Protein 2AZ4 (pdb70)

CATH classification: 3.60.15.10 (+1 more: 3.40.50.10710)

Nearest PDB structures (foldseek):
  2az4-assembly1_A  TM=1.002E+00  e=6.269E-92  Enterococcus faecalis V583
  5a0v-assembly2_B  TM=7.084E-01  e=1.101E-19  Streptomyces coelicolor A3(2)
  3zq4-assembly1_D  TM=6.925E-01  e=5.544E-19  Bacillus subtilis subsp. subtilis str. 168
  7wnt-assembly1_A  TM=7.004E-01  e=3.320E-18  Mycobacterium tuberculosis H37Rv
  6k6w-assembly2_B  TM=6.336E-01  e=5.307E-17  Staphylococcus epidermidis ATCC 12228

Organism: Enterococcus faecalis (strain ATCC 700802 / V583) (NCBI:txid226185)

InterPro domains:
  IPR001279 Metallo-beta-lactamase [PF12706] (86-198)
  IPR001279 Metallo-beta-lactamase [SM00849] (19-237)
  IPR036866 Ribonuclease Z/Hydroxyacylglutathione hydrolase-like [G3DSA:3.60.15.10] (7-422)
  IPR036866 Ribonuclease Z/Hydroxyacylglutathione hydrolase-like [SSF56281] (9-425)
  IPR042173 Ribonuclease J, domain 2 [G3DSA:3.40.50.10710] (228-381)

Secondary structure (DSSP, 8-state):
--EEEEEEE-TTSSS--EEEEEETTEEEEE-------TT---S---HHHHHHTTSS---SS-B-GGG-----SS-----SEEEEE-S-S-HHHHTTGGGB-TTS-EEEEHHHHHHHHHHTTTS-SSPPPTTS-TT-----EEE-TT-EEEETTEEEEEEE---SSTT-EEEEEEETTEEEEE--S--SSSTTHHHHHHHHHHHTT-SEEEEE--GGGSPPPPPPTTBPP--SHHHHHHHHHHHHHT-SSS-EEEEE-TT-HHHHHHHHHH-SSEEEEEHHHHHHHHHHH----EEE-SSSS--TTS-GGGB--HHHHHH-SSSEEEE--S-GGGSPTT-EEEEESPSS-STTSHHHHHHHHHHHHTTPEEEE----SS--HHHHHHHHHHH--SEEEEES-S-GGG---TTSEE----TT-EEE-/-PPEEEEEEE-SSSSS--EEEEEETTEEEEE-------GGG--S---HHHHHHTTSS---SS-B-GGG-----SS-----SEEEEE---SSHHHHTTGGGB-TTS-EEEEHHHHHHHHHHTTTS-SSPPPTTS-TT-----EEE-TT-EEEETTEEEEEEE---SSTT-EEEEEEETTEEEEE--S--SSSTTHHHHHHHHHHHTT-SEEEEE-GGGSS------SSS----SHHHHHHHHHHHHHT-SSS-EEEEE-TT-HHHHHHHHHH-SSEEEEEHHHHHHHHHHH----EEE-SSS---TTS-GGGBPPHHHHHH-SSSEEEE--S-GGGSPTT-EEEEESPSS-STTSTTHHHHHHHHHHTTPEEEE----SS--HHHHHHHHHHH--SEEEEES-S-GGGS--TTSEE--PPTT-EEE-

Sequence (851 aa):
AKTTVTFHSGILTIGGTVIEVAYKDAHIFFDFGTEFRPELDLPDDHIETLINNRLVPELKDLYDPRLGYEYHGAEDKDYQHTAVFLSHAHLDHSRMINYLDPAVPLYTLKETKMILNSLNRKGDFLIPSPFEEKNFTREMIGLNKNDVIKVGEISVEIVPVDHDAYGASALLIRTPDHFITYTGDLRLHGHNREETLAFCEKAKHTELLMMEGVSISFPEREPDPAQIAVVSEEDLVQHLVRLELENPNRQITFNGYPANVERFAKIIEKSPRTVVLEANMAALLLEVFGIEVRYYYAESGKIPELNPALEIPYDTLLKDKTDYLWQVVNQFDNLQEGSLYIHSDAQPLGDFDPQYRVFLDLLAKKDITFVRLACSGHAIPEDLDKIIALIEPQVLVPIHTLKPEKLENPYGERILPERGEQIVLKAKTTVTFHSGILTIGGTVIEVAYKDAHIFFDFGTEFRPELDLPDDHIETLINNRLVPELKDLYDPRLGYEYHGAEDKDYQHTAVFLSHAHLDHSRMINYLDPAVPLYTLKETKMILNSLNRKGDFLIPSPFEEKNFTREMIGLNKNDVIKVGEISVEIVPVDHDAYGASALLIRTPDHFITYTGDLRLHGHNREETLAFCEKAKHTELLMMEGVSISFPEREPDPAQIAVVSEEDLVQHLVRLELENPNRQITFNGYPANVERFAKIIEKSPRTVVLEANMAALLLEVFGIEVRYYYAESGKIPELNPALEIPYDTLLKDKTDYLWQVVNQFDNLQEGSLYIHSDAQPLGDFDPQYRVFLDLLAKKDITFVRLACSGHAIPEDLDKIIALIEPQVLVPIHTLKPEKLENPYGERILPERGEQIVL

Foldseek 3Di:
DWWKKWFADFALAQFATWIWTDDDQWIEIFFGAWGDDPVDDDPDDQVVRSDVVVRHGQDPPWFACVSVDDGDDDDDDHHPFYEYEFQAQDRRRCQEQQRTHLPHAYEAAQLRVLLNLLCLQVLPRHCADPPDDSSDDHDHDHDHAQDWDDGDQKIWTWADAQFLQPRGTKIWIDHPVFTEIEGGFHAQFEPCNVSLVVVLVVLAAHQEYADEDAQVQDDDDDDDPLEDDARHLVSLLVVVQVVCVVFQFFQAEEAADLSNLVSVVSNCVRHPAAEEEAVSSQVSNCVNPVDAGAYEHPDDDDDVVHDPVSYDYPVVSLPDGHHYHYYDDDPCVSHAQLHEYEYECDPVRDDVDVVVVVVVVSCVVSNYRYHYRYDHRHYHLVVLVVSLVSRLHQEYEYGSHNCRVSRDRPRHYYDDDDNGDMDTD/DWWWKKWFADFALAQFQTWIWIDTPQFIEIFFHAWGDDCVVVDPADQPVVRDVVVRHGQDPPWFAVVSVDDGDDDDDDHHPFYEYEFQAQDRSRCQEQQRTHLVHAYEAAQLRVLLNLLVLQVLPRHRADPPDPSSDDRDHDHDDAQDWDDGDQKIWGWFDAFFLFPRGTWIWIDHPPFTEIEGGFHALAEPRSVRLVVVLQVLAAHQEYAYEDAQPFDDDDDDDPPADDARHLVSLLVVVQVVCVVQQFFQAEEAADLSNLVSVVVNCVRHPAAEEEAVSSQVSNCSNPVDHGAYEHPDDDDDVVHDPVSYDYPVVSLPDGHHYHYYDDDPCVSHAQLHEYEYECDPVRDDSDVCPVVVVVSCVVSNYDYHYSYDHRHYHPVRLVVSLVSRLYQEYEYGSHNCRVSRDRPRHYYDSDDNRDMDID

Solvent-accessible surface area: 36674 Å² total; per-residue (Å²): 92,142,2,28,0,13,0,33,1,1,34,101,20,48,1,0,5,0,1,9,0,10,21,117,63,0,9,0,4,0,0,0,0,6,15,148,99,94,115,56,140,55,127,69,46,94,2,66,23,0,24,122,44,147,13,2,3,71,4,46,107,0,10,3,94,122,22,59,35,129,50,126,57,97,62,129,122,116,42,140,80,27,0,0,0,0,0,0,0,29,74,40,2,0,54,0,0,5,6,1,26,76,90,12,42,1,27,0,1,84,23,0,79,59,0,0,66,28,25,0,86,115,1,107,28,3,6,50,4,90,83,75,138,127,77,66,19,17,143,6,78,30,15,77,102,64,43,69,27,154,10,34,88,0,31,0,24,0,3,14,4,4,9,27,1,49,13,3,0,0,0,4,1,106,9,81,112,36,25,3,0,3,0,2,3,0,0,3,9,13,40,52,25,97,37,0,58,55,0,0,123,84,0,62,108,0,42,2,0,0,0,1,0,14,27,18,4,89,95,178,182,159,116,55,140,34,76,32,93,28,81,2,2,26,15,0,0,3,40,0,3,44,13,4,75,100,24,96,108,52,1,0,1,1,20,6,50,44,0,9,0,21,4,3,12,50,2,42,87,14,16,70,19,53,7,0,0,14,0,30,6,1,18,5,0,40,96,26,68,53,56,105,11,101,3,6,42,33,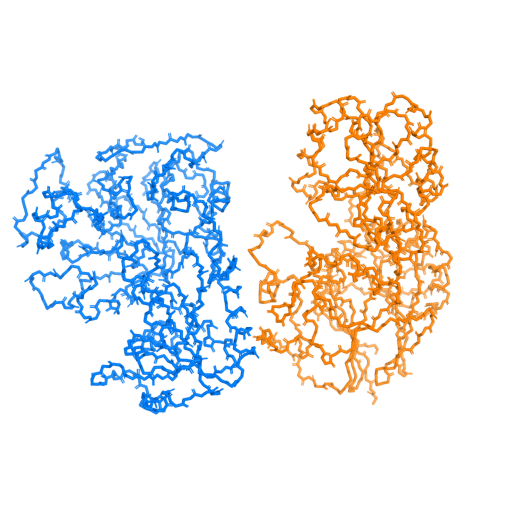71,122,55,154,36,120,118,14,62,93,88,41,71,23,76,58,85,58,0,36,148,16,97,74,82,38,0,1,6,2,52,72,104,30,107,62,3,42,136,27,2,4,1,0,1,1,35,2,115,13,72,10,99,160,33,113,117,12,149,94,16,45,76,65,1,70,185,37,93,8,62,25,16,41,0,15,5,59,4,32,0,76,68,109,12,0,81,70,0,2,41,75,0,62,0,95,36,0,0,2,6,5,2,71,71,19,121,122,2,110,16,108,99,40,125,74,51,67,14,118,67,40,56,111,19,87,62,220,35,113,1,28,0,13,0,32,0,0,13,107,24,52,0,0,0,0,0,9,0,10,16,124,64,0,11,0,4,0,0,0,0,2,6,134,70,64,132,52,65,41,38,15,56,18,6,44,17,0,25,110,26,91,7,2,5,64,3,48,109,1,11,3,97,80,1,28,47,110,62,123,62,97,48,116,106,115,42,147,79,28,1,0,0,0,0,0,0,26,49,32,0,0,48,0,0,6,2,1,22,84,89,11,43,1,33,0,2,95,25,0,59,54,0,0,59,11,26,1,90,104,2,114,30,4,7,42,4,22,24,68,141,134,81,71,18,18,124,3,72,32,17,76,99,87,47,90,16,136,8,24,82,0,21,0,38,0,3,8,5,0,14,26,1,42,14,4,1,0,0,9,2,124,9,85,88,29,23,2,0,3,0,2,3,0,6,16,18,0,104,46,72,118,44,0,63,49,0,2,114,79,0,70,94,0,50,4,0,0,0,1,0,20,37,19,5,106,90,134,203,172,114,87,104,107,90,45,87,28,113,13,17,76,33,0,7,129,35,2,32,101,14,4,117,100,26,96,108,54,2,0,0,2,18,7,42,41,0,11,0,47,8,2,13,70,4,43,104,116,16,68,17,62,6,0,0,19,0,47,6,2,7,8,0,48,79,16,74,55,63,100,12,94,2,1,39,10,108,106,52,138,16,113,107,13,61,90,84,29,59,20,77,52,82,59,0,34,153,15,89,79,81,34,0,2,8,2,55,48,75,40,99,68,3,42,138,26,2,3,1,1,0,3,32,1,112,20,67,8,127,142,41,113,112,19,194,70,14,53,77,66,1,68,179,41,91,9,56,49,25,57,0,30,6,56,3,30,0,69,57,110,14,0,81,112,0,2,41,74,0,58,0,99,33,0,0,2,4,4,1,77,48,16,85,100,2,113,17,104,99,30,126,82,53,84,10,125,89,40,58,114,18,84,59

Radius of gyration: 31.86 Å; Cα contacts (8 Å, |Δi|>4): 1900; chains: 2; bounding box: 72×75×85 Å

Structure (mmCIF, N/CA/C/O backbone):
data_2AZ4
#
_entry.id   2AZ4
#
_cell.length_a   57.996
_cell.length_b   74.182
_cell.length_c   214.624
_cell.angle_alpha   90.00
_cell.angle_beta   90.00
_cell.angle_gamma   90.00
#
_symmetry.space_group_name_H-M   'P 21 21 21'
#
loop_
_entity.id
_entity.type
_entity.pdbx_description
1 polymer 'hypothetical protein EF2904'
2 non-polymer 'ZINC ION'
3 water water
#
loop_
_atom_site.group_PDB
_atom_site.id
_atom_site.type_symbol
_atom_site.label_atom_id
_atom_site.label_alt_id
_atom_site.label_comp_id
_atom_site.label_asym_id
_atom_site.label_entity_id
_atom_site.label_seq_id
_atom_site.pdbx_PDB_ins_code
_atom_site.Cartn_x
_atom_site.Cartn_y
_atom_site.Cartn_z
_atom_site.occupancy
_atom_site.B_iso_or_equiv
_atom_site.auth_seq_id
_atom_site.auth_comp_id
_atom_site.auth_asym_id
_atom_site.auth_atom_id
_atom_site.pdbx_PDB_model_num
ATOM 1 N N . ALA A 1 5 ? -11.754 57.524 20.692 1.00 31.11 5 ALA A N 1
ATOM 2 C CA . ALA A 1 5 ? -10.598 56.581 20.590 1.00 30.54 5 ALA A CA 1
ATOM 3 C C . ALA A 1 5 ? -9.993 56.624 19.191 1.00 30.08 5 ALA A C 1
ATOM 4 O O . ALA A 1 5 ? -10.709 56.649 18.187 1.00 30.18 5 ALA A O 1
ATOM 6 N N . LYS A 1 6 ? -8.668 56.640 19.141 1.00 29.47 6 LYS A N 1
ATOM 7 C CA . LYS A 1 6 ? -7.945 56.762 17.890 1.00 28.97 6 LYS A CA 1
ATOM 8 C C . LYS A 1 6 ? -7.656 55.382 17.281 1.00 27.57 6 LYS A C 1
ATOM 9 O O . LYS A 1 6 ? -7.540 54.385 18.004 1.00 27.54 6 LYS A O 1
ATOM 15 N N . THR A 1 7 ? -7.599 55.333 15.955 1.00 26.12 7 THR A N 1
ATOM 16 C CA . THR A 1 7 ? -7.116 54.161 15.228 1.00 24.39 7 THR A CA 1
ATOM 17 C C . THR A 1 7 ? -5.675 54.500 14.858 1.00 23.48 7 THR A C 1
ATOM 18 O O . THR A 1 7 ? -5.422 55.499 14.186 1.00 23.77 7 THR A O 1
ATOM 22 N N . THR A 1 8 ? -4.718 53.710 15.323 1.00 22.75 8 THR A N 1
ATOM 23 C CA . THR A 1 8 ? -3.314 53.980 15.003 1.00 22.27 8 THR A CA 1
ATOM 24 C C . THR A 1 8 ? -2.706 52.864 14.137 1.00 22.07 8 THR A C 1
ATOM 25 O O . THR A 1 8 ? -2.842 51.683 14.461 1.00 22.31 8 THR A O 1
ATOM 29 N N . VAL A 1 9 ? -2.038 53.257 13.059 1.00 20.82 9 VAL A N 1
ATOM 30 C CA . VAL A 1 9 ? -1.286 52.368 12.186 1.00 20.53 9 VAL A CA 1
ATOM 31 C C . VAL A 1 9 ? 0.216 52.599 12.395 1.00 20.46 9 VAL A C 1
ATOM 32 O O . VAL A 1 9 ? 0.686 53.734 12.287 1.00 19.68 9 VAL A O 1
ATOM 36 N N . THR A 1 10 ? 0.966 51.534 12.677 1.00 19.67 10 THR A N 1
ATOM 37 C CA . THR A 1 10 ? 2.399 51.627 12.932 1.00 19.79 10 THR A CA 1
ATOM 38 C C . THR A 1 10 ? 3.140 50.765 11.949 1.00 20.38 10 THR A C 1
ATOM 39 O O . THR A 1 10 ? 2.823 49.578 11.808 1.00 21.35 10 THR A O 1
ATOM 43 N N . PHE A 1 11 ? 4.142 51.349 11.304 1.00 20.31 11 PHE A N 1
ATOM 44 C CA . PHE A 1 11 ? 4.978 50.648 10.329 1.00 20.87 11 PHE A CA 1
ATOM 45 C C . PHE A 1 11 ? 6.253 50.146 10.992 1.00 21.18 11 PHE A C 1
ATOM 46 O O . PHE A 1 11 ? 7.318 50.773 10.925 1.00 21.59 11 PHE A O 1
ATOM 54 N N . HIS A 1 12 ? 6.109 49.010 11.670 1.00 20.74 12 HIS A N 1
ATOM 55 C CA . HIS A 1 12 ? 7.186 48.430 12.463 1.00 20.01 12 HIS A CA 1
ATOM 56 C C . HIS A 1 12 ? 8.387 48.002 11.656 1.00 19.66 12 HIS A C 1
ATOM 57 O O . HIS A 1 12 ? 9.508 48.138 12.129 1.00 19.71 12 HIS A O 1
ATOM 64 N N . SER A 1 13 ? 8.170 47.485 10.439 1.00 19.49 13 SER A N 1
ATOM 65 C CA . SER A 1 13 ? 9.223 46.774 9.722 1.00 19.61 13 SER A CA 1
ATOM 66 C C . SER A 1 13 ? 8.928 46.682 8.238 1.00 19.80 13 SER A C 1
ATOM 67 O O . SER A 1 13 ? 7.785 46.798 7.817 1.00 18.82 13 SER A O 1
ATOM 70 N N . GLY A 1 14 ? 9.953 46.447 7.439 1.00 20.40 14 GLY A N 1
ATOM 71 C CA . GLY A 1 14 ? 9.725 46.212 6.007 1.00 20.92 14 GLY A CA 1
ATOM 72 C C . GLY A 1 14 ? 9.764 47.432 5.116 1.00 21.41 14 GLY A C 1
ATOM 73 O O . GLY A 1 14 ? 9.425 47.352 3.931 1.00 21.81 14 GLY A O 1
ATOM 74 N N . ILE A 1 15 ? 10.222 48.555 5.664 1.00 22.65 15 ILE A N 1
ATOM 75 C CA . ILE A 1 15 ? 10.262 49.835 4.927 1.00 22.76 15 ILE A CA 1
ATOM 76 C C . ILE A 1 15 ? 11.546 50.012 4.108 1.00 23.35 15 ILE A C 1
ATOM 77 O O . ILE A 1 15 ? 12.652 49.923 4.634 1.00 23.85 15 ILE A O 1
ATOM 82 N N . LEU A 1 16 ? 11.383 50.300 2.823 1.00 23.69 16 LEU A N 1
ATOM 83 C CA . LEU A 1 16 ? 12.519 50.452 1.891 1.00 24.30 16 LEU A CA 1
ATOM 84 C C . LEU A 1 16 ? 13.318 49.161 1.745 1.00 24.54 16 LEU A C 1
ATOM 85 O O . LEU A 1 16 ? 14.571 49.149 1.707 1.00 24.43 16 LEU A O 1
ATOM 90 N N . THR A 1 17 ? 12.569 48.063 1.692 1.00 22.95 17 THR A N 1
ATOM 91 C CA . THR A 1 17 ? 13.134 46.767 1.491 1.00 23.16 17 THR A CA 1
ATOM 92 C C . THR A 1 17 ? 11.994 45.866 1.034 1.00 23.25 17 THR A C 1
ATOM 93 O O . THR A 1 17 ? 10.848 46.076 1.395 1.00 23.92 17 THR A O 1
ATOM 97 N N . ILE A 1 18 ? 12.295 44.911 0.176 1.00 23.31 18 ILE A N 1
ATOM 98 C CA . ILE A 1 18 ? 11.241 44.043 -0.314 1.00 23.36 18 ILE A CA 1
ATOM 99 C C . ILE A 1 18 ? 11.225 42.796 0.563 1.00 22.85 18 ILE A C 1
ATOM 100 O O . ILE A 1 18 ? 11.892 41.811 0.268 1.00 23.39 18 ILE A O 1
ATOM 105 N N . GLY A 1 19 ? 10.508 42.887 1.680 1.00 22.13 19 GLY A N 1
ATOM 106 C CA . GLY A 1 19 ? 10.397 41.777 2.606 1.00 21.24 19 GLY A CA 1
ATOM 107 C C . GLY A 1 19 ? 10.354 42.237 4.039 1.00 20.91 19 GLY A C 1
ATOM 108 O O . GLY A 1 19 ? 11.022 43.203 4.425 1.00 21.23 19 GLY A O 1
ATOM 109 N N . GLY A 1 20 ? 9.552 41.551 4.837 1.00 20.04 20 GLY A N 1
ATOM 110 C CA . GLY A 1 20 ? 9.514 41.825 6.269 1.00 19.41 20 GLY A CA 1
ATOM 111 C C . GLY A 1 20 ? 8.559 42.926 6.666 1.00 19.40 20 GLY A C 1
ATOM 112 O O . GLY A 1 20 ? 8.729 43.513 7.742 1.00 19.31 20 GLY A O 1
ATOM 113 N N . THR A 1 21 ? 7.550 43.195 5.826 1.00 18.93 21 THR A N 1
ATOM 114 C CA . THR A 1 21 ? 6.446 44.094 6.223 1.00 18.98 21 THR A CA 1
ATOM 115 C C . THR A 1 21 ? 5.757 43.606 7.480 1.00 18.34 21 THR A C 1
ATOM 116 O O . THR A 1 21 ? 5.233 42.489 7.529 1.00 18.70 21 THR A O 1
ATOM 120 N N . VAL A 1 22 ? 5.778 44.435 8.516 1.00 18.50 22 VAL A N 1
ATOM 121 C CA . VAL A 1 22 ? 5.006 44.147 9.709 1.00 17.91 22 VAL A CA 1
ATOM 122 C C . VAL A 1 22 ? 4.357 45.468 10.083 1.00 17.46 22 VAL A C 1
ATOM 123 O O . VAL A 1 22 ? 5.041 46.437 10.449 1.00 17.29 22 VAL A O 1
ATOM 127 N N . ILE A 1 23 ? 3.039 45.500 9.964 1.00 16.27 23 ILE A N 1
ATOM 128 C CA . ILE A 1 23 ? 2.271 46.674 10.275 1.00 17.04 23 ILE A CA 1
ATOM 129 C C . ILE A 1 23 ? 1.322 46.287 11.377 1.00 16.84 23 ILE A C 1
ATOM 130 O O . ILE A 1 23 ? 0.799 45.167 11.385 1.00 16.57 23 ILE A O 1
ATOM 135 N N . GLU A 1 24 ? 1.127 47.224 12.296 1.00 16.90 24 GLU A N 1
ATOM 136 C CA . GLU A 1 24 ? 0.155 47.119 13.366 1.00 17.14 24 GLU A CA 1
ATOM 137 C C . GLU A 1 24 ? -0.981 48.100 13.160 1.00 17.09 24 GLU A C 1
ATOM 138 O O . GLU A 1 24 ? -0.765 49.263 12.796 1.00 16.90 24 GLU A O 1
ATOM 144 N N . VAL A 1 25 ? -2.188 47.618 13.396 1.00 17.37 25 VAL A N 1
ATOM 145 C CA . VAL A 1 25 ? -3.367 48.458 13.438 1.00 18.63 25 VAL A CA 1
ATOM 146 C C . VAL A 1 25 ? -3.971 48.261 14.810 1.00 19.61 25 VAL A C 1
ATOM 147 O O . VAL A 1 25 ? -4.277 47.133 15.196 1.00 19.88 25 VAL A O 1
ATOM 151 N N . ALA A 1 26 ? -4.100 49.354 15.556 1.00 20.73 26 ALA A N 1
ATOM 152 C CA . ALA A 1 26 ? -4.612 49.312 16.935 1.00 21.63 26 ALA A CA 1
ATOM 153 C C . ALA A 1 26 ? -5.794 50.253 17.163 1.00 22.70 26 ALA A C 1
ATOM 154 O O . ALA A 1 26 ? -5.820 51.377 16.652 1.00 22.54 26 ALA A O 1
ATOM 156 N N . TYR A 1 27 ? -6.748 49.764 17.951 1.00 23.39 27 TYR A N 1
ATOM 157 C CA . TYR A 1 27 ? -7.961 50.473 18.319 1.00 24.97 27 TYR A CA 1
ATOM 158 C C . TYR A 1 27 ? -8.448 49.949 19.671 1.00 25.42 27 TYR A C 1
ATOM 159 O O . TYR A 1 27 ? -8.724 48.750 19.813 1.00 25.56 27 TYR A O 1
ATOM 168 N N . LYS A 1 28 ? -8.568 50.866 20.633 1.00 25.84 28 LYS A N 1
ATOM 169 C CA . LYS A 1 28 ? -8.905 50.558 22.034 1.00 26.19 28 LYS A CA 1
ATOM 170 C C . LYS A 1 28 ? -7.988 49.453 22.561 1.00 26.12 28 LYS A C 1
ATOM 171 O O . LYS A 1 28 ? -6.775 49.576 22.454 1.00 26.51 28 LYS A O 1
ATOM 177 N N . ASP A 1 29 ? -8.555 48.384 23.111 1.00 26.18 29 ASP A N 1
ATOM 178 C CA . ASP A 1 29 ? -7.747 47.279 23.622 1.00 26.09 29 ASP A CA 1
ATOM 179 C C . ASP A 1 29 ? -7.532 46.128 22.624 1.00 25.25 29 ASP A C 1
ATOM 180 O O . ASP A 1 29 ? -7.229 44.988 23.026 1.00 24.79 29 ASP A O 1
ATOM 185 N N . ALA A 1 30 ? -7.660 46.427 21.335 1.00 23.15 30 ALA A N 1
ATOM 186 C CA . ALA A 1 30 ? -7.337 45.434 20.322 1.00 22.27 30 ALA A CA 1
ATOM 187 C C . ALA A 1 30 ? -6.273 45.911 19.340 1.00 21.67 30 ALA A C 1
ATOM 188 O O . ALA A 1 30 ? -6.147 47.119 19.053 1.00 20.99 30 ALA A O 1
ATOM 190 N N . HIS A 1 31 ? -5.483 44.961 18.846 1.00 20.38 31 HIS A N 1
ATOM 191 C CA . HIS A 1 31 ? -4.561 45.257 17.760 1.00 20.14 31 HIS A CA 1
ATOM 192 C C . HIS A 1 31 ? -4.305 44.049 16.880 1.00 19.51 31 HIS A C 1
ATOM 193 O O . HIS A 1 31 ? -4.382 42.904 17.341 1.00 19.54 31 HIS A O 1
ATOM 200 N N . ILE A 1 32 ? -4.055 44.322 15.607 1.00 18.59 32 ILE A N 1
ATOM 201 C CA . ILE A 1 32 ? -3.722 43.307 14.622 1.00 18.27 32 ILE A CA 1
ATOM 202 C C . ILE A 1 32 ? -2.375 43.622 13.980 1.00 17.89 32 ILE A C 1
ATOM 203 O O . ILE A 1 32 ? -1.921 44.770 14.003 1.00 17.14 32 ILE A O 1
ATOM 208 N N . PHE A 1 33 ? -1.731 42.588 13.457 1.00 16.95 33 PHE A N 1
ATOM 209 C CA . PHE A 1 33 ? -0.443 42.718 12.800 1.00 17.01 33 PHE A CA 1
ATOM 210 C C . PHE A 1 33 ? -0.518 41.924 11.503 1.00 17.17 33 PHE A C 1
ATOM 211 O O . PHE A 1 33 ? -1.277 40.948 11.427 1.00 18.29 33 PHE A O 1
ATOM 219 N N . PHE A 1 34 ? 0.291 42.330 10.523 1.00 16.06 34 PHE A N 1
ATOM 220 C CA . PHE A 1 34 ? 0.421 41.683 9.208 1.00 16.16 34 PHE A CA 1
ATOM 221 C C . PHE A 1 34 ? 1.597 42.329 8.483 1.00 16.21 34 PHE A C 1
ATOM 222 O O . PHE A 1 34 ? 1.834 43.519 8.642 1.00 15.88 34 PHE A O 1
ATOM 230 N N . ASP A 1 35 ? 2.371 41.561 7.719 1.00 16.24 35 ASP A N 1
ATOM 231 C CA . ASP A 1 35 ? 2.404 40.102 7.790 1.00 16.71 35 ASP A CA 1
ATOM 232 C C . ASP A 1 35 ? 3.388 39.711 8.902 1.00 16.55 35 ASP A C 1
ATOM 233 O O . ASP A 1 35 ? 3.360 40.321 9.979 1.00 16.72 35 ASP A O 1
ATOM 238 N N . PHE A 1 36 ? 4.240 38.709 8.666 1.00 16.62 36 PHE A N 1
ATOM 239 C CA . PHE A 1 36 ? 5.134 38.198 9.717 1.00 16.80 36 PHE A CA 1
ATOM 240 C C . PHE A 1 36 ? 6.390 37.486 9.156 1.00 17.28 36 PHE A C 1
ATOM 241 O O . PHE A 1 36 ? 6.700 36.364 9.547 1.00 16.08 36 PHE A O 1
ATOM 249 N N . GLY A 1 37 ? 7.070 38.138 8.211 1.00 17.07 37 GLY A N 1
ATOM 250 C CA . GLY A 1 37 ? 8.334 37.659 7.697 1.00 17.38 37 GLY A CA 1
ATOM 251 C C . GLY A 1 37 ? 9.438 38.483 8.310 1.00 17.89 37 GLY A C 1
ATOM 252 O O . GLY A 1 37 ? 9.190 39.310 9.195 1.00 18.68 37 GLY A O 1
ATOM 253 N N . THR A 1 38 ? 10.658 38.247 7.867 1.00 18.53 38 THR A N 1
ATOM 254 C CA . THR A 1 38 ? 11.796 39.035 8.315 1.00 19.37 38 THR A CA 1
ATOM 255 C C . THR A 1 38 ? 12.260 39.876 7.153 1.00 19.93 38 THR A C 1
ATOM 256 O O . THR A 1 38 ? 11.966 39.554 5.996 1.00 19.48 38 THR A O 1
ATOM 260 N N . GLU A 1 39 ? 12.972 40.964 7.442 1.00 21.32 39 GLU A N 1
ATOM 261 C CA . GLU A 1 39 ? 13.706 41.658 6.373 1.00 22.85 39 GLU A CA 1
ATOM 262 C C . GLU A 1 39 ? 14.893 40.800 5.950 1.00 24.73 39 GLU A C 1
ATOM 263 O O . GLU A 1 39 ? 15.329 39.919 6.715 1.00 23.07 39 GLU A O 1
ATOM 269 N N . PHE A 1 40 ? 15.376 41.031 4.731 1.00 26.83 40 PHE A N 1
ATOM 270 C CA . PHE A 1 40 ? 16.596 40.388 4.229 1.00 30.07 40 PHE A CA 1
ATOM 271 C C . PHE A 1 40 ? 17.584 41.446 3.709 1.00 30.96 40 PHE A C 1
ATOM 272 O O . PHE A 1 40 ? 17.233 42.283 2.875 1.00 30.94 40 PHE A O 1
ATOM 280 N N . ARG A 1 41 ? 18.796 41.403 4.253 1.00 32.32 41 ARG A N 1
ATOM 281 C CA . ARG A 1 41 ? 19.883 42.334 3.951 1.00 33.67 41 ARG A CA 1
ATOM 282 C C . ARG A 1 41 ? 21.002 41.474 3.417 1.00 34.40 41 ARG A C 1
ATOM 283 O O . ARG A 1 41 ? 21.808 40.969 4.196 1.00 33.91 41 ARG A O 1
ATOM 291 N N . PRO A 1 42 ? 21.050 41.283 2.084 1.00 35.40 42 PRO A N 1
ATOM 292 C CA . PRO A 1 42 ? 21.997 40.366 1.441 1.00 36.25 42 PRO A CA 1
ATOM 293 C C . PRO A 1 42 ? 23.485 40.676 1.714 1.00 37.12 42 PRO A C 1
ATOM 294 O O . PRO A 1 42 ? 24.320 39.780 1.609 1.00 37.62 42 PRO A O 1
ATOM 298 N N . GLU A 1 43 ? 23.804 41.918 2.080 1.00 37.69 43 GLU A N 1
ATOM 299 C CA . GLU A 1 43 ? 25.190 42.297 2.437 1.00 38.32 43 GLU A CA 1
ATOM 300 C C . GLU A 1 43 ? 25.582 41.948 3.887 1.00 37.94 43 GLU A C 1
ATOM 301 O O . GLU A 1 43 ? 26.749 42.080 4.284 1.00 37.92 43 GLU A O 1
ATOM 307 N N . LEU A 1 44 ? 24.598 41.513 4.665 1.00 37.13 44 LEU A N 1
ATOM 308 C CA . LEU A 1 44 ? 24.803 41.094 6.039 1.00 36.59 44 LEU A CA 1
ATOM 309 C C . LEU A 1 44 ? 24.855 39.574 6.106 1.00 36.12 44 LEU A C 1
ATOM 310 O O . LEU A 1 44 ? 24.052 38.879 5.467 1.00 36.14 44 LEU A O 1
ATOM 315 N N . ASP A 1 45 ? 25.815 39.054 6.861 1.00 35.00 45 ASP A N 1
ATOM 316 C CA . ASP A 1 45 ? 25.846 37.618 7.127 1.00 33.91 45 ASP A CA 1
ATOM 317 C C . ASP A 1 45 ? 25.750 37.437 8.624 1.00 32.21 45 ASP A C 1
ATOM 318 O O . ASP A 1 45 ? 26.463 38.092 9.382 1.00 31.97 45 ASP A O 1
ATOM 323 N N . LEU A 1 46 ? 24.816 36.593 9.033 1.00 30.65 46 LEU A N 1
ATOM 324 C CA . LEU A 1 46 ? 24.534 36.346 10.430 1.00 29.89 46 LEU A CA 1
ATOM 325 C C . LEU A 1 46 ? 24.732 34.872 10.719 1.00 28.80 46 LEU A C 1
ATOM 326 O O . LEU A 1 46 ? 24.439 34.054 9.857 1.00 28.26 46 LEU A O 1
ATOM 331 N N . PRO A 1 47 ? 25.238 34.531 11.927 1.00 28.22 47 PRO A N 1
ATOM 332 C CA . PRO A 1 47 ? 25.537 33.139 12.251 1.00 28.04 47 PRO A CA 1
ATOM 333 C C . PRO A 1 47 ? 24.308 32.288 12.572 1.00 28.23 47 PRO A C 1
ATOM 334 O O . PRO A 1 47 ? 24.415 31.055 12.609 1.00 28.51 47 PRO A O 1
ATOM 338 N N . ASP A 1 48 ? 23.164 32.935 12.807 1.00 27.67 48 ASP A N 1
ATOM 339 C CA . ASP A 1 48 ? 21.940 32.250 13.266 1.00 27.00 48 ASP A CA 1
ATOM 340 C C . ASP A 1 48 ? 20.685 33.132 13.108 1.00 26.18 48 ASP A C 1
ATOM 341 O O . ASP A 1 48 ? 20.793 34.314 12.771 1.00 26.13 48 ASP A O 1
ATOM 346 N N . ASP A 1 49 ? 19.512 32.538 13.341 1.00 25.65 49 ASP A N 1
ATOM 347 C CA . ASP A 1 49 ? 18.213 33.226 13.288 1.00 25.15 49 ASP A CA 1
ATOM 348 C C . ASP A 1 49 ? 17.574 33.354 14.666 1.00 25.51 49 ASP A C 1
ATOM 349 O O . ASP A 1 49 ? 16.353 33.552 14.784 1.00 24.97 49 ASP A O 1
ATOM 354 N N . HIS A 1 50 ? 18.381 33.235 15.712 1.00 25.86 50 HIS A N 1
ATOM 355 C CA . HIS A 1 50 ? 17.905 33.506 17.073 1.00 26.96 50 HIS A CA 1
ATOM 356 C C . HIS A 1 50 ? 17.238 34.885 17.092 1.00 26.14 50 HIS A C 1
ATOM 357 O O . HIS A 1 50 ? 17.720 35.820 16.443 1.00 25.01 50 HIS A O 1
ATOM 364 N N . ILE A 1 51 ? 16.135 35.006 17.826 1.00 26.08 51 ILE A N 1
ATOM 365 C CA . ILE A 1 51 ? 15.410 36.278 17.915 1.00 26.00 51 ILE A CA 1
ATOM 366 C C . ILE A 1 51 ? 16.311 37.495 18.237 1.00 26.46 51 ILE A C 1
ATOM 367 O O . ILE A 1 51 ? 16.206 38.536 17.595 1.00 26.57 51 ILE A O 1
ATOM 372 N N . GLU A 1 52 ? 17.232 37.338 19.181 1.00 27.48 52 GLU A N 1
ATOM 373 C CA . GLU A 1 52 ? 18.165 38.409 19.565 1.00 28.05 52 GLU A CA 1
ATOM 374 C C . GLU A 1 52 ? 19.035 38.869 18.406 1.00 27.41 52 GLU A C 1
ATOM 375 O O . GLU A 1 52 ? 19.292 40.061 18.237 1.00 27.85 52 GLU A O 1
ATOM 381 N N . THR A 1 53 ? 19.490 37.910 17.613 1.00 26.48 53 THR A N 1
ATOM 382 C CA . THR A 1 53 ? 20.323 38.180 16.460 1.00 26.05 53 THR A CA 1
ATOM 383 C C . THR A 1 53 ? 19.524 38.994 15.454 1.00 25.38 53 THR A C 1
ATOM 384 O O . THR A 1 53 ? 20.016 39.995 14.933 1.00 24.49 53 THR A O 1
ATOM 388 N N . LEU A 1 54 ? 18.283 38.570 15.217 1.00 24.56 54 LEU A N 1
ATOM 389 C CA . LEU A 1 54 ? 17.378 39.255 14.300 1.00 24.21 54 LEU A CA 1
ATOM 390 C C . LEU A 1 54 ? 16.998 40.645 14.807 1.00 24.26 54 LEU A C 1
ATOM 391 O O . LEU A 1 54 ? 16.918 41.585 14.026 1.00 24.18 54 LEU A O 1
ATOM 396 N N . ILE A 1 55 ? 16.781 40.763 16.117 1.00 24.35 55 ILE A N 1
ATOM 397 C CA . ILE A 1 55 ? 16.472 42.037 16.746 1.00 25.51 55 ILE A CA 1
ATOM 398 C C . ILE A 1 55 ? 17.681 42.989 16.590 1.00 26.04 55 ILE A C 1
ATOM 399 O O . ILE A 1 55 ? 17.551 44.070 16.001 1.00 26.59 55 ILE A O 1
ATOM 404 N N . ASN A 1 56 ? 18.847 42.538 17.061 1.00 26.50 56 ASN A N 1
ATOM 405 C CA . ASN A 1 56 ? 20.106 43.306 17.017 1.00 26.83 56 ASN A CA 1
ATOM 406 C C . ASN A 1 56 ? 20.495 43.768 15.614 1.00 26.53 56 ASN A C 1
ATOM 407 O O . ASN A 1 56 ? 21.138 44.787 15.438 1.00 26.96 56 ASN A O 1
ATOM 412 N N . ASN A 1 57 ? 20.118 42.993 14.614 1.00 26.09 57 ASN A N 1
ATOM 413 C CA . ASN A 1 57 ? 20.421 43.341 13.235 1.00 25.57 57 ASN A CA 1
ATOM 414 C C . ASN A 1 57 ? 19.271 44.007 12.512 1.00 24.77 57 ASN A C 1
ATOM 415 O O . ASN A 1 57 ? 19.325 44.210 11.293 1.00 24.84 57 ASN A O 1
ATOM 420 N N . ARG A 1 58 ? 18.227 44.337 13.269 1.00 24.53 58 ARG A N 1
ATOM 421 C CA . ARG A 1 58 ? 17.075 45.053 12.737 1.00 24.74 58 ARG A CA 1
ATOM 422 C C . ARG A 1 58 ? 16.342 44.289 11.633 1.00 23.89 58 ARG A C 1
ATOM 423 O O . ARG A 1 58 ? 15.684 44.901 10.790 1.00 23.88 58 ARG A O 1
ATOM 431 N N . LEU A 1 59 ? 16.427 42.956 11.633 1.00 22.93 59 LEU A N 1
ATOM 432 C CA . LEU A 1 59 ? 15.709 42.195 10.610 1.00 22.32 59 LEU A CA 1
ATOM 433 C C . LEU A 1 59 ? 14.254 41.924 11.009 1.00 20.94 59 LEU A C 1
ATOM 434 O O . LEU A 1 59 ? 13.397 41.667 10.163 1.00 19.65 59 LEU A O 1
ATOM 439 N N . VAL A 1 60 ? 13.983 41.997 12.309 1.00 19.92 60 VAL A N 1
ATOM 440 C CA . VAL A 1 60 ? 12.619 41.903 12.801 1.00 18.85 60 VAL A CA 1
ATOM 441 C C . VAL A 1 60 ? 12.443 43.085 13.749 1.00 18.74 60 VAL A C 1
ATOM 442 O O . VAL A 1 60 ? 13.431 43.586 14.282 1.00 17.79 60 VAL A O 1
ATOM 446 N N . PRO A 1 61 ? 11.192 43.543 13.956 1.00 18.84 61 PRO A N 1
ATOM 447 C CA . PRO A 1 61 ? 11.020 44.683 14.850 1.00 19.21 61 PRO A CA 1
ATOM 448 C C . PRO A 1 61 ? 10.945 44.279 16.321 1.00 20.29 61 PRO A C 1
ATOM 449 O O . PRO A 1 61 ? 10.618 43.132 16.631 1.00 20.04 61 PRO A O 1
ATOM 453 N N . GLU A 1 62 ? 11.227 45.235 17.211 1.00 21.64 62 GLU A N 1
ATOM 454 C CA . GLU A 1 62 ? 10.942 45.121 18.636 1.00 23.19 62 GLU A CA 1
ATOM 455 C C . GLU A 1 62 ? 9.446 45.191 18.824 1.00 23.33 62 GLU A C 1
ATOM 456 O O . GLU A 1 62 ? 8.815 46.152 18.379 1.00 23.81 62 GLU A O 1
ATOM 462 N N . LEU A 1 63 ? 8.858 44.182 19.459 1.00 23.00 63 LEU A N 1
ATOM 463 C CA . LEU A 1 63 ? 7.406 44.136 19.595 1.00 22.31 63 LEU A CA 1
ATOM 464 C C . LEU A 1 63 ? 7.046 43.704 21.001 1.00 23.10 63 LEU A C 1
ATOM 465 O O . LEU A 1 63 ? 7.675 42.815 21.561 1.00 22.07 63 LEU A O 1
ATOM 470 N N . LYS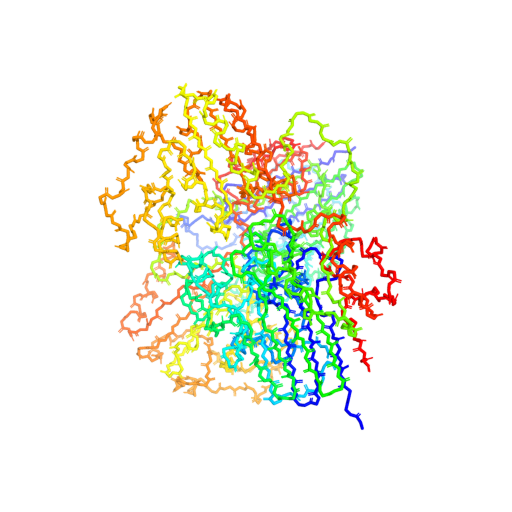 A 1 64 ? 6.019 44.328 21.567 1.00 23.01 64 LYS A N 1
ATOM 471 C CA . LYS A 1 64 ? 5.659 44.033 22.944 1.00 23.99 64 LYS A CA 1
ATOM 472 C C . LYS A 1 64 ? 4.597 42.963 22.955 1.00 23.95 64 LYS A C 1
ATOM 473 O O . LYS A 1 64 ? 3.590 43.091 22.257 1.00 24.58 64 LYS A O 1
ATOM 479 N N . ASP A 1 65 ? 4.824 41.923 23.762 1.00 24.17 65 ASP A N 1
ATOM 480 C CA . ASP A 1 65 ? 3.840 40.864 24.023 1.00 24.79 65 ASP A CA 1
ATOM 481 C C . ASP A 1 65 ? 3.235 40.266 22.747 1.00 23.70 65 ASP A C 1
ATOM 482 O O . ASP A 1 65 ? 2.020 40.156 22.606 1.00 24.12 65 ASP A O 1
ATOM 487 N N . LEU A 1 66 ? 4.108 39.910 21.816 1.00 22.55 66 LEU A N 1
ATOM 488 C CA . LEU A 1 66 ? 3.729 39.257 20.580 1.00 21.20 66 LEU A CA 1
ATOM 489 C C . LEU A 1 66 ? 4.613 38.034 20.311 1.00 21.02 66 LEU A C 1
ATOM 490 O O . LEU A 1 66 ? 4.123 36.999 19.845 1.00 21.13 66 LEU A O 1
ATOM 495 N N . TYR A 1 67 ? 5.906 38.125 20.609 1.00 20.13 67 TYR A N 1
ATOM 496 C CA . TYR A 1 67 ? 6.779 36.979 20.347 1.00 19.92 67 TYR A CA 1
ATOM 497 C C . TYR A 1 67 ? 6.566 35.920 21.429 1.00 20.10 67 TYR A C 1
ATOM 498 O O . TYR A 1 67 ? 6.164 36.251 22.539 1.00 21.08 67 TYR A O 1
ATOM 507 N N . ASP A 1 68 ? 6.787 34.655 21.075 1.00 20.47 68 ASP A N 1
ATOM 508 C CA . ASP A 1 68 ? 6.625 33.519 21.992 1.00 20.56 68 ASP A CA 1
ATOM 509 C C . ASP A 1 68 ? 7.456 33.830 23.236 1.00 20.81 68 ASP A C 1
ATOM 510 O O . ASP A 1 68 ? 8.657 33.966 23.130 1.00 20.24 68 ASP A O 1
ATOM 515 N N . PRO A 1 69 ? 6.820 33.956 24.415 1.00 21.79 69 PRO A N 1
ATOM 516 C CA . PRO A 1 69 ? 7.580 34.287 25.632 1.00 23.02 69 PRO A CA 1
ATOM 517 C C . PRO A 1 69 ? 8.733 33.331 25.944 1.00 23.79 69 PRO A C 1
ATOM 518 O O . PRO A 1 69 ? 9.733 33.753 26.533 1.00 24.56 69 PRO A O 1
ATOM 522 N N . ARG A 1 70 ? 8.594 32.060 25.552 1.00 23.56 70 ARG A N 1
ATOM 523 C CA . ARG A 1 70 ? 9.606 31.044 25.843 1.00 23.77 70 ARG A CA 1
ATOM 524 C C . ARG A 1 70 ? 10.955 31.377 25.198 1.00 23.76 70 ARG A C 1
ATOM 525 O O . ARG A 1 70 ? 11.993 30.867 25.609 1.00 22.99 70 ARG A O 1
ATOM 533 N N . LEU A 1 71 ? 10.936 32.226 24.179 1.00 23.62 71 LEU A N 1
ATOM 534 C CA . LEU A 1 71 ? 12.172 32.661 23.523 1.00 24.23 71 LEU A CA 1
ATOM 535 C C . LEU A 1 71 ? 13.038 33.519 24.453 1.00 24.93 71 LEU A C 1
ATOM 536 O O . LEU A 1 71 ? 14.241 33.684 24.222 1.00 24.97 71 LEU A O 1
ATOM 541 N N . GLY A 1 72 ? 12.434 34.060 25.503 1.00 25.87 72 GLY A N 1
ATOM 542 C CA . GLY A 1 72 ? 13.180 34.866 26.461 1.00 28.10 72 GLY A CA 1
ATOM 543 C C . GLY A 1 72 ? 13.609 36.210 25.903 1.00 29.41 72 GLY A C 1
ATOM 544 O O . GLY A 1 72 ? 14.591 36.802 26.368 1.00 29.68 72 GLY A O 1
ATOM 545 N N . TYR A 1 73 ? 12.871 36.694 24.904 1.00 30.16 73 TYR A N 1
ATOM 546 C CA . TYR A 1 73 ? 13.097 38.026 24.361 1.00 30.61 73 TYR A CA 1
ATOM 547 C C . TYR A 1 73 ? 12.496 39.020 25.345 1.00 31.07 73 TYR A C 1
ATOM 548 O O . TYR A 1 73 ? 11.413 38.791 25.873 1.00 30.58 73 TYR A O 1
ATOM 557 N N . GLU A 1 74 ? 13.202 40.112 25.605 1.00 31.95 74 GLU A N 1
ATOM 558 C CA . GLU A 1 74 ? 12.676 41.156 26.487 1.00 33.33 74 GLU A CA 1
ATOM 559 C C . GLU A 1 74 ? 12.438 42.433 25.686 1.00 32.35 74 GLU A C 1
ATOM 560 O O . GLU A 1 74 ? 13.390 43.034 25.170 1.00 31.72 74 GLU A O 1
ATOM 566 N N . TYR A 1 75 ? 11.168 42.824 25.565 1.00 31.90 75 TYR A N 1
ATOM 567 C CA . TYR A 1 75 ? 10.810 44.028 24.818 1.00 31.81 75 TYR A CA 1
ATOM 568 C C . TYR A 1 75 ? 11.311 45.302 25.471 1.00 32.69 75 TYR A C 1
ATOM 569 O O . TYR A 1 75 ? 11.087 45.524 26.661 1.00 32.15 75 TYR A O 1
ATOM 578 N N . HIS A 1 76 ? 11.958 46.130 24.659 1.00 34.21 76 HIS A N 1
ATOM 579 C CA . HIS A 1 76 ? 12.289 47.499 25.037 1.00 35.93 76 HIS A CA 1
ATOM 580 C C . HIS A 1 76 ? 11.883 48.492 23.954 1.00 36.09 76 HIS A C 1
ATOM 581 O O . HIS A 1 76 ? 12.221 48.345 22.767 1.00 35.94 76 HIS A O 1
ATOM 588 N N . GLY A 1 77 ? 11.102 49.480 24.366 1.00 36.22 77 GLY A N 1
ATOM 589 C CA . GLY A 1 77 ? 10.604 50.479 23.436 1.00 36.03 77 GLY A CA 1
ATOM 590 C C . GLY A 1 77 ? 9.540 51.324 24.088 1.00 36.02 77 GLY A C 1
ATOM 591 O O . GLY A 1 77 ? 9.334 51.248 25.300 1.00 36.25 77 GLY A O 1
ATOM 592 N N . ALA A 1 78 ? 8.848 52.108 23.267 1.00 35.99 78 ALA A N 1
ATOM 593 C CA . ALA A 1 78 ? 7.906 53.115 23.746 1.00 35.79 78 ALA A CA 1
ATOM 594 C C . ALA A 1 78 ? 6.526 52.559 24.085 1.00 35.33 78 ALA A C 1
ATOM 595 O O . ALA A 1 78 ? 5.738 53.244 24.741 1.00 34.99 78 ALA A O 1
ATOM 597 N N . GLU A 1 79 ? 6.226 51.338 23.627 1.00 34.74 79 GLU A N 1
ATOM 598 C CA . GLU A 1 79 ? 4.872 50.782 23.762 1.00 33.87 79 GLU A CA 1
ATOM 599 C C . GLU A 1 79 ? 4.445 50.681 25.226 1.00 34.29 79 GLU A C 1
ATOM 600 O O . GLU A 1 79 ? 5.124 50.050 26.036 1.00 34.44 79 GLU A O 1
ATOM 606 N N . ASP A 1 80 ? 3.326 51.329 25.544 1.00 34.63 80 ASP A N 1
ATOM 607 C CA . ASP A 1 80 ? 2.883 51.512 26.927 1.00 35.76 80 ASP A CA 1
ATOM 608 C C . ASP A 1 80 ? 1.473 51.007 27.197 1.00 35.56 80 ASP A C 1
ATOM 609 O O . ASP A 1 80 ? 0.945 51.228 28.288 1.00 35.99 80 ASP A O 1
ATOM 614 N N . LYS A 1 81 ? 0.874 50.336 26.213 1.00 34.91 81 LYS A N 1
ATOM 615 C CA . LYS A 1 81 ? -0.481 49.799 26.332 1.00 34.78 81 LYS A CA 1
ATOM 616 C C . LYS A 1 81 ? -0.475 48.282 26.334 1.00 33.57 81 LYS A C 1
ATOM 617 O O . LYS A 1 81 ? 0.311 47.658 25.627 1.00 33.04 81 LYS A O 1
ATOM 623 N N . ASP A 1 82 ? -1.368 47.710 27.137 1.00 32.99 82 ASP A N 1
ATOM 624 C CA . ASP A 1 82 ? -1.679 46.282 27.108 1.00 32.59 82 ASP A CA 1
ATOM 625 C C . ASP A 1 82 ? -2.919 46.097 26.252 1.00 31.57 82 ASP A C 1
ATOM 626 O O . ASP A 1 82 ? -3.802 46.963 26.231 1.00 31.99 82 ASP A O 1
ATOM 631 N N . TYR A 1 83 ? -2.981 44.985 25.531 1.00 30.02 83 TYR A N 1
ATOM 632 C CA . TYR A 1 83 ? -4.120 44.708 24.657 1.00 28.24 83 TYR A CA 1
ATOM 633 C C . TYR A 1 83 ? -4.842 43.433 25.094 1.00 27.68 83 TYR A C 1
ATOM 634 O O . TYR A 1 83 ? -4.203 42.428 25.411 1.00 26.95 83 TYR A O 1
ATOM 643 N N . GLN A 1 84 ? -6.168 43.494 25.143 1.00 27.36 84 GLN A N 1
ATOM 644 C CA . GLN A 1 84 ? -6.977 42.314 25.470 1.00 27.71 84 GLN A CA 1
ATOM 645 C C . GLN A 1 84 ? -7.138 41.367 24.286 1.00 26.60 84 GLN A C 1
ATOM 646 O O . GLN A 1 84 ? -7.315 40.160 24.491 1.00 26.44 84 GLN A O 1
ATOM 652 N N . HIS A 1 85 ? -7.078 41.917 23.067 1.00 25.25 85 HIS A N 1
ATOM 653 C CA . HIS A 1 85 ? -7.345 41.156 21.828 1.00 24.22 85 HIS A CA 1
ATOM 654 C C . HIS A 1 85 ? -6.221 41.403 20.840 1.00 23.32 85 HIS A C 1
ATOM 655 O O . HIS A 1 85 ? -5.936 42.547 20.503 1.00 23.04 85 HIS A O 1
ATOM 662 N N . THR A 1 86 ? -5.580 40.320 20.388 1.00 22.01 86 THR A N 1
ATOM 663 C CA . THR A 1 86 ? -4.448 40.410 19.487 1.00 20.12 86 THR A CA 1
ATOM 664 C C . THR A 1 86 ? -4.635 39.339 18.435 1.00 19.28 86 THR A C 1
ATOM 665 O O . THR A 1 86 ? -5.117 38.244 18.747 1.00 18.70 86 THR A O 1
ATOM 669 N N . ALA A 1 87 ? -4.253 39.640 17.193 1.00 17.92 87 ALA A N 1
ATOM 670 C CA . ALA A 1 87 ? -4.250 38.614 16.148 1.00 16.96 87 ALA A CA 1
ATOM 671 C C . ALA A 1 87 ? -3.296 38.982 15.039 1.00 16.51 87 ALA A C 1
ATOM 672 O O . ALA A 1 87 ? -2.983 40.168 14.832 1.00 15.84 87 ALA A O 1
ATOM 674 N N . VAL A 1 88 ? -2.869 37.969 14.286 1.00 15.37 88 VAL A N 1
ATOM 675 C CA . VAL A 1 88 ? -1.925 38.198 13.215 1.00 15.02 88 VAL A CA 1
ATOM 676 C C . VAL A 1 88 ? -2.529 37.598 11.950 1.00 15.33 88 VAL A C 1
ATOM 677 O O . VAL A 1 88 ? -3.125 36.528 11.984 1.00 14.68 88 VAL A O 1
ATOM 681 N N . PHE A 1 89 ? -2.348 38.298 10.838 1.00 15.77 89 PHE A N 1
ATOM 682 C CA . PHE A 1 89 ? -2.845 37.846 9.546 1.00 15.59 89 PHE A CA 1
ATOM 683 C C . PHE A 1 89 ? -1.691 37.682 8.595 1.00 16.42 89 PHE A C 1
ATOM 684 O O . PHE A 1 89 ? -0.689 38.432 8.656 1.00 16.36 89 PHE A O 1
ATOM 692 N N . LEU A 1 90 ? -1.835 36.723 7.683 1.00 16.71 90 LEU A N 1
ATOM 693 C CA . LEU A 1 90 ? -0.789 36.412 6.732 1.00 16.83 90 LEU A CA 1
ATOM 694 C C . LEU A 1 90 ? -1.361 36.453 5.309 1.00 16.51 90 LEU A C 1
ATOM 695 O O . LEU A 1 90 ? -2.216 35.640 4.955 1.00 16.26 90 LEU A O 1
ATOM 700 N N . SER A 1 91 ? -0.890 37.412 4.516 1.00 16.23 91 SER A N 1
ATOM 701 C CA . SER A 1 91 ? -1.419 37.643 3.186 1.00 16.35 91 SER A CA 1
ATOM 702 C C . SER A 1 91 ? -1.227 36.409 2.302 1.00 15.74 91 SER A C 1
ATOM 703 O O . SER A 1 91 ? -2.137 36.029 1.587 1.00 15.52 91 SER A O 1
ATOM 706 N N . HIS A 1 92 ? -0.036 35.820 2.349 1.00 14.54 92 HIS A N 1
ATOM 707 C CA . HIS A 1 92 ? 0.299 34.637 1.562 1.00 14.26 92 HIS A CA 1
ATOM 708 C C . HIS A 1 92 ? 1.574 33.947 2.082 1.00 14.57 92 HIS A C 1
ATOM 709 O O . HIS A 1 92 ? 2.257 34.456 2.980 1.00 15.16 92 HIS A O 1
ATOM 716 N N . ALA A 1 93 ? 1.903 32.798 1.493 1.00 14.38 93 ALA A N 1
ATOM 717 C CA . ALA A 1 93 ? 2.957 31.912 1.984 1.00 13.93 93 ALA A CA 1
ATOM 718 C C . ALA A 1 93 ? 4.422 32.340 1.750 1.00 14.66 93 ALA A C 1
ATOM 719 O O . ALA A 1 93 ? 5.342 31.857 2.452 1.00 14.74 93 ALA A O 1
ATOM 721 N N . HIS A 1 94 ? 4.645 33.221 0.782 1.00 14.24 94 HIS A N 1
ATOM 722 C CA . HIS A 1 94 ? 6.007 33.604 0.415 1.00 15.46 94 HIS A CA 1
ATOM 723 C C . HIS A 1 94 ? 6.865 33.951 1.622 1.00 15.61 94 HIS A C 1
ATOM 724 O O . HIS A 1 94 ? 6.382 34.517 2.597 1.00 15.77 94 HIS A O 1
ATOM 731 N N . LEU A 1 95 ? 8.137 33.581 1.545 1.00 16.75 95 LEU A N 1
ATOM 732 C CA . LEU A 1 95 ? 9.076 33.687 2.668 1.00 18.00 95 LEU A CA 1
ATOM 733 C C . LEU A 1 95 ? 9.146 35.092 3.316 1.00 17.22 95 LEU A C 1
ATOM 734 O O . LEU A 1 95 ? 9.221 35.222 4.562 1.00 15.18 95 LEU A O 1
ATOM 739 N N . ASP A 1 96 ? 9.119 36.115 2.454 1.00 16.21 96 ASP A N 1
ATOM 740 C CA . ASP A 1 96 ? 9.255 37.523 2.856 1.00 16.71 96 ASP A CA 1
ATOM 741 C C . ASP A 1 96 ? 8.010 38.046 3.574 1.00 16.30 96 ASP A C 1
ATOM 742 O O . ASP A 1 96 ? 8.007 39.177 4.067 1.00 16.93 96 ASP A O 1
ATOM 747 N N . HIS A 1 97 ? 6.976 37.199 3.640 1.00 15.33 97 HIS A N 1
ATOM 748 C CA . HIS A 1 97 ? 5.757 37.443 4.411 1.00 15.23 97 HIS A CA 1
ATOM 749 C C . HIS A 1 97 ? 5.545 36.473 5.570 1.00 14.94 97 HIS A C 1
ATOM 750 O O . HIS A 1 97 ? 4.781 36.774 6.480 1.00 15.84 97 HIS A O 1
ATOM 757 N N . SER A 1 98 ? 6.188 35.308 5.540 1.00 14.86 98 SER A N 1
ATOM 758 C CA . SER A 1 98 ? 5.852 34.219 6.507 1.00 15.28 98 SER A CA 1
ATOM 759 C C . SER A 1 98 ? 7.008 33.734 7.408 1.00 15.67 98 SER A C 1
ATOM 760 O O . SER A 1 98 ? 6.791 33.007 8.403 1.00 14.59 98 SER A O 1
ATOM 763 N N . ARG A 1 99 ? 8.230 34.148 7.061 1.00 15.43 99 ARG A N 1
ATOM 764 C CA . ARG A 1 99 ? 9.437 33.475 7.548 1.00 14.76 99 ARG A CA 1
ATOM 765 C C . ARG A 1 99 ? 9.484 33.261 9.063 1.00 15.26 99 ARG A C 1
ATOM 766 O O . ARG A 1 99 ? 10.015 32.255 9.522 1.00 15.90 99 ARG A O 1
ATOM 774 N N . MET A 1 100 ? 8.961 34.197 9.845 1.00 15.64 100 MET A N 1
ATOM 775 C CA . MET A 1 100 ? 9.083 34.063 11.292 1.00 15.62 100 MET A CA 1
ATOM 776 C C . MET A 1 100 ? 7.830 33.635 12.044 1.00 15.59 100 MET A C 1
ATOM 777 O O . MET A 1 100 ? 7.777 33.812 13.268 1.00 15.39 100 MET A O 1
ATOM 782 N N . ILE A 1 101 ? 6.830 33.055 11.364 1.00 15.58 101 ILE A N 1
ATOM 783 C CA . ILE A 1 101 ? 5.577 32.748 12.081 1.00 15.81 101 ILE A CA 1
ATOM 784 C C . ILE A 1 101 ? 5.807 31.828 13.308 1.00 16.90 101 ILE A C 1
ATOM 785 O O . ILE A 1 101 ? 5.062 31.905 14.286 1.00 16.39 101 ILE A O 1
ATOM 790 N N . ASN A 1 102 ? 6.858 31.000 13.280 1.00 16.73 102 ASN A N 1
ATOM 791 C CA . ASN A 1 102 ? 7.096 30.104 14.422 1.00 16.98 102 ASN A CA 1
ATOM 792 C C . ASN A 1 102 ? 7.520 30.848 15.682 1.00 17.75 102 ASN A C 1
ATOM 793 O O . ASN A 1 102 ? 7.470 30.288 16.785 1.00 17.16 102 ASN A O 1
ATOM 798 N N . TYR A 1 103 ? 7.922 32.107 15.519 1.00 17.58 103 TYR A N 1
ATOM 799 C CA . TYR A 1 103 ? 8.240 32.949 16.685 1.00 18.97 103 TYR A CA 1
ATOM 800 C C . TYR A 1 103 ? 7.018 33.662 17.269 1.00 18.19 103 TYR A C 1
ATOM 801 O O . TYR A 1 103 ? 7.096 34.290 18.335 1.00 19.42 103 TYR A O 1
ATOM 810 N N . LEU A 1 104 ? 5.902 33.594 16.561 1.00 17.49 104 LEU A N 1
ATOM 811 C CA . LEU A 1 104 ? 4.654 34.175 17.053 1.00 17.57 104 LEU A CA 1
ATOM 812 C C . LEU A 1 104 ? 4.133 33.384 18.254 1.00 17.89 104 LEU A C 1
ATOM 813 O O . LEU A 1 104 ? 3.954 32.177 18.177 1.00 18.02 104 LEU A O 1
ATOM 818 N N . ASP A 1 105 ? 3.911 34.079 19.362 1.00 18.35 105 ASP A N 1
ATOM 819 C CA . ASP A 1 105 ? 3.251 33.518 20.544 1.00 19.37 105 ASP A CA 1
ATOM 820 C C . ASP A 1 105 ? 2.108 32.533 20.181 1.00 19.50 105 ASP A C 1
ATOM 821 O O . ASP A 1 105 ? 1.103 32.926 19.591 1.00 19.06 105 ASP A O 1
ATOM 826 N N . PRO A 1 106 ? 2.265 31.240 20.540 1.00 19.91 106 PRO A N 1
ATOM 827 C CA . PRO A 1 106 ? 1.237 30.205 20.335 1.00 19.46 106 PRO A CA 1
ATOM 828 C C . PRO A 1 106 ? -0.170 30.628 20.750 1.00 19.19 106 PRO A C 1
ATOM 829 O O . PRO A 1 106 ? -1.141 30.230 20.100 1.00 19.11 106 PRO A O 1
ATOM 833 N N . ALA A 1 107 ? -0.282 31.419 21.818 1.00 19.00 107 ALA A N 1
ATOM 834 C CA . ALA A 1 107 ? -1.578 31.941 22.293 1.00 19.26 107 ALA A CA 1
ATOM 835 C C . ALA A 1 107 ? -2.210 33.003 21.382 1.00 19.41 107 ALA A C 1
ATOM 836 O O . ALA A 1 107 ? -3.414 33.265 21.447 1.00 20.24 107 ALA A O 1
ATOM 838 N N . VAL A 1 108 ? -1.415 33.624 20.521 1.00 18.86 108 VAL A N 1
ATOM 839 C CA . VAL A 1 108 ? -1.977 34.621 19.603 1.00 17.87 108 VAL A CA 1
ATOM 840 C C . VAL A 1 108 ? -2.444 33.888 18.340 1.00 16.85 108 VAL A C 1
ATOM 841 O O . VAL A 1 108 ? -1.665 33.173 17.760 1.00 16.68 108 VAL A O 1
ATOM 845 N N . PRO A 1 109 ? -3.732 34.043 17.940 1.00 16.94 109 PRO A N 1
ATOM 846 C CA . PRO A 1 109 ? -4.172 33.401 16.699 1.00 16.06 109 PRO A CA 1
ATOM 847 C C . PRO A 1 109 ? -3.542 33.986 15.455 1.00 16.68 109 PRO A C 1
ATOM 848 O O . PRO A 1 109 ? -3.285 35.191 15.388 1.00 16.04 109 PRO A O 1
ATOM 852 N N . LEU A 1 110 ? -3.369 33.128 14.454 1.00 16.31 110 LEU A N 1
ATOM 853 C CA . LEU A 1 110 ? -2.730 33.467 13.191 1.00 15.33 110 LEU A CA 1
ATOM 854 C C . LEU A 1 110 ? -3.705 33.035 12.095 1.00 16.42 110 LEU A C 1
ATOM 855 O O . LEU A 1 110 ? -4.089 31.849 12.013 1.00 16.28 110 LEU A O 1
ATOM 860 N N . TYR A 1 111 ? -4.115 34.013 11.280 1.00 15.49 111 TYR A N 1
ATOM 861 C CA . TYR A 1 111 ? -5.201 33.847 10.313 1.00 16.26 111 TYR A CA 1
ATOM 862 C C . TYR A 1 111 ? -4.646 33.942 8.914 1.00 16.28 111 TYR A C 1
ATOM 863 O O . TYR A 1 111 ? -3.796 34.779 8.616 1.00 16.25 111 TYR A O 1
ATOM 872 N N . THR A 1 112 ? -5.148 33.096 8.037 1.00 15.81 112 THR A N 1
ATOM 873 C CA . THR A 1 112 ? -4.717 33.141 6.667 1.00 15.52 112 THR A CA 1
ATOM 874 C C . THR A 1 112 ? -5.763 32.401 5.842 1.00 16.29 112 THR A C 1
ATOM 875 O O . THR A 1 112 ? -6.604 31.736 6.414 1.00 16.33 112 THR A O 1
ATOM 879 N N . LEU A 1 113 ? -5.755 32.533 4.519 1.00 15.84 113 LEU A N 1
ATOM 880 C CA . LEU A 1 113 ? -6.671 31.685 3.774 1.00 16.49 113 LEU A CA 1
ATOM 881 C C . LEU A 1 113 ? -6.192 30.237 3.901 1.00 17.21 113 LEU A C 1
ATOM 882 O O . LEU A 1 113 ? -4.986 29.977 3.967 1.00 16.66 113 LEU A O 1
ATOM 887 N N . LYS A 1 114 ? -7.137 29.303 3.951 1.00 17.25 114 LYS A N 1
ATOM 888 C CA . LYS A 1 114 ? -6.815 27.884 4.129 1.00 17.72 114 LYS A CA 1
ATOM 889 C C . LYS A 1 114 ? -5.780 27.325 3.136 1.00 17.24 114 LYS A C 1
ATOM 890 O O . LYS A 1 114 ? -4.959 26.495 3.526 1.00 17.58 114 LYS A O 1
ATOM 896 N N . GLU A 1 115 ? -5.788 27.798 1.892 1.00 16.79 115 GLU A N 1
ATOM 897 C CA . GLU A 1 115 ? -4.825 27.350 0.889 1.00 17.18 115 GLU A CA 1
ATOM 898 C C . GLU A 1 115 ? -3.385 27.788 1.220 1.00 17.05 115 GLU A C 1
ATOM 899 O O . GLU A 1 115 ? -2.442 27.022 1.042 1.00 16.37 115 GLU A O 1
ATOM 905 N N . THR A 1 116 ? -3.229 29.017 1.712 1.00 15.69 116 THR A N 1
ATOM 906 C CA . THR A 1 116 ? -1.930 29.478 2.193 1.00 15.69 116 THR A CA 1
ATOM 907 C C . THR A 1 116 ? -1.375 28.554 3.286 1.00 15.76 116 THR A C 1
ATOM 908 O O . THR A 1 116 ? -0.169 28.239 3.312 1.00 14.17 116 THR A O 1
ATOM 912 N N . LYS A 1 117 ? -2.250 28.157 4.208 1.00 15.81 117 LYS A N 1
ATOM 913 C CA . LYS A 1 117 ? -1.861 27.208 5.258 1.00 17.01 117 LYS A CA 1
ATOM 914 C C . LYS A 1 117 ? -1.341 25.859 4.687 1.00 18.17 117 LYS A C 1
ATOM 915 O O . LYS A 1 117 ? -0.292 25.356 5.130 1.00 17.56 117 LYS A O 1
ATOM 921 N N . MET A 1 118 ? -2.069 25.293 3.710 1.00 18.46 118 MET A N 1
ATOM 922 C CA . MET A 1 118 ? -1.637 24.091 2.983 1.00 19.68 118 MET A CA 1
ATOM 923 C C . MET A 1 118 ? -0.265 24.263 2.336 1.00 20.15 118 MET A C 1
ATOM 924 O O . MET A 1 118 ? 0.616 23.410 2.511 1.00 20.02 118 MET A O 1
ATOM 929 N N . ILE A 1 119 ? -0.127 25.324 1.527 1.00 20.43 119 ILE A N 1
ATOM 930 C CA . ILE A 1 119 ? 1.139 25.667 0.846 1.00 20.06 119 ILE A CA 1
ATOM 931 C C . ILE A 1 119 ? 2.323 25.723 1.820 1.00 19.98 119 ILE A C 1
ATOM 932 O O . ILE A 1 119 ? 3.351 25.075 1.623 1.00 18.74 119 ILE A O 1
ATOM 937 N N . LEU A 1 120 ? 2.154 26.492 2.885 1.00 20.25 120 LEU A N 1
ATOM 938 C CA . LEU A 1 120 ? 3.210 26.777 3.829 1.00 21.15 120 LEU A CA 1
ATOM 939 C C . LEU A 1 120 ? 3.676 25.493 4.499 1.00 21.63 120 LEU A C 1
ATOM 940 O O . LEU A 1 120 ? 4.887 25.248 4.619 1.00 20.58 120 LEU A O 1
ATOM 945 N N . ASN A 1 121 ? 2.714 24.669 4.918 1.00 21.51 121 ASN A N 1
ATOM 946 C CA . ASN A 1 121 ? 3.036 23.425 5.601 1.00 22.77 121 ASN A CA 1
ATOM 947 C C . ASN A 1 121 ? 3.841 22.480 4.690 1.00 23.06 121 ASN A C 1
ATOM 948 O O . ASN A 1 121 ? 4.669 21.713 5.166 1.00 23.72 121 ASN A O 1
ATOM 953 N N . SER A 1 122 ? 3.595 22.569 3.385 1.00 23.17 122 SER A N 1
ATOM 954 C CA . SER A 1 122 ? 4.354 21.830 2.380 1.00 22.64 122 SER A CA 1
ATOM 955 C C . SER A 1 122 ? 5.719 22.472 2.106 1.00 23.31 122 SER A C 1
ATOM 956 O O . SER A 1 122 ? 6.742 21.775 2.084 1.00 23.69 122 SER A O 1
ATOM 959 N N . LEU A 1 123 ? 5.751 23.789 1.896 1.00 22.68 123 LEU A N 1
ATOM 960 C CA . LEU A 1 123 ? 7.029 24.486 1.769 1.00 23.15 123 LEU A CA 1
ATOM 961 C C . LEU A 1 123 ? 7.972 24.140 2.925 1.00 23.67 123 LEU A C 1
ATOM 962 O O . LEU A 1 123 ? 9.190 23.985 2.707 1.00 23.51 123 LEU A O 1
ATOM 967 N N . ASN A 1 124 ? 7.409 23.979 4.126 1.00 23.67 124 ASN A N 1
ATOM 968 C CA . ASN A 1 124 ? 8.209 23.755 5.337 1.00 24.96 124 ASN A CA 1
ATOM 969 C C . ASN A 1 124 ? 8.287 22.302 5.826 1.00 26.20 124 ASN A C 1
ATOM 970 O O . ASN A 1 124 ? 8.532 22.040 7.023 1.00 26.53 124 ASN A O 1
ATOM 975 N N . ARG A 1 125 ? 8.100 21.357 4.909 1.00 27.38 125 ARG A N 1
ATOM 976 C CA . ARG A 1 125 ? 8.067 19.937 5.282 1.00 28.62 125 ARG A CA 1
ATOM 977 C C . ARG A 1 125 ? 9.415 19.470 5.850 1.00 29.21 125 ARG A C 1
ATOM 978 O O . ARG A 1 125 ? 9.449 18.582 6.699 1.00 29.52 125 ARG A O 1
ATOM 986 N N . LYS A 1 126 ? 10.509 20.073 5.372 1.00 29.94 126 LYS A N 1
ATOM 987 C CA . LYS A 1 126 ? 11.873 19.747 5.831 1.00 31.09 126 LYS A CA 1
ATOM 988 C C . LYS A 1 126 ? 12.394 20.758 6.864 1.00 31.01 126 LYS A C 1
ATOM 989 O O . LYS A 1 126 ? 13.523 20.632 7.368 1.00 30.86 126 LYS A O 1
ATOM 995 N N . GLY A 1 127 ? 11.584 21.779 7.160 1.00 30.40 127 GLY A N 1
ATOM 996 C CA . GLY A 1 127 ? 11.898 22.717 8.222 1.00 28.81 127 GLY A CA 1
ATOM 997 C C . GLY A 1 127 ? 13.029 23.640 7.874 1.00 28.59 127 GLY A C 1
ATOM 998 O O . GLY A 1 127 ? 13.655 24.207 8.764 1.00 28.63 127 GLY A O 1
ATOM 999 N N . ASP A 1 128 ? 13.304 23.789 6.582 1.00 27.72 128 ASP A N 1
ATOM 1000 C CA . ASP A 1 128 ? 14.330 24.719 6.132 1.00 28.00 128 ASP A CA 1
ATOM 1001 C C . ASP A 1 128 ? 13.758 25.927 5.388 1.00 26.42 128 ASP A C 1
ATOM 1002 O O . ASP A 1 128 ? 14.507 26.697 4.770 1.00 26.29 128 ASP A O 1
ATOM 1007 N N . PHE A 1 129 ? 12.435 26.076 5.438 1.00 24.92 129 PHE A N 1
ATOM 1008 C CA . PHE A 1 129 ? 11.752 27.218 4.839 1.00 23.28 129 PHE A CA 1
ATOM 1009 C C . PHE A 1 129 ? 11.514 28.279 5.910 1.00 22.45 129 PHE A C 1
ATOM 1010 O O . PHE A 1 129 ? 12.044 29.389 5.815 1.00 21.84 129 PHE A O 1
ATOM 1018 N N . LEU A 1 130 ? 10.742 27.920 6.937 1.00 21.24 130 LEU A N 1
ATOM 1019 C CA . LEU A 1 130 ? 10.498 28.797 8.082 1.00 20.49 130 LEU A CA 1
ATOM 1020 C C . LEU A 1 130 ? 11.532 28.613 9.206 1.00 20.56 130 LEU A C 1
ATOM 1021 O O . LEU A 1 130 ? 12.025 27.504 9.428 1.00 21.27 130 LEU A O 1
ATOM 1026 N N . ILE A 1 131 ? 11.827 29.689 9.934 1.00 19.31 131 ILE A N 1
ATOM 1027 C CA . ILE A 1 131 ? 12.645 29.600 11.137 1.00 18.86 131 ILE A CA 1
ATOM 1028 C C . ILE A 1 131 ? 11.979 28.596 12.096 1.00 18.91 131 ILE A C 1
ATOM 1029 O O . ILE A 1 131 ? 10.805 28.752 12.406 1.00 17.71 131 ILE A O 1
ATOM 1034 N N . PRO A 1 132 ? 12.716 27.561 12.542 1.00 19.29 132 PRO A N 1
ATOM 1035 C CA . PRO A 1 132 ? 12.112 26.594 13.460 1.00 20.17 132 PRO A CA 1
ATOM 1036 C C . PRO A 1 132 ? 11.873 27.199 14.824 1.00 20.72 132 PRO A C 1
ATOM 1037 O O . PRO A 1 132 ? 12.635 28.072 15.245 1.00 21.08 132 PRO A O 1
ATOM 1041 N N . SER A 1 133 ? 10.840 26.744 15.519 1.00 20.99 133 SER A N 1
ATOM 1042 C CA . SER A 1 133 ? 10.726 27.062 16.919 1.00 23.23 133 SER A CA 1
ATOM 1043 C C . SER A 1 133 ? 11.775 26.233 17.671 1.00 24.40 133 SER A C 1
ATOM 1044 O O . SER A 1 133 ? 11.852 25.025 17.454 1.00 25.33 133 SER A O 1
ATOM 1047 N N . PRO A 1 134 ? 12.541 26.846 18.595 1.00 25.58 134 PRO A N 1
ATOM 1048 C CA . PRO A 1 134 ? 13.523 26.016 19.336 1.00 26.20 134 PRO A CA 1
ATOM 1049 C C . PRO A 1 134 ? 12.853 25.010 20.285 1.00 27.09 134 PRO A C 1
ATOM 1050 O O . PRO A 1 134 ? 13.545 24.180 20.898 1.00 27.25 134 PRO A O 1
ATOM 1054 N N . PHE A 1 135 ? 11.523 25.063 20.382 1.00 27.44 135 PHE A N 1
ATOM 1055 C CA . PHE A 1 135 ? 10.766 24.181 21.280 1.00 28.37 135 PHE A CA 1
ATOM 1056 C C . PHE A 1 135 ? 9.978 23.099 20.569 1.00 28.66 135 PHE A C 1
ATOM 1057 O O . PHE A 1 135 ? 9.144 22.428 21.171 1.00 28.94 135 PHE A O 1
ATOM 1065 N N . GLU A 1 136 ? 10.271 22.896 19.289 1.00 29.34 136 GLU A N 1
ATOM 1066 C CA . GLU A 1 136 ? 9.615 21.858 18.512 1.00 29.96 136 GLU A CA 1
ATOM 1067 C C . GLU A 1 136 ? 10.580 21.238 17.504 1.00 30.53 136 GLU A C 1
ATOM 1068 O O . GLU A 1 136 ? 11.709 21.705 17.362 1.00 29.83 136 GLU A O 1
ATOM 1074 N N . GLU A 1 137 ? 10.122 20.196 16.807 1.00 31.09 137 GLU A N 1
ATOM 1075 C CA . GLU A 1 137 ? 10.886 19.556 15.748 1.00 32.28 137 GLU A CA 1
ATOM 1076 C C . GLU A 1 137 ? 11.187 20.582 14.667 1.00 32.56 137 GLU A C 1
ATOM 1077 O O . GLU A 1 137 ? 10.429 21.552 14.502 1.00 31.79 137 GLU A O 1
ATOM 1083 N N . LYS A 1 138 ? 12.293 20.381 13.945 1.00 32.11 138 LYS A N 1
ATOM 1084 C CA . LYS A 1 138 ? 12.773 21.375 12.987 1.00 32.47 138 LYS A CA 1
ATOM 1085 C C . LYS A 1 138 ? 11.720 21.705 11.923 1.00 31.70 138 LYS A C 1
ATOM 1086 O O . LYS A 1 138 ? 11.600 22.860 11.496 1.00 31.47 138 LYS A O 1
ATOM 1092 N N . ASN A 1 139 ? 10.953 20.693 11.522 1.00 30.80 139 ASN A N 1
ATOM 1093 C CA . ASN A 1 139 ? 9.895 20.879 10.521 1.00 30.25 139 ASN A CA 1
ATOM 1094 C C . ASN A 1 139 ? 8.482 21.194 11.069 1.00 29.10 139 ASN A C 1
ATOM 1095 O O . ASN A 1 139 ? 7.500 21.208 10.309 1.00 29.42 139 ASN A O 1
ATOM 1100 N N . PHE A 1 140 ? 8.377 21.439 12.376 1.00 26.41 140 PHE A N 1
ATOM 1101 C CA . PHE A 1 140 ? 7.134 21.953 12.957 1.00 24.73 140 PHE A CA 1
ATOM 1102 C C . PHE A 1 140 ? 6.699 23.294 12.330 1.00 23.29 140 PHE A C 1
ATOM 1103 O O . PHE A 1 140 ? 7.516 24.198 12.158 1.00 22.24 140 PHE A O 1
ATOM 1111 N N . THR A 1 141 ? 5.414 23.406 11.999 1.00 22.42 141 THR A N 1
ATOM 1112 C CA . THR A 1 141 ? 4.824 24.692 11.625 1.00 21.38 141 THR A CA 1
ATOM 1113 C C . THR A 1 141 ? 3.714 24.989 12.620 1.00 20.68 141 THR A C 1
ATOM 1114 O O . THR A 1 141 ? 2.874 24.130 12.880 1.00 20.73 141 THR A O 1
ATOM 1118 N N . ARG A 1 142 ? 3.722 26.192 13.185 1.00 18.54 142 ARG A N 1
ATOM 1119 C CA . ARG A 1 142 ? 2.720 26.577 14.177 1.00 17.85 142 ARG A CA 1
ATOM 1120 C C . ARG A 1 142 ? 1.291 26.623 13.603 1.00 17.84 142 ARG A C 1
ATOM 1121 O O . ARG A 1 142 ? 1.097 26.616 12.368 1.00 16.33 142 ARG A O 1
ATOM 1129 N N . GLU A 1 143 ? 0.303 26.606 14.497 1.00 17.41 143 GLU A N 1
ATOM 1130 C CA . GLU A 1 143 ? -1.112 26.586 14.101 1.00 18.46 143 GLU A CA 1
ATOM 1131 C C . GLU A 1 143 ? -1.483 27.813 13.252 1.00 17.78 143 GLU A C 1
ATOM 1132 O O . GLU A 1 143 ? -1.030 28.932 13.545 1.00 17.13 143 GLU A O 1
ATOM 1138 N N . MET A 1 144 ? -2.298 27.587 12.217 1.00 16.30 144 MET A N 1
ATOM 1139 C CA . MET A 1 144 ? -2.923 28.657 11.433 1.00 14.61 144 MET A CA 1
ATOM 1140 C C . MET A 1 144 ? -4.410 28.345 11.363 1.00 14.73 144 MET A C 1
ATOM 1141 O O . MET A 1 144 ? -4.796 27.195 11.147 1.00 14.61 144 MET A O 1
ATOM 1146 N N . ILE A 1 145 ? -5.243 29.364 11.551 1.00 15.76 145 ILE A N 1
ATOM 1147 C CA . ILE A 1 145 ? -6.686 29.236 11.307 1.00 15.53 145 ILE A CA 1
ATOM 1148 C C . ILE A 1 145 ? -6.923 29.503 9.830 1.00 15.77 145 ILE A C 1
ATOM 1149 O O . ILE A 1 145 ? -6.868 30.657 9.379 1.00 16.01 145 ILE A O 1
ATOM 1154 N N . GLY A 1 146 ? -7.128 28.420 9.073 1.00 15.85 146 GLY A N 1
ATOM 1155 C CA . GLY A 1 146 ? -7.407 28.508 7.645 1.00 14.88 146 GLY A CA 1
ATOM 1156 C C . GLY A 1 146 ? -8.827 29.026 7.462 1.00 16.00 146 GLY A C 1
ATOM 1157 O O . GLY A 1 146 ? -9.784 28.472 8.043 1.00 14.45 146 GLY A O 1
ATOM 1158 N N . LEU A 1 147 ? -8.947 30.109 6.690 1.00 14.33 147 LEU A N 1
ATOM 1159 C CA . LEU A 1 147 ? -10.220 30.784 6.428 1.00 14.92 147 LEU A CA 1
ATOM 1160 C C . LEU A 1 147 ? -10.634 30.642 4.959 1.00 14.62 147 LEU A C 1
ATOM 1161 O O . LEU A 1 147 ? -9.835 30.243 4.116 1.00 14.22 147 LEU A O 1
ATOM 1166 N N . ASN A 1 148 ? -11.897 30.949 4.692 1.00 15.62 148 ASN A N 1
ATOM 1167 C CA . ASN A 1 148 ? -12.476 30.928 3.374 1.00 16.68 148 ASN A CA 1
ATOM 1168 C C . ASN A 1 148 ? -12.417 32.322 2.766 1.00 16.73 148 ASN A C 1
ATOM 1169 O O . ASN A 1 148 ? -12.265 33.319 3.461 1.00 17.18 148 ASN A O 1
ATOM 1174 N N . LYS A 1 149 ? -12.530 32.403 1.459 1.00 17.47 149 LYS A N 1
ATOM 1175 C CA . LYS A 1 149 ? -12.514 33.701 0.822 1.00 18.58 149 LYS A CA 1
ATOM 1176 C C . LYS A 1 149 ? -13.586 34.643 1.394 1.00 19.24 149 LYS A C 1
ATOM 1177 O O . LYS A 1 149 ? -14.733 34.241 1.654 1.00 18.95 149 LYS A O 1
ATOM 1183 N N . ASN A 1 150 ? -13.177 35.887 1.600 1.00 19.40 150 ASN A N 1
ATOM 1184 C CA . ASN A 1 150 ? -14.037 36.971 2.093 1.00 20.28 150 ASN A CA 1
ATOM 1185 C C . ASN A 1 150 ? -14.565 36.783 3.521 1.00 20.56 150 ASN A C 1
ATOM 1186 O O . ASN A 1 150 ? -15.526 37.449 3.909 1.00 20.78 150 ASN A O 1
ATOM 1191 N N . ASP A 1 151 ? -13.943 35.900 4.307 1.00 20.74 151 ASP A N 1
ATOM 1192 C CA . ASP A 1 151 ? -14.332 35.760 5.727 1.00 20.94 151 ASP A CA 1
ATOM 1193 C C . ASP A 1 151 ? -13.973 37.034 6.470 1.00 20.87 151 ASP A C 1
ATOM 1194 O O . ASP A 1 151 ? -12.985 37.698 6.121 1.00 20.26 151 ASP A O 1
ATOM 1199 N N . VAL A 1 152 ? -14.772 37.358 7.492 1.00 20.48 152 VAL A N 1
ATOM 1200 C CA . VAL A 1 152 ? -14.554 38.510 8.328 1.00 20.93 152 VAL A CA 1
ATOM 1201 C C . VAL A 1 152 ? -14.218 38.002 9.742 1.00 20.59 152 VAL A C 1
ATOM 1202 O O . VAL A 1 152 ? -14.945 37.178 10.333 1.00 19.62 152 VAL A O 1
ATOM 1206 N N . ILE A 1 153 ? -13.095 38.467 10.251 1.00 20.70 153 ILE A N 1
ATOM 1207 C CA . ILE A 1 153 ? -12.678 38.176 11.622 1.00 21.12 153 ILE A CA 1
ATOM 1208 C C . ILE A 1 153 ? -12.813 39.446 12.434 1.00 21.96 153 ILE A C 1
ATOM 1209 O O . ILE A 1 153 ? -12.426 40.525 11.970 1.00 22.33 153 ILE A O 1
ATOM 1214 N N . LYS A 1 154 ? -13.329 39.297 13.657 1.00 22.44 154 LYS A N 1
ATOM 1215 C CA . LYS A 1 154 ? -13.472 40.369 14.624 1.00 22.75 154 LYS A CA 1
ATOM 1216 C C . LYS A 1 154 ? -12.477 40.241 15.770 1.00 22.88 154 LYS A C 1
ATOM 1217 O O . LYS A 1 154 ? -12.425 39.219 16.458 1.00 22.61 154 LYS A O 1
ATOM 1223 N N . VAL A 1 155 ? -11.653 41.269 15.930 1.00 22.58 155 VAL A N 1
ATOM 1224 C CA . VAL A 1 155 ? -10.607 41.293 16.951 1.00 23.16 155 VAL A CA 1
ATOM 1225 C C . VAL A 1 155 ? -10.952 42.547 17.730 1.00 23.38 155 VAL A C 1
ATOM 1226 O O . VAL A 1 155 ? -10.669 43.662 17.271 1.00 23.24 155 VAL A O 1
ATOM 1230 N N . GLY A 1 156 ? -11.607 42.363 18.878 1.00 23.47 156 GLY A N 1
ATOM 1231 C CA . GLY A 1 156 ? -12.258 43.478 19.569 1.00 23.29 156 GLY A CA 1
ATOM 1232 C C . GLY A 1 156 ? -13.179 44.192 18.593 1.00 23.73 156 GLY A C 1
ATOM 1233 O O . GLY A 1 156 ? -13.980 43.560 17.907 1.00 22.89 156 GLY A O 1
ATOM 1234 N N . GLU A 1 157 ? -13.027 45.508 18.499 1.00 24.34 157 GLU A N 1
ATOM 1235 C CA . GLU A 1 157 ? -13.828 46.298 17.580 1.00 25.46 157 GLU A CA 1
ATOM 1236 C C . GLU A 1 157 ? -13.173 46.500 16.214 1.00 25.10 157 GLU A C 1
ATOM 1237 O O . GLU A 1 157 ? -13.647 47.302 15.412 1.00 26.36 157 GLU A O 1
ATOM 1243 N N . ILE A 1 158 ? -12.082 45.784 15.951 1.00 24.52 158 ILE A N 1
ATOM 1244 C CA . ILE A 1 158 ? -11.504 45.739 14.617 1.00 23.27 158 ILE A CA 1
ATOM 1245 C C . ILE A 1 158 ? -12.102 44.593 13.810 1.00 23.74 158 ILE A C 1
ATOM 1246 O O . ILE A 1 158 ? -12.145 43.451 14.260 1.00 23.92 158 ILE A O 1
ATOM 1251 N N . SER A 1 159 ? -12.537 44.904 12.597 1.00 23.76 159 SER A N 1
ATOM 1252 C CA . SER A 1 159 ? -13.094 43.908 11.696 1.00 24.13 159 SER A CA 1
ATOM 1253 C C . SER A 1 159 ? -12.179 43.760 10.471 1.00 23.14 159 SER A C 1
ATOM 1254 O O . SER A 1 159 ? -11.774 44.753 9.854 1.00 23.00 159 SER A O 1
ATOM 1257 N N . VAL A 1 160 ? -11.800 42.526 10.159 1.00 22.09 160 VAL A N 1
ATOM 1258 C CA . VAL A 1 160 ? -10.829 42.279 9.092 1.00 21.34 160 VAL A CA 1
ATOM 1259 C C . VAL A 1 160 ? -11.454 41.317 8.105 1.00 21.18 160 VAL A C 1
ATOM 1260 O O . VAL A 1 160 ? -11.839 40.202 8.473 1.00 21.66 160 VAL A O 1
ATOM 1264 N N . GLU A 1 161 ? -11.573 41.758 6.865 1.00 21.10 161 GLU A N 1
ATOM 1265 C CA . GLU A 1 161 ? -12.027 40.897 5.789 1.00 21.03 161 GLU A CA 1
ATOM 1266 C C . GLU A 1 161 ? -10.834 40.418 4.975 1.00 20.28 161 GLU A C 1
ATOM 1267 O O . GLU A 1 161 ? -10.009 41.230 4.522 1.00 19.69 161 GLU A O 1
ATOM 1273 N N . ILE A 1 162 ? -10.747 39.100 4.779 1.00 18.70 162 ILE A N 1
ATOM 1274 C CA . ILE A 1 162 ? -9.634 38.516 4.031 1.00 17.97 162 ILE A CA 1
ATOM 1275 C C . ILE A 1 162 ? -10.081 38.191 2.608 1.00 16.84 162 ILE A C 1
ATOM 1276 O O . ILE A 1 162 ? -10.924 37.331 2.369 1.00 16.90 162 ILE A O 1
ATOM 1281 N N . VAL A 1 163 ? -9.501 38.885 1.655 1.00 16.46 163 VAL A N 1
ATOM 1282 C CA . VAL A 1 163 ? -10.066 38.903 0.317 1.00 15.75 163 VAL A CA 1
ATOM 1283 C C . VAL A 1 163 ? -9.028 38.324 -0.616 1.00 16.00 163 VAL A C 1
ATOM 1284 O O . VAL A 1 163 ? -7.911 38.800 -0.592 1.00 17.18 163 VAL A O 1
ATOM 1288 N N . PRO A 1 164 ? -9.402 37.347 -1.467 1.00 15.95 164 PRO A N 1
ATOM 1289 C CA . PRO A 1 164 ? -8.464 36.723 -2.407 1.00 16.37 164 PRO A CA 1
ATOM 1290 C C . PRO A 1 164 ? -8.008 37.706 -3.469 1.00 17.02 164 PRO A C 1
ATOM 1291 O O . PRO A 1 164 ? -8.800 38.541 -3.966 1.00 17.42 164 PRO A O 1
ATOM 1295 N N . VAL A 1 165 ? -6.738 37.596 -3.807 1.00 16.53 165 VAL A N 1
ATOM 1296 C CA . VAL A 1 165 ? -6.122 38.467 -4.757 1.00 18.20 165 VAL A CA 1
ATOM 1297 C C . VAL A 1 165 ? -5.242 37.615 -5.677 1.00 18.64 165 VAL A C 1
ATOM 1298 O O . VAL A 1 165 ? -4.748 36.579 -5.250 1.00 18.22 165 VAL A O 1
ATOM 1302 N N . ASP A 1 166 ? -5.075 38.039 -6.932 1.00 18.60 166 ASP A N 1
ATOM 1303 C CA . ASP A 1 166 ? -4.299 37.300 -7.925 1.00 19.59 166 ASP A CA 1
ATOM 1304 C C . ASP A 1 166 ? -2.797 37.542 -7.637 1.00 19.37 166 ASP A C 1
ATOM 1305 O O . ASP A 1 166 ? -2.334 38.684 -7.587 1.00 18.32 166 ASP A O 1
ATOM 1310 N N . HIS A 1 167 ? -2.067 36.461 -7.375 1.00 18.18 167 HIS A N 1
ATOM 1311 C CA . HIS A 1 167 ? -0.609 36.518 -7.133 1.00 17.67 167 HIS A CA 1
ATOM 1312 C C . HIS A 1 167 ? -0.047 35.134 -7.526 1.00 17.94 167 HIS A C 1
ATOM 1313 O O . HIS A 1 167 ? -0.804 34.188 -7.712 1.00 19.14 167 HIS A O 1
ATOM 1320 N N . ASP A 1 168 ? 1.257 35.009 -7.697 1.00 17.63 168 ASP A N 1
ATOM 1321 C CA . ASP A 1 168 ? 1.828 33.723 -8.079 1.00 16.92 168 ASP A CA 1
ATOM 1322 C C . ASP A 1 168 ? 1.925 32.737 -6.902 1.00 16.54 168 ASP A C 1
ATOM 1323 O O . ASP A 1 168 ? 2.352 31.611 -7.112 1.00 15.93 168 ASP A O 1
ATOM 1328 N N . ALA A 1 169 ? 1.575 33.169 -5.677 1.00 15.99 169 ALA A N 1
ATOM 1329 C CA . ALA A 1 169 ? 1.329 32.237 -4.572 1.00 15.87 169 ALA A CA 1
ATOM 1330 C C . ALA A 1 169 ? -0.165 31.980 -4.551 1.00 16.05 169 ALA A C 1
ATOM 1331 O O . ALA A 1 169 ? -0.954 32.929 -4.417 1.00 16.86 169 ALA A O 1
ATOM 1333 N N . TYR A 1 170 ? -0.554 30.722 -4.705 1.00 16.49 170 TYR A N 1
ATOM 1334 C CA . TYR A 1 170 ? -1.958 30.331 -4.576 1.00 17.08 170 TYR A CA 1
ATOM 1335 C C . TYR A 1 170 ? -2.429 30.613 -3.144 1.00 16.55 170 TYR A C 1
ATOM 1336 O O . TYR A 1 170 ? -1.666 30.456 -2.200 1.00 15.80 170 TYR A O 1
ATOM 1345 N N . GLY A 1 171 ? -3.673 31.066 -3.002 1.00 16.10 171 GLY A N 1
ATOM 1346 C CA . GLY A 1 171 ? -4.238 31.434 -1.710 1.00 16.23 171 GLY A CA 1
ATOM 1347 C C . GLY A 1 171 ? -3.894 32.819 -1.180 1.00 15.46 171 GLY A C 1
ATOM 1348 O O . GLY A 1 171 ? -4.161 33.135 -0.010 1.00 16.55 171 GLY A O 1
ATOM 1349 N N . ALA A 1 172 ? -3.311 33.647 -2.042 1.00 15.33 172 ALA A N 1
ATOM 1350 C CA . ALA A 1 172 ? -2.893 35.012 -1.702 1.00 14.85 172 ALA A CA 1
ATOM 1351 C C . ALA A 1 172 ? -4.105 35.884 -1.449 1.00 14.87 172 ALA A C 1
ATOM 1352 O O . ALA A 1 172 ? -5.137 35.724 -2.121 1.00 14.16 172 ALA A O 1
ATOM 1354 N N . SER A 1 173 ? -3.972 36.800 -0.479 1.00 14.57 173 SER A N 1
ATOM 1355 C CA . SER A 1 173 ? -5.081 37.659 -0.074 1.00 15.34 173 SER A CA 1
ATOM 1356 C C . SER A 1 173 ? -4.635 39.089 0.245 1.00 15.83 173 SER A C 1
ATOM 1357 O O . SER A 1 173 ? -3.422 39.368 0.364 1.00 16.11 173 SER A O 1
ATOM 1360 N N . ALA A 1 174 ? -5.631 39.971 0.334 1.00 16.15 174 ALA A N 1
ATOM 1361 C CA . ALA A 1 174 ? -5.506 41.345 0.801 1.00 16.41 174 ALA A CA 1
ATOM 1362 C C . ALA A 1 174 ? -6.423 41.486 2.018 1.00 16.76 174 ALA A C 1
ATOM 1363 O O . ALA A 1 174 ? -7.292 40.625 2.270 1.00 16.87 174 ALA A O 1
ATOM 1365 N N . LEU A 1 175 ? -6.224 42.540 2.802 1.00 16.61 175 LEU A N 1
ATOM 1366 C CA . LEU A 1 175 ? -7.020 42.705 4.016 1.00 17.03 175 LEU A CA 1
ATOM 1367 C C . LEU A 1 175 ? -7.795 44.001 3.905 1.00 17.74 175 LEU A C 1
ATOM 1368 O O . LEU A 1 175 ? -7.226 45.032 3.506 1.00 17.74 175 LEU A O 1
ATOM 1373 N N . LEU A 1 176 ? -9.092 43.946 4.217 1.00 17.80 176 LEU A N 1
ATOM 1374 C CA . LEU A 1 176 ? -9.890 45.151 4.346 1.00 18.59 176 LEU A CA 1
ATOM 1375 C C . LEU A 1 176 ? -10.167 45.288 5.827 1.00 18.74 176 LEU A C 1
ATOM 1376 O O . LEU A 1 176 ? -10.788 44.410 6.432 1.00 19.70 176 LEU A O 1
ATOM 1381 N N . ILE A 1 177 ? -9.705 46.388 6.400 1.00 18.65 177 ILE A N 1
ATOM 1382 C CA . ILE A 1 177 ? -9.700 46.560 7.855 1.00 19.60 177 ILE A CA 1
ATOM 1383 C C . ILE A 1 177 ? -10.621 47.696 8.310 1.00 19.97 177 ILE A C 1
ATOM 1384 O O . ILE A 1 177 ? -10.466 48.825 7.874 1.00 19.61 177 ILE A O 1
ATOM 1389 N N . ARG A 1 178 ? -11.575 47.397 9.185 1.00 20.91 178 ARG A N 1
ATOM 1390 C CA . ARG A 1 178 ? -12.449 48.445 9.678 1.00 22.27 178 ARG A CA 1
ATOM 1391 C C . ARG A 1 178 ? -12.426 48.567 11.194 1.00 22.95 178 ARG A C 1
ATOM 1392 O O . ARG A 1 178 ? -12.460 47.558 11.904 1.00 22.26 178 ARG A O 1
ATOM 1400 N N . THR A 1 179 ? -12.312 49.809 11.663 1.00 23.21 179 THR A N 1
ATOM 1401 C CA . THR A 1 179 ? -12.694 50.190 13.030 1.00 24.67 179 THR A CA 1
ATOM 1402 C C . THR A 1 179 ? -13.959 51.053 12.884 1.00 25.63 179 THR A C 1
ATOM 1403 O O . THR A 1 179 ? -14.321 51.420 11.754 1.00 25.64 179 THR A O 1
ATOM 1407 N N . PRO A 1 180 ? -14.661 51.362 13.995 1.00 26.19 180 PRO A N 1
ATOM 1408 C CA . PRO A 1 180 ? -15.923 52.109 13.828 1.00 26.77 180 PRO A CA 1
ATOM 1409 C C . PRO A 1 180 ? -15.860 53.395 12.973 1.00 26.82 180 PRO A C 1
ATOM 1410 O O . PRO A 1 180 ? -16.839 53.732 12.322 1.00 27.29 180 PRO A O 1
ATOM 1414 N N . ASP A 1 181 ? -14.728 54.083 12.928 1.00 26.83 181 ASP A N 1
ATOM 1415 C CA . ASP A 1 181 ? -14.670 55.316 12.144 1.00 27.10 181 ASP A CA 1
ATOM 1416 C C . ASP A 1 181 ? -13.805 55.238 10.901 1.00 26.41 181 ASP A C 1
ATOM 1417 O O . ASP A 1 181 ? -13.754 56.205 10.141 1.00 26.04 181 ASP A O 1
ATOM 1422 N N . HIS A 1 182 ? -13.096 54.117 10.701 1.00 24.86 182 HIS A N 1
ATOM 1423 C CA . HIS A 1 182 ? -12.125 54.034 9.608 1.00 23.86 182 HIS A CA 1
ATOM 1424 C C . HIS A 1 182 ? -12.121 52.747 8.814 1.00 23.84 182 HIS A C 1
ATOM 1425 O O . HIS A 1 182 ? -12.459 51.673 9.325 1.00 22.62 182 HIS A O 1
ATOM 1432 N N . PHE A 1 183 ? -11.691 52.886 7.566 1.00 23.94 183 PHE A N 1
ATOM 1433 C CA . PHE A 1 183 ? -11.626 51.800 6.604 1.00 24.31 183 PHE A CA 1
ATOM 1434 C C . PHE A 1 183 ? -10.283 51.927 5.908 1.00 24.41 183 PHE A C 1
ATOM 1435 O O . PHE A 1 183 ? -10.031 52.911 5.199 1.00 24.86 183 PHE A O 1
ATOM 1443 N N . ILE A 1 184 ? -9.414 50.939 6.132 1.00 23.76 184 ILE A N 1
ATOM 1444 C CA . ILE A 1 184 ? -8.092 50.915 5.521 1.00 22.78 184 ILE A CA 1
ATOM 1445 C C . ILE A 1 184 ? -7.843 49.557 4.838 1.00 22.06 184 ILE A C 1
ATOM 1446 O O . ILE A 1 184 ? -8.542 48.597 5.098 1.00 22.49 184 ILE A O 1
ATOM 1451 N N . THR A 1 185 ? -6.861 49.502 3.950 1.00 21.39 185 THR A N 1
ATOM 1452 C CA . THR A 1 185 ? -6.689 48.361 3.078 1.00 20.39 185 THR A CA 1
ATOM 1453 C C . THR A 1 185 ? -5.214 48.052 2.912 1.00 19.85 185 THR A C 1
ATOM 1454 O O . THR A 1 185 ? -4.416 48.955 2.684 1.00 20.51 185 THR A O 1
ATOM 1458 N N . TYR A 1 186 ? -4.874 46.765 3.029 1.00 19.07 186 TYR A N 1
ATOM 1459 C CA . TYR A 1 186 ? -3.530 46.257 2.835 1.00 17.48 186 TYR A CA 1
ATOM 1460 C C . TYR A 1 186 ? -3.579 45.320 1.642 1.00 17.03 186 TYR A C 1
ATOM 1461 O O . TYR A 1 186 ? -4.306 44.344 1.678 1.00 16.90 186 TYR A O 1
ATOM 1470 N N . THR A 1 187 ? -2.839 45.620 0.579 1.00 17.23 187 THR A N 1
ATOM 1471 C CA . THR A 1 187 ? -2.989 44.852 -0.669 1.00 17.57 187 THR A CA 1
ATOM 1472 C C . THR A 1 187 ? -2.356 43.465 -0.622 1.00 18.01 187 THR A C 1
ATOM 1473 O O . THR A 1 187 ? -2.746 42.579 -1.385 1.00 19.02 187 THR A O 1
ATOM 1477 N N . GLY A 1 188 ? -1.368 43.299 0.251 1.00 17.79 188 GLY A N 1
ATOM 1478 C CA . GLY A 1 188 ? -0.460 42.165 0.168 1.00 18.34 188 GLY A CA 1
ATOM 1479 C C . GLY A 1 188 ? 0.295 42.323 -1.136 1.00 18.18 188 GLY A C 1
ATOM 1480 O O . GLY A 1 188 ? 0.501 43.457 -1.609 1.00 18.79 188 GLY A O 1
ATOM 1481 N N . ASP A 1 189 ? 0.709 41.202 -1.713 1.00 17.48 189 ASP A N 1
ATOM 1482 C CA . ASP A 1 189 ? 1.270 41.167 -3.058 1.00 17.26 189 ASP A CA 1
ATOM 1483 C C . ASP A 1 189 ? 0.178 40.795 -4.039 1.00 16.79 189 ASP A C 1
ATOM 1484 O O . ASP A 1 189 ? -0.657 39.949 -3.715 1.00 16.43 189 ASP A O 1
ATOM 1489 N N . LEU A 1 190 ? 0.199 41.396 -5.239 1.00 16.80 190 LEU A N 1
ATOM 1490 C CA . LEU A 1 190 ? -0.861 41.202 -6.235 1.00 16.86 190 LEU A CA 1
ATOM 1491 C C . LEU A 1 190 ? -0.553 41.652 -7.663 1.00 16.16 190 LEU A C 1
ATOM 1492 O O . LEU A 1 190 ? 0.368 42.410 -7.911 1.00 16.16 190 LEU A O 1
ATOM 1497 N N . ARG A 1 191 ? -1.374 41.189 -8.593 1.00 16.06 191 ARG A N 1
ATOM 1498 C CA . ARG A 1 191 ? -1.163 41.460 -10.025 1.00 16.17 191 ARG A CA 1
ATOM 1499 C C . ARG A 1 191 ? -2.504 41.392 -10.731 1.00 16.36 191 ARG A C 1
ATOM 1500 O O . ARG A 1 191 ? -3.512 41.027 -10.118 1.00 16.99 191 ARG A O 1
ATOM 1508 N N . LEU A 1 192 ? -2.505 41.718 -12.022 1.00 16.84 192 LEU A N 1
ATOM 1509 C CA . LEU A 1 192 ? -3.706 41.674 -12.845 1.00 17.28 192 LEU A CA 1
ATOM 1510 C C . LEU A 1 192 ? -3.530 40.801 -14.095 1.00 18.27 192 LEU A C 1
ATOM 1511 O O . LEU A 1 192 ? -4.391 40.815 -14.996 1.00 19.13 192 LEU A O 1
ATOM 1516 N N . HIS A 1 193 ? -2.431 40.052 -14.159 1.00 17.62 193 HIS A N 1
ATOM 1517 C CA . HIS A 1 193 ? -2.159 39.195 -15.310 1.00 18.18 193 HIS A CA 1
ATOM 1518 C C . HIS A 1 193 ? -2.003 37.695 -14.960 1.00 18.27 193 HIS A C 1
ATOM 1519 O O . HIS A 1 193 ? -1.433 36.927 -15.732 1.00 17.48 193 HIS A O 1
ATOM 1526 N N . GLY A 1 194 ? -2.498 37.282 -13.800 1.00 18.68 194 GLY A N 1
ATOM 1527 C CA . GLY A 1 194 ? -2.337 35.888 -13.344 1.00 19.10 194 GLY A CA 1
ATOM 1528 C C . GLY A 1 194 ? -3.467 34.956 -13.752 1.00 19.96 194 GLY A C 1
ATOM 1529 O O . GLY A 1 194 ? -4.140 35.180 -14.764 1.00 20.26 194 GLY A O 1
ATOM 1530 N N . HIS A 1 195 ? -3.656 33.896 -12.970 1.00 20.67 195 HIS A N 1
ATOM 1531 C CA . HIS A 1 195 ? -4.679 32.895 -13.238 1.00 22.31 195 HIS A CA 1
ATOM 1532 C C . HIS A 1 195 ? -6.075 33.454 -13.005 1.00 23.39 195 HIS A C 1
ATOM 1533 O O . HIS A 1 195 ? -7.029 33.029 -13.655 1.00 24.71 195 HIS A O 1
ATOM 1540 N N . ASN A 1 196 ? -6.197 34.382 -12.067 1.00 23.28 196 ASN A N 1
ATOM 1541 C CA . ASN A 1 196 ? -7.504 34.869 -11.672 1.00 23.84 196 ASN A CA 1
ATOM 1542 C C . ASN A 1 196 ? -7.525 36.391 -11.578 1.00 22.72 196 ASN A C 1
ATOM 1543 O O . ASN A 1 196 ? -7.690 36.926 -10.497 1.00 21.85 196 ASN A O 1
ATOM 1548 N N . ARG A 1 197 ? -7.351 37.082 -12.705 1.00 22.05 197 ARG A N 1
ATOM 1549 C CA . ARG A 1 197 ? -7.318 38.556 -12.694 1.00 22.68 197 ARG A CA 1
ATOM 1550 C C . ARG A 1 197 ? -8.584 39.180 -12.055 1.00 22.25 197 ARG A C 1
ATOM 1551 O O . ARG A 1 197 ? -8.534 40.241 -11.407 1.00 21.82 197 ARG A O 1
ATOM 1559 N N . GLU A 1 198 ? -9.703 38.479 -12.184 1.00 22.24 198 GLU A N 1
ATOM 1560 C CA . GLU A 1 198 ? -10.981 38.942 -11.661 1.00 21.79 198 GLU A CA 1
ATOM 1561 C C . GLU A 1 198 ? -11.014 38.993 -10.131 1.00 21.66 198 GLU A C 1
ATOM 1562 O O . GLU A 1 198 ? -11.777 39.776 -9.570 1.00 20.73 198 GLU A O 1
ATOM 1568 N N . GLU A 1 199 ? -10.193 38.189 -9.449 1.00 21.22 199 GLU A N 1
ATOM 1569 C CA . GLU A 1 199 ? -10.124 38.309 -7.975 1.00 22.00 199 GLU A CA 1
ATOM 1570 C C . GLU A 1 199 ? -9.503 39.630 -7.567 1.00 20.49 199 GLU A C 1
ATOM 1571 O O . GLU A 1 199 ? -9.942 40.228 -6.594 1.00 21.00 199 GLU A O 1
ATOM 1577 N N . THR A 1 200 ? -8.474 40.069 -8.292 1.00 20.29 200 THR A N 1
ATOM 1578 C CA . THR A 1 200 ? -7.865 41.377 -8.034 1.00 19.79 200 THR A CA 1
ATOM 1579 C C . THR A 1 200 ? -8.905 42.475 -8.344 1.00 20.00 200 THR A C 1
ATOM 1580 O O . THR A 1 200 ? -9.093 43.399 -7.548 1.00 18.01 200 THR A O 1
ATOM 1584 N N . LEU A 1 201 ? -9.577 42.355 -9.487 1.00 19.19 201 LEU A N 1
ATOM 1585 C CA . LEU A 1 201 ? -10.642 43.304 -9.843 1.00 19.84 201 LEU A CA 1
ATOM 1586 C C . LEU A 1 201 ? -11.732 43.388 -8.772 1.00 19.73 201 LEU A C 1
ATOM 1587 O O . LEU A 1 201 ? -12.107 44.489 -8.378 1.00 20.42 201 LEU A O 1
ATOM 1592 N N . ALA A 1 202 ? -12.232 42.235 -8.318 1.00 20.09 202 ALA A N 1
ATOM 1593 C CA . ALA A 1 202 ? -13.227 42.185 -7.251 1.00 20.75 202 ALA A CA 1
ATOM 1594 C C . ALA A 1 202 ? -12.702 42.805 -5.962 1.00 20.71 202 ALA A C 1
ATOM 1595 O O . ALA A 1 202 ? -13.468 43.420 -5.209 1.00 21.50 202 ALA A O 1
ATOM 1597 N N . PHE A 1 203 ? -11.404 42.667 -5.712 1.00 19.83 203 PHE A N 1
ATOM 1598 C CA . PHE A 1 203 ? -10.783 43.267 -4.541 1.00 20.06 203 PHE A CA 1
ATOM 1599 C C . PHE A 1 203 ? -10.830 44.801 -4.623 1.00 21.00 203 PHE A C 1
ATOM 1600 O O . PHE A 1 203 ? -11.129 45.470 -3.644 1.00 20.01 203 PHE A O 1
ATOM 1608 N N . CYS A 1 204 ? -10.474 45.341 -5.788 1.00 21.07 204 CYS A N 1
ATOM 1609 C CA . CYS A 1 204 ? -10.467 46.792 -6.008 1.00 22.56 204 CYS A CA 1
ATOM 1610 C C . CYS A 1 204 ? -11.857 47.400 -5.758 1.00 23.39 204 CYS A C 1
ATOM 1611 O O . CYS A 1 204 ? -11.977 48.471 -5.149 1.00 24.32 204 CYS A O 1
ATOM 1614 N N . GLU A 1 205 ? -12.897 46.694 -6.204 1.00 24.44 205 GLU A N 1
ATOM 1615 C CA . GLU A 1 205 ? -14.289 47.098 -5.965 1.00 25.19 205 GLU A CA 1
ATOM 1616 C C . GLU A 1 205 ? -14.664 47.111 -4.482 1.00 24.84 205 GLU A C 1
ATOM 1617 O O . GLU A 1 205 ? -15.408 47.991 -4.024 1.00 24.66 205 GLU A O 1
ATOM 1623 N N . LYS A 1 206 ? -14.186 46.120 -3.740 1.00 23.55 206 LYS A N 1
ATOM 1624 C CA . LYS A 1 206 ? -14.401 46.087 -2.296 1.00 23.11 206 LYS A CA 1
ATOM 1625 C C . LYS A 1 206 ? -13.586 47.185 -1.612 1.00 22.34 206 LYS A C 1
ATOM 1626 O O . LYS A 1 206 ? -13.990 47.725 -0.575 1.00 21.72 206 LYS A O 1
ATOM 1632 N N . ALA A 1 207 ? -12.439 47.513 -2.202 1.00 21.52 207 ALA A N 1
ATOM 1633 C CA . ALA A 1 207 ? -11.512 48.471 -1.602 1.00 22.34 207 ALA A CA 1
ATOM 1634 C C . ALA A 1 207 ? -11.847 49.926 -1.981 1.00 22.55 207 ALA A C 1
ATOM 1635 O O . ALA A 1 207 ? -11.243 50.853 -1.450 1.00 21.99 207 ALA A O 1
ATOM 1637 N N . LYS A 1 208 ? -12.777 50.099 -2.918 1.00 22.43 208 LYS A N 1
ATOM 1638 C CA . LYS A 1 208 ? -13.134 51.427 -3.441 1.00 23.93 208 LYS A CA 1
ATOM 1639 C C . LYS A 1 208 ? -13.213 52.474 -2.308 1.00 23.24 208 LYS A C 1
ATOM 1640 O O . LYS A 1 208 ? -13.878 52.234 -1.312 1.00 23.49 208 LYS A O 1
ATOM 1646 N N . HIS A 1 209 ? -12.529 53.602 -2.468 1.00 24.18 209 HIS A N 1
ATOM 1647 C CA . HIS A 1 209 ? -12.682 54.767 -1.571 1.00 25.07 209 HIS A CA 1
ATOM 1648 C C . HIS A 1 209 ? -12.104 54.538 -0.169 1.00 25.63 209 HIS A C 1
ATOM 1649 O O . HIS A 1 209 ? -12.459 55.251 0.794 1.00 25.37 209 HIS A O 1
ATOM 1656 N N . THR A 1 210 ? -11.214 53.548 -0.044 1.00 25.43 210 THR A N 1
ATOM 1657 C CA . THR A 1 210 ? -10.571 53.291 1.237 1.00 25.34 210 THR A CA 1
ATOM 1658 C C . THR A 1 210 ? -9.816 54.523 1.727 1.00 25.03 210 THR A C 1
ATOM 1659 O O . THR A 1 210 ? -9.217 55.246 0.932 1.00 25.44 210 THR A O 1
ATOM 1663 N N . GLU A 1 211 ? -9.823 54.752 3.035 1.00 25.21 211 GLU A N 1
ATOM 1664 C CA . GLU A 1 211 ? -9.148 55.935 3.592 1.00 25.94 211 GLU A CA 1
ATOM 1665 C C . GLU A 1 211 ? -7.651 55.814 3.542 1.00 26.27 211 GLU A C 1
ATOM 1666 O O . GLU A 1 211 ? -6.944 56.808 3.472 1.00 27.62 211 GLU A O 1
ATOM 1672 N N . LEU A 1 212 ? -7.146 54.589 3.596 1.00 25.36 212 LEU A N 1
ATOM 1673 C CA . LEU A 1 212 ? -5.719 54.396 3.600 1.00 24.88 212 LEU A CA 1
ATOM 1674 C C . LEU A 1 212 ? -5.381 53.080 2.907 1.00 24.70 212 LEU A C 1
ATOM 1675 O O . LEU A 1 212 ? -5.689 51.996 3.426 1.00 24.74 212 LEU A O 1
ATOM 1680 N N . LEU A 1 213 ? -4.768 53.198 1.729 1.00 23.74 213 LEU A N 1
ATOM 1681 C CA . LEU A 1 213 ? -4.360 52.060 0.923 1.00 23.13 213 LEU A CA 1
ATOM 1682 C C . LEU A 1 213 ? -2.869 51.796 1.093 1.00 21.77 213 LEU A C 1
ATOM 1683 O O . LEU A 1 213 ? -2.039 52.548 0.577 1.00 22.35 213 LEU A O 1
ATOM 1688 N N . MET A 1 214 ? -2.551 50.726 1.815 1.00 20.58 214 MET A N 1
ATOM 1689 C CA . MET A 1 214 ? -1.186 50.256 2.010 1.00 19.69 214 MET A CA 1
ATOM 1690 C C . MET A 1 214 ? -0.859 49.257 0.896 1.00 20.63 214 MET A C 1
ATOM 1691 O O . MET A 1 214 ? -1.305 48.118 0.934 1.00 21.22 214 MET A O 1
ATOM 1696 N N . MET A 1 215 ? -0.093 49.708 -0.096 1.00 21.63 215 MET A N 1
ATOM 1697 C CA . MET A 1 215 ? 0.075 48.991 -1.362 1.00 22.09 215 MET A CA 1
ATOM 1698 C C . MET A 1 215 ? 1.522 48.714 -1.759 1.00 22.65 215 MET A C 1
ATOM 1699 O O . MET A 1 215 ? 2.375 49.610 -1.716 1.00 22.45 215 MET A O 1
ATOM 1704 N N . GLU A 1 216 ? 1.778 47.473 -2.188 1.00 22.39 216 GLU A N 1
ATOM 1705 C CA . GLU A 1 216 ? 3.071 47.070 -2.714 1.00 22.56 216 GLU A CA 1
ATOM 1706 C C . GLU A 1 216 ? 3.508 47.865 -3.953 1.00 22.68 216 GLU A C 1
ATOM 1707 O O . GLU A 1 216 ? 2.674 48.403 -4.705 1.00 21.33 216 GLU A O 1
ATOM 1713 N N . GLY A 1 217 ? 4.826 47.958 -4.125 1.00 22.50 217 GLY A N 1
ATOM 1714 C CA . GLY A 1 217 ? 5.421 48.619 -5.279 1.00 23.60 217 GLY A CA 1
ATOM 1715 C C . GLY A 1 217 ? 6.648 47.872 -5.751 1.00 24.32 217 GLY A C 1
ATOM 1716 O O . GLY A 1 217 ? 7.709 48.461 -5.987 1.00 25.00 217 GLY A O 1
ATOM 1717 N N . VAL A 1 218 ? 6.506 46.563 -5.907 1.00 24.21 218 VAL A N 1
ATOM 1718 C CA . VAL A 1 218 ? 7.652 45.723 -6.254 1.00 24.03 218 VAL A CA 1
ATOM 1719 C C . VAL A 1 218 ? 8.167 46.003 -7.676 1.00 25.19 218 VAL A C 1
ATOM 1720 O O . VAL A 1 218 ? 9.365 46.294 -7.861 1.00 24.76 218 VAL A O 1
ATOM 1724 N N . SER A 1 219 ? 7.278 45.952 -8.667 1.00 26.03 219 SER A N 1
ATOM 1725 C CA . SER A 1 219 ? 7.730 46.023 -10.057 1.00 27.11 219 SER A CA 1
ATOM 1726 C C . SER A 1 219 ? 8.425 47.353 -10.408 1.00 28.60 219 SER A C 1
ATOM 1727 O O . SER A 1 219 ? 9.326 47.374 -11.244 1.00 29.30 219 SER A O 1
ATOM 1730 N N . ILE A 1 220 ? 8.002 48.450 -9.782 1.00 29.29 220 ILE A N 1
ATOM 1731 C CA . ILE A 1 220 ? 8.652 49.754 -10.006 1.00 30.04 220 ILE A CA 1
ATOM 1732 C C . ILE A 1 220 ? 10.005 49.910 -9.275 1.00 30.59 220 ILE A C 1
ATOM 1733 O O . ILE A 1 220 ? 10.691 50.920 -9.443 1.00 30.81 220 ILE A O 1
ATOM 1738 N N . SER A 1 221 ? 10.386 48.927 -8.463 1.00 31.21 221 SER A N 1
ATOM 1739 C CA . SER A 1 221 ? 11.631 49.003 -7.701 1.00 31.49 221 SER A CA 1
ATOM 1740 C C . SER A 1 221 ? 12.869 48.729 -8.542 1.00 33.18 221 SER A C 1
ATOM 1741 O O . SER A 1 221 ? 13.978 49.041 -8.125 1.00 32.96 221 SER A O 1
ATOM 1744 N N . PHE A 1 222 ? 12.669 48.107 -9.701 1.00 35.09 222 PHE A N 1
ATOM 1745 C CA . PHE A 1 222 ? 13.749 47.617 -10.538 1.00 37.63 222 PHE A CA 1
ATOM 1746 C C . PHE A 1 222 ? 13.540 48.155 -11.944 1.00 39.94 222 PHE A C 1
ATOM 1747 O O . PHE A 1 222 ? 12.492 47.899 -12.556 1.00 40.11 222 PHE A O 1
ATOM 1755 N N . PRO A 1 223 ? 14.503 48.953 -12.448 1.00 41.83 223 PRO A N 1
ATOM 1756 C CA . PRO A 1 223 ? 14.403 49.486 -13.815 1.00 43.49 223 PRO A CA 1
ATOM 1757 C C . PRO A 1 223 ? 14.343 48.371 -14.858 1.00 45.38 223 PRO A C 1
ATOM 1758 O O . PRO A 1 223 ? 14.953 47.313 -14.669 1.00 44.99 223 PRO A O 1
ATOM 1762 N N . GLU A 1 224 ? 13.615 48.603 -15.948 1.00 47.87 224 GLU A N 1
ATOM 1763 C CA . GLU A 1 224 ? 13.601 47.645 -17.050 1.00 50.76 224 GLU A CA 1
ATOM 1764 C C . GLU A 1 224 ? 15.032 47.412 -17.544 1.00 51.82 224 GLU A C 1
ATOM 1765 O O . GLU A 1 224 ? 15.770 48.369 -17.818 1.00 52.21 224 GLU A O 1
ATOM 1771 N N . ARG A 1 225 ? 15.416 46.138 -17.618 1.00 53.14 225 ARG A N 1
ATOM 1772 C CA . ARG A 1 225 ? 16.736 45.730 -18.096 1.00 54.39 225 ARG A CA 1
ATOM 1773 C C . ARG A 1 225 ? 16.750 45.582 -19.623 1.00 54.59 225 ARG A C 1
ATOM 1774 O O . ARG A 1 225 ? 15.707 45.699 -20.276 1.00 54.74 225 ARG A O 1
ATOM 1782 N N . GLU A 1 226 ? 17.940 45.350 -20.181 1.00 54.95 226 GLU A N 1
ATOM 1783 C CA . GLU A 1 226 ? 18.086 44.945 -21.583 1.00 55.17 226 GLU A CA 1
ATOM 1784 C C . GLU A 1 226 ? 17.646 43.489 -21.725 1.00 54.50 226 GLU A C 1
ATOM 1785 O O . GLU A 1 226 ? 17.900 42.680 -20.822 1.00 54.53 226 GLU A O 1
ATOM 1791 N N . PRO A 1 227 ? 16.981 43.152 -22.851 1.00 53.76 227 PRO A N 1
ATOM 1792 C CA . PRO A 1 227 ? 16.412 41.806 -23.052 1.00 52.85 227 PRO A CA 1
ATOM 1793 C C . PRO A 1 227 ? 17.414 40.649 -22.928 1.00 51.69 227 PRO A C 1
ATOM 1794 O O . PRO A 1 227 ? 18.442 40.617 -23.621 1.00 51.79 227 PRO A O 1
ATOM 1798 N N . ASP A 1 228 ? 17.099 39.720 -22.027 1.00 49.77 228 ASP A N 1
ATOM 1799 C CA . ASP A 1 228 ? 17.837 38.478 -21.854 1.00 47.72 228 ASP A CA 1
ATOM 1800 C C . ASP A 1 228 ? 17.538 37.564 -23.053 1.00 46.33 228 ASP A C 1
ATOM 1801 O O . ASP A 1 228 ? 16.377 37.211 -23.290 1.00 46.47 228 ASP A O 1
ATOM 1806 N N . PRO A 1 229 ? 18.575 37.197 -23.836 1.00 44.76 229 PRO A N 1
ATOM 1807 C CA . PRO A 1 229 ? 18.315 36.339 -25.007 1.00 43.19 229 PRO A CA 1
ATOM 1808 C C . PRO A 1 229 ? 17.787 34.937 -24.645 1.00 41.66 229 PRO A C 1
ATOM 1809 O O . PRO A 1 229 ? 17.182 34.282 -25.489 1.00 41.36 229 PRO A O 1
ATOM 1813 N N . ALA A 1 230 ? 18.013 34.493 -23.405 1.00 39.76 230 ALA A N 1
ATOM 1814 C CA . ALA A 1 230 ? 17.513 33.195 -22.917 1.00 38.26 230 ALA A CA 1
ATOM 1815 C C . ALA A 1 230 ? 16.022 33.228 -22.527 1.00 37.18 230 ALA A C 1
ATOM 1816 O O . ALA A 1 230 ? 15.390 32.172 -22.313 1.00 36.05 230 ALA A O 1
ATOM 1818 N N . GLN A 1 231 ? 15.483 34.450 -22.446 1.00 35.91 231 GLN A N 1
ATOM 1819 C CA . GLN A 1 231 ? 14.138 34.725 -21.944 1.00 34.59 231 GLN A CA 1
ATOM 1820 C C . GLN A 1 231 ? 13.086 34.962 -23.043 1.00 33.30 231 GLN A C 1
ATOM 1821 O O . GLN A 1 231 ? 13.292 35.728 -23.988 1.00 33.69 231 GLN A O 1
ATOM 1827 N N . ILE A 1 232 ? 11.959 34.272 -22.909 1.00 31.27 232 ILE A N 1
ATOM 1828 C CA . ILE A 1 232 ? 10.761 34.508 -23.725 1.00 29.02 232 ILE A CA 1
ATOM 1829 C C . ILE A 1 232 ? 9.951 35.610 -23.041 1.00 28.27 232 ILE A C 1
ATOM 1830 O O . ILE A 1 232 ? 9.749 35.562 -21.834 1.00 28.07 232 ILE A O 1
ATOM 1835 N N . ALA A 1 233 ? 9.514 36.614 -23.795 1.00 27.33 233 ALA A N 1
ATOM 1836 C CA . ALA A 1 233 ? 8.641 37.653 -23.239 1.00 26.42 233 ALA A CA 1
ATOM 1837 C C . ALA A 1 233 ? 7.218 37.097 -23.067 1.00 26.04 233 ALA A C 1
ATOM 1838 O O . ALA A 1 233 ? 6.572 36.683 -24.047 1.00 27.31 233 ALA A O 1
ATOM 1840 N N . VAL A 1 234 ? 6.755 37.063 -21.822 1.00 24.26 234 VAL A N 1
ATOM 1841 C CA . VAL A 1 234 ? 5.495 36.427 -21.430 1.00 22.84 234 VAL A CA 1
ATOM 1842 C C . VAL A 1 234 ? 4.643 37.544 -20.848 1.00 22.41 234 VAL A C 1
ATOM 1843 O O . VAL A 1 234 ? 5.175 38.391 -20.142 1.00 22.08 234 VAL A O 1
ATOM 1847 N N . VAL A 1 235 ? 3.347 37.549 -21.155 1.00 21.55 235 VAL A N 1
ATOM 1848 C CA . VAL A 1 235 ? 2.438 38.631 -20.738 1.00 20.91 235 VAL A CA 1
ATOM 1849 C C . VAL A 1 235 ? 1.358 38.216 -19.713 1.00 20.32 235 VAL A C 1
ATOM 1850 O O . VAL A 1 235 ? 0.631 39.062 -19.212 1.00 20.26 235 VAL A O 1
ATOM 1854 N N . SER A 1 236 ? 1.246 36.919 -19.431 1.00 19.63 236 SER A N 1
ATOM 1855 C CA . SER A 1 236 ? 0.239 36.393 -18.492 1.00 18.23 236 SER A CA 1
ATOM 1856 C C . SER A 1 236 ? 0.539 34.914 -18.219 1.00 17.52 236 SER A C 1
ATOM 1857 O O . SER A 1 236 ? 1.336 34.290 -18.947 1.00 16.86 236 SER A O 1
ATOM 1860 N N . GLU A 1 237 ? -0.072 34.365 -17.168 1.00 16.95 237 GLU A N 1
ATOM 1861 C CA . GLU A 1 237 ? 0.049 32.933 -16.864 1.00 16.90 237 GLU A CA 1
ATOM 1862 C C . GLU A 1 237 ? -0.468 32.046 -18.019 1.00 17.07 237 GLU A C 1
ATOM 1863 O O . GLU A 1 237 ? 0.162 31.043 -18.388 1.00 16.79 237 GLU A O 1
ATOM 1869 N N . GLU A 1 238 ? -1.607 32.427 -18.590 1.00 17.63 238 GLU A N 1
ATOM 1870 C CA . GLU A 1 238 ? -2.153 31.749 -19.769 1.00 18.03 238 GLU A CA 1
ATOM 1871 C C . GLU A 1 238 ? -1.191 31.762 -20.956 1.00 17.98 238 GLU A C 1
ATOM 1872 O O . GLU A 1 238 ? -1.046 30.753 -21.644 1.00 16.93 238 GLU A O 1
ATOM 1878 N N . ASP A 1 239 ? -0.569 32.919 -21.199 1.00 18.89 239 ASP A N 1
ATOM 1879 C CA . ASP A 1 239 ? 0.444 33.078 -22.229 1.00 18.58 239 ASP A CA 1
ATOM 1880 C C . ASP A 1 239 ? 1.657 32.178 -21.927 1.00 18.56 239 ASP A C 1
ATOM 1881 O O . ASP A 1 239 ? 2.202 31.544 -22.830 1.00 18.55 239 ASP A O 1
ATOM 1886 N N . LEU A 1 240 ? 2.075 32.121 -20.660 1.00 17.92 240 LEU A N 1
ATOM 1887 C CA . LEU A 1 240 ? 3.168 31.233 -20.257 1.00 17.98 240 LEU A CA 1
ATOM 1888 C C . LEU A 1 240 ? 2.912 29.773 -20.685 1.00 18.15 240 LEU A C 1
ATOM 1889 O O . LEU A 1 240 ? 3.799 29.128 -21.274 1.00 18.07 240 LEU A O 1
ATOM 1894 N N . VAL A 1 241 ? 1.713 29.255 -20.401 1.00 18.55 241 VAL A N 1
ATOM 1895 C CA . VAL A 1 241 ? 1.412 27.840 -20.721 1.00 20.54 241 VAL A CA 1
ATOM 1896 C C . VAL A 1 241 ? 1.341 27.569 -22.239 1.00 20.31 241 VAL A C 1
ATOM 1897 O O . VAL A 1 241 ? 1.762 26.499 -22.685 1.00 20.92 241 VAL A O 1
ATOM 1901 N N . GLN A 1 242 ? 0.833 28.530 -23.009 1.00 19.77 242 GLN A N 1
ATOM 1902 C CA . GLN A 1 242 ? 0.813 28.428 -24.488 1.00 20.12 242 GLN A CA 1
ATOM 1903 C C . GLN A 1 242 ? 2.220 28.359 -25.075 1.00 20.05 242 GLN A C 1
ATOM 1904 O O . GLN A 1 242 ? 2.483 27.581 -26.006 1.00 20.20 242 GLN A O 1
ATOM 1910 N N . HIS A 1 243 ? 3.130 29.153 -24.510 1.00 20.20 243 HIS A N 1
ATOM 1911 C CA . HIS A 1 243 ? 4.546 29.079 -24.861 1.00 19.88 243 HIS A CA 1
ATOM 1912 C C . HIS A 1 243 ? 5.137 27.699 -24.536 1.00 19.99 243 HIS A C 1
ATOM 1913 O O . HIS A 1 243 ? 5.843 27.111 -25.361 1.00 20.38 243 HIS A O 1
ATOM 1920 N N . LEU A 1 244 ? 4.833 27.173 -23.354 1.00 20.23 244 LEU A N 1
ATOM 1921 C CA . LEU A 1 244 ? 5.255 25.814 -22.985 1.00 20.69 244 LEU A CA 1
ATOM 1922 C C . LEU A 1 244 ? 4.736 24.773 -23.987 1.00 20.90 244 LEU A C 1
ATOM 1923 O O . LEU A 1 244 ? 5.490 23.893 -24.405 1.00 21.07 244 LEU A O 1
ATOM 1928 N N . VAL A 1 245 ? 3.460 24.887 -24.373 1.00 20.85 245 VAL A N 1
ATOM 1929 C CA . VAL A 1 245 ? 2.871 24.013 -25.391 1.00 20.97 245 VAL A CA 1
ATOM 1930 C C . VAL A 1 245 ? 3.652 24.120 -26.690 1.00 21.59 245 VAL A C 1
ATOM 1931 O O . VAL A 1 245 ? 4.070 23.098 -27.250 1.00 22.46 245 VAL A O 1
ATOM 1935 N N . ARG A 1 246 ? 3.836 25.347 -27.169 1.00 21.61 246 ARG A N 1
ATOM 1936 C CA . ARG A 1 246 ? 4.640 25.600 -28.367 1.00 22.31 246 ARG A CA 1
ATOM 1937 C C . ARG A 1 246 ? 6.021 24.930 -28.264 1.00 22.40 246 ARG A C 1
ATOM 1938 O O . ARG A 1 246 ? 6.460 24.242 -29.186 1.00 22.20 246 ARG A O 1
ATOM 1946 N N . LEU A 1 247 ? 6.693 25.131 -27.142 1.00 22.16 247 LEU A N 1
ATOM 1947 C CA . LEU A 1 247 ? 8.017 24.547 -26.959 1.00 22.55 247 LEU A CA 1
ATOM 1948 C C . LEU A 1 247 ? 7.991 23.015 -27.060 1.00 22.36 247 LEU A C 1
ATOM 1949 O O . LEU A 1 247 ? 8.933 22.425 -27.598 1.00 22.20 247 LEU A O 1
ATOM 1954 N N . GLU A 1 248 ? 6.930 22.383 -26.545 1.00 21.64 248 GLU A N 1
ATOM 1955 C CA . GLU A 1 248 ? 6.783 20.936 -26.668 1.00 21.86 248 GLU A CA 1
ATOM 1956 C C . GLU A 1 248 ? 6.583 20.488 -28.127 1.00 22.18 248 GLU A C 1
ATOM 1957 O O . GLU A 1 248 ? 7.234 19.550 -28.600 1.00 22.08 248 GLU A O 1
ATOM 1963 N N . LEU A 1 249 ? 5.724 21.199 -28.853 1.00 22.59 249 LEU A N 1
ATOM 1964 C CA . LEU A 1 249 ? 5.396 20.834 -30.243 1.00 22.33 249 LEU A CA 1
ATOM 1965 C C . LEU A 1 249 ? 6.541 21.081 -31.208 1.00 23.10 249 LEU A C 1
ATOM 1966 O O . LEU A 1 249 ? 6.652 20.418 -32.236 1.00 23.38 249 LEU A O 1
ATOM 1971 N N . GLU A 1 250 ? 7.401 22.027 -30.875 1.00 23.40 250 GLU A N 1
ATOM 1972 C CA . GLU A 1 250 ? 8.598 22.275 -31.676 1.00 25.37 250 GLU A CA 1
ATOM 1973 C C . GLU A 1 250 ? 9.675 21.206 -31.402 1.00 24.95 250 GLU A C 1
ATOM 1974 O O . GLU A 1 250 ? 10.637 21.101 -32.157 1.00 25.21 250 GLU A O 1
ATOM 1980 N N . ASN A 1 251 ? 9.529 20.453 -30.308 1.00 24.90 251 ASN A N 1
ATOM 1981 C CA . ASN A 1 251 ? 10.539 19.449 -29.919 1.00 25.28 251 ASN A CA 1
ATOM 1982 C C . ASN A 1 251 ? 9.961 18.062 -29.607 1.00 25.63 251 ASN A C 1
ATOM 1983 O O . ASN A 1 251 ? 10.070 17.583 -28.464 1.00 26.07 251 ASN A O 1
ATOM 1988 N N . PRO A 1 252 ? 9.361 17.405 -30.627 1.00 26.03 252 PRO A N 1
ATOM 1989 C CA . PRO A 1 252 ? 8.715 16.102 -30.447 1.00 26.41 252 PRO A CA 1
ATOM 1990 C C . PRO A 1 252 ? 9.664 14.920 -30.156 1.00 26.61 252 PRO A C 1
ATOM 1991 O O . PRO A 1 252 ? 9.212 13.874 -29.667 1.00 27.12 252 PRO A O 1
ATOM 1995 N N . ASN A 1 253 ? 10.951 15.092 -30.421 1.00 26.59 253 ASN A N 1
ATOM 1996 C CA . ASN A 1 253 ? 11.928 14.020 -30.207 1.00 26.67 253 ASN A CA 1
ATOM 1997 C C . ASN A 1 253 ? 13.122 14.584 -29.453 1.00 25.34 253 ASN A C 1
ATOM 1998 O O . ASN A 1 253 ? 14.137 14.970 -30.050 1.00 25.53 253 ASN A O 1
ATOM 2003 N N . ARG A 1 254 ? 12.971 14.673 -28.135 1.00 23.51 254 ARG A N 1
ATOM 2004 C CA . ARG A 1 254 ? 13.888 15.410 -27.308 1.00 21.99 254 ARG A CA 1
ATOM 2005 C C . ARG A 1 254 ? 13.430 15.302 -25.841 1.00 21.34 254 ARG A C 1
ATOM 2006 O O . ARG A 1 254 ? 12.236 15.400 -25.525 1.00 21.17 254 ARG A O 1
ATOM 2014 N N . GLN A 1 255 ? 14.377 15.094 -24.952 1.00 19.98 255 GLN A N 1
ATOM 2015 C CA . GLN A 1 255 ? 14.066 15.191 -23.541 1.00 19.36 255 GLN A CA 1
ATOM 2016 C C . GLN A 1 255 ? 13.666 16.625 -23.236 1.00 18.08 255 GLN A C 1
ATOM 2017 O O . GLN A 1 255 ? 14.355 17.567 -23.639 1.00 18.39 255 GLN A O 1
ATOM 2023 N N . ILE A 1 256 ? 12.523 16.786 -22.574 1.00 17.59 256 ILE A N 1
ATOM 2024 C CA . ILE A 1 256 ? 12.107 18.114 -22.081 1.00 17.89 256 ILE A CA 1
ATOM 2025 C C . ILE A 1 256 ? 11.758 18.046 -20.599 1.00 16.65 256 ILE A C 1
ATOM 2026 O O . ILE A 1 256 ? 10.959 17.212 -20.189 1.00 16.13 256 ILE A O 1
ATOM 2031 N N . THR A 1 257 ? 12.339 18.953 -19.823 1.00 16.87 257 THR A N 1
ATOM 2032 C CA . THR A 1 257 ? 12.113 19.007 -18.385 1.00 17.32 257 THR A CA 1
ATOM 2033 C C . THR A 1 257 ? 11.862 20.449 -17.983 1.00 16.82 257 THR A C 1
ATOM 2034 O O . THR A 1 257 ? 12.127 21.368 -18.760 1.00 17.22 257 THR A O 1
ATOM 2038 N N . PHE A 1 258 ? 11.363 20.657 -16.774 1.00 15.91 258 PHE A N 1
ATOM 2039 C CA . PHE A 1 258 ? 11.072 21.999 -16.326 1.00 15.25 258 PHE A CA 1
ATOM 2040 C C . PHE A 1 258 ? 11.129 22.038 -14.813 1.00 14.97 258 PHE A C 1
ATOM 2041 O O . PHE A 1 258 ? 11.255 20.999 -14.164 1.00 15.31 258 PHE A O 1
ATOM 2049 N N . ASN A 1 259 ? 11.010 23.234 -14.254 1.00 15.03 259 ASN A N 1
ATOM 2050 C CA . ASN A 1 259 ? 10.753 23.380 -12.826 1.00 16.03 259 ASN A CA 1
ATOM 2051 C C . ASN A 1 259 ? 10.050 24.696 -12.578 1.00 16.48 259 ASN A C 1
ATOM 2052 O O . ASN A 1 259 ? 10.135 25.616 -13.401 1.00 17.17 259 ASN A O 1
ATOM 2057 N N . GLY A 1 260 ? 9.327 24.776 -11.463 1.00 16.47 260 GLY A N 1
ATOM 2058 C CA . GLY A 1 260 ? 8.635 25.995 -11.105 1.00 16.87 260 GLY A CA 1
ATOM 2059 C C . GLY A 1 260 ? 8.738 26.139 -9.603 1.00 17.09 260 GLY A C 1
ATOM 2060 O O . GLY A 1 260 ? 9.389 25.333 -8.933 1.00 17.21 260 GLY A O 1
ATOM 2061 N N . TYR A 1 261 ? 8.102 27.159 -9.064 1.00 16.98 261 TYR A N 1
ATOM 2062 C CA . TYR A 1 261 ? 8.176 27.376 -7.629 1.00 16.98 261 TYR A CA 1
ATOM 2063 C C . TYR A 1 261 ? 6.914 26.779 -7.020 1.00 16.26 261 TYR A C 1
ATOM 2064 O O . TYR A 1 261 ? 5.851 27.049 -7.514 1.00 16.74 261 TYR A O 1
ATOM 2073 N N . PRO A 1 262 ? 7.024 25.951 -5.961 1.00 16.32 262 PRO A N 1
ATOM 2074 C CA . PRO A 1 262 ? 5.858 25.147 -5.524 1.00 16.68 262 PRO A CA 1
ATOM 2075 C C . PRO A 1 262 ? 4.609 25.905 -5.040 1.00 16.11 262 PRO A C 1
ATOM 2076 O O . PRO A 1 262 ? 3.495 25.375 -5.118 1.00 16.54 262 PRO A O 1
ATOM 2080 N N . ALA A 1 263 ? 4.783 27.120 -4.537 1.00 16.09 263 ALA A N 1
ATOM 2081 C CA . ALA A 1 263 ? 3.630 27.936 -4.145 1.00 15.90 263 ALA A CA 1
ATOM 2082 C C . ALA A 1 263 ? 2.726 28.318 -5.333 1.00 15.80 263 ALA A C 1
ATOM 2083 O O . ALA A 1 263 ? 1.551 28.633 -5.137 1.00 16.31 263 ALA A O 1
ATOM 2085 N N . ASN A 1 264 ? 3.263 28.278 -6.554 1.00 16.79 264 ASN A N 1
ATOM 2086 C CA . ASN A 1 264 ? 2.439 28.534 -7.755 1.00 16.65 264 ASN A CA 1
ATOM 2087 C C . ASN A 1 264 ? 1.733 27.281 -8.249 1.00 16.78 264 ASN A C 1
ATOM 2088 O O . ASN A 1 264 ? 1.983 26.786 -9.360 1.00 17.35 264 ASN A O 1
ATOM 2093 N N . VAL A 1 265 ? 0.815 26.779 -7.428 1.00 18.22 265 VAL A N 1
ATOM 2094 C CA . VAL A 1 265 ? 0.196 25.479 -7.673 1.00 18.27 265 VAL A CA 1
ATOM 2095 C C . VAL A 1 265 ? -0.640 25.514 -8.951 1.00 18.08 265 VAL A C 1
ATOM 2096 O O . VAL A 1 265 ? -0.690 24.541 -9.691 1.00 16.20 265 VAL A O 1
ATOM 2100 N N . GLU A 1 266 ? -1.278 26.652 -9.214 1.00 17.54 266 GLU A N 1
ATOM 2101 C CA . GLU A 1 266 ? -2.121 26.777 -10.404 1.00 18.28 266 GLU A CA 1
ATOM 2102 C C . GLU A 1 266 ? -1.353 26.739 -11.707 1.00 16.69 266 GLU A C 1
ATOM 2103 O O . GLU A 1 266 ? -1.901 26.308 -12.716 1.00 16.75 266 GLU A O 1
ATOM 2109 N N . ARG A 1 267 ? -0.115 27.232 -11.714 1.00 15.74 267 ARG A N 1
ATOM 2110 C CA . ARG A 1 267 ? 0.714 27.093 -12.904 1.00 15.31 267 ARG A CA 1
ATOM 2111 C C . ARG A 1 267 ? 0.971 25.605 -13.174 1.00 15.58 267 ARG A C 1
ATOM 2112 O O . ARG A 1 267 ? 0.832 25.152 -14.306 1.00 15.27 267 ARG A O 1
ATOM 2120 N N . PHE A 1 268 ? 1.333 24.843 -12.139 1.00 15.54 268 PHE A N 1
ATOM 2121 C CA . PHE A 1 268 ? 1.499 23.383 -12.310 1.00 16.20 268 PHE A CA 1
ATOM 2122 C C . PHE A 1 268 ? 0.228 22.726 -12.819 1.00 16.47 268 PHE A C 1
ATOM 2123 O O . PHE A 1 268 ? 0.266 21.977 -13.805 1.00 16.29 268 PHE A O 1
ATOM 2131 N N . ALA A 1 269 ? -0.894 23.047 -12.175 1.00 16.57 269 ALA A N 1
ATOM 2132 C CA . ALA A 1 269 ? -2.218 22.605 -12.624 1.00 18.06 269 ALA A CA 1
ATOM 2133 C C . ALA A 1 269 ? -2.494 22.910 -14.092 1.00 18.30 269 ALA A C 1
ATOM 2134 O O . ALA A 1 269 ? -2.973 22.034 -14.838 1.00 18.88 269 ALA A O 1
ATOM 2136 N N . LYS A 1 270 ? -2.197 24.136 -14.525 1.00 19.38 270 LYS A N 1
ATOM 2137 C CA . LYS A 1 270 ? -2.397 24.521 -15.937 1.00 20.64 270 LYS A CA 1
ATOM 2138 C C . LYS A 1 270 ? -1.494 23.784 -16.896 1.00 20.47 270 LYS A C 1
ATOM 2139 O O . LYS A 1 270 ? -1.906 23.421 -18.015 1.00 20.84 270 LYS A O 1
ATOM 2145 N N . ILE A 1 271 ? -0.242 23.594 -16.496 1.00 20.23 271 ILE A N 1
ATOM 2146 C CA . ILE A 1 271 ? 0.679 22.821 -17.317 1.00 20.83 271 ILE A CA 1
ATOM 2147 C C . ILE A 1 271 ? 0.120 21.404 -17.537 1.00 21.16 271 ILE A C 1
ATOM 2148 O O . ILE A 1 271 ? 0.062 20.926 -18.670 1.00 21.10 271 ILE A O 1
ATOM 2153 N N . ILE A 1 272 ? -0.292 20.749 -16.455 1.00 21.36 272 ILE A N 1
ATOM 2154 C CA . ILE A 1 272 ? -0.930 19.432 -16.520 1.00 22.88 272 ILE A CA 1
ATOM 2155 C C . ILE A 1 272 ? -2.143 19.418 -17.465 1.00 23.98 272 ILE A C 1
ATOM 2156 O O . ILE A 1 272 ? -2.319 18.481 -18.259 1.00 24.83 272 ILE A O 1
ATOM 2161 N N . GLU A 1 273 ? -2.955 20.475 -17.393 1.00 25.21 273 GLU A N 1
ATOM 2162 C CA . GLU A 1 273 ? -4.175 20.628 -18.211 1.00 27.30 273 GLU A CA 1
ATOM 2163 C C . GLU A 1 273 ? -3.847 20.667 -19.703 1.00 26.50 273 GLU A C 1
ATOM 2164 O O . GLU A 1 273 ? -4.510 19.994 -20.500 1.00 26.89 273 GLU A O 1
ATOM 2170 N N . LYS A 1 274 ? -2.812 21.418 -20.078 1.00 24.59 274 LYS A N 1
ATOM 2171 C CA . LYS A 1 274 ? -2.581 21.738 -21.483 1.00 23.91 274 LYS A CA 1
ATOM 2172 C C . LYS A 1 274 ? -1.396 21.019 -22.152 1.00 23.36 274 LYS A C 1
ATOM 2173 O O . LYS A 1 274 ? -1.313 20.955 -23.375 1.00 22.17 274 LYS A O 1
ATOM 2179 N N . SER A 1 275 ? -0.474 20.497 -21.346 1.00 22.34 275 SER A N 1
ATOM 2180 C CA . SER A 1 275 ? 0.733 19.864 -21.868 1.00 22.30 275 SER A CA 1
ATOM 2181 C C . SER A 1 275 ? 0.423 18.705 -22.829 1.00 22.35 275 SER A C 1
ATOM 2182 O O . SER A 1 275 ? -0.264 17.749 -22.434 1.00 22.31 275 SER A O 1
ATOM 2185 N N . PRO A 1 276 ? 0.899 18.790 -24.101 1.00 22.60 276 PRO A N 1
ATOM 2186 C CA . PRO A 1 276 ? 0.676 17.667 -25.023 1.00 22.49 276 PRO A CA 1
ATOM 2187 C C . PRO A 1 276 ? 1.279 16.364 -24.497 1.00 22.66 276 PRO A C 1
ATOM 2188 O O . PRO A 1 276 ? 0.645 15.306 -24.636 1.00 22.55 276 PRO A O 1
ATOM 2192 N N . ARG A 1 277 ? 2.472 16.442 -23.893 1.00 21.91 277 ARG A N 1
ATOM 2193 C CA . ARG A 1 277 ? 3.108 15.260 -23.276 1.00 21.69 277 ARG A CA 1
ATOM 2194 C C . ARG A 1 277 ? 2.561 15.048 -21.879 1.00 21.84 277 ARG A C 1
ATOM 2195 O O . ARG A 1 277 ? 2.263 16.018 -21.178 1.00 21.93 277 ARG A O 1
ATOM 2203 N N . THR A 1 278 ? 2.462 13.781 -21.470 1.00 21.90 278 THR A N 1
ATOM 2204 C CA . THR A 1 278 ? 2.144 13.419 -20.098 1.00 21.68 278 THR A CA 1
ATOM 2205 C C . THR A 1 278 ? 3.116 14.076 -19.133 1.00 20.69 278 THR A C 1
ATOM 2206 O O . THR A 1 278 ? 4.317 13.902 -19.250 1.00 21.61 278 THR A O 1
ATOM 2210 N N . VAL A 1 279 ? 2.582 14.799 -18.163 1.00 19.96 279 VAL A N 1
ATOM 2211 C CA . VAL A 1 279 ? 3.390 15.465 -17.149 1.00 18.91 279 VAL A CA 1
ATOM 2212 C C . VAL A 1 279 ? 3.704 14.527 -15.997 1.00 18.46 279 VAL A C 1
ATOM 2213 O O . VAL A 1 279 ? 2.828 13.779 -15.562 1.00 18.48 279 VAL A O 1
ATOM 2217 N N . VAL A 1 280 ? 4.953 14.595 -15.508 1.00 17.41 280 VAL A N 1
ATOM 2218 C CA . VAL A 1 280 ? 5.389 13.840 -14.326 1.00 17.05 280 VAL A CA 1
ATOM 2219 C C . VAL A 1 280 ? 6.053 14.814 -13.352 1.00 16.66 280 VAL A C 1
ATOM 2220 O O . VAL A 1 280 ? 7.010 15.503 -13.701 1.00 17.68 280 VAL A O 1
ATOM 2224 N N . LEU A 1 281 ? 5.544 14.883 -12.139 1.00 16.88 281 LEU A N 1
ATOM 2225 C CA . LEU A 1 281 ? 6.093 15.821 -11.152 1.00 17.00 281 LEU A CA 1
ATOM 2226 C C . LEU A 1 281 ? 6.914 15.092 -10.070 1.00 17.96 281 LEU A C 1
ATOM 2227 O O . LEU A 1 281 ? 6.744 13.887 -9.855 1.00 18.09 281 LEU A O 1
ATOM 2232 N N . GLU A 1 282 ? 7.787 15.831 -9.390 1.00 17.38 282 GLU A N 1
ATOM 2233 C CA . GLU A 1 282 ? 8.436 15.310 -8.202 1.00 17.91 282 GLU A CA 1
ATOM 2234 C C . GLU A 1 282 ? 7.320 15.019 -7.200 1.00 17.06 282 GLU A C 1
ATOM 2235 O O . GLU A 1 282 ? 6.316 15.713 -7.197 1.00 17.26 282 GLU A O 1
ATOM 2241 N N . ALA A 1 283 ? 7.491 13.999 -6.356 1.00 16.77 283 ALA A N 1
ATOM 2242 C CA . ALA A 1 283 ? 6.398 13.491 -5.503 1.00 16.24 283 ALA A CA 1
ATOM 2243 C C . ALA A 1 283 ? 5.735 14.500 -4.565 1.00 16.48 283 ALA A C 1
ATOM 2244 O O . ALA A 1 283 ? 4.499 14.493 -4.419 1.00 16.55 283 ALA A O 1
ATOM 2246 N N . ASN A 1 284 ? 6.533 15.359 -3.936 1.00 16.99 284 ASN A N 1
ATOM 2247 C CA . ASN A 1 284 ? 6.012 16.336 -2.963 1.00 16.79 284 ASN A CA 1
ATOM 2248 C C . ASN A 1 284 ? 5.179 17.378 -3.668 1.00 16.26 284 ASN A C 1
ATOM 2249 O O . ASN A 1 284 ? 4.192 17.859 -3.122 1.00 16.93 284 ASN A O 1
ATOM 2254 N N . MET A 1 285 ? 5.558 17.717 -4.898 1.00 16.64 285 MET A N 1
ATOM 2255 C CA . MET A 1 285 ? 4.757 18.621 -5.720 1.00 15.90 285 MET A CA 1
ATOM 2256 C C . MET A 1 285 ? 3.418 17.971 -6.130 1.00 16.87 285 MET A C 1
ATOM 2257 O O . MET A 1 285 ? 2.361 18.625 -6.093 1.00 17.02 285 MET A O 1
ATOM 2262 N N . ALA A 1 286 ? 3.469 16.706 -6.533 1.00 17.00 286 ALA A N 1
ATOM 2263 C CA . ALA A 1 286 ? 2.263 15.940 -6.826 1.00 17.65 286 ALA A CA 1
ATOM 2264 C C . ALA A 1 286 ? 1.357 15.887 -5.610 1.00 17.50 286 ALA A C 1
ATOM 2265 O O . ALA A 1 286 ? 0.141 16.047 -5.723 1.00 18.50 286 ALA A O 1
ATOM 2267 N N . ALA A 1 287 ? 1.946 15.668 -4.443 1.00 17.85 287 ALA A N 1
ATOM 2268 C CA . ALA A 1 287 ? 1.165 15.546 -3.219 1.00 17.87 287 ALA A CA 1
ATOM 2269 C C . ALA A 1 287 ? 0.445 16.847 -2.857 1.00 17.95 287 ALA A C 1
ATOM 2270 O O . ALA A 1 287 ? -0.719 16.815 -2.438 1.00 18.09 287 ALA A O 1
ATOM 2272 N N . LEU A 1 288 ? 1.157 17.972 -2.982 1.00 17.72 288 LEU A N 1
ATOM 2273 C CA . LEU A 1 288 ? 0.581 19.314 -2.790 1.00 17.77 288 LEU A CA 1
ATOM 2274 C C . LEU A 1 288 ? -0.591 19.558 -3.751 1.00 17.93 288 LEU A C 1
ATOM 2275 O O . LEU A 1 288 ? -1.643 20.082 -3.372 1.00 16.63 288 LEU A O 1
ATOM 2280 N N . LEU A 1 289 ? -0.391 19.184 -5.006 1.00 18.79 289 LEU A N 1
ATOM 2281 C CA . LEU A 1 289 ? -1.434 19.328 -6.013 1.00 20.31 289 LEU A CA 1
ATOM 2282 C C . LEU A 1 289 ? -2.683 18.542 -5.655 1.00 20.97 289 LEU A C 1
ATOM 2283 O O . LEU A 1 289 ? -3.831 18.999 -5.880 1.00 21.76 289 LEU A O 1
ATOM 2288 N N . LEU A 1 290 ? -2.456 17.346 -5.126 1.00 20.92 290 LEU A N 1
ATOM 2289 C CA . LEU A 1 290 ? -3.535 16.458 -4.725 1.00 21.16 290 LEU A CA 1
ATOM 2290 C C . LEU A 1 290 ? -4.249 17.097 -3.543 1.00 21.42 290 LEU A C 1
ATOM 2291 O O . LEU A 1 290 ? -5.465 17.145 -3.510 1.00 21.72 290 LEU A O 1
ATOM 2296 N N . GLU A 1 291 ? -3.480 17.631 -2.601 1.00 22.11 291 GLU A N 1
ATOM 2297 C CA . GLU A 1 291 ? -4.054 18.225 -1.400 1.00 22.55 291 GLU A CA 1
ATOM 2298 C C . GLU A 1 291 ? -4.918 19.460 -1.702 1.00 22.75 291 GLU A C 1
ATOM 2299 O O . GLU A 1 291 ? -6.044 19.571 -1.217 1.00 22.93 291 GLU A O 1
ATOM 2305 N N . VAL A 1 292 ? -4.388 20.356 -2.534 1.00 22.52 292 VAL A N 1
ATOM 2306 C CA . VAL A 1 292 ? -5.035 21.618 -2.888 1.00 22.76 292 VAL A CA 1
ATOM 2307 C C . VAL A 1 292 ? -6.184 21.476 -3.914 1.00 22.80 292 VAL A C 1
ATOM 2308 O O . VAL A 1 292 ? -7.240 22.090 -3.753 1.00 23.02 292 VAL A O 1
ATOM 2312 N N . PHE A 1 293 ? -5.972 20.689 -4.970 1.00 23.41 293 PHE A N 1
ATOM 2313 C CA . PHE A 1 293 ? -6.918 20.592 -6.087 1.00 23.82 293 PHE A CA 1
ATOM 2314 C C . PHE A 1 293 ? -7.586 19.238 -6.301 1.00 23.83 293 PHE A C 1
ATOM 2315 O O . PHE A 1 293 ? -8.479 19.118 -7.150 1.00 23.70 293 PHE A O 1
ATOM 2323 N N . GLY A 1 294 ? -7.154 18.221 -5.569 1.00 23.22 294 GLY A N 1
ATOM 2324 C CA . GLY A 1 294 ? -7.610 16.852 -5.827 1.00 24.07 294 GLY A CA 1
ATOM 2325 C C . GLY A 1 294 ? -7.118 16.302 -7.162 1.00 24.38 294 GLY A C 1
ATOM 2326 O O . GLY A 1 294 ? -7.656 15.320 -7.664 1.00 24.15 294 GLY A O 1
ATOM 2327 N N . ILE A 1 295 ? -6.098 16.935 -7.740 1.00 23.70 295 ILE A N 1
ATOM 2328 C CA . ILE A 1 295 ? -5.582 16.505 -9.030 1.00 24.51 295 ILE A CA 1
ATOM 2329 C C . ILE A 1 295 ? -4.548 15.393 -8.833 1.00 23.82 295 ILE A C 1
ATOM 2330 O O . ILE A 1 295 ? -3.686 15.477 -7.964 1.00 23.64 295 ILE A O 1
ATOM 2335 N N . GLU A 1 296 ? -4.685 14.323 -9.610 1.00 23.60 296 GLU A N 1
ATOM 2336 C CA . GLU A 1 296 ? -3.779 13.198 -9.518 1.00 24.07 296 GLU A CA 1
ATOM 2337 C C . GLU A 1 296 ? -2.942 13.164 -10.771 1.00 23.60 296 GLU A C 1
ATOM 2338 O O . GLU A 1 296 ? -3.469 13.048 -11.875 1.00 25.27 296 GLU A O 1
ATOM 2344 N N . VAL A 1 297 ? -1.639 13.338 -10.594 1.00 22.31 297 VAL A N 1
ATOM 2345 C CA . VAL A 1 297 ? -0.715 13.366 -11.706 1.00 21.28 297 VAL A CA 1
ATOM 2346 C C . VAL A 1 297 ? 0.351 12.302 -11.447 1.00 20.13 297 VAL A C 1
ATOM 2347 O O . VAL A 1 297 ? 0.586 11.936 -10.295 1.00 18.76 297 VAL A O 1
ATOM 2351 N N . ARG A 1 298 ? 0.996 11.830 -12.510 1.00 19.19 298 ARG A N 1
ATOM 2352 C CA . ARG A 1 298 ? 2.171 10.944 -12.406 1.00 18.64 298 ARG A CA 1
ATOM 2353 C C . ARG A 1 298 ? 3.321 11.661 -11.699 1.00 18.42 298 ARG A C 1
ATOM 2354 O O . ARG A 1 298 ? 3.411 12.892 -11.714 1.00 18.34 298 ARG A O 1
ATOM 2362 N N . TYR A 1 299 ? 4.178 10.894 -11.036 1.00 17.55 299 TYR A N 1
ATOM 2363 C CA . TYR A 1 299 ? 5.218 11.473 -10.207 1.00 17.57 299 TYR A CA 1
ATOM 2364 C C . TYR A 1 299 ? 6.401 10.541 -10.075 1.00 16.79 299 TYR A C 1
ATOM 2365 O O . TYR A 1 299 ? 6.291 9.367 -10.359 1.00 16.64 299 TYR A O 1
ATOM 2374 N N . TYR A 1 300 ? 7.520 11.092 -9.621 1.00 16.98 300 TYR A N 1
ATOM 2375 C CA . TYR A 1 300 ? 8.691 10.311 -9.238 1.00 16.55 300 TYR A CA 1
ATOM 2376 C C . TYR A 1 300 ? 9.180 10.823 -7.890 1.00 16.41 300 TYR A C 1
ATOM 2377 O O . TYR A 1 300 ? 8.950 11.990 -7.519 1.00 16.37 300 TYR A O 1
ATOM 2386 N N . TYR A 1 301 ? 9.816 9.930 -7.146 1.00 16.01 301 TYR A N 1
ATOM 2387 C CA . TYR A 1 301 ? 10.443 10.281 -5.883 1.00 17.00 301 TYR A CA 1
ATOM 2388 C C . TYR A 1 301 ? 11.860 10.763 -6.083 1.00 17.66 301 TYR A C 1
ATOM 2389 O O . TYR A 1 301 ? 12.673 10.095 -6.727 1.00 17.42 301 TYR A O 1
ATOM 2398 N N . ALA A 1 302 ? 12.157 11.931 -5.521 1.00 19.01 302 ALA A N 1
ATOM 2399 C CA . ALA A 1 302 ? 13.525 12.430 -5.476 1.00 20.24 302 ALA A CA 1
ATOM 2400 C C . ALA A 1 302 ? 14.098 12.227 -4.066 1.00 21.12 302 ALA A C 1
ATOM 2401 O O . ALA A 1 302 ? 15.187 12.697 -3.751 1.00 21.52 302 ALA A O 1
ATOM 2403 N N . GLU A 1 303 ? 13.354 11.520 -3.222 1.00 22.06 303 GLU A N 1
ATOM 2404 C CA . GLU A 1 303 ? 13.764 11.248 -1.848 1.00 23.64 303 GLU A CA 1
ATOM 2405 C C . GLU A 1 303 ? 13.363 9.812 -1.504 1.00 23.59 303 GLU A C 1
ATOM 2406 O O . GLU A 1 303 ? 12.576 9.193 -2.216 1.00 23.04 303 GLU A O 1
ATOM 2412 N N . SER A 1 304 ? 13.916 9.280 -0.421 1.00 24.43 304 SER A N 1
ATOM 2413 C CA . SER A 1 304 ? 13.551 7.950 0.045 1.00 25.07 304 SER A CA 1
ATOM 2414 C C . SER A 1 304 ? 12.219 7.930 0.819 1.00 26.16 304 SER A C 1
ATOM 2415 O O . SER A 1 304 ? 11.759 8.944 1.335 1.00 26.77 304 SER A O 1
ATOM 2418 N N . GLY A 1 305 ? 11.590 6.768 0.880 1.00 27.18 305 GLY A N 1
ATOM 2419 C CA . GLY A 1 305 ? 10.313 6.653 1.559 1.00 28.24 305 GLY A CA 1
ATOM 2420 C C . GLY A 1 305 ? 9.167 6.846 0.588 1.00 28.68 305 GLY A C 1
ATOM 2421 O O . GLY A 1 305 ? 9.372 6.910 -0.632 1.00 29.27 305 GLY A O 1
ATOM 2422 N N . LYS A 1 306 ? 7.964 6.944 1.147 1.00 28.46 306 LYS A N 1
ATOM 2423 C CA . LYS A 1 306 ? 6.723 6.980 0.395 1.00 28.47 306 LYS A CA 1
ATOM 2424 C C . LYS A 1 306 ? 5.856 8.058 1.012 1.00 27.46 306 LYS A C 1
ATOM 2425 O O . LYS A 1 306 ? 5.905 8.298 2.227 1.00 27.60 306 LYS A O 1
ATOM 2431 N N . ILE A 1 307 ? 5.077 8.732 0.176 1.00 25.88 307 ILE A N 1
ATOM 2432 C CA . ILE A 1 307 ? 4.045 9.625 0.687 1.00 24.93 307 ILE A CA 1
ATOM 2433 C C . ILE A 1 307 ? 2.736 8.827 0.598 1.00 24.61 307 ILE A C 1
ATOM 2434 O O . ILE A 1 307 ? 2.328 8.444 -0.497 1.00 24.72 307 ILE A O 1
ATOM 2439 N N . PRO A 1 308 ? 2.095 8.562 1.750 1.00 24.17 308 PRO A N 1
ATOM 2440 C CA . PRO A 1 308 ? 0.930 7.652 1.778 1.00 24.24 308 PRO A CA 1
ATOM 2441 C C . PRO A 1 308 ? -0.246 8.056 0.869 1.00 23.90 308 PRO A C 1
ATOM 2442 O O . PRO A 1 308 ? -0.940 7.182 0.341 1.00 23.86 308 PRO A O 1
ATOM 2446 N N . GLU A 1 309 ? -0.432 9.360 0.670 1.00 22.62 309 GLU A N 1
ATOM 2447 C CA . GLU A 1 309 ? -1.581 9.917 -0.048 1.00 23.08 309 GLU A CA 1
ATOM 2448 C C . GLU A 1 309 ? -1.560 9.585 -1.524 1.00 21.92 309 GLU A C 1
ATOM 2449 O O . GLU A 1 309 ? -2.597 9.510 -2.162 1.00 21.80 309 GLU A O 1
ATOM 2455 N N . LEU A 1 310 ? -0.363 9.355 -2.044 1.00 20.69 310 LEU A N 1
ATOM 2456 C CA . LEU A 1 310 ? -0.153 9.166 -3.465 1.00 20.30 310 LEU A CA 1
ATOM 2457 C C . LEU A 1 310 ? -0.536 7.751 -3.849 1.00 20.62 310 LEU A C 1
ATOM 2458 O O . LEU A 1 310 ? -0.363 6.820 -3.067 1.00 21.63 310 LEU A O 1
ATOM 2463 N N . ASN A 1 311 ? -1.112 7.619 -5.031 1.00 21.16 311 ASN A N 1
ATOM 2464 C CA . ASN A 1 311 ? -1.389 6.335 -5.651 1.00 21.96 311 ASN A CA 1
ATOM 2465 C C . ASN A 1 311 ? -0.085 5.713 -6.150 1.00 21.75 311 ASN A C 1
ATOM 2466 O O . ASN A 1 311 ? 0.552 6.256 -7.071 1.00 22.33 311 ASN A O 1
ATOM 2471 N N . PRO A 1 312 ? 0.314 4.560 -5.565 1.00 21.81 312 PRO A N 1
ATOM 2472 C CA . PRO A 1 312 ? 1.551 3.875 -5.972 1.00 20.84 312 PRO A CA 1
ATOM 2473 C C . PRO A 1 312 ? 1.609 3.567 -7.467 1.00 20.21 312 PRO A C 1
ATOM 2474 O O . PRO A 1 312 ? 2.694 3.549 -8.049 1.00 20.74 312 PRO A O 1
ATOM 2478 N N . ALA A 1 313 ? 0.459 3.348 -8.087 1.00 19.71 313 ALA A N 1
ATOM 2479 C CA . ALA A 1 313 ? 0.403 3.022 -9.517 1.00 19.78 313 ALA A CA 1
ATOM 2480 C C . ALA A 1 313 ? 0.705 4.200 -10.445 1.00 19.68 313 ALA A C 1
ATOM 2481 O O . ALA A 1 313 ? 0.838 4.032 -11.659 1.00 19.37 313 ALA A O 1
ATOM 2483 N N . LEU A 1 314 ? 0.787 5.398 -9.886 1.00 20.15 314 LEU A N 1
ATOM 2484 C CA . LEU A 1 314 ? 1.079 6.580 -10.691 1.00 19.95 314 LEU A CA 1
ATOM 2485 C C . LEU A 1 314 ? 2.558 6.956 -10.613 1.00 20.27 314 LEU A C 1
ATOM 2486 O O . LEU A 1 314 ? 2.988 8.007 -11.117 1.00 19.47 314 LEU A O 1
ATOM 2491 N N . GLU A 1 315 ? 3.345 6.086 -9.988 1.00 21.05 315 GLU A N 1
ATOM 2492 C CA . GLU A 1 315 ? 4.771 6.366 -9.835 1.00 20.94 315 GLU A CA 1
ATOM 2493 C C . GLU A 1 315 ? 5.459 5.953 -11.099 1.00 20.95 315 GLU A C 1
ATOM 2494 O O . GLU A 1 315 ? 5.179 4.880 -11.634 1.00 20.78 315 GLU A O 1
ATOM 2500 N N . ILE A 1 316 ? 6.350 6.820 -11.573 1.00 21.00 316 ILE A N 1
ATOM 2501 C CA . ILE A 1 316 ? 7.242 6.516 -12.682 1.00 21.20 316 ILE A CA 1
ATOM 2502 C C . ILE A 1 316 ? 8.656 6.442 -12.098 1.00 21.12 316 ILE A C 1
ATOM 2503 O O . ILE A 1 316 ? 9.053 7.307 -11.297 1.00 20.83 316 ILE A O 1
ATOM 2508 N N . PRO A 1 317 ? 9.403 5.372 -12.426 1.00 21.64 317 PRO A N 1
ATOM 2509 C CA . PRO A 1 317 ? 10.792 5.332 -11.933 1.00 21.57 317 PRO A CA 1
ATOM 2510 C C . PRO A 1 317 ? 11.633 6.459 -12.525 1.00 21.42 317 PRO A C 1
ATOM 2511 O O . PRO A 1 317 ? 11.525 6.755 -13.718 1.00 21.14 317 PRO A O 1
ATOM 2515 N N . TYR A 1 318 ? 12.446 7.096 -11.683 1.00 21.61 318 TYR A N 1
ATOM 2516 C CA . TYR A 1 318 ? 13.408 8.089 -12.140 1.00 21.83 318 TYR A CA 1
ATOM 2517 C C . TYR A 1 318 ? 14.232 7.600 -13.359 1.00 22.34 318 TYR A C 1
ATOM 2518 O O . TYR A 1 318 ? 14.453 8.338 -14.327 1.00 21.63 318 TYR A O 1
ATOM 2527 N N . ASP A 1 319 ? 14.671 6.346 -13.286 1.00 22.69 319 ASP A N 1
ATOM 2528 C CA . ASP A 1 319 ? 15.446 5.686 -14.347 1.00 23.20 319 ASP A CA 1
ATOM 2529 C C . ASP A 1 319 ? 14.734 5.733 -15.708 1.00 22.87 319 ASP A C 1
ATOM 2530 O O . ASP A 1 319 ? 15.369 5.960 -16.742 1.00 22.10 319 ASP A O 1
ATOM 2535 N N . THR A 1 320 ? 13.413 5.527 -15.700 1.00 23.14 320 THR A N 1
ATOM 2536 C CA . THR A 1 320 ? 12.590 5.641 -16.904 1.00 23.38 320 THR A CA 1
ATOM 2537 C C . THR A 1 320 ? 12.519 7.082 -17.434 1.00 23.13 320 THR A C 1
ATOM 2538 O O . THR A 1 320 ? 12.610 7.320 -18.633 1.00 23.28 320 THR A O 1
ATOM 2542 N N . LEU A 1 321 ? 12.358 8.047 -16.536 1.00 23.24 321 LEU A N 1
ATOM 2543 C CA . LEU A 1 321 ? 12.309 9.447 -16.939 1.00 22.96 321 LEU A CA 1
ATOM 2544 C C . LEU A 1 321 ? 13.576 9.877 -17.651 1.00 22.49 321 LEU A C 1
ATOM 2545 O O . LEU A 1 321 ? 13.524 10.606 -18.661 1.00 21.27 321 LEU A O 1
ATOM 2550 N N . LEU A 1 322 ? 14.724 9.423 -17.128 1.00 21.97 322 LEU A N 1
ATOM 2551 C CA . LEU A 1 322 ? 16.009 9.812 -17.678 1.00 21.91 322 LEU A CA 1
ATOM 2552 C C . LEU A 1 322 ? 16.179 9.362 -19.128 1.00 22.20 322 LEU A C 1
ATOM 2553 O O . LEU A 1 322 ? 16.860 10.026 -19.895 1.00 21.82 322 LEU A O 1
ATOM 2558 N N . LYS A 1 323 ? 15.525 8.264 -19.501 1.00 22.78 323 LYS A N 1
ATOM 2559 C CA . LYS A 1 323 ? 15.632 7.708 -20.864 1.00 23.97 323 LYS A CA 1
ATOM 2560 C C . LYS A 1 323 ? 14.664 8.349 -21.860 1.00 23.96 323 LYS A C 1
ATOM 2561 O O . LYS A 1 323 ? 14.801 8.155 -23.064 1.00 23.86 323 LYS A O 1
ATOM 2567 N N . ASP A 1 324 ? 13.689 9.116 -21.366 1.00 23.99 324 ASP A N 1
ATOM 2568 C CA . ASP A 1 324 ? 12.610 9.580 -22.230 1.00 23.82 324 ASP A CA 1
ATOM 2569 C C . ASP A 1 324 ? 13.004 10.696 -23.214 1.00 24.18 324 ASP A C 1
ATOM 2570 O O . ASP A 1 324 ? 13.767 11.594 -22.878 1.00 24.03 324 ASP A O 1
ATOM 2575 N N . LYS A 1 325 ? 12.450 10.625 -24.421 1.00 24.42 325 LYS A N 1
ATOM 2576 C CA . LYS A 1 325 ? 12.635 11.647 -25.441 1.00 25.26 325 LYS A CA 1
ATOM 2577 C C . LYS A 1 325 ? 11.328 12.056 -26.100 1.00 25.39 325 LYS A C 1
ATOM 2578 O O . LYS A 1 325 ? 11.297 12.995 -26.898 1.00 26.32 325 LYS A O 1
ATOM 2584 N N . THR A 1 326 ? 10.238 11.378 -25.773 1.00 25.69 326 THR A N 1
ATOM 2585 C CA . THR A 1 326 ? 8.995 11.614 -26.511 1.00 26.10 326 THR A CA 1
ATOM 2586 C C . THR A 1 326 ? 7.729 11.741 -25.674 1.00 25.57 326 THR A C 1
ATOM 2587 O O . THR A 1 326 ? 6.801 12.443 -26.081 1.00 25.69 326 THR A O 1
ATOM 2591 N N . ASP A 1 327 ? 7.690 11.063 -24.529 1.00 24.97 327 ASP A N 1
ATOM 2592 C CA . ASP A 1 327 ? 6.430 10.819 -23.816 1.00 25.40 327 ASP A CA 1
ATOM 2593 C C . ASP A 1 327 ? 6.164 11.761 -22.666 1.00 24.50 327 ASP A C 1
ATOM 2594 O O . ASP A 1 327 ? 5.002 12.056 -22.372 1.00 25.03 327 ASP A O 1
ATOM 2599 N N . TYR A 1 328 ? 7.220 12.215 -21.992 1.00 22.95 328 TYR A N 1
ATOM 2600 C CA . TYR A 1 328 ? 7.007 13.013 -20.794 1.00 22.00 328 TYR A CA 1
ATOM 2601 C C . TYR A 1 328 ? 7.561 14.426 -20.847 1.00 21.02 328 TYR A C 1
ATOM 2602 O O . TYR A 1 328 ? 8.606 14.680 -21.456 1.00 20.40 328 TYR A O 1
ATOM 2611 N N . LEU A 1 329 ? 6.857 15.325 -20.153 1.00 20.01 329 LEU A N 1
ATOM 2612 C CA . LEU A 1 329 ? 7.433 16.560 -19.700 1.00 18.77 329 LEU A CA 1
ATOM 2613 C C . LEU A 1 329 ? 7.551 16.341 -18.198 1.00 18.50 329 LEU A C 1
ATOM 2614 O O . LEU A 1 329 ? 6.544 16.146 -17.531 1.00 18.60 329 LEU A O 1
ATOM 2619 N N . TRP A 1 330 ? 8.768 16.338 -17.663 1.00 17.65 330 TRP A N 1
ATOM 2620 C CA . TRP A 1 330 ? 8.929 16.078 -16.228 1.00 16.61 330 TRP A CA 1
ATOM 2621 C C . TRP A 1 330 ? 9.670 17.139 -15.428 1.00 15.95 330 TRP A C 1
ATOM 2622 O O . TRP A 1 330 ? 10.481 17.883 -15.954 1.00 16.25 330 TRP A O 1
ATOM 2633 N N . GLN A 1 331 ? 9.361 17.209 -14.141 1.00 15.96 331 GLN A N 1
ATOM 2634 C CA . GLN A 1 331 ? 9.901 18.254 -13.291 1.00 15.52 331 GLN A CA 1
ATOM 2635 C C . GLN A 1 331 ? 11.267 17.805 -12.775 1.00 15.33 331 GLN A C 1
ATOM 2636 O O . GLN A 1 331 ? 11.361 16.849 -11.992 1.00 14.64 331 GLN A O 1
ATOM 2642 N N . VAL A 1 332 ? 12.330 18.484 -13.187 1.00 14.81 332 VAL A N 1
ATOM 2643 C CA . VAL A 1 332 ? 13.674 18.140 -12.662 1.00 15.08 332 VAL A CA 1
ATOM 2644 C C . VAL A 1 332 ? 14.029 19.112 -11.538 1.00 15.34 332 VAL A C 1
ATOM 2645 O O . VAL A 1 332 ? 13.878 20.328 -11.695 1.00 14.78 332 VAL A O 1
ATOM 2649 N N . VAL A 1 333 ? 14.477 18.571 -10.401 1.00 16.16 333 VAL A N 1
ATOM 2650 C CA . VAL A 1 333 ? 14.746 19.378 -9.201 1.00 16.84 333 VAL A CA 1
ATOM 2651 C C . VAL A 1 333 ? 16.200 19.310 -8.685 1.00 16.79 333 VAL A C 1
ATOM 2652 O O . VAL A 1 333 ? 16.618 20.121 -7.846 1.00 16.80 333 VAL A O 1
ATOM 2656 N N . ASN A 1 334 ? 16.943 18.310 -9.157 1.00 17.63 334 ASN A N 1
ATOM 2657 C CA . ASN A 1 334 ? 18.339 18.094 -8.828 1.00 17.96 334 ASN A CA 1
ATOM 2658 C C . ASN A 1 334 ? 18.953 17.043 -9.766 1.00 17.56 334 ASN A C 1
ATOM 2659 O O . ASN A 1 334 ? 18.330 16.646 -10.732 1.00 17.34 334 ASN A O 1
ATOM 2664 N N . GLN A 1 335 ? 20.179 16.619 -9.465 1.00 17.44 335 GLN A N 1
ATOM 2665 C CA . GLN A 1 335 ? 20.961 15.716 -10.315 1.00 17.44 335 GLN A CA 1
ATOM 2666 C C . GLN A 1 335 ? 20.934 16.132 -11.773 1.00 17.00 335 GLN A C 1
ATOM 2667 O O . GLN A 1 335 ? 20.642 15.313 -12.638 1.00 16.56 335 GLN A O 1
ATOM 2673 N N . PHE A 1 336 ? 21.217 17.401 -12.051 1.00 17.02 336 PHE A N 1
ATOM 2674 C CA . PHE A 1 336 ? 21.066 17.898 -13.430 1.00 18.77 336 PHE A CA 1
ATOM 2675 C C . PHE A 1 336 ? 22.094 17.260 -14.364 1.00 18.65 336 PHE A C 1
ATOM 2676 O O . PHE A 1 336 ? 21.910 17.258 -15.579 1.00 18.23 336 PHE A O 1
ATOM 2684 N N . ASP A 1 337 ? 23.157 16.692 -13.781 1.00 19.14 337 ASP A N 1
ATOM 2685 C CA . ASP A 1 337 ? 24.232 16.033 -14.558 1.00 19.70 337 ASP A CA 1
ATOM 2686 C C . ASP A 1 337 ? 23.729 14.760 -15.253 1.00 19.13 337 ASP A C 1
ATOM 2687 O O . ASP A 1 337 ? 24.390 14.226 -16.142 1.00 19.40 337 ASP A O 1
ATOM 2692 N N . ASN A 1 338 ? 22.521 14.311 -14.897 1.00 18.80 338 ASN A N 1
ATOM 2693 C CA . ASN A 1 338 ? 21.927 13.105 -15.520 1.00 18.85 338 ASN A CA 1
ATOM 2694 C C . ASN A 1 338 ? 21.044 13.358 -16.732 1.00 19.23 338 ASN A C 1
ATOM 2695 O O . ASN A 1 338 ? 20.637 12.416 -17.413 1.00 19.59 338 ASN A O 1
ATOM 2700 N N . LEU A 1 339 ? 20.733 14.624 -16.987 1.00 20.01 339 LEU A N 1
ATOM 2701 C CA . LEU A 1 339 ? 19.879 14.994 -18.114 1.00 20.76 339 LEU A CA 1
ATOM 2702 C C . LEU A 1 339 ? 20.651 14.731 -19.375 1.00 21.27 339 LEU A C 1
ATOM 2703 O O . LEU A 1 339 ? 21.877 14.745 -19.371 1.00 20.99 339 LEU A O 1
ATOM 2708 N N . GLN A 1 340 ? 19.935 14.516 -20.464 1.00 21.98 340 GLN A N 1
ATOM 2709 C CA . GLN A 1 340 ? 20.584 14.199 -21.707 1.00 22.60 340 GLN A CA 1
ATOM 2710 C C . GLN A 1 340 ? 21.216 15.425 -22.353 1.00 23.23 340 GLN A C 1
ATOM 2711 O O . GLN A 1 340 ? 20.670 16.532 -22.297 1.00 22.32 340 GLN A O 1
ATOM 2717 N N . GLU A 1 341 ? 22.382 15.199 -22.959 1.00 23.37 341 GLU A N 1
ATOM 2718 C CA . GLU A 1 341 ? 23.013 16.167 -23.837 1.00 24.98 341 GLU A CA 1
ATOM 2719 C C . GLU A 1 341 ? 22.068 16.521 -24.983 1.00 24.01 341 GLU A C 1
ATOM 2720 O O . GLU A 1 341 ? 21.471 15.634 -25.630 1.00 24.57 341 GLU A O 1
ATOM 2726 N N . GLY A 1 342 ? 21.923 17.823 -25.220 1.00 23.28 342 GLY A N 1
ATOM 2727 C CA . GLY A 1 342 ? 21.050 18.323 -26.272 1.00 23.03 342 GLY A CA 1
ATOM 2728 C C . GLY A 1 342 ? 19.591 18.473 -25.862 1.00 22.38 342 GLY A C 1
ATOM 2729 O O . GLY A 1 342 ? 18.733 18.822 -26.691 1.00 22.40 342 GLY A O 1
ATOM 2730 N N . SER A 1 343 ? 19.286 18.193 -24.599 1.00 21.08 343 SER A N 1
ATOM 2731 C CA . SER A 1 343 ? 17.892 18.279 -24.150 1.00 19.92 343 SER A CA 1
ATOM 2732 C C . SER A 1 343 ? 17.464 19.741 -23.859 1.00 20.15 343 SER A C 1
ATOM 2733 O O . SER A 1 343 ? 18.269 20.683 -23.958 1.00 19.91 343 SER A O 1
ATOM 2736 N N . LEU A 1 344 ? 16.187 19.916 -23.512 1.00 20.01 344 LEU A N 1
ATOM 2737 C CA . LEU A 1 344 ? 15.611 21.234 -23.274 1.00 19.26 344 LEU A CA 1
ATOM 2738 C C . LEU A 1 344 ? 15.167 21.317 -21.826 1.00 18.85 344 LEU A C 1
ATOM 2739 O O . LEU A 1 344 ? 14.507 20.420 -21.337 1.00 19.44 344 LEU A O 1
ATOM 2744 N N . TYR A 1 345 ? 15.563 22.379 -21.142 1.00 18.76 345 TYR A N 1
ATOM 2745 C CA . TYR A 1 345 ? 15.113 22.625 -19.772 1.00 17.92 345 TYR A CA 1
ATOM 2746 C C . TYR A 1 345 ? 14.428 23.990 -19.701 1.00 17.66 345 TYR A C 1
ATOM 2747 O O . TYR A 1 345 ? 14.981 24.999 -20.109 1.00 17.57 345 TYR A O 1
ATOM 2756 N N . ILE A 1 346 ? 13.220 24.002 -19.158 1.00 18.17 346 ILE A N 1
ATOM 2757 C CA . ILE A 1 346 ? 12.416 25.210 -19.081 1.00 17.69 346 ILE A CA 1
ATOM 2758 C C . ILE A 1 346 ? 12.378 25.663 -17.636 1.00 17.10 346 ILE A C 1
ATOM 2759 O O . ILE A 1 346 ? 11.849 24.974 -16.770 1.00 16.71 346 ILE A O 1
ATOM 2764 N N . HIS A 1 347 ? 12.994 26.814 -17.395 1.00 16.86 347 HIS A N 1
ATOM 2765 C CA . HIS A 1 347 ? 13.121 27.372 -16.063 1.00 17.05 347 HIS A CA 1
ATOM 2766 C C . HIS A 1 347 ? 11.991 28.374 -15.848 1.00 16.96 347 HIS A C 1
ATOM 2767 O O . HIS A 1 347 ? 12.013 29.467 -16.409 1.00 17.24 347 HIS A O 1
ATOM 2774 N N . SER A 1 348 ? 10.998 27.999 -15.048 1.00 17.10 348 SER A N 1
ATOM 2775 C CA . SER A 1 348 ? 9.777 28.799 -14.932 1.00 17.17 348 SER A CA 1
ATOM 2776 C C . SER A 1 348 ? 9.580 29.294 -13.508 1.00 17.32 348 SER A C 1
ATOM 2777 O O . SER A 1 348 ? 8.786 28.735 -12.721 1.00 17.30 348 SER A O 1
ATOM 2780 N N . ASP A 1 349 ? 10.318 30.354 -13.184 1.00 17.65 349 ASP A N 1
ATOM 2781 C CA . ASP A 1 349 ? 10.319 30.956 -11.852 1.00 17.68 349 ASP A CA 1
ATOM 2782 C C . ASP A 1 349 ? 10.756 30.042 -10.716 1.00 18.10 349 ASP A C 1
ATOM 2783 O O . ASP A 1 349 ? 10.448 30.289 -9.543 1.00 17.66 349 ASP A O 1
ATOM 2788 N N . ALA A 1 350 ? 11.477 28.973 -11.061 1.00 18.99 350 ALA A N 1
ATOM 2789 C CA . ALA A 1 350 ? 12.115 28.148 -10.034 1.00 19.51 350 ALA A CA 1
ATOM 2790 C C . ALA A 1 350 ? 13.426 28.819 -9.599 1.00 20.42 350 ALA A C 1
ATOM 2791 O O . ALA A 1 350 ? 13.948 29.698 -10.297 1.00 19.48 350 ALA A O 1
ATOM 2793 N N . GLN A 1 351 ? 13.950 28.386 -8.452 1.00 20.80 351 GLN A N 1
ATOM 2794 C CA . GLN A 1 351 ? 15.300 28.764 -7.998 1.00 22.20 351 GLN A CA 1
ATOM 2795 C C . GLN A 1 351 ? 16.399 27.995 -8.747 1.00 21.88 351 GLN A C 1
ATOM 2796 O O . GLN A 1 351 ? 16.156 26.888 -9.180 1.00 21.82 351 GLN A O 1
ATOM 2802 N N . PRO A 1 352 ? 17.588 28.617 -8.967 1.00 22.22 352 PRO A N 1
ATOM 2803 C CA . PRO A 1 352 ? 17.919 30.013 -8.637 1.00 22.02 352 PRO A CA 1
ATOM 2804 C C . PRO A 1 352 ? 17.110 30.986 -9.484 1.00 22.73 352 PRO A C 1
ATOM 2805 O O . PRO A 1 352 ? 16.905 30.748 -10.685 1.00 22.40 352 PRO A O 1
ATOM 2809 N N . LEU A 1 353 ? 16.671 32.078 -8.874 1.00 23.38 353 LEU A N 1
ATOM 2810 C CA . LEU A 1 353 ? 15.674 32.959 -9.496 1.00 25.49 353 LEU A CA 1
ATOM 2811 C C . LEU A 1 353 ? 16.215 33.776 -10.666 1.00 26.98 353 LEU A C 1
ATOM 2812 O O . LEU A 1 353 ? 15.561 33.911 -11.719 1.00 27.97 353 LEU A O 1
ATOM 2817 N N . GLY A 1 354 ? 17.411 34.312 -10.494 1.00 28.28 354 GLY A N 1
ATOM 2818 C CA . GLY A 1 354 ? 17.993 35.206 -11.486 1.00 30.16 354 GLY A CA 1
ATOM 2819 C C . GLY A 1 354 ? 19.394 35.588 -11.081 1.00 31.82 354 GLY A C 1
ATOM 2820 O O . GLY A 1 354 ? 19.911 35.118 -10.053 1.00 31.03 354 GLY A O 1
ATOM 2821 N N . ASP A 1 355 ? 19.994 36.461 -11.882 1.00 34.01 355 ASP A N 1
ATOM 2822 C CA . ASP A 1 355 ? 21.426 36.696 -11.847 1.00 35.92 355 ASP A CA 1
ATOM 2823 C C . ASP A 1 355 ? 21.888 37.421 -10.591 1.00 36.82 355 ASP A C 1
ATOM 2824 O O . ASP A 1 355 ? 23.088 37.428 -10.270 1.00 37.30 355 ASP A O 1
ATOM 2829 N N . PHE A 1 356 ? 20.943 38.008 -9.866 1.00 37.12 356 PHE A N 1
ATOM 2830 C CA . PHE A 1 356 ? 21.231 38.530 -8.535 1.00 37.86 356 PHE A CA 1
ATOM 2831 C C . PHE A 1 356 ? 21.691 37.393 -7.585 1.00 37.60 356 PHE A C 1
ATOM 2832 O O . PHE A 1 356 ? 22.250 37.650 -6.511 1.00 37.82 356 PHE A O 1
ATOM 2840 N N . ASP A 1 357 ? 21.436 36.146 -7.983 1.00 36.99 357 ASP A N 1
ATOM 2841 C CA . ASP A 1 357 ? 21.805 34.953 -7.203 1.00 36.67 357 ASP A CA 1
ATOM 2842 C C . ASP A 1 357 ? 23.074 34.368 -7.811 1.00 36.10 357 ASP A C 1
ATOM 2843 O O . ASP A 1 357 ? 23.080 34.015 -8.997 1.00 36.22 357 ASP A O 1
ATOM 2848 N N . PRO A 1 358 ? 24.156 34.268 -7.006 1.00 35.84 358 PRO A N 1
ATOM 2849 C CA . PRO A 1 358 ? 25.432 33.707 -7.506 1.00 35.39 358 PRO A CA 1
ATOM 2850 C C . PRO A 1 358 ? 25.295 32.265 -8.040 1.00 34.41 358 PRO A C 1
ATOM 2851 O O . PRO A 1 358 ? 26.035 31.869 -8.943 1.00 34.54 358 PRO A O 1
ATOM 2855 N N . GLN A 1 359 ? 24.336 31.507 -7.509 1.00 33.16 359 GLN A N 1
ATOM 2856 C CA . GLN A 1 359 ? 24.048 30.157 -8.014 1.00 32.30 359 GLN A CA 1
ATOM 2857 C C . GLN A 1 359 ? 23.532 30.132 -9.459 1.00 31.02 359 GLN A C 1
ATOM 2858 O O . GLN A 1 359 ? 23.666 29.129 -10.151 1.00 30.61 359 GLN A O 1
ATOM 2864 N N . TYR A 1 360 ? 22.937 31.236 -9.898 1.00 30.10 360 TYR A N 1
ATOM 2865 C CA . TYR A 1 360 ? 22.319 31.316 -11.211 1.00 29.35 360 TYR A CA 1
ATOM 2866 C C . TYR A 1 360 ? 23.346 31.050 -12.296 1.00 29.18 360 TYR A C 1
ATOM 2867 O O . TYR A 1 360 ? 23.157 30.167 -13.123 1.00 28.99 360 TYR A O 1
ATOM 2876 N N . ARG A 1 361 ? 24.454 31.792 -12.256 1.00 29.84 361 ARG A N 1
ATOM 2877 C CA . ARG A 1 361 ? 25.585 31.575 -13.158 1.00 30.11 361 ARG A CA 1
ATOM 2878 C C . ARG A 1 361 ? 26.132 30.153 -13.161 1.00 29.21 361 ARG A C 1
ATOM 2879 O O . ARG A 1 361 ? 26.358 29.592 -14.232 1.00 28.86 361 ARG A O 1
ATOM 2887 N N . VAL A 1 362 ? 26.352 29.572 -11.980 1.00 28.32 362 VAL A N 1
ATOM 2888 C CA . VAL A 1 362 ? 26.880 28.207 -11.921 1.00 27.69 362 VAL A CA 1
ATOM 2889 C C . VAL A 1 362 ? 25.905 27.198 -12.529 1.00 26.78 362 VAL A C 1
ATOM 2890 O O . VAL A 1 362 ? 26.320 26.271 -13.247 1.00 26.80 362 VAL A O 1
ATOM 2894 N N . PHE A 1 363 ? 24.610 27.414 -12.288 1.00 26.03 363 PHE A N 1
ATOM 2895 C CA . PHE A 1 363 ? 23.558 26.575 -12.864 1.00 24.84 363 PHE A CA 1
ATOM 2896 C C . PHE A 1 363 ? 23.614 26.637 -14.395 1.00 24.75 363 PHE A C 1
ATOM 2897 O O . PHE A 1 363 ? 23.702 25.602 -15.059 1.00 24.28 363 PHE A O 1
ATOM 2905 N N . LEU A 1 364 ? 23.591 27.847 -14.947 1.00 25.12 364 LEU A N 1
ATOM 2906 C CA . LEU A 1 364 ? 23.642 28.023 -16.405 1.00 26.06 364 LEU A CA 1
ATOM 2907 C C . LEU A 1 364 ? 24.939 27.474 -16.995 1.00 26.16 364 LEU A C 1
ATOM 2908 O O . LEU A 1 364 ? 24.931 26.890 -18.070 1.00 25.67 364 LEU A O 1
ATOM 2913 N N . ASP A 1 365 ? 26.051 27.653 -16.279 1.00 27.02 365 ASP A N 1
ATOM 2914 C CA . ASP A 1 365 ? 27.328 27.071 -16.683 1.00 27.44 365 ASP A CA 1
ATOM 2915 C C . ASP A 1 365 ? 27.263 25.532 -16.721 1.00 27.18 365 ASP A C 1
ATOM 2916 O O . ASP A 1 365 ? 27.711 24.909 -17.695 1.00 27.52 365 ASP A O 1
ATOM 2921 N N . LEU A 1 366 ? 26.687 24.915 -15.687 1.00 25.83 366 LEU A N 1
ATOM 2922 C CA . LEU A 1 366 ? 26.493 23.455 -15.683 1.00 25.51 366 LEU A CA 1
ATOM 2923 C C . LEU A 1 366 ? 25.686 22.961 -16.887 1.00 24.51 366 LEU A C 1
ATOM 2924 O O . LEU A 1 366 ? 26.075 21.988 -17.551 1.00 23.33 366 LEU A O 1
ATOM 2929 N N . LEU A 1 367 ? 24.574 23.639 -17.175 1.00 23.59 367 LEU A N 1
ATOM 2930 C CA . LEU A 1 367 ? 23.722 23.255 -18.284 1.00 23.21 367 LEU A CA 1
ATOM 2931 C C . LEU A 1 367 ? 24.438 23.411 -19.607 1.00 24.00 367 LEU A C 1
ATOM 2932 O O . LEU A 1 367 ? 24.317 22.557 -20.475 1.00 24.07 367 LEU A O 1
ATOM 2937 N N . ALA A 1 368 ? 25.157 24.521 -19.760 1.00 25.14 368 ALA A N 1
ATOM 2938 C CA . ALA A 1 368 ? 25.911 24.800 -20.975 1.00 26.88 368 ALA A CA 1
ATOM 2939 C C . ALA A 1 368 ? 26.882 23.682 -21.326 1.00 28.02 368 ALA A C 1
ATOM 2940 O O . ALA A 1 368 ? 26.869 23.196 -22.460 1.00 28.39 368 ALA A O 1
ATOM 2942 N N . LYS A 1 369 ? 27.687 23.258 -20.353 1.00 29.62 369 LYS A N 1
ATOM 2943 C CA . LYS A 1 369 ? 28.664 22.152 -20.535 1.00 31.75 369 LYS A CA 1
ATOM 2944 C C . LYS A 1 369 ? 28.026 20.869 -21.054 1.00 31.87 369 LYS A C 1
ATOM 2945 O O . LYS A 1 369 ? 28.680 20.059 -21.723 1.00 31.68 369 LYS A O 1
ATOM 2951 N N . LYS A 1 370 ? 26.745 20.684 -20.733 1.00 32.05 370 LYS A N 1
ATOM 2952 C CA . LYS A 1 370 ? 26.022 19.491 -21.147 1.00 32.44 370 LYS A CA 1
ATOM 2953 C C . LYS A 1 370 ? 25.244 19.702 -22.438 1.00 32.22 370 LYS A C 1
ATOM 2954 O O . LYS A 1 370 ? 24.497 18.820 -22.854 1.00 32.89 370 LYS A O 1
ATOM 2960 N N . ASP A 1 371 ? 25.421 20.864 -23.072 1.00 32.41 371 ASP A N 1
ATOM 2961 C CA . ASP A 1 371 ? 24.666 21.216 -24.289 1.00 32.21 371 ASP A CA 1
ATOM 2962 C C . ASP A 1 371 ? 23.143 21.101 -24.024 1.00 31.09 371 ASP A C 1
ATOM 2963 O O . ASP A 1 371 ? 22.384 20.650 -24.878 1.00 31.13 371 ASP A O 1
ATOM 2968 N N . ILE A 1 372 ? 22.714 21.476 -22.821 1.00 29.77 372 ILE A N 1
ATOM 2969 C CA . ILE A 1 372 ? 21.275 21.526 -22.499 1.00 28.43 372 ILE A CA 1
ATOM 2970 C C . ILE A 1 372 ? 20.816 22.950 -22.771 1.00 27.56 372 ILE A C 1
ATOM 2971 O O . ILE A 1 372 ? 21.371 23.896 -22.200 1.00 27.86 372 ILE A O 1
ATOM 2976 N N . THR A 1 373 ? 19.860 23.114 -23.686 1.00 26.57 373 THR A N 1
ATOM 2977 C CA . THR A 1 373 ? 19.257 24.424 -23.935 1.00 26.18 373 THR A CA 1
ATOM 2978 C C . THR A 1 373 ? 18.447 24.915 -22.718 1.00 25.89 373 THR A C 1
ATOM 2979 O O . THR A 1 373 ? 17.517 24.243 -22.263 1.00 26.71 373 THR A O 1
ATOM 2983 N N . PHE A 1 374 ? 18.818 26.076 -22.200 1.00 24.50 374 PHE A N 1
ATOM 2984 C CA . PHE A 1 374 ? 18.145 26.676 -21.052 1.00 23.24 374 PHE A CA 1
ATOM 2985 C C . PHE A 1 374 ? 17.178 27.733 -21.570 1.00 23.23 374 PHE A C 1
ATOM 2986 O O . PHE A 1 374 ? 17.561 28.599 -22.381 1.00 22.67 374 PHE A O 1
ATOM 2994 N N . VAL A 1 375 ? 15.930 27.652 -21.111 1.00 22.89 375 VAL A N 1
ATOM 2995 C CA . VAL A 1 375 ? 14.917 28.620 -21.499 1.00 23.24 375 VAL A CA 1
ATOM 2996 C C . VAL A 1 375 ? 14.283 29.206 -20.267 1.00 23.05 375 VAL A C 1
ATOM 2997 O O . VAL A 1 375 ? 13.720 28.485 -19.452 1.00 22.61 375 VAL A O 1
ATOM 3001 N N . ARG A 1 376 ? 14.404 30.521 -20.133 1.00 22.67 376 ARG A N 1
ATOM 3002 C CA . ARG A 1 376 ? 13.740 31.245 -19.086 1.00 23.00 376 ARG A CA 1
ATOM 3003 C C . ARG A 1 376 ? 12.294 31.543 -19.495 1.00 23.17 376 ARG A C 1
ATOM 3004 O O . ARG A 1 376 ? 12.032 32.282 -20.459 1.00 23.06 376 ARG A O 1
ATOM 3012 N N . LEU A 1 377 ? 11.352 30.938 -18.777 1.00 22.28 377 LEU A N 1
ATOM 3013 C CA . LEU A 1 377 ? 9.939 31.172 -19.072 1.00 22.20 377 LEU A CA 1
ATOM 3014 C C . LEU A 1 377 ? 9.286 31.702 -17.798 1.00 22.02 377 LEU A C 1
ATOM 3015 O O . LEU A 1 377 ? 8.700 30.945 -17.020 1.00 22.44 377 LEU A O 1
ATOM 3020 N N . ALA A 1 378 ? 9.435 33.005 -17.579 1.00 21.66 378 ALA A N 1
ATOM 3021 C CA . ALA A 1 378 ? 9.048 33.625 -16.319 1.00 21.72 378 ALA A CA 1
ATOM 3022 C C . ALA A 1 378 ? 7.781 34.458 -16.458 1.00 21.29 378 ALA A C 1
ATOM 3023 O O . ALA A 1 378 ? 7.532 35.057 -17.495 1.00 21.42 378 ALA A O 1
ATOM 3025 N N . CYS A 1 379 ? 6.991 34.498 -15.399 1.00 20.22 379 CYS A N 1
ATOM 3026 C CA . CYS A 1 379 ? 5.861 35.411 -15.336 1.00 19.60 379 CYS A CA 1
ATOM 3027 C C . CYS A 1 379 ? 5.775 35.941 -13.906 1.00 18.94 379 CYS A C 1
ATOM 3028 O O . CYS A 1 379 ? 5.519 35.177 -12.955 1.00 18.79 379 CYS A O 1
ATOM 3031 N N . SER A 1 380 ? 6.031 37.234 -13.751 1.00 17.87 380 SER A N 1
ATOM 3032 C CA . SER A 1 380 ? 6.043 37.859 -12.439 1.00 17.85 380 SER A CA 1
ATOM 3033 C C . SER A 1 380 ? 4.743 37.659 -11.671 1.00 17.28 380 SER A C 1
ATOM 3034 O O . SER A 1 380 ? 3.650 37.750 -12.222 1.00 16.88 380 SER A O 1
ATOM 3037 N N . GLY A 1 381 ? 4.873 37.405 -10.375 1.00 17.26 381 GLY A N 1
ATOM 3038 C CA . GLY A 1 381 ? 3.726 37.453 -9.496 1.00 16.08 381 GLY A CA 1
ATOM 3039 C C . GLY A 1 381 ? 3.213 38.865 -9.187 1.00 17.34 381 GLY A C 1
ATOM 3040 O O . GLY A 1 381 ? 2.149 39.002 -8.586 1.00 16.97 381 GLY A O 1
ATOM 3041 N N . HIS A 1 382 ? 3.964 39.903 -9.588 1.00 17.16 382 HIS A N 1
ATOM 3042 C CA . HIS A 1 382 ? 3.664 41.297 -9.203 1.00 17.46 382 HIS A CA 1
ATOM 3043 C C . HIS A 1 382 ? 3.069 42.129 -10.321 1.00 17.90 382 HIS A C 1
ATOM 3044 O O . HIS A 1 382 ? 3.370 41.902 -11.500 1.00 17.88 382 HIS A O 1
ATOM 3051 N N . ALA A 1 383 ? 2.190 43.056 -9.947 1.00 17.66 383 ALA A N 1
ATOM 3052 C CA . ALA A 1 383 ? 1.516 43.921 -10.920 1.00 19.05 383 ALA A CA 1
ATOM 3053 C C . ALA A 1 383 ? 2.584 44.669 -11.690 1.00 19.16 383 ALA A C 1
ATOM 3054 O O . ALA A 1 383 ? 3.509 45.196 -11.086 1.00 19.30 383 ALA A O 1
ATOM 3056 N N . ILE A 1 384 ? 2.488 44.691 -13.015 1.00 19.46 384 ILE A N 1
ATOM 3057 C CA . ILE A 1 384 ? 3.439 45.476 -13.799 1.00 20.76 384 ILE A CA 1
ATOM 3058 C C . ILE A 1 384 ? 3.208 46.992 -13.502 1.00 21.21 384 ILE A C 1
ATOM 3059 O O . ILE A 1 384 ? 2.147 47.357 -13.003 1.00 20.37 384 ILE A O 1
ATOM 3064 N N . PRO A 1 385 ? 4.210 47.868 -13.760 1.00 22.64 385 PRO A N 1
ATOM 3065 C CA . PRO A 1 385 ? 4.017 49.276 -13.345 1.00 23.42 385 PRO A CA 1
ATOM 3066 C C . PRO A 1 385 ? 2.671 49.868 -13.799 1.00 24.42 385 PRO A C 1
ATOM 3067 O O . PRO A 1 385 ? 1.957 50.452 -12.991 1.00 24.38 385 PRO A O 1
ATOM 3071 N N . GLU A 1 386 ? 2.313 49.664 -15.066 1.00 24.97 386 GLU A N 1
ATOM 3072 C CA . GLU A 1 386 ? 1.001 50.042 -15.602 1.00 26.12 386 GLU A CA 1
ATOM 3073 C C . GLU A 1 386 ? -0.175 49.565 -14.760 1.00 25.59 386 GLU A C 1
ATOM 3074 O O . GLU A 1 386 ? -1.157 50.302 -14.568 1.00 25.13 386 GLU A O 1
ATOM 3080 N N . ASP A 1 387 ? -0.100 48.323 -14.278 1.00 24.66 387 ASP A N 1
ATOM 3081 C CA . ASP A 1 387 ? -1.235 47.725 -13.582 1.00 24.14 387 ASP A CA 1
ATOM 3082 C C . ASP A 1 387 ? -1.337 48.243 -12.165 1.00 23.07 387 ASP A C 1
ATOM 3083 O O . ASP A 1 387 ? -2.404 48.285 -11.609 1.00 22.70 387 ASP A O 1
ATOM 3088 N N . LEU A 1 388 ? -0.207 48.646 -11.597 1.00 23.14 388 LEU A N 1
ATOM 3089 C CA . LEU A 1 388 ? -0.199 49.302 -10.292 1.00 22.91 388 LEU A CA 1
ATOM 3090 C C . LEU A 1 388 ? -1.018 50.590 -10.349 1.00 22.55 388 LEU A C 1
ATOM 3091 O O . LEU A 1 388 ? -1.876 50.794 -9.520 1.00 21.32 388 LEU A O 1
ATOM 3096 N N . ASP A 1 389 ? -0.760 51.430 -11.358 1.00 23.02 389 ASP A N 1
ATOM 3097 C CA . ASP A 1 389 ? -1.588 52.626 -11.625 1.00 23.85 389 ASP A CA 1
ATOM 3098 C C . ASP A 1 389 ? -3.052 52.299 -11.882 1.00 23.51 389 ASP A C 1
ATOM 3099 O O . ASP A 1 389 ? -3.936 53.031 -11.441 1.00 23.57 389 ASP A O 1
ATOM 3104 N N . LYS A 1 390 ? -3.332 51.201 -12.591 1.00 22.95 390 LYS A N 1
ATOM 3105 C CA . LYS A 1 390 ? -4.720 50.834 -12.829 1.00 22.62 390 LYS A CA 1
ATOM 3106 C C . LYS A 1 390 ? -5.417 50.433 -11.532 1.00 22.24 390 LYS A C 1
ATOM 3107 O O . LYS A 1 390 ? -6.591 50.730 -11.344 1.00 21.47 390 LYS A O 1
ATOM 3113 N N . ILE A 1 391 ? -4.691 49.771 -10.635 1.00 21.64 391 ILE A N 1
ATOM 3114 C CA . ILE A 1 391 ? -5.292 49.324 -9.375 1.00 21.76 391 ILE A CA 1
ATOM 3115 C C . ILE A 1 391 ? -5.679 50.551 -8.559 1.00 21.04 391 ILE A C 1
ATOM 3116 O O . ILE A 1 391 ? -6.783 50.627 -8.061 1.00 20.61 391 ILE A O 1
ATOM 3121 N N . ILE A 1 392 ? -4.764 51.507 -8.465 1.00 21.80 392 ILE A N 1
ATOM 3122 C CA . ILE A 1 392 ? -5.013 52.780 -7.755 1.00 22.94 392 ILE A CA 1
ATOM 3123 C C . ILE A 1 392 ? -6.191 53.517 -8.392 1.00 23.55 392 ILE A C 1
ATOM 3124 O O . ILE A 1 392 ? -7.065 54.009 -7.681 1.00 23.90 392 ILE A O 1
ATOM 3129 N N . ALA A 1 393 ? -6.238 53.533 -9.730 1.00 24.24 393 ALA A N 1
ATOM 3130 C CA . ALA A 1 393 ? -7.370 54.131 -10.450 1.00 24.85 393 ALA A CA 1
ATOM 3131 C C . ALA A 1 393 ? -8.706 53.466 -10.107 1.00 25.74 393 ALA A C 1
ATOM 3132 O O . ALA A 1 393 ? -9.691 54.161 -9.856 1.00 26.21 393 ALA A O 1
ATOM 3134 N N . LEU A 1 394 ? -8.752 52.130 -10.068 1.00 25.67 394 LEU A N 1
ATOM 3135 C CA . LEU A 1 394 ? -9.985 51.433 -9.699 1.00 26.05 394 LEU A CA 1
ATOM 3136 C C . LEU A 1 394 ? -10.431 51.682 -8.263 1.00 25.95 394 LEU A C 1
ATOM 3137 O O . LEU A 1 394 ? -11.628 51.782 -7.998 1.00 26.56 394 LEU A O 1
ATOM 3142 N N . ILE A 1 395 ? -9.481 51.802 -7.343 1.00 25.75 395 ILE A N 1
ATOM 3143 C CA . ILE A 1 395 ? -9.808 51.983 -5.923 1.00 25.85 395 ILE A CA 1
ATOM 3144 C C . ILE A 1 395 ? -10.091 53.453 -5.541 1.00 26.06 395 ILE A C 1
ATOM 3145 O O . ILE A 1 395 ? -10.996 53.718 -4.761 1.00 26.14 395 ILE A O 1
ATOM 3150 N N . GLU A 1 396 ? -9.304 54.376 -6.093 1.00 26.73 396 GLU A N 1
ATOM 3151 C CA . GLU A 1 396 ? -9.382 55.823 -5.781 1.00 27.91 396 GLU A CA 1
ATOM 3152 C C . GLU A 1 396 ? -9.189 56.032 -4.273 1.00 27.30 396 GLU A C 1
ATOM 3153 O O . GLU A 1 396 ? -10.128 56.422 -3.564 1.00 27.50 396 GLU A O 1
ATOM 3159 N N . PRO A 1 397 ? -7.972 55.726 -3.773 1.00 27.18 397 PRO A N 1
ATOM 3160 C CA . PRO A 1 397 ? -7.703 55.813 -2.347 1.00 27.30 397 PRO A CA 1
ATOM 3161 C C . PRO A 1 397 ? -7.602 57.285 -1.909 1.00 27.19 397 PRO A C 1
ATOM 3162 O O . PRO A 1 397 ? -7.060 58.112 -2.641 1.00 26.27 397 PRO A O 1
ATOM 3166 N N . GLN A 1 398 ? -8.145 57.590 -0.730 1.00 27.42 398 GLN A N 1
ATOM 3167 C CA . GLN A 1 398 ? -8.067 58.932 -0.184 1.00 27.23 398 GLN A CA 1
ATOM 3168 C C . GLN A 1 398 ? -6.618 59.244 0.160 1.00 27.60 398 GLN A C 1
ATOM 3169 O O . GLN A 1 398 ? -6.115 60.342 -0.120 1.00 27.47 398 GLN A O 1
ATOM 3175 N N . VAL A 1 399 ? -5.950 58.262 0.765 1.00 27.07 399 VAL A N 1
ATOM 3176 C CA . VAL A 1 399 ? -4.534 58.347 1.079 1.00 26.30 399 VAL A CA 1
ATOM 3177 C C . VAL A 1 399 ? -3.862 57.047 0.641 1.00 25.84 399 VAL A C 1
ATOM 3178 O O . VAL A 1 399 ? -4.345 55.953 0.950 1.00 25.79 399 VAL A O 1
ATOM 3182 N N . LEU A 1 400 ? -2.752 57.184 -0.075 1.00 25.55 400 LEU A N 1
ATOM 3183 C CA . LEU A 1 400 ? -1.961 56.053 -0.562 1.00 25.43 400 LEU A CA 1
ATOM 3184 C C . LEU A 1 400 ? -0.668 55.954 0.235 1.00 25.32 400 LEU A C 1
ATOM 3185 O O . LEU A 1 400 ? 0.031 56.967 0.420 1.00 24.76 400 LEU A O 1
ATOM 3190 N N . VAL A 1 401 ? -0.343 54.740 0.706 1.00 24.01 401 VAL A N 1
ATOM 3191 C CA . VAL A 1 401 ? 0.929 54.494 1.369 1.00 23.64 401 VAL A CA 1
ATOM 3192 C C . VAL A 1 401 ? 1.738 53.429 0.611 1.00 24.04 401 VAL A C 1
ATOM 3193 O O . VAL A 1 401 ? 1.447 52.241 0.766 1.00 24.30 401 VAL A O 1
ATOM 3197 N N . PRO A 1 402 ? 2.732 53.830 -0.221 1.00 23.99 402 PRO A N 1
ATOM 3198 C CA . PRO A 1 402 ? 3.571 52.788 -0.802 1.00 24.27 402 PRO A CA 1
ATOM 3199 C C . PRO A 1 402 ? 4.367 52.023 0.259 1.00 24.57 402 PRO A C 1
ATOM 3200 O O . PRO A 1 402 ? 4.897 52.624 1.215 1.00 24.59 402 PRO A O 1
ATOM 3204 N N . ILE A 1 403 ? 4.399 50.699 0.091 1.00 23.62 403 ILE A N 1
ATOM 3205 C CA . ILE A 1 403 ? 5.183 49.791 0.927 1.00 23.37 403 ILE A CA 1
ATOM 3206 C C . ILE A 1 403 ? 5.718 48.696 0.017 1.00 22.38 403 ILE A C 1
ATOM 3207 O O . ILE A 1 403 ? 5.367 48.659 -1.151 1.00 21.44 403 ILE A O 1
ATOM 3212 N N . HIS A 1 404 ? 6.590 47.839 0.552 1.00 22.55 404 HIS A N 1
ATOM 3213 C CA . HIS A 1 404 ? 7.128 46.708 -0.198 1.00 22.97 404 HIS A CA 1
ATOM 3214 C C . HIS A 1 404 ? 7.680 47.228 -1.539 1.00 23.11 404 HIS A C 1
ATOM 3215 O O . HIS A 1 404 ? 7.283 46.774 -2.620 1.00 22.59 404 HIS A O 1
ATOM 3222 N N . THR A 1 405 ? 8.594 48.199 -1.441 1.00 23.53 405 THR A N 1
ATOM 3223 C CA . THR A 1 405 ? 9.088 48.943 -2.590 1.00 24.24 405 THR A CA 1
ATOM 3224 C C . THR A 1 405 ? 10.437 49.633 -2.278 1.00 24.44 405 THR A C 1
ATOM 3225 O O . THR A 1 405 ? 10.681 50.066 -1.155 1.00 25.05 405 THR A O 1
ATOM 3229 N N . LEU A 1 406 ? 11.322 49.673 -3.266 1.00 25.58 406 LEU A N 1
ATOM 3230 C CA . LEU A 1 406 ? 12.581 50.433 -3.172 1.00 26.03 406 LEU A CA 1
ATOM 3231 C C . LEU A 1 406 ? 12.452 51.860 -3.752 1.00 26.68 406 LEU A C 1
ATOM 3232 O O . LEU A 1 406 ? 13.389 52.661 -3.640 1.00 26.98 406 LEU A O 1
ATOM 3237 N N . LYS A 1 407 ? 11.304 52.160 -4.368 1.00 26.95 407 LYS A N 1
ATOM 3238 C CA . LYS A 1 407 ? 11.043 53.480 -4.993 1.00 27.50 407 LYS A CA 1
ATOM 3239 C C . LYS A 1 407 ? 9.614 53.951 -4.730 1.00 27.23 407 LYS A C 1
ATOM 3240 O O . LYS A 1 407 ? 8.804 54.077 -5.656 1.00 27.54 407 LYS A O 1
ATOM 3246 N N . PRO A 1 408 ? 9.285 54.214 -3.457 1.00 27.52 408 PRO A N 1
ATOM 3247 C CA . PRO A 1 408 ? 7.916 54.576 -3.131 1.00 28.27 408 PRO A CA 1
ATOM 3248 C C . PRO A 1 408 ? 7.448 55.900 -3.769 1.00 29.34 408 PRO A C 1
ATOM 3249 O O . PRO A 1 408 ? 6.247 56.093 -3.948 1.00 29.07 408 PRO A O 1
ATOM 3253 N N . GLU A 1 409 ? 8.381 56.789 -4.127 1.00 30.78 409 GLU A N 1
ATOM 3254 C CA . GLU A 1 409 ? 8.017 58.080 -4.755 1.00 31.59 409 GLU A CA 1
ATOM 3255 C C . GLU A 1 409 ? 7.465 57.907 -6.160 1.00 31.59 409 GLU A C 1
ATOM 3256 O O . GLU A 1 409 ? 6.791 58.803 -6.674 1.00 32.04 409 GLU A O 1
ATOM 3262 N N . LYS A 1 410 ? 7.737 56.755 -6.771 1.00 31.43 410 LYS A N 1
ATOM 3263 C CA . LYS A 1 410 ? 7.212 56.448 -8.106 1.00 32.15 410 LYS A CA 1
ATOM 3264 C C . LYS A 1 410 ? 5.729 56.047 -8.091 1.00 31.73 410 LYS A C 1
ATOM 3265 O O . LYS A 1 410 ? 5.050 56.087 -9.128 1.00 32.41 410 LYS A O 1
ATOM 3271 N N . LEU A 1 411 ? 5.220 55.672 -6.919 1.00 31.14 411 LEU A N 1
ATOM 3272 C CA . LEU A 1 411 ? 3.813 55.310 -6.777 1.00 30.69 411 LEU A CA 1
ATOM 3273 C C . LEU A 1 411 ? 2.943 56.519 -6.408 1.00 30.54 411 LEU A C 1
ATOM 3274 O O . LEU A 1 411 ? 2.970 56.991 -5.266 1.00 30.26 411 LEU A O 1
ATOM 3279 N N . GLU A 1 412 ? 2.144 56.970 -7.375 1.00 30.60 412 GLU A N 1
ATOM 3280 C CA . GLU A 1 412 ? 1.373 58.216 -7.270 1.00 30.81 412 GLU A CA 1
ATOM 3281 C C . GLU A 1 412 ? -0.119 58.001 -7.073 1.00 30.05 412 GLU A C 1
ATOM 3282 O O . GLU A 1 412 ? -0.707 57.046 -7.619 1.00 29.74 412 GLU A O 1
ATOM 3288 N N . ASN A 1 413 ? -0.726 58.911 -6.310 1.00 28.81 413 ASN A N 1
ATOM 3289 C CA . ASN A 1 413 ? -2.164 58.934 -6.095 1.00 28.09 413 ASN A CA 1
ATOM 3290 C C . ASN A 1 413 ? -2.822 60.195 -6.703 1.00 28.57 413 ASN A C 1
ATOM 3291 O O . ASN A 1 413 ? -2.881 61.230 -6.045 1.00 27.25 413 ASN A O 1
ATOM 3296 N N . PRO A 1 414 ? -3.303 60.101 -7.962 1.00 29.70 414 PRO A N 1
ATOM 3297 C CA . PRO A 1 414 ? -4.086 61.177 -8.580 1.00 30.33 414 PRO A CA 1
ATOM 3298 C C . PRO A 1 414 ? -5.348 61.536 -7.799 1.00 30.75 414 PRO A C 1
ATOM 3299 O O . PRO A 1 414 ? -5.869 62.626 -7.965 1.00 31.72 414 PRO A O 1
ATOM 3303 N N . TYR A 1 415 ? -5.819 60.638 -6.946 1.00 30.86 415 TYR A N 1
ATOM 3304 C CA . TYR A 1 415 ? -7.138 60.760 -6.358 1.00 30.98 415 TYR A CA 1
ATOM 3305 C C . TYR A 1 415 ? -7.148 61.374 -4.972 1.00 31.15 415 TYR A C 1
ATOM 3306 O O . TYR A 1 415 ? -8.211 61.660 -4.430 1.00 31.97 415 TYR A O 1
ATOM 3315 N N . GLY A 1 416 ? -5.975 61.589 -4.403 1.00 31.24 416 GLY A N 1
ATOM 3316 C CA . GLY A 1 416 ? -5.895 62.075 -3.026 1.00 31.42 416 GLY A CA 1
ATOM 3317 C C . GLY A 1 416 ? -4.474 62.328 -2.608 1.00 31.44 416 GLY A C 1
ATOM 3318 O O . GLY A 1 416 ? -3.658 62.798 -3.402 1.00 32.09 416 GLY A O 1
ATOM 3319 N N . GLU A 1 417 ? -4.177 62.012 -1.354 1.00 31.63 417 GLU A N 1
ATOM 3320 C CA . GLU A 1 417 ? -2.871 62.291 -0.779 1.00 32.32 417 GLU A CA 1
ATOM 3321 C C . GLU A 1 417 ? -1.990 61.042 -0.753 1.00 31.80 417 GLU A C 1
ATOM 3322 O O . GLU A 1 417 ? -2.434 59.946 -1.119 1.00 31.72 417 GLU A O 1
ATOM 3328 N N . ARG A 1 418 ? -0.736 61.231 -0.352 1.00 31.66 418 ARG A N 1
ATOM 3329 C CA . ARG A 1 418 ? 0.226 60.151 -0.256 1.00 31.12 418 ARG A CA 1
ATOM 3330 C C . ARG A 1 418 ? 1.105 60.327 0.969 1.00 31.50 418 ARG A C 1
ATOM 3331 O O . ARG A 1 418 ? 1.473 61.456 1.319 1.00 31.27 418 ARG A O 1
ATOM 3339 N N . ILE A 1 419 ? 1.431 59.203 1.613 1.00 30.83 419 ILE A N 1
ATOM 3340 C CA . ILE A 1 419 ? 2.377 59.161 2.724 1.00 30.25 419 ILE A CA 1
ATOM 3341 C C . ILE A 1 419 ? 3.468 58.160 2.392 1.00 29.92 419 ILE A C 1
ATOM 3342 O O . ILE A 1 419 ? 3.174 57.003 2.075 1.00 28.80 419 ILE A O 1
ATOM 3347 N N . LEU A 1 420 ? 4.717 58.609 2.455 1.00 29.69 420 LEU A N 1
ATOM 3348 C CA . LEU A 1 420 ? 5.861 57.742 2.290 1.00 30.07 420 LEU A CA 1
ATOM 3349 C C . LEU A 1 420 ? 6.379 57.445 3.689 1.00 30.52 420 LEU A C 1
ATOM 3350 O O . LEU A 1 420 ? 6.976 58.321 4.329 1.00 30.94 420 LEU A O 1
ATOM 3355 N N . PRO A 1 421 ? 6.144 56.208 4.175 1.00 30.25 421 PRO A N 1
ATOM 3356 C CA . PRO A 1 421 ? 6.413 55.901 5.580 1.00 29.72 421 PRO A CA 1
ATOM 3357 C C . PRO A 1 421 ? 7.888 55.656 5.852 1.00 29.33 421 PRO A C 1
ATOM 3358 O O . PRO A 1 421 ? 8.650 55.277 4.954 1.00 28.23 421 PRO A O 1
ATOM 3362 N N . GLU A 1 422 ? 8.291 55.896 7.092 1.00 29.16 422 GLU A N 1
ATOM 3363 C CA . GLU A 1 422 ? 9.598 55.450 7.524 1.00 29.98 422 GLU A CA 1
ATOM 3364 C C . GLU A 1 422 ? 9.441 54.429 8.648 1.00 28.55 422 GLU A C 1
ATOM 3365 O O . GLU A 1 422 ? 8.376 54.304 9.245 1.00 28.38 422 GLU A O 1
ATOM 3371 N N . ARG A 1 423 ? 10.511 53.702 8.922 1.00 28.14 423 ARG A N 1
ATOM 3372 C CA . ARG A 1 423 ? 10.473 52.667 9.929 1.00 27.66 423 ARG A CA 1
ATOM 3373 C C . ARG A 1 423 ? 10.071 53.257 11.287 1.00 27.73 423 ARG A C 1
ATOM 3374 O O . ARG A 1 423 ? 10.591 54.296 11.697 1.00 27.51 423 ARG A O 1
ATOM 3382 N N . GLY A 1 424 ? 9.091 52.627 11.934 1.00 27.05 424 GLY A N 1
ATOM 3383 C CA . GLY A 1 424 ? 8.617 53.044 13.258 1.00 27.73 424 GLY A CA 1
ATOM 3384 C C . GLY A 1 424 ? 7.485 54.054 13.258 1.00 28.03 424 GLY A C 1
ATOM 3385 O O . GLY A 1 424 ? 6.869 54.310 14.291 1.00 28.41 424 GLY A O 1
ATOM 3386 N N . GLU A 1 425 ? 7.210 54.633 12.096 1.00 28.66 425 GLU A N 1
ATOM 3387 C CA . GLU A 1 425 ? 6.200 55.674 11.960 1.00 29.58 425 GLU A CA 1
ATOM 3388 C C . GLU A 1 425 ? 4.797 55.221 12.291 1.00 29.87 425 GLU A C 1
ATOM 3389 O O . GLU A 1 425 ? 4.345 54.147 11.845 1.00 29.69 425 GLU A O 1
ATOM 3395 N N . GLN A 1 426 ? 4.113 56.054 13.075 1.00 30.07 426 GLN A N 1
ATOM 3396 C CA . GLN A 1 426 ? 2.722 55.850 13.417 1.00 30.88 426 GLN A CA 1
ATOM 3397 C C . GLN A 1 426 ? 1.866 56.872 12.712 1.00 31.29 426 GLN A C 1
ATOM 3398 O O . GLN A 1 426 ? 2.205 58.059 12.688 1.00 31.73 426 GLN A O 1
ATOM 3404 N N . ILE A 1 427 ? 0.782 56.393 12.104 1.00 30.85 427 ILE A N 1
ATOM 3405 C CA . ILE A 1 427 ? -0.238 57.249 11.520 1.00 31.04 427 ILE A CA 1
ATOM 3406 C C . ILE A 1 427 ? -1.480 57.164 12.393 1.00 30.88 427 ILE A C 1
ATOM 3407 O O . ILE A 1 427 ? -2.032 56.088 12.613 1.00 29.93 427 ILE A O 1
ATOM 3412 N N . VAL A 1 428 ? -1.888 58.309 12.923 1.00 30.64 428 VAL A N 1
ATOM 3413 C CA . VAL A 1 428 ? -3.116 58.393 13.689 1.00 30.77 428 VAL A CA 1
ATOM 3414 C C . VAL A 1 428 ? -4.194 58.905 12.742 1.00 31.09 428 VAL A C 1
ATOM 3415 O O . VAL A 1 428 ? -4.068 59.998 12.142 1.00 30.47 428 VAL A O 1
ATOM 3419 N N . LEU A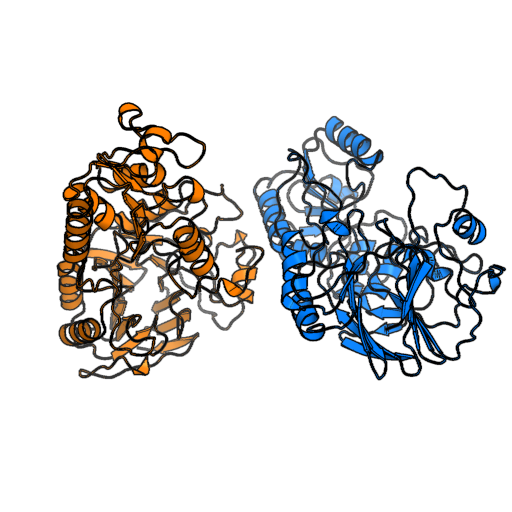 1 429 ? -5.222 58.084 12.563 1.00 30.78 429 LEU A N 1
ATOM 3420 C CA . LEU A 1 429 ? -6.234 58.341 11.544 1.00 31.94 429 LEU A CA 1
ATOM 3421 C C . LEU A 1 429 ? -7.218 59.429 11.983 1.00 32.68 429 LEU A C 1
ATOM 3422 O O . LEU A 1 429 ? -7.345 59.714 13.187 1.00 33.13 429 LEU A O 1
ATOM 3428 N N . LYS B 1 4 ? -36.657 13.053 -43.852 1.00 48.41 4 LYS B N 1
ATOM 3429 C CA . LYS B 1 4 ? -36.469 14.448 -44.379 1.00 48.62 4 LYS B CA 1
ATOM 3430 C C . LYS B 1 4 ? -35.413 15.224 -43.584 1.00 47.85 4 LYS B C 1
ATOM 3431 O O . LYS B 1 4 ? -35.532 15.392 -42.365 1.00 48.12 4 LYS B O 1
ATOM 3437 N N . ALA B 1 5 ? -34.384 15.694 -44.288 1.00 46.65 5 ALA B N 1
ATOM 3438 C CA . ALA B 1 5 ? -33.224 16.320 -43.648 1.00 44.88 5 ALA B CA 1
ATOM 3439 C C . ALA B 1 5 ? -33.465 17.790 -43.328 1.00 43.66 5 ALA B C 1
ATOM 3440 O O . ALA B 1 5 ? -33.884 18.562 -44.187 1.00 43.31 5 ALA B O 1
ATOM 3442 N N . LYS B 1 6 ? -33.198 18.166 -42.084 1.00 42.23 6 LYS B N 1
ATOM 3443 C CA . LYS B 1 6 ? -33.377 19.545 -41.646 1.00 41.27 6 LYS B CA 1
ATOM 3444 C C . LYS B 1 6 ? -32.148 20.451 -41.816 1.00 39.87 6 LYS B C 1
ATOM 3445 O O . LYS B 1 6 ? -31.003 20.015 -41.637 1.00 39.78 6 LYS B O 1
ATOM 3451 N N . THR B 1 7 ? -32.418 21.709 -42.161 1.00 37.73 7 THR B N 1
ATOM 3452 C CA . THR B 1 7 ? -31.424 22.776 -42.171 1.00 35.94 7 THR B CA 1
ATOM 3453 C C . THR B 1 7 ? -31.558 23.627 -40.901 1.00 35.44 7 THR B C 1
ATOM 3454 O O . THR B 1 7 ? -32.606 24.239 -40.656 1.00 35.18 7 THR B O 1
ATOM 3458 N N . THR B 1 8 ? -30.492 23.672 -40.104 1.00 34.08 8 THR B N 1
ATOM 3459 C CA . THR B 1 8 ? -30.507 24.377 -38.817 1.00 33.00 8 THR B CA 1
ATOM 3460 C C . THR B 1 8 ? -29.557 25.577 -38.844 1.00 31.80 8 THR B C 1
ATOM 3461 O O . THR B 1 8 ? -28.405 25.465 -39.269 1.00 31.36 8 THR B O 1
ATOM 3465 N N . VAL B 1 9 ? -30.046 26.728 -38.397 1.00 30.71 9 VAL B N 1
ATOM 3466 C CA . VAL B 1 9 ? -29.207 27.907 -38.289 1.00 29.85 9 VAL B CA 1
ATOM 3467 C C . VAL B 1 9 ? -29.035 28.257 -36.814 1.00 29.75 9 VAL B C 1
ATOM 3468 O O . VAL B 1 9 ? -30.022 28.526 -36.110 1.00 29.60 9 VAL B O 1
ATOM 3472 N N . THR B 1 10 ? -27.774 28.247 -36.364 1.00 28.53 10 THR B N 1
ATOM 3473 C CA . THR B 1 10 ? -27.426 28.561 -34.987 1.00 27.02 10 THR B CA 1
ATOM 3474 C C . THR B 1 10 ? -26.719 29.910 -34.879 1.00 26.88 10 THR B C 1
ATOM 3475 O O . THR B 1 10 ? -25.728 30.168 -35.579 1.00 26.95 10 THR B O 1
ATOM 3479 N N . PHE B 1 11 ? -27.234 30.755 -33.984 1.00 26.12 11 PHE B N 1
ATOM 3480 C CA . PHE B 1 11 ? -26.679 32.071 -33.690 1.00 25.62 11 PHE B CA 1
ATOM 3481 C C . PHE B 1 11 ? -25.774 32.002 -32.466 1.00 25.82 11 PHE B C 1
ATOM 3482 O O . PHE B 1 11 ? -26.198 32.329 -31.346 1.00 25.48 11 PHE B O 1
ATOM 3490 N N . HIS B 1 12 ? -24.528 31.565 -32.698 1.00 25.38 12 HIS B N 1
ATOM 3491 C CA . HIS B 1 12 ? -23.517 31.369 -31.645 1.00 25.32 12 HIS B CA 1
ATOM 3492 C C . HIS B 1 12 ? -23.092 32.653 -30.957 1.00 25.56 12 HIS B C 1
ATOM 3493 O O . HIS B 1 12 ? -22.917 32.683 -29.735 1.00 25.08 12 HIS B O 1
ATOM 3500 N N . SER B 1 13 ? -22.944 33.707 -31.754 1.00 25.39 13 SER B N 1
ATOM 3501 C CA . SER B 1 13 ? -22.309 34.927 -31.312 1.00 27.01 13 SER B CA 1
ATOM 3502 C C . SER B 1 13 ? -22.785 36.098 -32.172 1.00 26.79 13 SER B C 1
ATOM 3503 O O . SER B 1 13 ? -23.152 35.894 -33.323 1.00 26.66 13 SER B O 1
ATOM 3506 N N . GLY B 1 14 ? -22.771 37.305 -31.609 1.00 27.44 14 GLY B N 1
ATOM 3507 C CA . GLY B 1 14 ? -23.038 38.541 -32.371 1.00 28.51 14 GLY B CA 1
ATOM 3508 C C . GLY B 1 14 ? -24.471 39.041 -32.272 1.00 29.23 14 GLY B C 1
ATOM 3509 O O . GLY B 1 14 ? -24.968 39.773 -33.151 1.00 29.91 14 GLY B O 1
ATOM 3510 N N . ILE B 1 15 ? -25.149 38.641 -31.204 1.00 28.99 15 ILE B N 1
ATOM 3511 C CA . ILE B 1 15 ? -26.532 39.025 -31.024 1.00 28.92 15 ILE B CA 1
ATOM 3512 C C . ILE B 1 15 ? -26.525 40.099 -29.961 1.00 28.63 15 ILE B C 1
ATOM 3513 O O . ILE B 1 15 ? -25.909 39.936 -28.891 1.00 27.44 15 ILE B O 1
ATOM 3518 N N . LEU B 1 16 ? -27.152 41.228 -30.294 1.00 28.58 16 LEU B N 1
ATOM 3519 C CA . LEU B 1 16 ? -27.160 42.390 -29.393 1.00 28.40 16 LEU B CA 1
ATOM 3520 C C . LEU B 1 16 ? -25.744 42.916 -29.109 1.00 28.20 16 LEU B C 1
ATOM 3521 O O . LEU B 1 16 ? -25.467 43.484 -28.042 1.00 27.79 16 LEU B O 1
ATOM 3526 N N . THR B 1 17 ? -24.844 42.718 -30.071 1.00 27.90 17 THR B N 1
ATOM 3527 C CA . THR B 1 17 ? -23.550 43.414 -30.057 1.00 28.17 17 THR B CA 1
ATOM 3528 C C . THR B 1 17 ? -23.190 43.823 -31.488 1.00 28.02 17 THR B C 1
ATOM 3529 O O . THR B 1 17 ? -23.618 43.177 -32.445 1.00 28.23 17 THR B O 1
ATOM 3533 N N . ILE B 1 18 ? -22.419 44.892 -31.648 1.00 27.95 18 ILE B N 1
ATOM 3534 C CA . ILE B 1 18 ? -21.900 45.221 -32.970 1.00 28.80 18 ILE B CA 1
ATOM 3535 C C . ILE B 1 18 ? -20.545 44.502 -33.148 1.00 28.83 18 ILE B C 1
ATOM 3536 O O . ILE B 1 18 ? -19.524 44.942 -32.625 1.00 29.04 18 ILE B O 1
ATOM 3541 N N . GLY B 1 19 ? -20.582 43.362 -33.845 1.00 29.32 19 GLY B N 1
ATOM 3542 C CA . GLY B 1 19 ? -19.383 42.561 -34.142 1.00 27.79 19 GLY B CA 1
ATOM 3543 C C . GLY B 1 19 ? -19.289 41.240 -33.391 1.00 27.19 19 GLY B C 1
ATOM 3544 O O . GLY B 1 19 ? -19.898 41.064 -32.341 1.00 27.81 19 GLY B O 1
ATOM 3545 N N . GLY B 1 20 ? -18.505 40.312 -33.919 1.00 25.83 20 GLY B N 1
ATOM 3546 C CA . GLY B 1 20 ? -18.365 39.007 -33.298 1.00 24.54 20 GLY B CA 1
ATOM 3547 C C . GLY B 1 20 ? -19.407 38.030 -33.794 1.00 23.41 20 GLY B C 1
ATOM 3548 O O . GLY B 1 20 ? -19.637 37.006 -33.175 1.00 23.03 20 GLY B O 1
ATOM 3549 N N . THR B 1 21 ? -20.048 38.351 -34.913 1.00 23.75 21 THR B N 1
ATOM 3550 C CA . THR B 1 21 ? -21.081 37.482 -35.485 1.00 23.87 21 THR B CA 1
ATOM 3551 C C . THR B 1 21 ? -20.472 36.146 -35.875 1.00 23.50 21 THR B C 1
ATOM 3552 O O . THR B 1 21 ? -19.582 36.085 -36.734 1.00 23.95 21 THR B O 1
ATOM 3556 N N . VAL B 1 22 ? -20.934 35.082 -35.233 1.00 23.39 22 VAL B N 1
ATOM 3557 C CA . VAL B 1 22 ? -20.620 33.722 -35.658 1.00 22.96 22 VAL B CA 1
ATOM 3558 C C . VAL B 1 22 ? -21.916 32.922 -35.765 1.00 23.18 22 VAL B C 1
ATOM 3559 O O . VAL B 1 22 ? -22.614 32.675 -34.777 1.00 22.91 22 VAL B O 1
ATOM 3563 N N . ILE B 1 23 ? -22.238 32.536 -36.990 1.00 23.19 23 ILE B N 1
ATOM 3564 C CA . ILE B 1 23 ? -23.456 31.780 -37.265 1.00 23.22 23 ILE B CA 1
ATOM 3565 C C . ILE B 1 23 ? -23.079 30.489 -37.956 1.00 23.90 23 ILE B C 1
ATOM 3566 O O . ILE B 1 23 ? -22.200 30.483 -38.821 1.00 24.60 23 ILE B O 1
ATOM 3571 N N . GLU B 1 24 ? -23.733 29.406 -37.552 1.00 24.14 24 GLU B N 1
ATOM 3572 C CA . GLU B 1 24 ? -23.575 28.088 -38.150 1.00 25.66 24 GLU B CA 1
ATOM 3573 C C . GLU B 1 24 ? -24.807 27.716 -38.981 1.00 26.24 24 GLU B C 1
ATOM 3574 O O . GLU B 1 24 ? -25.938 27.911 -38.537 1.00 26.38 24 GLU B O 1
ATOM 3580 N N . VAL B 1 25 ? -24.576 27.177 -40.175 1.00 26.99 25 VAL B N 1
ATOM 3581 C CA . VAL B 1 25 ? -25.633 26.541 -40.958 1.00 27.57 25 VAL B CA 1
ATOM 3582 C C . VAL B 1 25 ? -25.265 25.078 -41.141 1.00 28.78 25 VAL B C 1
ATOM 3583 O O . VAL B 1 25 ? -24.174 24.749 -41.640 1.00 28.83 25 VAL B O 1
ATOM 3587 N N . ALA B 1 26 ? -26.175 24.199 -40.746 1.00 29.23 26 ALA B N 1
ATOM 3588 C CA . ALA B 1 26 ? -25.901 22.773 -40.749 1.00 30.73 26 ALA B CA 1
ATOM 3589 C C . ALA B 1 26 ? -26.918 22.012 -41.601 1.00 31.92 26 ALA B C 1
ATOM 3590 O O . ALA B 1 26 ? -28.106 22.359 -41.631 1.00 31.91 26 ALA B O 1
ATOM 3592 N N . TYR B 1 27 ? -26.438 20.970 -42.272 1.00 32.90 27 TYR B N 1
ATOM 3593 C CA . TYR B 1 27 ? -27.286 20.092 -43.061 1.00 34.08 27 TYR B CA 1
ATOM 3594 C C . TYR B 1 27 ? -26.627 18.738 -43.216 1.00 34.43 27 TYR B C 1
ATOM 3595 O O . TYR B 1 27 ? -25.583 18.621 -43.859 1.00 34.83 27 TYR B O 1
ATOM 3604 N N . LYS B 1 28 ? -27.253 17.720 -42.628 1.00 35.11 28 LYS B N 1
ATOM 3605 C CA . LYS B 1 28 ? -26.714 16.364 -42.595 1.00 35.77 28 LYS B CA 1
ATOM 3606 C C . LYS B 1 28 ? -25.264 16.370 -42.072 1.00 35.78 28 LYS B C 1
ATOM 3607 O O . LYS B 1 28 ? -25.024 16.848 -40.966 1.00 36.13 28 LYS B O 1
ATOM 3613 N N . ASP B 1 29 ? -24.315 15.873 -42.863 1.00 35.69 29 ASP B N 1
ATOM 3614 C CA . ASP B 1 29 ? -22.939 15.715 -42.397 1.00 35.64 29 ASP B CA 1
ATOM 3615 C C . ASP B 1 29 ? -22.048 16.921 -42.749 1.00 34.81 29 ASP B C 1
ATOM 3616 O O . ASP B 1 29 ? -20.816 16.818 -42.734 1.00 34.91 29 ASP B O 1
ATOM 3621 N N . ALA B 1 30 ? -22.679 18.051 -43.066 1.00 33.40 30 ALA B N 1
ATOM 3622 C CA . ALA B 1 30 ? -21.967 19.267 -43.436 1.00 32.22 30 ALA B CA 1
ATOM 3623 C C . ALA B 1 30 ? -22.404 20.465 -42.598 1.00 31.80 30 ALA B C 1
ATOM 3624 O O . ALA B 1 30 ? -23.573 20.566 -42.194 1.00 32.04 30 ALA B O 1
ATOM 3626 N N . HIS B 1 31 ? -21.462 21.365 -42.339 1.00 30.79 31 HIS B N 1
ATOM 3627 C CA . HIS B 1 31 ? -21.775 22.670 -41.734 1.00 30.27 31 HIS B CA 1
ATOM 3628 C C . HIS B 1 31 ? -20.781 23.772 -42.086 1.00 29.12 31 HIS B C 1
ATOM 3629 O O . HIS B 1 31 ? -19.587 23.514 -42.294 1.00 29.53 31 HIS B O 1
ATOM 3636 N N . ILE B 1 32 ? -21.305 24.988 -42.206 1.00 27.12 32 ILE B N 1
ATOM 3637 C CA . ILE B 1 32 ? -20.494 26.172 -42.427 1.00 26.15 32 ILE B CA 1
ATOM 3638 C C . ILE B 1 32 ? -20.618 27.184 -41.268 1.00 25.21 32 ILE B C 1
ATOM 3639 O O . ILE B 1 32 ? -21.599 27.175 -40.531 1.00 24.83 32 ILE B O 1
ATOM 3644 N N . PHE B 1 33 ? -19.603 28.033 -41.124 1.00 24.32 33 PHE B N 1
ATOM 3645 C CA . PHE B 1 33 ? -19.604 29.133 -40.162 1.00 23.62 33 PHE B CA 1
ATOM 3646 C C . PHE B 1 33 ? -19.224 30.419 -40.871 1.00 23.50 33 PHE B C 1
ATOM 3647 O O . PHE B 1 33 ? -18.480 30.387 -41.859 1.00 22.69 33 PHE B O 1
ATOM 3655 N N . PHE B 1 34 ? -19.783 31.533 -40.389 1.00 23.16 34 PHE B N 1
ATOM 3656 C CA . PHE B 1 34 ? -19.435 32.906 -40.797 1.00 23.20 34 PHE B CA 1
ATOM 3657 C C . PHE B 1 34 ? -19.908 33.848 -39.671 1.00 23.16 34 PHE B C 1
ATOM 3658 O O . PHE B 1 34 ? -20.896 33.531 -39.010 1.00 23.76 34 PHE B O 1
ATOM 3666 N N . ASP B 1 35 ? -19.199 34.949 -39.388 1.00 22.30 35 ASP B N 1
ATOM 3667 C CA . ASP B 1 35 ? -17.805 35.184 -39.829 1.00 21.78 35 ASP B CA 1
ATOM 3668 C C . ASP B 1 35 ? -16.847 34.532 -38.782 1.00 21.70 35 ASP B C 1
ATOM 3669 O O . ASP B 1 35 ? -17.135 33.432 -38.302 1.00 21.18 35 ASP B O 1
ATOM 3674 N N . PHE B 1 36 ? -15.727 35.170 -38.423 1.00 21.74 36 PHE B N 1
ATOM 3675 C CA . PHE B 1 36 ? -14.809 34.571 -37.434 1.00 22.12 36 PHE B CA 1
ATOM 3676 C C . PHE B 1 36 ? -13.984 35.665 -36.744 1.00 22.28 36 PHE B C 1
ATOM 3677 O O . PHE B 1 36 ? -12.757 35.628 -36.749 1.00 22.25 36 PHE B O 1
ATOM 3685 N N . GLY B 1 37 ? -14.678 36.653 -36.192 1.00 22.50 37 GLY B N 1
ATOM 3686 C CA . GLY B 1 37 ? -14.049 37.748 -35.472 1.00 23.02 37 GLY B CA 1
ATOM 3687 C C . GLY B 1 37 ? -14.320 37.575 -33.996 1.00 23.50 37 GLY B C 1
ATOM 3688 O O . GLY B 1 37 ? -14.747 36.502 -33.555 1.00 24.09 37 GLY B O 1
ATOM 3689 N N . THR B 1 38 ? -14.069 38.620 -33.225 1.00 24.41 38 THR B N 1
ATOM 3690 C CA . THR B 1 38 ? -14.454 38.610 -31.811 1.00 25.88 38 THR B CA 1
ATOM 3691 C C . THR B 1 38 ? -15.350 39.808 -31.532 1.00 27.32 38 THR B C 1
ATOM 3692 O O . THR B 1 38 ? -15.391 40.756 -32.323 1.00 26.48 38 THR B O 1
ATOM 3696 N N . GLU B 1 39 ? -16.058 39.734 -30.407 1.00 29.31 39 GLU B N 1
ATOM 3697 C CA . GLU B 1 39 ? -16.669 40.892 -29.772 1.00 32.07 39 GLU B CA 1
ATOM 3698 C C . GLU B 1 39 ? -15.629 41.956 -29.449 1.00 33.43 39 GLU B C 1
ATOM 3699 O O . GLU B 1 39 ? -14.447 41.661 -29.245 1.00 33.08 39 GLU B O 1
ATOM 3705 N N . PHE B 1 40 ? -16.088 43.200 -29.409 1.00 35.39 40 PHE B N 1
ATOM 3706 C CA . PHE B 1 40 ? -15.229 44.331 -29.129 1.00 37.43 40 PHE B CA 1
ATOM 3707 C C . PHE B 1 40 ? -15.647 44.901 -27.779 1.00 38.16 40 PHE B C 1
ATOM 3708 O O . PHE B 1 40 ? -16.694 45.547 -27.653 1.00 38.00 40 PHE B O 1
ATOM 3716 N N . ARG B 1 41 ? -14.839 44.615 -26.768 1.00 38.37 41 ARG B N 1
ATOM 3717 C CA . ARG B 1 41 ? -15.028 45.145 -25.424 1.00 39.31 41 ARG B CA 1
ATOM 3718 C C . ARG B 1 41 ? -13.684 45.634 -24.844 1.00 39.58 41 ARG B C 1
ATOM 3719 O O . ARG B 1 41 ? -13.218 45.093 -23.830 1.00 40.25 41 ARG B O 1
ATOM 3727 N N . PRO B 1 42 ? -13.057 46.660 -25.469 1.00 39.77 42 PRO B N 1
ATOM 3728 C CA . PRO B 1 42 ? -11.720 47.117 -25.045 1.00 39.84 42 PRO B CA 1
ATOM 3729 C C . PRO B 1 42 ? -11.583 47.493 -23.558 1.00 39.68 42 PRO B C 1
ATOM 3730 O O . PRO B 1 42 ? -10.461 47.492 -23.024 1.00 39.89 42 PRO B O 1
ATOM 3734 N N . GLU B 1 43 ? -12.704 47.809 -22.912 1.00 39.18 43 GLU B N 1
ATOM 3735 C CA . GLU B 1 43 ? -12.719 48.194 -21.499 1.00 38.38 43 GLU B CA 1
ATOM 3736 C C . GLU B 1 43 ? -12.399 47.035 -20.536 1.00 37.57 43 GLU B C 1
ATOM 3737 O O . GLU B 1 43 ? -12.172 47.264 -19.336 1.00 37.07 43 GLU B O 1
ATOM 3743 N N . LEU B 1 44 ? -12.393 45.799 -21.046 1.00 36.01 44 LEU B N 1
ATOM 3744 C CA . LEU B 1 44 ? -11.926 44.661 -20.234 1.00 34.79 44 LEU B CA 1
ATOM 3745 C C . LEU B 1 44 ? -10.410 44.717 -20.009 1.00 34.02 44 LEU B C 1
ATOM 3746 O O . LEU B 1 44 ? -9.906 44.168 -19.024 1.00 33.88 44 LEU B O 1
ATOM 3751 N N . ASP B 1 45 ? -9.709 45.399 -20.920 1.00 32.55 45 ASP B N 1
ATOM 3752 C CA . ASP B 1 45 ? -8.264 45.608 -20.849 1.00 31.59 45 ASP B CA 1
ATOM 3753 C C . ASP B 1 45 ? -7.514 44.314 -20.491 1.00 30.39 45 ASP B C 1
ATOM 3754 O O . ASP B 1 45 ? -6.855 44.213 -19.442 1.00 29.73 45 ASP B O 1
ATOM 3759 N N . LEU B 1 46 ? -7.635 43.321 -21.361 1.00 28.45 46 LEU B N 1
ATOM 3760 C CA . LEU B 1 46 ? -7.176 41.978 -21.025 1.00 26.85 46 LEU B CA 1
ATOM 3761 C C . LEU B 1 46 ? -5.670 41.864 -21.234 1.00 26.03 46 LEU B C 1
ATOM 3762 O O . LEU B 1 46 ? -5.111 42.535 -22.114 1.00 25.78 46 LEU B O 1
ATOM 3767 N N . PRO B 1 47 ? -4.996 41.027 -20.408 1.00 24.91 47 PRO B N 1
ATOM 3768 C CA . PRO B 1 47 ? -3.544 40.896 -20.525 1.00 24.34 47 PRO B CA 1
ATOM 3769 C C . PRO B 1 47 ? -3.064 40.099 -21.755 1.00 24.00 47 PRO B C 1
ATOM 3770 O O . PRO B 1 47 ? -1.893 40.205 -22.127 1.00 24.55 47 PRO B O 1
ATOM 3774 N N . ASP B 1 48 ? -3.955 39.326 -22.370 1.00 23.49 48 ASP B N 1
ATOM 3775 C CA . ASP B 1 48 ? -3.634 38.513 -23.536 1.00 23.62 48 ASP B CA 1
ATOM 3776 C C . ASP B 1 48 ? -4.892 38.284 -24.401 1.00 24.22 48 ASP B C 1
ATOM 3777 O O . ASP B 1 48 ? -5.997 38.602 -23.985 1.00 24.04 48 ASP B O 1
ATOM 3782 N N . ASP B 1 49 ? -4.705 37.769 -25.617 1.00 24.97 49 ASP B N 1
ATOM 3783 C CA . ASP B 1 49 ? -5.816 37.404 -26.478 1.00 25.20 49 ASP B CA 1
ATOM 3784 C C . ASP B 1 49 ? -5.881 35.904 -26.750 1.00 24.61 49 ASP B C 1
ATOM 3785 O O . ASP B 1 49 ? -6.374 35.471 -27.801 1.00 23.10 49 ASP B O 1
ATOM 3790 N N . HIS B 1 50 ? -5.424 35.105 -25.786 1.00 23.39 50 HIS B N 1
ATOM 3791 C CA . HIS B 1 50 ? -5.551 33.656 -25.890 1.00 22.51 50 HIS B CA 1
ATOM 3792 C C . HIS B 1 50 ? -6.998 33.200 -25.873 1.00 22.58 50 HIS B C 1
ATOM 3793 O O . HIS B 1 50 ? -7.851 33.842 -25.253 1.00 22.17 50 HIS B O 1
ATOM 3800 N N . ILE B 1 51 ? -7.266 32.091 -26.564 1.00 22.81 51 ILE B N 1
ATOM 3801 C CA . ILE B 1 51 ? -8.625 31.585 -26.736 1.00 22.80 51 ILE B CA 1
ATOM 3802 C C . ILE B 1 51 ? -9.361 31.331 -25.417 1.00 23.11 51 ILE B C 1
ATOM 3803 O O . ILE B 1 51 ? -10.545 31.663 -25.293 1.00 23.43 51 ILE B O 1
ATOM 3808 N N . GLU B 1 52 ? -8.688 30.752 -24.432 1.00 22.71 52 GLU B N 1
ATOM 3809 C CA . GLU B 1 52 ? -9.321 30.582 -23.111 1.00 23.12 52 GLU B CA 1
ATOM 3810 C C . GLU B 1 52 ? -9.775 31.924 -22.535 1.00 22.23 52 GLU B C 1
ATOM 3811 O O . GLU B 1 52 ? -10.857 32.019 -21.950 1.00 21.78 52 GLU B O 1
ATOM 3817 N N . THR B 1 53 ? -8.957 32.961 -22.716 1.00 21.56 53 THR B N 1
ATOM 3818 C CA . THR B 1 53 ? -9.298 34.302 -22.260 1.00 21.11 53 THR B CA 1
ATOM 3819 C C . THR B 1 53 ? -10.527 34.862 -23.000 1.00 21.04 53 THR B C 1
ATOM 3820 O O . THR B 1 53 ? -11.445 35.411 -22.386 1.00 20.34 53 THR B O 1
ATOM 3824 N N . LEU B 1 54 ? -10.523 34.736 -24.317 1.00 21.36 54 LEU B N 1
ATOM 3825 C CA . LEU B 1 54 ? -11.661 35.186 -25.134 1.00 21.94 54 LEU B CA 1
ATOM 3826 C C . LEU B 1 54 ? -12.956 34.476 -24.765 1.00 22.04 54 LEU B C 1
ATOM 3827 O O . LEU B 1 54 ? -14.009 35.111 -24.691 1.00 22.23 54 LEU B O 1
ATOM 3832 N N . ILE B 1 55 ? -12.855 33.169 -24.515 1.00 22.43 55 ILE B N 1
ATOM 3833 C CA . ILE B 1 55 ? -13.981 32.308 -24.144 1.00 23.05 55 ILE B CA 1
ATOM 3834 C C . ILE B 1 55 ? -14.531 32.718 -22.783 1.00 23.24 55 ILE B C 1
ATOM 3835 O O . ILE B 1 55 ? -15.728 32.931 -22.641 1.00 22.74 55 ILE B O 1
ATOM 3840 N N . ASN B 1 56 ? -13.642 32.841 -21.800 1.00 23.45 56 ASN B N 1
ATOM 3841 C CA . ASN B 1 56 ? -14.005 33.199 -20.432 1.00 24.48 56 ASN B CA 1
ATOM 3842 C C . ASN B 1 56 ? -14.710 34.547 -20.274 1.00 24.28 56 ASN B C 1
ATOM 3843 O O . ASN B 1 56 ? -15.481 34.737 -19.332 1.00 25.17 56 ASN B O 1
ATOM 3848 N N . ASN B 1 57 ? -14.407 35.478 -21.181 1.00 24.75 57 ASN B N 1
ATOM 3849 C CA . ASN B 1 57 ? -14.983 36.824 -21.217 1.00 25.04 57 ASN B CA 1
ATOM 3850 C C . ASN B 1 57 ? -16.103 36.951 -22.272 1.00 25.18 57 ASN B C 1
ATOM 3851 O O . ASN B 1 57 ? -16.509 38.055 -22.630 1.00 25.06 57 ASN B O 1
ATOM 3856 N N . ARG B 1 58 ? -16.587 35.795 -22.721 1.00 25.67 58 ARG B N 1
ATOM 3857 C CA . ARG B 1 58 ? -17.518 35.596 -23.852 1.00 26.43 58 ARG B CA 1
ATOM 3858 C C . ARG B 1 58 ? -17.379 36.537 -25.051 1.00 25.42 58 ARG B C 1
ATOM 3859 O O . ARG B 1 58 ? -18.369 36.971 -25.667 1.00 25.44 58 ARG B O 1
ATOM 3867 N N . LEU B 1 59 ? -16.126 36.803 -25.393 1.00 23.91 59 LEU B N 1
ATOM 3868 C CA . LEU B 1 59 ? -15.790 37.552 -26.594 1.00 23.01 59 LEU B CA 1
ATOM 3869 C C . LEU B 1 59 ? -15.919 36.711 -27.868 1.00 22.96 59 LEU B C 1
ATOM 3870 O O . LEU B 1 59 ? -16.000 37.263 -28.983 1.00 21.75 59 LEU B O 1
ATOM 3875 N N . VAL B 1 60 ? -15.890 35.386 -27.684 1.00 23.13 60 VAL B N 1
ATOM 3876 C CA . VAL B 1 60 ? -16.046 34.394 -28.758 1.00 23.37 60 VAL B CA 1
ATOM 3877 C C . VAL B 1 60 ? -16.897 33.254 -28.208 1.00 23.91 60 VAL B C 1
ATOM 3878 O O . VAL B 1 60 ? -16.919 33.043 -26.998 1.00 23.82 60 VAL B O 1
ATOM 3882 N N . PRO B 1 61 ? -17.636 32.540 -29.084 1.00 24.09 61 PRO B N 1
ATOM 3883 C CA . PRO B 1 61 ? -18.499 31.466 -28.592 1.00 24.17 61 PRO B CA 1
ATOM 3884 C C . PRO B 1 61 ? -17.740 30.145 -28.380 1.00 24.49 61 PRO B C 1
ATOM 3885 O O . PRO B 1 61 ? -16.682 29.926 -28.979 1.00 23.89 61 PRO B O 1
ATOM 3889 N N . GLU B 1 62 ? -18.278 29.293 -27.508 1.00 24.63 62 GLU B N 1
ATOM 3890 C CA . GLU B 1 62 ? -17.839 27.909 -27.404 1.00 25.27 62 GLU B CA 1
ATOM 3891 C C . GLU B 1 62 ? -18.242 27.194 -28.693 1.00 25.20 62 GLU B C 1
ATOM 3892 O O . GLU B 1 62 ? -19.395 27.294 -29.124 1.00 25.48 62 GLU B O 1
ATOM 3898 N N . LEU B 1 63 ? -17.288 26.513 -29.312 1.00 24.74 63 LEU B N 1
ATOM 3899 C CA . LEU B 1 63 ? -17.506 25.832 -30.596 1.00 25.40 63 LEU B CA 1
ATOM 3900 C C . LEU B 1 63 ? -16.849 24.463 -30.577 1.00 26.12 63 LEU B C 1
ATOM 3901 O O . LEU B 1 63 ? -15.736 24.318 -30.061 1.00 26.27 63 LEU B O 1
ATOM 3906 N N . LYS B 1 64 ? -17.541 23.469 -31.137 1.00 26.86 64 LYS B N 1
ATOM 3907 C CA . LYS B 1 64 ? -17.030 22.100 -31.207 1.00 27.94 64 LYS B CA 1
ATOM 3908 C C . LYS B 1 64 ? -16.269 21.839 -32.503 1.00 27.56 64 LYS B C 1
ATOM 3909 O O . LYS B 1 64 ? -16.756 22.145 -33.590 1.00 27.40 64 LYS B O 1
ATOM 3915 N N . ASP B 1 65 ? -15.073 21.264 -32.366 1.00 27.69 65 ASP B N 1
ATOM 3916 C CA . ASP B 1 65 ? -14.253 20.834 -33.497 1.00 27.74 65 ASP B CA 1
ATOM 3917 C C . ASP B 1 65 ? -14.086 21.910 -34.562 1.00 27.41 65 ASP B C 1
ATOM 3918 O O . ASP B 1 65 ? -14.258 21.656 -35.770 1.00 27.95 65 ASP B O 1
ATOM 3923 N N . LEU B 1 66 ? -13.741 23.113 -34.118 1.00 25.86 66 LEU B N 1
ATOM 3924 C CA . LEU B 1 66 ? -13.483 24.185 -35.064 1.00 25.60 66 LEU B CA 1
ATOM 3925 C C . LEU B 1 66 ? -12.171 24.900 -34.776 1.00 24.90 66 LEU B C 1
ATOM 3926 O O . LEU B 1 66 ? -11.444 25.266 -35.704 1.00 25.14 66 LEU B O 1
ATOM 3931 N N . TYR B 1 67 ? -11.895 25.119 -33.494 1.00 23.75 67 TYR B N 1
ATOM 3932 C CA . TYR B 1 67 ? -10.658 25.751 -33.068 1.00 23.76 67 TYR B CA 1
ATOM 3933 C C . TYR B 1 67 ? -9.464 24.800 -33.191 1.00 23.52 67 TYR B C 1
ATOM 3934 O O . TYR B 1 67 ? -9.599 23.591 -32.980 1.00 23.98 67 TYR B O 1
ATOM 3943 N N . ASP B 1 68 ? -8.315 25.373 -33.546 1.00 23.04 68 ASP B N 1
ATOM 3944 C CA . ASP B 1 68 ? -7.041 24.655 -33.675 1.00 22.69 68 ASP B CA 1
ATOM 3945 C C . ASP B 1 68 ? -6.778 23.804 -32.420 1.00 22.57 68 ASP B C 1
ATOM 3946 O O . ASP B 1 68 ? -6.699 24.344 -31.311 1.00 22.42 68 ASP B O 1
ATOM 3951 N N . PRO B 1 69 ? -6.715 22.467 -32.591 1.00 22.61 69 PRO B N 1
ATOM 3952 C CA . PRO B 1 69 ? -6.503 21.532 -31.488 1.00 23.20 69 PRO B CA 1
ATOM 3953 C C . PRO B 1 69 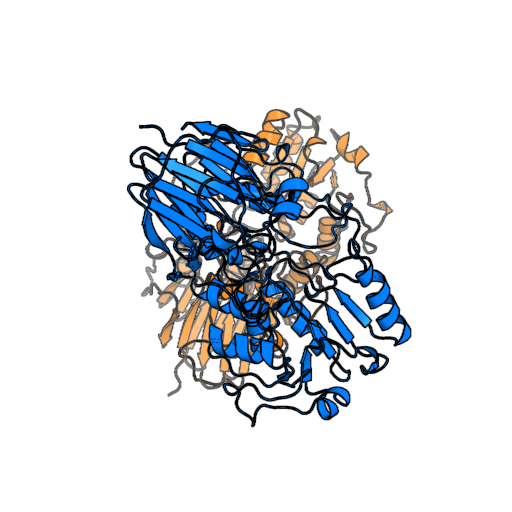? -5.264 21.816 -30.642 1.00 23.55 69 PRO B C 1
ATOM 3954 O O . PRO B 1 69 ? -5.258 21.467 -29.463 1.00 24.22 69 PRO B O 1
ATOM 3958 N N . ARG B 1 70 ? -4.245 22.455 -31.220 1.00 23.64 70 ARG B N 1
ATOM 3959 C CA . ARG B 1 70 ? -3.002 22.758 -30.492 1.00 23.92 70 ARG B CA 1
ATOM 3960 C C . ARG B 1 70 ? -3.221 23.742 -29.342 1.00 24.21 70 ARG B C 1
ATOM 3961 O O . ARG B 1 70 ? -2.466 23.730 -28.361 1.00 24.11 70 ARG B O 1
ATOM 3969 N N . LEU B 1 71 ? -4.265 24.570 -29.468 1.00 23.83 71 LEU B N 1
ATOM 3970 C CA . LEU B 1 71 ? -4.642 25.564 -28.445 1.00 23.84 71 LEU B CA 1
ATOM 3971 C C . LEU B 1 71 ? -5.056 24.922 -27.110 1.00 23.64 71 LEU B C 1
ATOM 3972 O O . LEU B 1 71 ? -5.100 25.586 -26.068 1.00 23.92 71 LEU B O 1
ATOM 3977 N N . GLY B 1 72 ? -5.374 23.641 -27.138 1.00 24.05 72 GLY B N 1
ATOM 3978 C CA . GLY B 1 72 ? -5.728 22.928 -25.907 1.00 24.93 72 GLY B CA 1
ATOM 3979 C C . GLY B 1 72 ? -7.088 23.349 -25.391 1.00 25.72 72 GLY B C 1
ATOM 3980 O O . GLY B 1 72 ? -7.380 23.212 -24.201 1.00 25.79 72 GLY B O 1
ATOM 3981 N N . TYR B 1 73 ? -7.919 23.875 -26.285 1.00 25.46 73 TYR B N 1
ATOM 3982 C CA . TYR B 1 73 ? -9.265 24.284 -25.917 1.00 26.73 73 TYR B CA 1
ATOM 3983 C C . TYR B 1 73 ? -10.164 23.056 -25.839 1.00 27.76 73 TYR B C 1
ATOM 3984 O O . TYR B 1 73 ? -10.108 22.193 -26.712 1.00 27.96 73 TYR B O 1
ATOM 3993 N N . GLU B 1 74 ? -10.966 22.973 -24.781 1.00 28.91 74 GLU B N 1
ATOM 3994 C CA . GLU B 1 74 ? -11.920 21.881 -24.619 1.00 30.87 74 GLU B CA 1
ATOM 3995 C C . GLU B 1 74 ? -13.330 22.430 -24.723 1.00 30.94 74 GLU B C 1
ATOM 3996 O O . GLU B 1 74 ? -13.749 23.222 -23.877 1.00 30.64 74 GLU B O 1
ATOM 4002 N N . TYR B 1 75 ? -14.070 21.983 -25.733 1.00 31.81 75 TYR B N 1
ATOM 4003 C CA . TYR B 1 75 ? -15.460 22.408 -25.925 1.00 33.06 75 TYR B CA 1
ATOM 4004 C C . TYR B 1 75 ? -16.359 22.053 -24.744 1.00 34.18 75 TYR B C 1
ATOM 4005 O O . TYR B 1 75 ? -16.371 20.913 -24.293 1.00 34.68 75 TYR B O 1
ATOM 4014 N N . HIS B 1 76 ? -17.089 23.045 -24.239 1.00 35.91 76 HIS B N 1
ATOM 4015 C CA . HIS B 1 76 ? -18.122 22.814 -23.231 1.00 37.47 76 HIS B CA 1
ATOM 4016 C C . HIS B 1 76 ? -19.477 23.258 -23.759 1.00 37.78 76 HIS B C 1
ATOM 4017 O O . HIS B 1 76 ? -19.661 24.413 -24.145 1.00 37.67 76 HIS B O 1
ATOM 4024 N N . GLY B 1 77 ? -20.415 22.322 -23.808 1.00 38.32 77 GLY B N 1
ATOM 4025 C CA . GLY B 1 77 ? -21.735 22.610 -24.353 1.00 38.95 77 GLY B CA 1
ATOM 4026 C C . GLY B 1 77 ? -22.482 21.381 -24.819 1.00 39.52 77 GLY B C 1
ATOM 4027 O O . GLY B 1 77 ? -22.097 20.247 -24.512 1.00 39.63 77 GLY B O 1
ATOM 4028 N N . ALA B 1 78 ? -23.529 21.619 -25.603 1.00 40.06 78 ALA B N 1
ATOM 4029 C CA . ALA B 1 78 ? -24.515 20.595 -25.915 1.00 40.37 78 ALA B CA 1
ATOM 4030 C C . ALA B 1 78 ? -24.335 19.932 -27.279 1.00 40.50 78 ALA B C 1
ATOM 4031 O O . ALA B 1 78 ? -24.955 18.913 -27.546 1.00 40.79 78 ALA B O 1
ATOM 4033 N N . GLU B 1 79 ? -23.493 20.503 -28.134 1.00 40.71 79 GLU B N 1
ATOM 4034 C CA . GLU B 1 79 ? -23.271 19.942 -29.463 1.00 41.13 79 GLU B CA 1
ATOM 4035 C C . GLU B 1 79 ? -22.700 18.535 -29.365 1.00 41.51 79 GLU B C 1
ATOM 4036 O O . GLU B 1 79 ? -21.710 18.308 -28.663 1.00 41.65 79 GLU B O 1
ATOM 4042 N N . ASP B 1 80 ? -23.330 17.590 -30.054 1.00 41.97 80 ASP B N 1
ATOM 4043 C CA . ASP B 1 80 ? -22.810 16.226 -30.087 1.00 42.64 80 ASP B CA 1
ATOM 4044 C C . ASP B 1 80 ? -22.780 15.617 -31.477 1.00 42.65 80 ASP B C 1
ATOM 4045 O O . ASP B 1 80 ? -22.440 14.443 -31.624 1.00 42.92 80 ASP B O 1
ATOM 4050 N N . LYS B 1 81 ? -23.132 16.406 -32.490 1.00 42.43 81 LYS B N 1
ATOM 4051 C CA . LYS B 1 81 ? -23.051 15.945 -33.875 1.00 42.90 81 LYS B CA 1
ATOM 4052 C C . LYS B 1 81 ? -21.632 16.082 -34.399 1.00 42.56 81 LYS B C 1
ATOM 4053 O O . LYS B 1 81 ? -20.949 17.074 -34.117 1.00 42.30 81 LYS B O 1
ATOM 4059 N N . ASP B 1 82 ? -21.192 15.081 -35.155 1.00 42.20 82 ASP B N 1
ATOM 4060 C CA . ASP B 1 82 ? -19.938 15.172 -35.881 1.00 42.20 82 ASP B CA 1
ATOM 4061 C C . ASP B 1 82 ? -20.227 15.487 -37.334 1.00 41.34 82 ASP B C 1
ATOM 4062 O O . ASP B 1 82 ? -21.235 15.046 -37.884 1.00 41.86 82 ASP B O 1
ATOM 4067 N N . TYR B 1 83 ? -19.347 16.262 -37.950 1.00 40.17 83 TYR B N 1
ATOM 4068 C CA . TYR B 1 83 ? -19.493 16.611 -39.355 1.00 39.43 83 TYR B CA 1
ATOM 4069 C C . TYR B 1 83 ? -18.288 16.147 -40.156 1.00 39.00 83 TYR B C 1
ATOM 4070 O O . TYR B 1 83 ? -17.154 16.187 -39.671 1.00 39.12 83 TYR B O 1
ATOM 4079 N N . GLN B 1 84 ? -18.559 15.703 -41.378 1.00 38.29 84 GLN B N 1
ATOM 4080 C CA . GLN B 1 84 ? -17.540 15.273 -42.329 1.00 37.67 84 GLN B CA 1
ATOM 4081 C C . GLN B 1 84 ? -17.059 16.447 -43.167 1.00 36.29 84 GLN B C 1
ATOM 4082 O O . GLN B 1 84 ? -15.924 16.462 -43.641 1.00 36.04 84 GLN B O 1
ATOM 4088 N N . HIS B 1 85 ? -17.927 17.438 -43.349 1.00 34.55 85 HIS B N 1
ATOM 4089 C CA . HIS B 1 85 ? -17.556 18.620 -44.102 1.00 33.08 85 HIS B CA 1
ATOM 4090 C C . HIS B 1 85 ? -17.718 19.874 -43.249 1.00 32.08 85 HIS B C 1
ATOM 4091 O O . HIS B 1 85 ? -18.776 20.110 -42.645 1.00 31.53 85 HIS B O 1
ATOM 4098 N N . THR B 1 86 ? -16.664 20.679 -43.214 1.00 30.01 86 THR B N 1
ATOM 4099 C CA . THR B 1 86 ? -16.677 21.914 -42.459 1.00 28.53 86 THR B CA 1
ATOM 4100 C C . THR B 1 86 ? -15.989 22.972 -43.276 1.00 28.00 86 THR B C 1
ATOM 4101 O O . THR B 1 86 ? -15.004 22.685 -43.947 1.00 28.29 86 THR B O 1
ATOM 4105 N N . ALA B 1 87 ? -16.509 24.194 -43.220 1.00 26.95 87 ALA B N 1
ATOM 4106 C CA . ALA B 1 87 ? -15.866 25.347 -43.839 1.00 26.63 87 ALA B CA 1
ATOM 4107 C C . ALA B 1 87 ? -16.316 26.617 -43.162 1.00 26.28 87 ALA B C 1
ATOM 4108 O O . ALA B 1 87 ? -17.413 26.681 -42.592 1.00 25.83 87 ALA B O 1
ATOM 4110 N N . VAL B 1 88 ? -15.458 27.627 -43.236 1.00 25.40 88 VAL B N 1
ATOM 4111 C CA . VAL B 1 88 ? -15.737 28.920 -42.647 1.00 24.41 88 VAL B CA 1
ATOM 4112 C C . VAL B 1 88 ? -15.573 29.947 -43.752 1.00 24.86 88 VAL B C 1
ATOM 4113 O O . VAL B 1 88 ? -14.672 29.834 -44.597 1.00 24.93 88 VAL B O 1
ATOM 4117 N N . PHE B 1 89 ? -16.460 30.937 -43.753 1.00 23.99 89 PHE B N 1
ATOM 4118 C CA . PHE B 1 89 ? -16.436 31.989 -44.739 1.00 24.31 89 PHE B CA 1
ATOM 4119 C C . PHE B 1 89 ? -16.250 33.302 -44.017 1.00 24.49 89 PHE B C 1
ATOM 4120 O O . PHE B 1 89 ? -16.748 33.503 -42.906 1.00 25.21 89 PHE B O 1
ATOM 4128 N N . LEU B 1 90 ? -15.525 34.194 -44.657 1.00 24.57 90 LEU B N 1
ATOM 4129 C CA . LEU B 1 90 ? -15.211 35.487 -44.087 1.00 25.26 90 LEU B CA 1
ATOM 4130 C C . LEU B 1 90 ? -15.786 36.562 -45.008 1.00 24.89 90 LEU B C 1
ATOM 4131 O O . LEU B 1 90 ? -15.377 36.685 -46.173 1.00 25.57 90 LEU B O 1
ATOM 4136 N N . SER B 1 91 ? -16.757 37.310 -44.490 1.00 24.43 91 SER B N 1
ATOM 4137 C CA . SER B 1 91 ? -17.476 38.320 -45.269 1.00 24.09 91 SER B CA 1
ATOM 4138 C C . SER B 1 91 ? -16.586 39.480 -45.673 1.00 24.10 91 SER B C 1
ATOM 4139 O O . SER B 1 91 ? -16.656 39.945 -46.809 1.00 24.45 91 SER B O 1
ATOM 4142 N N . HIS B 1 92 ? -15.775 39.962 -44.729 1.00 23.69 92 HIS B N 1
ATOM 4143 C CA . HIS B 1 92 ? -14.784 41.002 -45.002 1.00 23.31 92 HIS B CA 1
ATOM 4144 C C . HIS B 1 92 ? -13.696 41.047 -43.924 1.00 23.25 92 HIS B C 1
ATOM 4145 O O . HIS B 1 92 ? -13.740 40.274 -42.952 1.00 23.08 92 HIS B O 1
ATOM 4152 N N . ALA B 1 93 ? -12.756 41.976 -44.091 1.00 22.63 93 ALA B N 1
ATOM 4153 C CA . ALA B 1 93 ? -11.519 42.034 -43.308 1.00 22.57 93 ALA B CA 1
ATOM 4154 C C . ALA B 1 93 ? -11.588 42.697 -41.929 1.00 22.31 93 ALA B C 1
ATOM 4155 O O . ALA B 1 93 ? -10.675 42.489 -41.114 1.00 22.25 93 ALA B O 1
ATOM 4157 N N . HIS B 1 94 ? -12.611 43.521 -41.672 1.00 22.08 94 HIS B N 1
ATOM 4158 C CA . HIS B 1 94 ? -12.725 44.191 -40.362 1.00 21.11 94 HIS B CA 1
ATOM 4159 C C . HIS B 1 94 ? -12.631 43.198 -39.211 1.00 20.74 94 HIS B C 1
ATOM 4160 O O . HIS B 1 94 ? -13.119 42.075 -39.303 1.00 19.95 94 HIS B O 1
ATOM 4167 N N . LEU B 1 95 ? -12.027 43.656 -38.120 1.00 21.41 95 LEU B N 1
ATOM 4168 C CA . LEU B 1 95 ? -11.611 42.799 -37.018 1.00 21.18 95 LEU B CA 1
ATOM 4169 C C . LEU B 1 95 ? -12.769 42.131 -36.312 1.00 21.17 95 LEU B C 1
ATOM 4170 O O . LEU B 1 95 ? -12.648 40.991 -35.882 1.00 21.05 95 LEU B O 1
ATOM 4175 N N . ASP B 1 96 ? -13.913 42.814 -36.232 1.00 21.48 96 ASP B N 1
ATOM 4176 C CA . ASP B 1 96 ? -15.101 42.207 -35.630 1.00 21.21 96 ASP B CA 1
ATOM 4177 C C . ASP B 1 96 ? -15.636 41.050 -36.449 1.00 21.61 96 ASP B C 1
ATOM 4178 O O . ASP B 1 96 ? -16.551 40.344 -35.999 1.00 21.89 96 ASP B O 1
ATOM 4183 N N . HIS B 1 97 ? -15.037 40.842 -37.626 1.00 21.36 97 HIS B N 1
ATOM 4184 C CA . HIS B 1 97 ? -15.350 39.693 -38.495 1.00 21.72 97 HIS B CA 1
ATOM 4185 C C . HIS B 1 97 ? -14.147 38.741 -38.699 1.00 21.53 97 HIS B C 1
ATOM 4186 O O . HIS B 1 97 ? -14.327 37.567 -39.010 1.00 22.55 97 HIS B O 1
ATOM 4193 N N . SER B 1 98 ? -12.927 39.233 -38.513 1.00 21.17 98 SER B N 1
ATOM 4194 C CA . SER B 1 98 ? -11.738 38.455 -38.912 1.00 21.08 98 SER B CA 1
ATOM 4195 C C . SER B 1 98 ? -10.730 38.197 -37.798 1.00 21.15 98 SER B C 1
ATOM 4196 O O . SER B 1 98 ? -9.813 37.397 -37.965 1.00 20.71 98 SER B O 1
ATOM 4199 N N . ARG B 1 99 ? -10.909 38.863 -36.665 1.00 21.15 99 ARG B N 1
ATOM 4200 C CA . ARG B 1 99 ? -9.843 38.946 -35.671 1.00 21.54 99 ARG B CA 1
ATOM 4201 C C . ARG B 1 99 ? -9.194 37.618 -35.262 1.00 20.28 99 ARG B C 1
ATOM 4202 O O . ARG B 1 99 ? -7.993 37.594 -35.000 1.00 20.38 99 ARG B O 1
ATOM 4210 N N . MET B 1 100 ? -9.965 36.535 -35.205 1.00 19.17 100 MET B N 1
ATOM 4211 C CA . MET B 1 100 ? -9.458 35.273 -34.630 1.00 18.32 100 MET B CA 1
ATOM 4212 C C . MET B 1 100 ? -9.234 34.116 -35.633 1.00 19.24 100 MET B C 1
ATOM 4213 O O . MET B 1 100 ? -9.148 32.951 -35.243 1.00 18.95 100 MET B O 1
ATOM 4218 N N . ILE B 1 101 ? -9.108 34.431 -36.915 1.00 18.94 101 ILE B N 1
ATOM 4219 C CA . ILE B 1 101 ? -8.943 33.369 -37.928 1.00 19.83 101 ILE B CA 1
ATOM 4220 C C . ILE B 1 101 ? -7.696 32.480 -37.739 1.00 20.16 101 ILE B C 1
ATOM 4221 O O . ILE B 1 101 ? -7.725 31.309 -38.104 1.00 21.08 101 ILE B O 1
ATOM 4226 N N . ASN B 1 102 ? -6.624 33.002 -37.142 1.00 20.32 102 ASN B N 1
ATOM 4227 C CA . ASN B 1 102 ? -5.458 32.136 -36.859 1.00 20.88 102 ASN B CA 1
ATOM 4228 C C . ASN B 1 102 ? -5.778 31.047 -35.831 1.00 21.44 102 ASN B C 1
ATOM 4229 O O . ASN B 1 102 ? -5.021 30.069 -35.697 1.00 21.01 102 ASN B O 1
ATOM 4234 N N . TYR B 1 103 ? -6.892 31.217 -35.106 1.00 20.96 103 TYR B N 1
ATOM 4235 C CA . TYR B 1 103 ? -7.367 30.180 -34.199 1.00 20.28 103 TYR B CA 1
ATOM 4236 C C . TYR B 1 103 ? -8.216 29.135 -34.899 1.00 20.25 103 TYR B C 1
ATOM 4237 O O . TYR B 1 103 ? -8.501 28.107 -34.324 1.00 19.83 103 TYR B O 1
ATOM 4246 N N . LEU B 1 104 ? -8.586 29.386 -36.155 1.00 21.25 104 LEU B N 1
ATOM 4247 C CA . LEU B 1 104 ? -9.339 28.404 -36.936 1.00 22.01 104 LEU B CA 1
ATOM 4248 C C . LEU B 1 104 ? -8.440 27.223 -37.287 1.00 23.04 104 LEU B C 1
ATOM 4249 O O . LEU B 1 104 ? -7.388 27.401 -37.887 1.00 23.44 104 LEU B O 1
ATOM 4254 N N . ASP B 1 105 ? -8.870 26.030 -36.907 1.00 24.20 105 ASP B N 1
ATOM 4255 C CA . ASP B 1 105 ? -8.119 24.792 -37.159 1.00 26.07 105 ASP B CA 1
ATOM 4256 C C . ASP B 1 105 ? -7.599 24.801 -38.608 1.00 26.71 105 ASP B C 1
ATOM 4257 O O . ASP B 1 105 ? -8.381 24.995 -39.532 1.00 26.85 105 ASP B O 1
ATOM 4262 N N . PRO B 1 106 ? -6.267 24.662 -38.803 1.00 26.92 106 PRO B N 1
ATOM 4263 C CA . PRO B 1 106 ? -5.699 24.649 -40.160 1.00 26.92 106 PRO B CA 1
ATOM 4264 C C . PRO B 1 106 ? -6.255 23.549 -41.087 1.00 26.98 106 PRO B C 1
ATOM 4265 O O . PRO B 1 106 ? -6.138 23.659 -42.307 1.00 27.29 106 PRO B O 1
ATOM 4269 N N . ALA B 1 107 ? -6.854 22.513 -40.514 1.00 26.87 107 ALA B N 1
ATOM 4270 C CA . ALA B 1 107 ? -7.514 21.456 -41.297 1.00 27.18 107 ALA B CA 1
ATOM 4271 C C . ALA B 1 107 ? -8.884 21.898 -41.844 1.00 27.16 107 ALA B C 1
ATOM 4272 O O . ALA B 1 107 ? -9.508 21.179 -42.646 1.00 27.25 107 ALA B O 1
ATOM 4274 N N . VAL B 1 108 ? -9.358 23.063 -41.387 1.00 26.32 108 VAL B N 1
ATOM 4275 C CA . VAL B 1 108 ? -10.621 23.624 -41.845 1.00 25.66 108 VAL B CA 1
ATOM 4276 C C . VAL B 1 108 ? -10.362 24.711 -42.897 1.00 25.71 108 VAL B C 1
ATOM 4277 O O . VAL B 1 108 ? -9.640 25.674 -42.629 1.00 25.89 108 VAL B O 1
ATOM 4281 N N . PRO B 1 109 ? -10.950 24.564 -44.098 1.00 25.65 109 PRO B N 1
ATOM 4282 C CA . PRO B 1 109 ? -10.814 25.597 -45.131 1.00 25.64 109 PRO B CA 1
ATOM 4283 C C . PRO B 1 109 ? -11.472 26.932 -44.758 1.00 26.02 109 PRO B C 1
ATOM 4284 O O . PRO B 1 109 ? -12.535 26.942 -44.127 1.00 26.35 109 PRO B O 1
ATOM 4288 N N . LEU B 1 110 ? -10.827 28.026 -45.162 1.00 26.00 110 LEU B N 1
ATOM 4289 C CA . LEU B 1 110 ? -11.291 29.387 -44.921 1.00 26.29 110 LEU B CA 1
ATOM 4290 C C . LEU B 1 110 ? -11.437 30.077 -46.256 1.00 26.88 110 LEU B C 1
ATOM 4291 O O . LEU B 1 110 ? -10.449 30.298 -46.962 1.00 27.14 110 LEU B O 1
ATOM 4296 N N . TYR B 1 111 ? -12.674 30.424 -46.606 1.00 27.28 111 TYR B N 1
ATOM 4297 C CA . TYR B 1 111 ? -12.942 31.069 -47.888 1.00 26.90 111 TYR B CA 1
ATOM 4298 C C . TYR B 1 111 ? -13.334 32.508 -47.715 1.00 27.24 111 TYR B C 1
ATOM 4299 O O . TYR B 1 111 ? -14.051 32.878 -46.775 1.00 26.63 111 TYR B O 1
ATOM 4308 N N . THR B 1 112 ? -12.885 33.315 -48.663 1.00 26.95 112 THR B N 1
ATOM 4309 C CA . THR B 1 112 ? -13.182 34.720 -48.680 1.00 27.48 112 THR B CA 1
ATOM 4310 C C . THR B 1 112 ? -12.915 35.186 -50.113 1.00 28.51 112 THR B C 1
ATOM 4311 O O . THR B 1 112 ? -12.382 34.406 -50.923 1.00 28.13 112 THR B O 1
ATOM 4315 N N . LEU B 1 113 ? -13.305 36.419 -50.443 1.00 29.56 113 LEU B N 1
ATOM 4316 C CA . LEU B 1 113 ? -12.989 36.992 -51.755 1.00 30.64 113 LEU B CA 1
ATOM 4317 C C . LEU B 1 113 ? -11.488 37.271 -51.793 1.00 31.62 113 LEU B C 1
ATOM 4318 O O . LEU B 1 113 ? -10.905 37.625 -50.763 1.00 30.89 113 LEU B O 1
ATOM 4323 N N . LYS B 1 114 ? -10.867 37.115 -52.967 1.00 32.37 114 LYS B N 1
ATOM 4324 C CA . LYS B 1 114 ? -9.404 37.264 -53.087 1.00 32.89 114 LYS B CA 1
ATOM 4325 C C . LYS B 1 114 ? -8.893 38.619 -52.595 1.00 32.77 114 LYS B C 1
ATOM 4326 O O . LYS B 1 114 ? -7.791 38.710 -52.057 1.00 32.57 114 LYS B O 1
ATOM 4332 N N . GLU B 1 115 ? -9.701 39.662 -52.785 1.00 32.91 115 GLU B N 1
ATOM 4333 C CA . GLU B 1 115 ? -9.391 41.017 -52.307 1.00 33.03 115 GLU B CA 1
ATOM 4334 C C . GLU B 1 115 ? -9.285 41.090 -50.777 1.00 32.66 115 GLU B C 1
ATOM 4335 O O . GLU B 1 115 ? -8.401 41.773 -50.227 1.00 32.57 115 GLU B O 1
ATOM 4341 N N . THR B 1 116 ? -10.185 40.389 -50.095 1.00 32.36 116 THR B N 1
ATOM 4342 C CA . THR B 1 116 ? -10.145 40.301 -48.623 1.00 32.05 116 THR B CA 1
ATOM 4343 C C . THR B 1 116 ? -8.854 39.600 -48.153 1.00 32.50 116 THR B C 1
ATOM 4344 O O . THR B 1 116 ? -8.172 40.070 -47.244 1.00 32.11 116 THR B O 1
ATOM 4348 N N . LYS B 1 117 ? -8.526 38.480 -48.792 1.00 33.10 117 LYS B N 1
ATOM 4349 C CA . LYS B 1 117 ? -7.305 37.742 -48.478 1.00 33.58 117 LYS B CA 1
ATOM 4350 C C . LYS B 1 117 ? -6.067 38.631 -48.596 1.00 34.12 117 LYS B C 1
ATOM 4351 O O . LYS B 1 117 ? -5.245 38.665 -47.672 1.00 33.43 117 LYS B O 1
ATOM 4357 N N . MET B 1 118 ? -5.956 39.362 -49.712 1.00 34.86 118 MET B N 1
ATOM 4358 C CA . MET B 1 118 ? -4.817 40.260 -49.945 1.00 36.60 118 MET B CA 1
ATOM 4359 C C . MET B 1 118 ? -4.702 41.287 -48.832 1.00 35.92 118 MET B C 1
ATOM 4360 O O . MET B 1 118 ? -3.642 41.451 -48.232 1.00 36.00 118 MET B O 1
ATOM 4365 N N . ILE B 1 119 ? -5.816 41.956 -48.551 1.00 35.83 119 ILE B N 1
ATOM 4366 C CA . ILE B 1 119 ? -5.906 42.992 -47.521 1.00 35.32 119 ILE B CA 1
ATOM 4367 C C . ILE B 1 119 ? -5.486 42.515 -46.128 1.00 34.63 119 ILE B C 1
ATOM 4368 O O . ILE B 1 119 ? -4.717 43.202 -45.449 1.00 34.24 119 ILE B O 1
ATOM 4373 N N . LEU B 1 120 ? -5.992 41.353 -45.708 1.00 34.09 120 LEU B N 1
ATOM 4374 C CA . LEU B 1 120 ? -5.671 40.795 -44.382 1.00 33.71 120 LEU B CA 1
ATOM 4375 C C . LEU B 1 120 ? -4.190 40.539 -44.281 1.00 33.15 120 LEU B C 1
ATOM 4376 O O . LEU B 1 120 ? -3.551 40.957 -43.321 1.00 32.72 120 LEU B O 1
ATOM 4381 N N . ASN B 1 121 ? -3.656 39.876 -45.304 1.00 33.05 121 ASN B N 1
ATOM 4382 C CA . ASN B 1 121 ? -2.234 39.560 -45.374 1.00 33.15 121 ASN B CA 1
ATOM 4383 C C . ASN B 1 121 ? -1.350 40.800 -45.299 1.00 32.77 121 ASN B C 1
ATOM 4384 O O . ASN B 1 121 ? -0.367 40.798 -44.558 1.00 33.49 121 ASN B O 1
ATOM 4389 N N . SER B 1 122 ? -1.723 41.870 -46.002 1.00 32.32 122 SER B N 1
ATOM 4390 C CA . SER B 1 122 ? -0.977 43.136 -45.907 1.00 31.89 122 SER B CA 1
ATOM 4391 C C . SER B 1 122 ? -1.135 43.853 -44.578 1.00 31.17 122 SER B C 1
ATOM 4392 O O . SER B 1 122 ? -0.160 44.352 -44.025 1.00 30.60 122 SER B O 1
ATOM 4395 N N . LEU B 1 123 ? -2.363 43.945 -44.083 1.00 30.28 123 LEU B N 1
ATOM 4396 C CA . LEU B 1 123 ? -2.601 44.596 -42.803 1.00 29.63 123 LEU B CA 1
ATOM 4397 C C . LEU B 1 123 ? -1.878 43.847 -41.684 1.00 29.50 123 LEU B C 1
ATOM 4398 O O . LEU B 1 123 ? -1.420 44.457 -40.723 1.00 29.14 123 LEU B O 1
ATOM 4403 N N . ASN B 1 124 ? -1.798 42.522 -41.817 1.00 29.45 124 ASN B N 1
ATOM 4404 C CA . ASN B 1 124 ? -1.158 41.677 -40.816 1.00 29.60 124 ASN B CA 1
ATOM 4405 C C . ASN B 1 124 ? 0.355 41.435 -41.029 1.00 30.99 124 ASN B C 1
ATOM 4406 O O . ASN B 1 124 ? 0.939 40.557 -40.371 1.00 30.76 124 ASN B O 1
ATOM 4411 N N . ARG B 1 125 ? 0.964 42.228 -41.920 1.00 32.34 125 ARG B N 1
ATOM 4412 C CA . ARG B 1 125 ? 2.405 42.171 -42.243 1.00 34.10 125 ARG B CA 1
ATOM 4413 C C . ARG B 1 125 ? 3.300 41.976 -41.036 1.00 34.38 125 ARG B C 1
ATOM 4414 O O . ARG B 1 125 ? 4.189 41.138 -41.050 1.00 34.45 125 ARG B O 1
ATOM 4422 N N . LYS B 1 126 ? 3.079 42.817 -40.029 1.00 34.76 126 LYS B N 1
ATOM 4423 C CA . LYS B 1 126 ? 3.873 42.861 -38.812 1.00 35.70 126 LYS B CA 1
ATOM 4424 C C . LYS B 1 126 ? 3.245 42.006 -37.701 1.00 35.25 126 LYS B C 1
ATOM 4425 O O . LYS B 1 126 ? 3.727 41.995 -36.560 1.00 35.67 126 LYS B O 1
ATOM 4431 N N . GLY B 1 127 ? 2.155 41.318 -38.032 1.00 34.91 127 GLY B N 1
ATOM 4432 C CA . GLY B 1 127 ? 1.497 40.404 -37.101 1.00 34.35 127 GLY B CA 1
ATOM 4433 C C . GLY B 1 127 ? 0.683 41.080 -36.020 1.00 34.19 127 GLY B C 1
ATOM 4434 O O . GLY B 1 127 ? 0.250 40.430 -35.059 1.00 34.23 127 GLY B O 1
ATOM 4435 N N . ASP B 1 128 ? 0.468 42.380 -36.173 1.00 33.79 128 ASP B N 1
ATOM 4436 C CA . ASP B 1 128 ? -0.220 43.153 -35.138 1.00 33.97 128 ASP B CA 1
ATOM 4437 C C . ASP B 1 128 ? -1.621 43.636 -35.520 1.00 32.17 128 ASP B C 1
ATOM 4438 O O . ASP B 1 128 ? -2.146 44.535 -34.864 1.00 32.31 128 ASP B O 1
ATOM 4443 N N . PHE B 1 129 ? -2.202 43.054 -36.575 1.00 29.93 129 PHE B N 1
ATOM 4444 C CA . PHE B 1 129 ? -3.616 43.283 -36.933 1.00 28.33 129 PHE B CA 1
ATOM 4445 C C . PHE B 1 129 ? -4.481 42.154 -36.349 1.00 26.98 129 PHE B C 1
ATOM 4446 O O . PHE B 1 129 ? -5.356 42.400 -35.516 1.00 27.03 129 PHE B O 1
ATOM 4454 N N . LEU B 1 130 ? -4.200 40.916 -36.759 1.00 25.28 130 LEU B N 1
ATOM 4455 C CA . LEU B 1 130 ? -4.932 39.743 -36.289 1.00 23.39 130 LEU B CA 1
ATOM 4456 C C . LEU B 1 130 ? -4.277 39.153 -35.055 1.00 22.84 130 LEU B C 1
ATOM 4457 O O . LEU B 1 130 ? -3.072 39.304 -34.869 1.00 22.89 130 LEU B O 1
ATOM 4462 N N . ILE B 1 131 ? -5.064 38.453 -34.240 1.00 22.05 131 ILE B N 1
ATOM 4463 C CA . ILE B 1 131 ? -4.529 37.642 -33.134 1.00 21.58 131 ILE B CA 1
ATOM 4464 C C . ILE B 1 131 ? -3.574 36.560 -33.669 1.00 21.58 131 ILE B C 1
ATOM 4465 O O . ILE B 1 131 ? -3.968 35.750 -34.506 1.00 21.11 131 ILE B O 1
ATOM 4470 N N . PRO B 1 132 ? -2.308 36.557 -33.197 1.00 21.98 132 PRO B N 1
ATOM 4471 C CA . PRO B 1 132 ? -1.371 35.552 -33.681 1.00 21.99 132 PRO B CA 1
ATOM 4472 C C . PRO B 1 132 ? -1.658 34.129 -33.181 1.00 22.06 132 PRO B C 1
ATOM 4473 O O . PRO B 1 132 ? -2.201 33.933 -32.081 1.00 20.49 132 PRO B O 1
ATOM 4477 N N . SER B 1 133 ? -1.312 33.145 -34.006 1.00 21.99 133 SER B N 1
ATOM 4478 C CA . SER B 1 133 ? -1.315 31.764 -33.555 1.00 22.57 133 SER B CA 1
ATOM 4479 C C . SER B 1 133 ? -0.158 31.659 -32.579 1.00 23.21 133 SER B C 1
ATOM 4480 O O . SER B 1 133 ? 0.926 32.157 -32.873 1.00 22.83 133 SER B O 1
ATOM 4483 N N . PRO B 1 134 ? -0.377 31.044 -31.402 1.00 24.47 134 PRO B N 1
ATOM 4484 C CA . PRO B 1 134 ? 0.732 30.796 -30.460 1.00 24.76 134 PRO B CA 1
ATOM 4485 C C . PRO B 1 134 ? 1.810 29.831 -30.988 1.00 25.31 134 PRO B C 1
ATOM 4486 O O . PRO B 1 134 ? 2.837 29.651 -30.338 1.00 26.12 134 PRO B O 1
ATOM 4490 N N . PHE B 1 135 ? 1.575 29.238 -32.154 1.00 26.14 135 PHE B N 1
ATOM 4491 C CA . PHE B 1 135 ? 2.398 28.149 -32.689 1.00 27.01 135 PHE B CA 1
ATOM 4492 C C . PHE B 1 135 ? 2.997 28.510 -34.053 1.00 27.94 135 PHE B C 1
ATOM 4493 O O . PHE B 1 135 ? 3.454 27.639 -34.785 1.00 28.55 135 PHE B O 1
ATOM 4501 N N . GLU B 1 136 ? 2.965 29.797 -34.387 1.00 29.09 136 GLU B N 1
ATOM 4502 C CA . GLU B 1 136 ? 3.522 30.312 -35.640 1.00 30.77 136 GLU B CA 1
ATOM 4503 C C . GLU B 1 136 ? 4.236 31.636 -35.371 1.00 31.84 136 GLU B C 1
ATOM 4504 O O . GLU B 1 136 ? 4.155 32.156 -34.265 1.00 31.51 136 GLU B O 1
ATOM 4510 N N . GLU B 1 137 ? 4.926 32.188 -36.373 1.00 34.34 137 GLU B N 1
ATOM 4511 C CA . GLU B 1 137 ? 5.548 33.523 -36.225 1.00 36.43 137 GLU B CA 1
ATOM 4512 C C . GLU B 1 137 ? 4.447 34.563 -36.058 1.00 37.26 137 GLU B C 1
ATOM 4513 O O . GLU B 1 137 ? 3.322 34.329 -36.515 1.00 37.15 137 GLU B O 1
ATOM 4519 N N . LYS B 1 138 ? 4.746 35.699 -35.411 1.00 37.73 138 LYS B N 1
ATOM 4520 C CA . LYS B 1 138 ? 3.681 36.651 -35.048 1.00 38.76 138 LYS B CA 1
ATOM 4521 C C . LYS B 1 138 ? 2.917 37.173 -36.260 1.00 37.94 138 LYS B C 1
ATOM 4522 O O . LYS B 1 138 ? 1.692 37.312 -36.214 1.00 38.21 138 LYS B O 1
ATOM 4528 N N . ASN B 1 139 ? 3.647 37.425 -37.346 1.00 37.65 139 ASN B N 1
ATOM 4529 C CA . ASN B 1 139 ? 3.055 37.880 -38.616 1.00 36.55 139 ASN B CA 1
ATOM 4530 C C . ASN B 1 139 ? 2.639 36.760 -39.557 1.00 35.50 139 ASN B C 1
ATOM 4531 O O . ASN B 1 139 ? 2.496 36.969 -40.768 1.00 35.52 139 ASN B O 1
ATOM 4536 N N . PHE B 1 140 ? 2.439 35.572 -38.999 1.00 33.61 140 PHE B N 1
ATOM 4537 C CA . PHE B 1 140 ? 1.774 34.519 -39.735 1.00 31.98 140 PHE B CA 1
ATOM 4538 C C . PHE B 1 140 ? 0.280 34.844 -39.865 1.00 30.96 140 PHE B C 1
ATOM 4539 O O . PHE B 1 140 ? -0.355 35.308 -38.910 1.00 31.15 140 PHE B O 1
ATOM 4547 N N . THR B 1 141 ? -0.260 34.594 -41.051 1.00 29.15 141 THR B N 1
ATOM 4548 C CA . THR B 1 141 ? -1.692 34.658 -41.295 1.00 27.82 141 THR B CA 1
ATOM 4549 C C . THR B 1 141 ? -2.036 33.316 -41.900 1.00 27.43 141 THR B C 1
ATOM 4550 O O . THR B 1 141 ? -1.407 32.902 -42.888 1.00 26.97 141 THR B O 1
ATOM 4554 N N . ARG B 1 142 ? -3.010 32.627 -41.305 1.00 26.69 142 ARG B N 1
ATOM 4555 C CA . ARG B 1 142 ? -3.389 31.290 -41.769 1.00 26.69 142 ARG B CA 1
ATOM 4556 C C . ARG B 1 142 ? -3.836 31.311 -43.239 1.00 27.33 142 ARG B C 1
ATOM 4557 O O . ARG B 1 142 ? -4.124 32.387 -43.797 1.00 26.36 142 ARG B O 1
ATOM 4565 N N . GLU B 1 143 ? -3.850 30.144 -43.884 1.00 28.59 143 GLU B N 1
ATOM 4566 C CA . GLU B 1 143 ? -4.211 30.143 -45.302 1.00 30.03 143 GLU B CA 1
ATOM 4567 C C . GLU B 1 143 ? -5.705 30.397 -45.511 1.00 29.50 143 GLU B C 1
ATOM 4568 O O . GLU B 1 143 ? -6.542 29.985 -44.718 1.00 29.83 143 GLU B O 1
ATOM 4574 N N . MET B 1 144 ? -5.989 31.140 -46.565 1.00 29.60 144 MET B N 1
ATOM 4575 C CA . MET B 1 144 ? -7.327 31.514 -46.979 1.00 28.37 144 MET B CA 1
ATOM 4576 C C . MET B 1 144 ? -7.417 31.175 -48.457 1.00 29.69 144 MET B C 1
ATOM 4577 O O . MET B 1 144 ? -6.446 31.347 -49.210 1.00 30.01 144 MET B O 1
ATOM 4582 N N . ILE B 1 145 ? -8.580 30.700 -48.865 1.00 29.98 145 ILE B N 1
ATOM 4583 C CA . ILE B 1 145 ? -8.870 30.457 -50.261 1.00 30.63 145 ILE B CA 1
ATOM 4584 C C . ILE B 1 145 ? -9.550 31.696 -50.831 1.00 30.91 145 ILE B C 1
ATOM 4585 O O . ILE B 1 145 ? -10.671 32.036 -50.445 1.00 31.14 145 ILE B O 1
ATOM 4590 N N . GLY B 1 146 ? -8.845 32.386 -51.714 1.00 31.02 146 GLY B N 1
ATOM 4591 C CA . GLY B 1 146 ? -9.339 33.614 -52.326 1.00 32.26 146 GLY B CA 1
ATOM 4592 C C . GLY B 1 146 ? -10.243 33.318 -53.509 1.00 32.75 146 GLY B C 1
ATOM 4593 O O . GLY B 1 146 ? -9.865 32.573 -54.425 1.00 32.87 146 GLY B O 1
ATOM 4594 N N . LEU B 1 147 ? -11.438 33.903 -53.484 1.00 33.30 147 LEU B N 1
ATOM 4595 C CA . LEU B 1 147 ? -12.475 33.597 -54.462 1.00 33.39 147 LEU B CA 1
ATOM 4596 C C . LEU B 1 147 ? -12.808 34.779 -55.356 1.00 33.65 147 LEU B C 1
ATOM 4597 O O . LEU B 1 147 ? -12.534 35.942 -55.019 1.00 33.37 147 LEU B O 1
ATOM 4602 N N . ASN B 1 148 ? -13.371 34.458 -56.517 1.00 34.01 148 ASN B N 1
ATOM 4603 C CA . ASN B 1 148 ? -13.851 35.472 -57.440 1.00 34.79 148 ASN B CA 1
ATOM 4604 C C . ASN B 1 148 ? -15.338 35.719 -57.231 1.00 35.12 148 ASN B C 1
ATOM 4605 O O . ASN B 1 148 ? -16.062 34.868 -56.697 1.00 34.46 148 ASN B O 1
ATOM 4610 N N . LYS B 1 149 ? -15.777 36.894 -57.657 1.00 35.94 149 LYS B N 1
ATOM 4611 C CA . LYS B 1 149 ? -17.183 37.245 -57.677 1.00 37.55 149 LYS B CA 1
ATOM 4612 C C . LYS B 1 149 ? -18.009 36.143 -58.350 1.00 38.04 149 LYS B C 1
ATOM 4613 O O . LYS B 1 149 ? -17.632 35.624 -59.413 1.00 37.82 149 LYS B O 1
ATOM 4619 N N . ASN B 1 150 ? -19.110 35.765 -57.699 1.00 38.67 150 ASN B N 1
ATOM 4620 C CA . ASN B 1 150 ? -20.014 34.716 -58.183 1.00 39.34 150 ASN B CA 1
ATOM 4621 C C . ASN B 1 150 ? -19.575 33.285 -57.907 1.00 39.14 150 ASN B C 1
ATOM 4622 O O . ASN B 1 150 ? -20.339 32.361 -58.184 1.00 39.04 150 ASN B O 1
ATOM 4627 N N . ASP B 1 151 ? -18.356 33.086 -57.393 1.00 38.47 151 ASP B N 1
ATOM 4628 C CA . ASP B 1 151 ? -17.893 31.732 -57.084 1.00 37.84 151 ASP B CA 1
ATOM 4629 C C . ASP B 1 151 ? -18.859 31.070 -56.104 1.00 37.23 151 ASP B C 1
ATOM 4630 O O . ASP B 1 151 ? -19.314 31.696 -55.148 1.00 36.75 151 ASP B O 1
ATOM 4635 N N . VAL B 1 152 ? -19.181 29.810 -56.355 1.00 36.90 152 VAL B N 1
ATOM 4636 C CA . VAL B 1 152 ? -19.938 29.024 -55.385 1.00 36.83 152 VAL B CA 1
ATOM 4637 C C . VAL B 1 152 ? -19.114 27.825 -54.951 1.00 37.10 152 VAL B C 1
ATOM 4638 O O . VAL B 1 152 ? -18.473 27.165 -55.777 1.00 37.10 152 VAL B O 1
ATOM 4642 N N . ILE B 1 153 ? -19.123 27.596 -53.637 1.00 36.90 153 ILE B N 1
ATOM 4643 C CA . ILE B 1 153 ? -18.387 26.536 -52.980 1.00 37.17 153 ILE B CA 1
ATOM 4644 C C . ILE B 1 153 ? -19.357 25.512 -52.415 1.00 37.20 153 ILE B C 1
ATOM 4645 O O . ILE B 1 153 ? -20.326 25.852 -51.732 1.00 37.53 153 ILE B O 1
ATOM 4650 N N . LYS B 1 154 ? -19.090 24.251 -52.695 1.00 37.41 154 LYS B N 1
ATOM 4651 C CA . LYS B 1 154 ? -19.854 23.181 -52.104 1.00 38.11 154 LYS B CA 1
ATOM 4652 C C . LYS B 1 154 ? -19.196 22.711 -50.820 1.00 37.61 154 LYS B C 1
ATOM 4653 O O . LYS B 1 154 ? -17.994 22.453 -50.793 1.00 38.32 154 LYS B O 1
ATOM 4659 N N . VAL B 1 155 ? -19.977 22.630 -49.753 1.00 36.76 155 VAL B N 1
ATOM 4660 C CA . VAL B 1 155 ? -19.528 22.018 -48.515 1.00 36.17 155 VAL B CA 1
ATOM 4661 C C . VAL B 1 155 ? -20.562 20.939 -48.238 1.00 36.24 155 VAL B C 1
ATOM 4662 O O . VAL B 1 155 ? -21.619 21.217 -47.681 1.00 36.13 155 VAL B O 1
ATOM 4666 N N . GLY B 1 156 ? -20.277 19.710 -48.656 1.00 36.15 156 GLY B N 1
ATOM 4667 C CA . GLY B 1 156 ? -21.315 18.690 -48.702 1.00 36.50 156 GLY B CA 1
ATOM 4668 C C . GLY B 1 156 ? -22.428 19.248 -49.572 1.00 36.86 156 GLY B C 1
ATOM 4669 O O . GLY B 1 156 ? -22.161 19.828 -50.635 1.00 36.27 156 GLY B O 1
ATOM 4670 N N . GLU B 1 157 ? -23.665 19.126 -49.095 1.00 37.09 157 GLU B N 1
ATOM 4671 C CA . GLU B 1 157 ? -24.839 19.556 -49.866 1.00 37.74 157 GLU B CA 1
ATOM 4672 C C . GLU B 1 157 ? -25.192 21.038 -49.655 1.00 37.15 157 GLU B C 1
ATOM 4673 O O . GLU B 1 157 ? -26.189 21.537 -50.195 1.00 37.67 157 GLU B O 1
ATOM 4679 N N . ILE B 1 158 ? -24.357 21.740 -48.891 1.00 36.22 158 ILE B N 1
ATOM 4680 C CA . ILE B 1 158 ? -24.485 23.183 -48.723 1.00 34.94 158 ILE B CA 1
ATOM 4681 C C . ILE B 1 158 ? -23.742 23.898 -49.853 1.00 34.74 158 ILE B C 1
ATOM 4682 O O . ILE B 1 158 ? -22.573 23.596 -50.124 1.00 34.44 158 ILE B O 1
ATOM 4687 N N . SER B 1 159 ? -24.419 24.840 -50.509 1.00 33.97 159 SER B N 1
ATOM 4688 C CA . SER B 1 159 ? -23.793 25.667 -51.542 1.00 34.34 159 SER B CA 1
ATOM 4689 C C . SER B 1 159 ? -23.732 27.107 -51.076 1.00 33.92 159 SER B C 1
ATOM 4690 O O . SER B 1 159 ? -24.715 27.653 -50.558 1.00 34.10 159 SER B O 1
ATOM 4693 N N . VAL B 1 160 ? -22.581 27.733 -51.263 1.00 32.87 160 VAL B N 1
ATOM 4694 C CA . VAL B 1 160 ? -22.421 29.096 -50.817 1.00 31.90 160 VAL B CA 1
ATOM 4695 C C . VAL B 1 160 ? -21.899 29.906 -51.968 1.00 31.84 160 VAL B C 1
ATOM 4696 O O . VAL B 1 160 ? -20.831 29.638 -52.499 1.00 32.26 160 VAL B O 1
ATOM 4700 N N . GLU B 1 161 ? -22.677 30.886 -52.374 1.00 31.75 161 GLU B N 1
ATOM 4701 C CA . GLU B 1 161 ? -22.232 31.831 -53.376 1.00 32.23 161 GLU B CA 1
ATOM 4702 C C . GLU B 1 161 ? -21.772 33.097 -52.678 1.00 31.88 161 GLU B C 1
ATOM 4703 O O . GLU B 1 161 ? -22.521 33.703 -51.910 1.00 31.77 161 GLU B O 1
ATOM 4709 N N . ILE B 1 162 ? -20.545 33.504 -52.970 1.00 31.90 162 ILE B N 1
ATOM 4710 C CA . ILE B 1 162 ? -19.961 34.689 -52.362 1.00 32.28 162 ILE B CA 1
ATOM 4711 C C . ILE B 1 162 ? -20.120 35.844 -53.341 1.00 32.31 162 ILE B C 1
ATOM 4712 O O . ILE B 1 162 ? -19.782 35.732 -54.526 1.00 32.97 162 ILE B O 1
ATOM 4717 N N . VAL B 1 163 ? -20.667 36.944 -52.836 1.00 32.09 163 VAL B N 1
ATOM 4718 C CA . VAL B 1 163 ? -21.135 38.035 -53.667 1.00 32.00 163 VAL B CA 1
ATOM 4719 C C . VAL B 1 163 ? -20.599 39.341 -53.120 1.00 30.94 163 VAL B C 1
ATOM 4720 O O . VAL B 1 163 ? -20.786 39.632 -51.942 1.00 31.27 163 VAL B O 1
ATOM 4724 N N . PRO B 1 164 ? -19.931 40.137 -53.968 1.00 30.10 164 PRO B N 1
ATOM 4725 C CA . PRO B 1 164 ? -19.498 41.456 -53.532 1.00 29.24 164 PRO B CA 1
ATOM 4726 C C . PRO B 1 164 ? -20.646 42.386 -53.158 1.00 29.34 164 PRO B C 1
ATOM 4727 O O . PRO B 1 164 ? -21.733 42.333 -53.766 1.00 29.34 164 PRO B O 1
ATOM 4731 N N . VAL B 1 165 ? -20.385 43.228 -52.161 1.00 28.30 165 VAL B N 1
ATOM 4732 C CA . VAL B 1 165 ? -21.290 44.275 -51.709 1.00 27.95 165 VAL B CA 1
ATOM 4733 C C . VAL B 1 165 ? -20.439 45.513 -51.434 1.00 28.12 165 VAL B C 1
ATOM 4734 O O . VAL B 1 165 ? -19.224 45.418 -51.297 1.00 28.44 165 VAL B O 1
ATOM 4738 N N . ASP B 1 166 ? -21.084 46.665 -51.365 1.00 28.31 166 ASP B N 1
ATOM 4739 C CA . ASP B 1 166 ? -20.436 47.932 -51.079 1.00 28.94 166 ASP B CA 1
ATOM 4740 C C . ASP B 1 166 ? -20.300 48.052 -49.562 1.00 28.43 166 ASP B C 1
ATOM 4741 O O . ASP B 1 166 ? -21.285 47.988 -48.837 1.00 28.49 166 ASP B O 1
ATOM 4746 N N . HIS B 1 167 ? -19.061 48.165 -49.0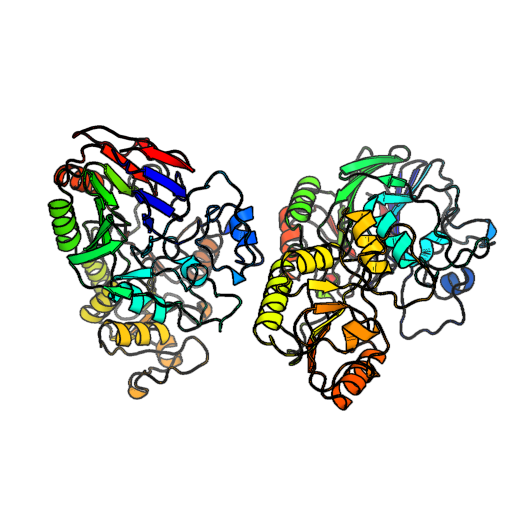94 1.00 27.82 167 HIS B N 1
ATOM 4747 C CA . HIS B 1 167 ? -18.760 48.448 -47.685 1.00 26.90 167 HIS B CA 1
ATOM 4748 C C . HIS B 1 167 ? -17.459 49.238 -47.646 1.00 26.78 167 HIS B C 1
ATOM 4749 O O . HIS B 1 167 ? -16.796 49.355 -48.674 1.00 26.21 167 HIS B O 1
ATOM 4756 N N . ASP B 1 168 ? -17.091 49.794 -46.486 1.00 26.59 168 ASP B N 1
ATOM 4757 C CA . ASP B 1 168 ? -15.848 50.555 -46.379 1.00 26.56 168 ASP B CA 1
ATOM 4758 C C . ASP B 1 168 ? -14.602 49.661 -46.214 1.00 26.98 168 ASP B C 1
ATOM 4759 O O . ASP B 1 168 ? -13.494 50.170 -46.166 1.00 27.40 168 ASP B O 1
ATOM 4764 N N . ALA B 1 169 ? -14.782 48.343 -46.122 1.00 27.39 169 ALA B N 1
ATOM 4765 C CA . ALA B 1 169 ? -13.660 47.410 -46.262 1.00 27.92 169 ALA B CA 1
ATOM 4766 C C . ALA B 1 169 ? -13.575 46.873 -47.689 1.00 28.34 169 ALA B C 1
ATOM 4767 O O . ALA B 1 169 ? -14.505 46.267 -48.200 1.00 28.33 169 ALA B O 1
ATOM 4769 N N . TYR B 1 170 ? -12.443 47.116 -48.332 1.00 30.18 170 TYR B N 1
ATOM 4770 C CA . TYR B 1 170 ? -12.198 46.639 -49.679 1.00 30.79 170 TYR B CA 1
ATOM 4771 C C . TYR B 1 170 ? -12.331 45.118 -49.751 1.00 30.13 170 TYR B C 1
ATOM 4772 O O . TYR B 1 170 ? -11.794 44.389 -48.908 1.00 29.77 170 TYR B O 1
ATOM 4781 N N . GLY B 1 171 ? -13.073 44.652 -50.751 1.00 28.90 171 GLY B N 1
ATOM 4782 C CA . GLY B 1 171 ? -13.316 43.228 -50.940 1.00 28.47 171 GLY B CA 1
ATOM 4783 C C . GLY B 1 171 ? -14.461 42.650 -50.128 1.00 28.06 171 GLY B C 1
ATOM 4784 O O . GLY B 1 171 ? -14.563 41.433 -49.994 1.00 27.97 171 GLY B O 1
ATOM 4785 N N . ALA B 1 172 ? -15.314 43.518 -49.581 1.00 28.13 172 ALA B N 1
ATOM 4786 C CA . ALA B 1 172 ? -16.469 43.100 -48.761 1.00 27.95 172 ALA B CA 1
ATOM 4787 C C . ALA B 1 172 ? -17.453 42.236 -49.542 1.00 28.15 172 ALA B C 1
ATOM 4788 O O . ALA B 1 172 ? -17.661 42.433 -50.745 1.00 27.11 172 ALA B O 1
ATOM 4790 N N . SER B 1 173 ? -18.034 41.260 -48.858 1.00 27.47 173 SER B N 1
ATOM 4791 C CA . SER B 1 173 ? -18.939 40.352 -49.515 1.00 28.34 173 SER B CA 1
ATOM 4792 C C . SER B 1 173 ? -20.157 39.987 -48.644 1.00 28.01 173 SER B C 1
ATOM 4793 O O . SER B 1 173 ? -20.225 40.319 -47.450 1.00 27.95 173 SER B O 1
ATOM 4796 N N . ALA B 1 174 ? -21.103 39.296 -49.274 1.00 27.85 174 ALA B N 1
ATOM 4797 C CA . ALA B 1 174 ? -22.267 38.735 -48.611 1.00 27.63 174 ALA B CA 1
ATOM 4798 C C . ALA B 1 174 ? -22.384 37.299 -49.084 1.00 27.45 174 ALA B C 1
ATOM 4799 O O . ALA B 1 174 ? -21.804 36.935 -50.101 1.00 27.60 174 ALA B O 1
ATOM 4801 N N . LEU B 1 175 ? -23.123 36.479 -48.352 1.00 27.78 175 LEU B N 1
ATOM 4802 C CA . LEU B 1 175 ? -23.247 35.070 -48.691 1.00 27.87 175 LEU B CA 1
ATOM 4803 C C . LEU B 1 175 ? -24.676 34.664 -49.061 1.00 28.89 175 LEU B C 1
ATOM 4804 O O . LEU B 1 175 ? -25.629 34.950 -48.314 1.00 27.99 175 LEU B O 1
ATOM 4809 N N . LEU B 1 176 ? -24.806 33.967 -50.194 1.00 29.28 176 LEU B N 1
ATOM 4810 C CA . LEU B 1 176 ? -26.057 33.307 -50.561 1.00 30.11 176 LEU B CA 1
ATOM 4811 C C . LEU B 1 176 ? -25.926 31.810 -50.305 1.00 30.31 176 LEU B C 1
ATOM 4812 O O . LEU B 1 176 ? -25.130 31.119 -50.943 1.00 30.14 176 LEU B O 1
ATOM 4817 N N . ILE B 1 177 ? -26.696 31.312 -49.352 1.00 30.21 177 ILE B N 1
ATOM 4818 C CA . ILE B 1 177 ? -26.531 29.947 -48.883 1.00 30.40 177 ILE B CA 1
ATOM 4819 C C . ILE B 1 177 ? -27.705 29.070 -49.325 1.00 31.23 177 ILE B C 1
ATOM 4820 O O . ILE B 1 177 ? -28.871 29.411 -49.094 1.00 31.01 177 ILE B O 1
ATOM 4825 N N . ARG B 1 178 ? -27.386 27.935 -49.946 1.00 31.83 178 ARG B N 1
ATOM 4826 C CA . ARG B 1 178 ? -28.405 27.003 -50.374 1.00 32.66 178 ARG B CA 1
ATOM 4827 C C . ARG B 1 178 ? -28.172 25.623 -49.831 1.00 33.08 178 ARG B C 1
ATOM 4828 O O . ARG B 1 178 ? -27.066 25.109 -49.829 1.00 32.71 178 ARG B O 1
ATOM 4836 N N . THR B 1 179 ? -29.255 25.035 -49.374 1.00 33.94 179 THR B N 1
ATOM 4837 C CA . THR B 1 179 ? -29.297 23.665 -48.950 1.00 35.54 179 THR B CA 1
ATOM 4838 C C . THR B 1 179 ? -30.324 23.083 -49.947 1.00 36.17 179 THR B C 1
ATOM 4839 O O . THR B 1 179 ? -31.028 23.861 -50.596 1.00 36.08 179 THR B O 1
ATOM 4843 N N . PRO B 1 180 ? -30.378 21.746 -50.138 1.00 36.87 180 PRO B N 1
ATOM 4844 C CA . PRO B 1 180 ? -31.323 21.199 -51.132 1.00 37.30 180 PRO B CA 1
ATOM 4845 C C . PRO B 1 180 ? -32.754 21.776 -51.097 1.00 37.59 180 PRO B C 1
ATOM 4846 O O . PRO B 1 180 ? -33.345 21.989 -52.156 1.00 37.55 180 PRO B O 1
ATOM 4850 N N . ASP B 1 181 ? -33.297 22.046 -49.911 1.00 37.82 181 ASP B N 1
ATOM 4851 C CA . ASP B 1 181 ? -34.653 22.589 -49.841 1.00 38.14 181 ASP B CA 1
ATOM 4852 C C . ASP B 1 181 ? -34.783 24.021 -49.296 1.00 37.67 181 ASP B C 1
ATOM 4853 O O . ASP B 1 181 ? -35.903 24.499 -49.065 1.00 37.49 181 ASP B O 1
ATOM 4858 N N . HIS B 1 182 ? -33.659 24.722 -49.124 1.00 36.47 182 HIS B N 1
ATOM 4859 C CA . HIS B 1 182 ? -33.717 26.098 -48.593 1.00 35.48 182 HIS B CA 1
ATOM 4860 C C . HIS B 1 182 ? -32.782 27.094 -49.244 1.00 34.57 182 HIS B C 1
ATOM 4861 O O . HIS B 1 182 ? -31.774 26.710 -49.845 1.00 34.67 182 HIS B O 1
ATOM 4868 N N . PHE B 1 183 ? -33.145 28.372 -49.128 1.00 33.26 183 PHE B N 1
ATOM 4869 C CA . PHE B 1 183 ? -32.335 29.487 -49.612 1.00 32.51 183 PHE B CA 1
ATOM 4870 C C . PHE B 1 183 ? -32.312 30.606 -48.580 1.00 31.75 183 PHE B C 1
ATOM 4871 O O . PHE B 1 183 ? -33.316 31.274 -48.337 1.00 31.52 183 PHE B O 1
ATOM 4879 N N . ILE B 1 184 ? -31.160 30.780 -47.943 1.00 30.74 184 ILE B N 1
ATOM 4880 C CA . ILE B 1 184 ? -30.968 31.838 -46.951 1.00 29.46 184 ILE B CA 1
ATOM 4881 C C . ILE B 1 184 ? -29.813 32.770 -47.344 1.00 29.25 184 ILE B C 1
ATOM 4882 O O . ILE B 1 184 ? -28.954 32.410 -48.143 1.00 29.03 184 ILE B O 1
ATOM 4887 N N . THR B 1 185 ? -29.796 33.960 -46.754 1.00 29.09 185 THR B N 1
ATOM 4888 C CA . THR B 1 185 ? -28.859 35.010 -47.133 1.00 28.59 185 THR B CA 1
ATOM 4889 C C . THR B 1 185 ? -28.243 35.705 -45.901 1.00 28.14 185 THR B C 1
ATOM 4890 O O . THR B 1 185 ? -28.947 36.030 -44.939 1.00 27.66 185 THR B O 1
ATOM 4894 N N . TYR B 1 186 ? -26.928 35.933 -45.949 1.00 26.91 186 TYR B N 1
ATOM 4895 C CA . TYR B 1 186 ? -26.220 36.721 -44.942 1.00 26.27 186 TYR B CA 1
ATOM 4896 C C . TYR B 1 186 ? -25.641 37.951 -45.609 1.00 25.46 186 TYR B C 1
ATOM 4897 O O . TYR B 1 186 ? -24.837 37.822 -46.517 1.00 25.49 186 TYR B O 1
ATOM 4906 N N . THR B 1 187 ? -26.035 39.138 -45.156 1.00 24.85 187 THR B N 1
ATOM 4907 C CA . THR B 1 187 ? -25.581 40.381 -45.780 1.00 24.86 187 THR B CA 1
ATOM 4908 C C . THR B 1 187 ? -24.121 40.739 -45.529 1.00 25.05 187 THR B C 1
ATOM 4909 O O . THR B 1 187 ? -23.556 41.533 -46.280 1.00 25.05 187 THR B O 1
ATOM 4913 N N . GLY B 1 188 ? -23.519 40.207 -44.459 1.00 25.24 188 GLY B N 1
ATOM 4914 C CA . GLY B 1 188 ? -22.282 40.807 -43.946 1.00 24.52 188 GLY B CA 1
ATOM 4915 C C . GLY B 1 188 ? -22.575 42.254 -43.568 1.00 25.15 188 GLY B C 1
ATOM 4916 O O . GLY B 1 188 ? -23.704 42.577 -43.199 1.00 25.15 188 GLY B O 1
ATOM 4917 N N . ASP B 1 189 ? -21.569 43.134 -43.647 1.00 25.25 189 ASP B N 1
ATOM 4918 C CA . ASP B 1 189 ? -21.782 44.571 -43.477 1.00 24.77 189 ASP B CA 1
ATOM 4919 C C . ASP B 1 189 ? -21.901 45.208 -44.852 1.00 25.46 189 ASP B C 1
ATOM 4920 O O . ASP B 1 189 ? -21.120 44.871 -45.749 1.00 25.13 189 ASP B O 1
ATOM 4925 N N . LEU B 1 190 ? -22.857 46.123 -45.029 1.00 25.54 190 LEU B N 1
ATOM 4926 C CA . LEU B 1 190 ? -23.051 46.746 -46.360 1.00 26.47 190 LEU B CA 1
ATOM 4927 C C . LEU B 1 190 ? -23.786 48.086 -46.346 1.00 26.72 190 LEU B C 1
ATOM 4928 O O . LEU B 1 190 ? -24.392 48.478 -45.326 1.00 26.53 190 LEU B O 1
ATOM 4933 N N . ARG B 1 191 ? -23.728 48.771 -47.491 1.00 26.43 191 ARG B N 1
ATOM 4934 C CA . ARG B 1 191 ? -24.264 50.117 -47.642 1.00 27.26 191 ARG B CA 1
ATOM 4935 C C . ARG B 1 191 ? -24.586 50.360 -49.112 1.00 27.98 191 ARG B C 1
ATOM 4936 O O . ARG B 1 191 ? -24.307 49.512 -49.970 1.00 27.72 191 ARG B O 1
ATOM 4944 N N . LEU B 1 192 ? -25.174 51.517 -49.398 1.00 29.07 192 LEU B N 1
ATOM 4945 C CA . LEU B 1 192 ? -25.517 51.878 -50.766 1.00 30.31 192 LEU B CA 1
ATOM 4946 C C . LEU B 1 192 ? -24.898 53.211 -51.174 1.00 31.29 192 LEU B C 1
ATOM 4947 O O . LEU B 1 192 ? -25.204 53.731 -52.244 1.00 31.14 192 LEU B O 1
ATOM 4952 N N . HIS B 1 193 ? -24.021 53.753 -50.324 1.00 31.98 193 HIS B N 1
ATOM 4953 C CA . HIS B 1 193 ? -23.457 55.085 -50.544 1.00 32.82 193 HIS B CA 1
ATOM 4954 C C . HIS B 1 193 ? -21.916 55.169 -50.741 1.00 34.19 193 HIS B C 1
ATOM 4955 O O . HIS B 1 193 ? -21.309 56.206 -50.481 1.00 34.08 193 HIS B O 1
ATOM 4962 N N . GLY B 1 194 ? -21.285 54.096 -51.203 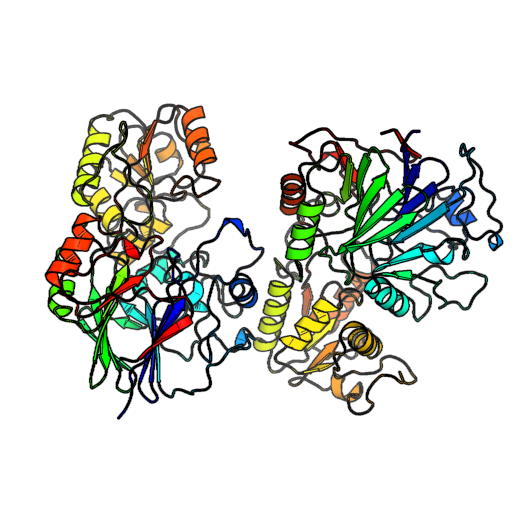1.00 35.83 194 GLY B N 1
ATOM 4963 C CA . GLY B 1 194 ? -19.879 54.183 -51.621 1.00 38.45 194 GLY B CA 1
ATOM 4964 C C . GLY B 1 194 ? -19.776 53.950 -53.117 1.00 40.16 194 GLY B C 1
ATOM 4965 O O . GLY B 1 194 ? -20.803 53.852 -53.806 1.00 40.73 194 GLY B O 1
ATOM 4966 N N . HIS B 1 195 ? -18.559 53.839 -53.646 1.00 41.71 195 HIS B N 1
ATOM 4967 C CA . HIS B 1 195 ? -18.439 53.231 -54.974 1.00 43.59 195 HIS B CA 1
ATOM 4968 C C . HIS B 1 195 ? -18.697 51.755 -54.740 1.00 43.50 195 HIS B C 1
ATOM 4969 O O . HIS B 1 195 ? -18.473 51.258 -53.634 1.00 44.95 195 HIS B O 1
ATOM 4976 N N . ASN B 1 196 ? -19.176 51.055 -55.758 1.00 43.19 196 ASN B N 1
ATOM 4977 C CA . ASN B 1 196 ? -19.586 49.655 -55.608 1.00 42.60 196 ASN B CA 1
ATOM 4978 C C . ASN B 1 196 ? -21.046 49.485 -55.189 1.00 41.56 196 ASN B C 1
ATOM 4979 O O . ASN B 1 196 ? -21.502 48.350 -55.035 1.00 40.96 196 ASN B O 1
ATOM 4984 N N . ARG B 1 197 ? -21.778 50.589 -55.014 1.00 40.71 197 ARG B N 1
ATOM 4985 C CA . ARG B 1 197 ? -23.208 50.506 -54.647 1.00 39.99 197 ARG B CA 1
ATOM 4986 C C . ARG B 1 197 ? -23.981 49.594 -55.602 1.00 39.27 197 ARG B C 1
ATOM 4987 O O . ARG B 1 197 ? -24.897 48.881 -55.186 1.00 38.93 197 ARG B O 1
ATOM 4995 N N . GLU B 1 198 ? -23.576 49.596 -56.871 1.00 38.58 198 GLU B N 1
ATOM 4996 C CA . GLU B 1 198 ? -24.073 48.624 -57.836 1.00 38.36 198 GLU B CA 1
ATOM 4997 C C . GLU B 1 198 ? -23.894 47.158 -57.387 1.00 37.98 198 GLU B C 1
ATOM 4998 O O . GLU B 1 198 ? -24.749 46.314 -57.672 1.00 37.12 198 GLU B O 1
ATOM 5004 N N . GLU B 1 199 ? -22.791 46.861 -56.687 1.00 37.33 199 GLU B N 1
ATOM 5005 C CA . GLU B 1 199 ? -22.562 45.509 -56.147 1.00 36.90 199 GLU B CA 1
ATOM 5006 C C . GLU B 1 199 ? -23.617 45.112 -55.125 1.00 35.85 199 GLU B C 1
ATOM 5007 O O . GLU B 1 199 ? -24.158 44.012 -55.203 1.00 36.04 199 GLU B O 1
ATOM 5013 N N . THR B 1 200 ? -23.919 45.988 -54.169 1.00 34.83 200 THR B N 1
ATOM 5014 C CA . THR B 1 200 ? -24.990 45.645 -53.223 1.00 34.57 200 THR B CA 1
ATOM 5015 C C . THR B 1 200 ? -26.353 45.561 -53.914 1.00 34.08 200 THR B C 1
ATOM 5016 O O . THR B 1 200 ? -27.161 44.699 -53.562 1.00 33.51 200 THR B O 1
ATOM 5020 N N . LEU B 1 201 ? -26.583 46.409 -54.920 1.00 33.69 201 LEU B N 1
ATOM 5021 C CA . LEU B 1 201 ? -27.799 46.290 -55.744 1.00 33.76 201 LEU B CA 1
ATOM 5022 C C . LEU B 1 201 ? -27.873 44.937 -56.457 1.00 33.42 201 LEU B C 1
ATOM 5023 O O . LEU B 1 201 ? -28.900 44.258 -56.408 1.00 33.40 201 LEU B O 1
ATOM 5028 N N . ALA B 1 202 ? -26.770 44.547 -57.097 1.00 33.10 202 ALA B N 1
ATOM 5029 C CA . ALA B 1 202 ? -26.630 43.218 -57.698 1.00 32.83 202 ALA B CA 1
ATOM 5030 C C . ALA B 1 202 ? -26.844 42.117 -56.653 1.00 32.44 202 ALA B C 1
ATOM 5031 O O . ALA B 1 202 ? -27.485 41.102 -56.933 1.00 32.43 202 ALA B O 1
ATOM 5033 N N . PHE B 1 203 ? -26.324 42.331 -55.443 1.00 32.60 203 PHE B N 1
ATOM 5034 C CA . PHE B 1 203 ? -26.562 41.402 -54.332 1.00 32.46 203 PHE B CA 1
ATOM 5035 C C . PHE B 1 203 ? -28.062 41.262 -54.016 1.00 32.46 203 PHE B C 1
ATOM 5036 O O . PHE B 1 203 ? -28.561 40.149 -53.883 1.00 32.36 203 PHE B O 1
ATOM 5044 N N . CYS B 1 204 ? -28.758 42.389 -53.889 1.00 32.33 204 CYS B N 1
ATOM 5045 C CA . CYS B 1 204 ? -30.180 42.375 -53.531 1.00 33.47 204 CYS B CA 1
ATOM 5046 C C . CYS B 1 204 ? -31.016 41.595 -54.549 1.00 34.12 204 CYS B C 1
ATOM 5047 O O . CYS B 1 204 ? -31.976 40.906 -54.181 1.00 34.17 204 CYS B O 1
ATOM 5050 N N . GLU B 1 205 ? -30.636 41.696 -55.822 1.00 34.94 205 GLU B N 1
ATOM 5051 C CA . GLU B 1 205 ? -31.353 41.020 -56.892 1.00 35.83 205 GLU B CA 1
ATOM 5052 C C . GLU B 1 205 ? -31.208 39.507 -56.779 1.00 35.66 205 GLU B C 1
ATOM 5053 O O . GLU B 1 205 ? -32.186 38.761 -56.940 1.00 35.15 205 GLU B O 1
ATOM 5059 N N . LYS B 1 206 ? -29.992 39.053 -56.488 1.00 35.50 206 LYS B N 1
ATOM 5060 C CA . LYS B 1 206 ? -29.761 37.621 -56.292 1.00 35.73 206 LYS B CA 1
ATOM 5061 C C . LYS B 1 206 ? -30.289 37.110 -54.952 1.00 35.25 206 LYS B C 1
ATOM 5062 O O . LYS B 1 206 ? -30.529 35.913 -54.797 1.00 35.03 206 LYS B O 1
ATOM 5068 N N . ALA B 1 207 ? -30.483 38.020 -53.999 1.00 34.95 207 ALA B N 1
ATOM 5069 C CA . ALA B 1 207 ? -31.079 37.674 -52.706 1.00 35.36 207 ALA B CA 1
ATOM 5070 C C . ALA B 1 207 ? -32.626 37.641 -52.740 1.00 35.70 207 ALA B C 1
ATOM 5071 O O . ALA B 1 207 ? -33.257 37.117 -51.808 1.00 35.59 207 ALA B O 1
ATOM 5073 N N . LYS B 1 208 ? -33.221 38.178 -53.813 1.00 35.89 208 LYS B N 1
ATOM 5074 C CA . LYS B 1 208 ? -34.684 38.331 -53.911 1.00 36.26 208 LYS B CA 1
ATOM 5075 C C . LYS B 1 208 ? -35.465 37.076 -53.512 1.00 35.50 208 LYS B C 1
ATOM 5076 O O . LYS B 1 208 ? -35.251 35.992 -54.058 1.00 35.27 208 LYS B O 1
ATOM 5082 N N . HIS B 1 209 ? -36.351 37.260 -52.533 1.00 35.03 209 HIS B N 1
ATOM 5083 C CA . HIS B 1 209 ? -37.281 36.242 -52.030 1.00 34.56 209 HIS B CA 1
ATOM 5084 C C . HIS B 1 209 ? -36.613 35.132 -51.232 1.00 33.96 209 HIS B C 1
ATOM 5085 O O . HIS B 1 209 ? -37.162 34.036 -51.095 1.00 32.78 209 HIS B O 1
ATOM 5092 N N . THR B 1 210 ? -35.430 35.431 -50.696 1.00 33.57 210 THR B N 1
ATOM 5093 C CA . THR B 1 210 ? -34.746 34.509 -49.798 1.00 32.88 210 THR B CA 1
ATOM 5094 C C . THR B 1 210 ? -35.622 34.150 -48.602 1.00 32.63 210 THR B C 1
ATOM 5095 O O . THR B 1 210 ? -36.336 35.003 -48.066 1.00 32.51 210 THR B O 1
ATOM 5099 N N . GLU B 1 211 ? -35.565 32.877 -48.220 1.00 32.66 211 GLU B N 1
ATOM 5100 C CA . GLU B 1 211 ? -36.262 32.309 -47.057 1.00 33.33 211 GLU B CA 1
ATOM 5101 C C . GLU B 1 211 ? -35.973 33.117 -45.786 1.00 33.02 211 GLU B C 1
ATOM 5102 O O . GLU B 1 211 ? -36.862 33.346 -44.958 1.00 32.87 211 GLU B O 1
ATOM 5108 N N . LEU B 1 212 ? -34.701 33.487 -45.615 1.00 31.97 212 LEU B N 1
ATOM 5109 C CA . LEU B 1 212 ? -34.192 34.023 -44.344 1.00 31.14 212 LEU B CA 1
ATOM 5110 C C . LEU B 1 212 ? -33.059 35.007 -44.612 1.00 30.38 212 LEU B C 1
ATOM 5111 O O . LEU B 1 212 ? -31.984 34.607 -45.094 1.00 30.61 212 LEU B O 1
ATOM 5116 N N . LEU B 1 213 ? -33.302 36.282 -44.298 1.00 28.53 213 LEU B N 1
ATOM 5117 C CA . LEU B 1 213 ? -32.317 37.323 -44.472 1.00 27.45 213 LEU B CA 1
ATOM 5118 C C . LEU B 1 213 ? -31.720 37.706 -43.128 1.00 27.14 213 LEU B C 1
ATOM 5119 O O . LEU B 1 213 ? -32.397 38.336 -42.300 1.00 26.90 213 LEU B O 1
ATOM 5124 N N . MET B 1 214 ? -30.458 37.313 -42.928 1.00 25.81 214 MET B N 1
ATOM 5125 C CA . MET B 1 214 ? -29.674 37.646 -41.741 1.00 24.60 214 MET B CA 1
ATOM 5126 C C . MET B 1 214 ? -28.912 38.935 -42.066 1.00 26.04 214 MET B C 1
ATOM 5127 O O . MET B 1 214 ? -28.005 38.942 -42.912 1.00 25.40 214 MET B O 1
ATOM 5132 N N . MET B 1 215 ? -29.307 40.035 -41.419 1.00 26.11 215 MET B N 1
ATOM 5133 C CA . MET B 1 215 ? -28.992 41.361 -41.938 1.00 26.52 215 MET B CA 1
ATOM 5134 C C . MET B 1 215 ? -28.558 42.322 -40.849 1.00 26.66 215 MET B C 1
ATOM 5135 O O . MET B 1 215 ? -29.159 42.367 -39.785 1.00 27.64 215 MET B O 1
ATOM 5140 N N . GLU B 1 216 ? -27.525 43.107 -41.130 1.00 27.09 216 GLU B N 1
ATOM 5141 C CA . GLU B 1 216 ? -27.008 44.073 -40.156 1.00 26.68 216 GLU B CA 1
ATOM 5142 C C . GLU B 1 216 ? -27.941 45.266 -39.960 1.00 27.21 216 GLU B C 1
ATOM 5143 O O . GLU B 1 216 ? -28.776 45.584 -40.834 1.00 26.98 216 GLU B O 1
ATOM 5149 N N . GLY B 1 217 ? -27.771 45.936 -38.822 1.00 26.86 217 GLY B N 1
ATOM 5150 C CA . GLY B 1 217 ? -28.538 47.119 -38.492 1.00 27.39 217 GLY B CA 1
ATOM 5151 C C . GLY B 1 217 ? -27.736 48.063 -37.615 1.00 28.12 217 GLY B C 1
ATOM 5152 O O . GLY B 1 217 ? -28.207 48.495 -36.563 1.00 28.31 217 GLY B O 1
ATOM 5153 N N . VAL B 1 218 ? -26.520 48.390 -38.044 1.00 28.38 218 VAL B N 1
ATOM 5154 C CA . VAL B 1 218 ? -25.653 49.287 -37.275 1.00 29.13 218 VAL B CA 1
ATOM 5155 C C . VAL B 1 218 ? -26.244 50.695 -37.101 1.00 30.36 218 VAL B C 1
ATOM 5156 O O . VAL B 1 218 ? -26.279 51.229 -35.982 1.00 30.25 218 VAL B O 1
ATOM 5160 N N . SER B 1 219 ? -26.715 51.278 -38.201 1.00 31.72 219 SER B N 1
ATOM 5161 C CA . SER B 1 219 ? -27.085 52.693 -38.209 1.00 33.19 219 SER B CA 1
ATOM 5162 C C . SER B 1 219 ? -28.331 53.002 -37.390 1.00 34.52 219 SER B C 1
ATOM 5163 O O . SER B 1 219 ? -28.663 54.173 -37.206 1.00 35.00 219 SER B O 1
ATOM 5166 N N . ILE B 1 220 ? -29.014 51.964 -36.902 1.00 35.71 220 ILE B N 1
ATOM 5167 C CA . ILE B 1 220 ? -30.249 52.155 -36.127 1.00 36.94 220 ILE B CA 1
ATOM 5168 C C . ILE B 1 220 ? -30.061 51.788 -34.659 1.00 37.69 220 ILE B C 1
ATOM 5169 O O . ILE B 1 220 ? -31.032 51.743 -33.904 1.00 37.36 220 ILE B O 1
ATOM 5174 N N . SER B 1 221 ? -28.808 51.548 -34.263 1.00 38.74 221 SER B N 1
ATOM 5175 C CA . SER B 1 221 ? -28.485 51.032 -32.923 1.00 40.12 221 SER B CA 1
ATOM 5176 C C . SER B 1 221 ? -28.472 52.074 -31.811 1.00 41.35 221 SER B C 1
ATOM 5177 O O . SER B 1 221 ? -28.496 51.722 -30.635 1.00 41.36 221 SER B O 1
ATOM 5180 N N . PHE B 1 222 ? -28.445 53.349 -32.182 1.00 43.66 222 PHE B N 1
ATOM 5181 C CA . PHE B 1 222 ? -28.328 54.439 -31.206 1.00 46.18 222 PHE B CA 1
ATOM 5182 C C . PHE B 1 222 ? -29.489 55.439 -31.350 1.00 48.14 222 PHE B C 1
ATOM 5183 O O . PHE B 1 222 ? -30.127 55.489 -32.411 1.00 47.53 222 PHE B O 1
ATOM 5191 N N . PRO B 1 223 ? -29.788 56.219 -30.278 1.00 50.25 223 PRO B N 1
ATOM 5192 C CA . PRO B 1 223 ? -30.588 57.421 -30.525 1.00 52.20 223 PRO B CA 1
ATOM 5193 C C . PRO B 1 223 ? -29.750 58.251 -31.498 1.00 54.24 223 PRO B C 1
ATOM 5194 O O . PRO B 1 223 ? -28.570 58.481 -31.206 1.00 54.94 223 PRO B O 1
ATOM 5198 N N . GLU B 1 224 ? -30.295 58.731 -32.621 1.00 56.67 224 GLU B N 1
ATOM 5199 C CA . GLU B 1 224 ? -31.680 59.198 -32.838 1.00 58.97 224 GLU B CA 1
ATOM 5200 C C . GLU B 1 224 ? -31.641 60.687 -32.490 1.00 60.33 224 GLU B C 1
ATOM 5201 O O . GLU B 1 224 ? -32.235 61.140 -31.505 1.00 60.45 224 GLU B O 1
ATOM 5207 N N . ARG B 1 225 ? -30.879 61.419 -33.303 1.00 62.03 225 ARG B N 1
ATOM 5208 C CA . ARG B 1 225 ? -30.559 62.829 -33.088 1.00 64.00 225 ARG B CA 1
ATOM 5209 C C . ARG B 1 225 ? -30.638 63.546 -34.430 1.00 65.27 225 ARG B C 1
ATOM 5210 O O . ARG B 1 225 ? -30.566 62.896 -35.480 1.00 65.51 225 ARG B O 1
ATOM 5218 N N . GLU B 1 226 ? -30.773 64.873 -34.408 1.00 66.75 226 GLU B N 1
ATOM 5219 C CA . GLU B 1 226 ? -30.900 65.636 -35.661 1.00 68.34 226 GLU B CA 1
ATOM 5220 C C . GLU B 1 226 ? -30.478 67.112 -35.627 1.00 69.09 226 GLU B C 1
ATOM 5221 O O . GLU B 1 226 ? -31.216 67.954 -35.088 1.00 69.30 226 GLU B O 1
ATOM 5227 N N . PRO B 1 227 ? -29.291 67.438 -36.195 1.00 69.65 227 PRO B N 1
ATOM 5228 C CA . PRO B 1 227 ? -28.071 66.673 -36.461 1.00 69.82 227 PRO B CA 1
ATOM 5229 C C . PRO B 1 227 ? -26.958 67.213 -35.556 1.00 69.99 227 PRO B C 1
ATOM 5230 O O . PRO B 1 227 ? -27.082 67.132 -34.330 1.00 70.03 227 PRO B O 1
ATOM 5234 N N . ASP B 1 228 ? -25.888 67.744 -36.158 1.00 70.05 228 ASP B N 1
ATOM 5235 C CA . ASP B 1 228 ? -25.045 68.764 -35.515 1.00 70.22 228 ASP B CA 1
ATOM 5236 C C . ASP B 1 228 ? -25.624 70.132 -35.969 1.00 70.05 228 ASP B C 1
ATOM 5237 O O . ASP B 1 228 ? -26.788 70.402 -35.662 1.00 70.23 228 ASP B O 1
ATOM 5242 N N . PRO B 1 229 ? -24.854 71.018 -36.659 1.00 69.70 229 PRO B N 1
ATOM 5243 C CA . PRO B 1 229 ? -23.425 71.242 -36.913 1.00 69.22 229 PRO B CA 1
ATOM 5244 C C . PRO B 1 229 ? -22.828 72.065 -35.747 1.00 68.56 229 PRO B C 1
ATOM 5245 O O . PRO B 1 229 ? -23.520 72.238 -34.738 1.00 68.63 229 PRO B O 1
ATOM 5249 N N . ALA B 1 230 ? -21.590 72.573 -35.842 1.00 67.61 230 ALA B N 1
ATOM 5250 C CA . ALA B 1 230 ? -20.742 72.540 -37.040 1.00 66.42 230 ALA B CA 1
ATOM 5251 C C . ALA B 1 230 ? -19.885 71.272 -37.171 1.00 65.50 230 ALA B C 1
ATOM 5252 O O . ALA B 1 230 ? -18.922 71.061 -36.417 1.00 65.41 230 ALA B O 1
ATOM 5254 N N . GLN B 1 231 ? -20.280 70.434 -38.130 1.00 63.92 231 GLN B N 1
ATOM 5255 C CA . GLN B 1 231 ? -19.515 69.275 -38.576 1.00 62.32 231 GLN B CA 1
ATOM 5256 C C . GLN B 1 231 ? -20.040 68.882 -39.952 1.00 60.71 231 GLN B C 1
ATOM 5257 O O . GLN B 1 231 ? -21.249 68.949 -40.204 1.00 60.47 231 GLN B O 1
ATOM 5263 N N . ILE B 1 232 ? -19.128 68.492 -40.841 1.00 58.65 232 ILE B N 1
ATOM 5264 C CA . ILE B 1 232 ? -19.476 68.217 -42.232 1.00 56.55 232 ILE B CA 1
ATOM 5265 C C . ILE B 1 232 ? -20.391 67.001 -42.329 1.00 55.20 232 ILE B C 1
ATOM 5266 O O . ILE B 1 232 ? -20.096 65.942 -41.770 1.00 55.26 232 ILE B O 1
ATOM 5271 N N . ALA B 1 233 ? -21.517 67.175 -43.015 1.00 53.21 233 ALA B N 1
ATOM 5272 C CA . ALA B 1 233 ? -22.434 66.081 -43.290 1.00 51.12 233 ALA B CA 1
ATOM 5273 C C . ALA B 1 233 ? -22.089 65.515 -44.663 1.00 49.83 233 ALA B C 1
ATOM 5274 O O . ALA B 1 233 ? -22.281 66.184 -45.687 1.00 49.47 233 ALA B O 1
ATOM 5276 N N . VAL B 1 234 ? -21.547 64.294 -44.663 1.00 47.72 234 VAL B N 1
ATOM 5277 C CA . VAL B 1 234 ? -21.097 63.616 -45.881 1.00 45.73 234 VAL B CA 1
ATOM 5278 C C . VAL B 1 234 ? -22.179 62.632 -46.319 1.00 44.63 234 VAL B C 1
ATOM 5279 O O . VAL B 1 234 ? -22.740 61.918 -45.486 1.00 44.16 234 VAL B O 1
ATOM 5283 N N . VAL B 1 235 ? -22.486 62.612 -47.615 1.00 43.40 235 VAL B N 1
ATOM 5284 C CA . VAL B 1 235 ? -23.561 61.750 -48.121 1.00 42.44 235 VAL B CA 1
ATOM 5285 C C . VAL B 1 235 ? -23.065 60.500 -48.843 1.00 41.96 235 VAL B C 1
ATOM 5286 O O . VAL B 1 235 ? -23.809 59.525 -48.952 1.00 41.87 235 VAL B O 1
ATOM 5290 N N . SER B 1 236 ? -21.824 60.534 -49.335 1.00 40.97 236 SER B N 1
ATOM 5291 C CA . SER B 1 236 ? -21.228 59.372 -50.012 1.00 40.54 236 SER B CA 1
ATOM 5292 C C . SER B 1 236 ? -19.692 59.383 -49.981 1.00 39.98 236 SER B C 1
ATOM 5293 O O . SER B 1 236 ? -19.076 60.364 -49.548 1.00 38.90 236 SER B O 1
ATOM 5296 N N . GLU B 1 237 ? -19.085 58.285 -50.437 1.00 39.52 237 GLU B N 1
ATOM 5297 C CA . GLU B 1 237 ? -17.632 58.231 -50.591 1.00 39.74 237 GLU B CA 1
ATOM 5298 C C . GLU B 1 237 ? -17.154 59.261 -51.632 1.00 39.83 237 GLU B C 1
ATOM 5299 O O . GLU B 1 237 ? -16.156 59.931 -51.399 1.00 39.66 237 GLU B O 1
ATOM 5305 N N . GLU B 1 238 ? -17.857 59.392 -52.761 1.00 40.14 238 GLU B N 1
ATOM 5306 C CA . GLU B 1 238 ? -17.474 60.418 -53.750 1.00 40.97 238 GLU B CA 1
ATOM 5307 C C . GLU B 1 238 ? -17.669 61.860 -53.234 1.00 40.61 238 GLU B C 1
ATOM 5308 O O . GLU B 1 238 ? -16.837 62.724 -53.498 1.00 40.59 238 GLU B O 1
ATOM 5314 N N . ASP B 1 239 ? -18.725 62.093 -52.454 1.00 40.35 239 ASP B N 1
ATOM 5315 C CA . ASP B 1 239 ? -18.927 63.383 -51.777 1.00 40.38 239 ASP B CA 1
ATOM 5316 C C . ASP B 1 239 ? -17.836 63.665 -50.734 1.00 39.83 239 ASP B C 1
ATOM 5317 O O . ASP B 1 239 ? -17.405 64.803 -50.582 1.00 39.52 239 ASP B O 1
ATOM 5322 N N . LEU B 1 240 ? -17.389 62.628 -50.027 1.00 39.46 240 LEU B N 1
ATOM 5323 C CA . LEU B 1 240 ? -16.297 62.765 -49.057 1.00 39.02 240 LEU B CA 1
ATOM 5324 C C . LEU B 1 240 ? -15.044 63.378 -49.698 1.00 38.79 240 LEU B C 1
ATOM 5325 O O . LEU B 1 240 ? -14.498 64.357 -49.186 1.00 38.51 240 LEU B O 1
ATOM 5330 N N . VAL B 1 241 ? -14.607 62.792 -50.813 1.00 38.62 241 VAL B N 1
ATOM 5331 C CA . VAL B 1 241 ? -13.419 63.252 -51.542 1.00 39.08 241 VAL B CA 1
ATOM 5332 C C . VAL B 1 241 ? -13.614 64.666 -52.116 1.00 39.51 241 VAL B C 1
ATOM 5333 O O . VAL B 1 241 ? -12.681 65.475 -52.078 1.00 38.81 241 VAL B O 1
ATOM 5337 N N . GLN B 1 242 ? -14.813 64.959 -52.634 1.00 39.87 242 GLN B N 1
ATOM 5338 C CA . GLN B 1 242 ? -15.141 66.330 -53.071 1.00 40.85 242 GLN B CA 1
ATOM 5339 C C . GLN B 1 242 ? -14.999 67.345 -51.928 1.00 40.26 242 GLN B C 1
ATOM 5340 O O . GLN B 1 242 ? -14.501 68.451 -52.138 1.00 40.42 242 GLN B O 1
ATOM 5346 N N . HIS B 1 243 ? -15.405 66.955 -50.721 1.00 40.39 243 HIS B N 1
ATOM 5347 C CA . HIS B 1 243 ? -15.192 67.791 -49.537 1.00 40.32 243 HIS B CA 1
ATOM 5348 C C . HIS B 1 243 ? -13.707 67.956 -49.242 1.00 40.40 243 HIS B C 1
ATOM 5349 O O . HIS B 1 243 ? -13.281 69.040 -48.841 1.00 40.46 243 HIS B O 1
ATOM 5356 N N . LEU B 1 244 ? -12.929 66.886 -49.421 1.00 40.47 244 LEU B N 1
ATOM 5357 C CA . LEU B 1 244 ? -11.482 66.916 -49.147 1.00 40.98 244 LEU B CA 1
ATOM 5358 C C . LEU B 1 244 ? -10.760 67.910 -50.060 1.00 41.55 244 LEU B C 1
ATOM 5359 O O . LEU B 1 244 ? -10.019 68.774 -49.581 1.00 41.34 244 LEU B O 1
ATOM 5364 N N . VAL B 1 245 ? -10.992 67.768 -51.366 1.00 42.41 245 VAL B N 1
ATOM 5365 C CA . VAL B 1 245 ? -10.445 68.656 -52.398 1.00 43.39 245 VAL B CA 1
ATOM 5366 C C . VAL B 1 245 ? -10.742 70.114 -52.061 1.00 44.30 245 VAL B C 1
ATOM 5367 O O . VAL B 1 245 ? -9.846 70.961 -52.101 1.00 44.40 245 VAL B O 1
ATOM 5371 N N . ARG B 1 246 ? -12.001 70.380 -51.713 1.00 45.40 246 ARG B N 1
ATOM 5372 C CA . ARG B 1 246 ? -12.473 71.701 -51.303 1.00 46.73 246 ARG B CA 1
ATOM 5373 C C . ARG B 1 246 ? -11.696 72.243 -50.099 1.00 46.45 246 ARG B C 1
ATOM 5374 O O . ARG B 1 246 ? -11.257 73.396 -50.107 1.00 46.28 246 ARG B O 1
ATOM 5382 N N . LEU B 1 247 ? -11.525 71.403 -49.079 1.00 46.60 247 LEU B N 1
ATOM 5383 C CA . LEU B 1 247 ? -10.780 71.760 -47.871 1.00 46.80 247 LEU B CA 1
ATOM 5384 C C . LEU B 1 247 ? -9.307 72.114 -48.134 1.00 47.08 247 LEU B C 1
ATOM 5385 O O . LEU B 1 247 ? -8.746 72.981 -47.457 1.00 47.12 247 LEU B O 1
ATOM 5390 N N . GLU B 1 248 ? -8.691 71.433 -49.100 1.00 47.15 248 GLU B N 1
ATOM 5391 C CA . GLU B 1 248 ? -7.318 71.731 -49.528 1.00 47.39 248 GLU B CA 1
ATOM 5392 C C . GLU B 1 248 ? -7.253 73.075 -50.258 1.00 47.66 248 GLU B C 1
ATOM 5393 O O . GLU B 1 248 ? -6.358 73.895 -50.005 1.00 47.63 248 GLU B O 1
ATOM 5399 N N . LEU B 1 249 ? -8.205 73.287 -51.165 1.00 47.65 249 LEU B N 1
ATOM 5400 C CA . LEU B 1 249 ? -8.244 74.501 -51.984 1.00 47.92 249 LEU B CA 1
ATOM 5401 C C . LEU B 1 249 ? -8.502 75.770 -51.165 1.00 48.23 249 LEU B C 1
ATOM 5402 O O . LEU B 1 249 ? -7.968 76.833 -51.483 1.00 48.35 249 LEU B O 1
ATOM 5407 N N . GLU B 1 250 ? -9.302 75.660 -50.108 1.00 48.50 250 GLU B N 1
ATOM 5408 C CA . GLU B 1 250 ? -9.517 76.801 -49.217 1.00 48.92 250 GLU B CA 1
ATOM 5409 C C . GLU B 1 250 ? -8.450 76.940 -48.126 1.00 48.34 250 GLU B C 1
ATOM 5410 O O . GLU B 1 250 ? -8.572 77.785 -47.244 1.00 48.30 250 GLU B O 1
ATOM 5416 N N . ASN B 1 251 ? -7.403 76.117 -48.207 1.00 48.17 251 ASN B N 1
ATOM 5417 C CA . ASN B 1 251 ? -6.231 76.231 -47.321 1.00 48.05 251 ASN B CA 1
ATOM 5418 C C . ASN B 1 251 ? -4.864 76.077 -48.045 1.00 47.98 251 ASN B C 1
ATOM 5419 O O . ASN B 1 251 ? -4.070 75.192 -47.687 1.00 47.86 251 ASN B O 1
ATOM 5424 N N . PRO B 1 252 ? -4.574 76.955 -49.038 1.00 47.74 252 PRO B N 1
ATOM 5425 C CA . PRO B 1 252 ? -3.366 76.806 -49.869 1.00 47.51 252 PRO B CA 1
ATOM 5426 C C . PRO B 1 252 ? -2.033 76.998 -49.133 1.00 47.45 252 PRO B C 1
ATOM 5427 O O . PRO B 1 252 ? -1.012 76.435 -49.561 1.00 47.41 252 PRO B O 1
ATOM 5431 N N . ASN B 1 253 ? -2.035 77.777 -48.048 1.00 46.89 253 ASN B N 1
ATOM 5432 C CA . ASN B 1 253 ? -0.812 78.013 -47.277 1.00 46.39 253 ASN B CA 1
ATOM 5433 C C . ASN B 1 253 ? -0.938 77.590 -45.810 1.00 45.51 253 ASN B C 1
ATOM 5434 O O . ASN B 1 253 ? -1.136 78.425 -44.909 1.00 45.40 253 ASN B O 1
ATOM 5439 N N . ARG B 1 254 ? -0.794 76.284 -45.585 1.00 44.13 254 ARG B N 1
ATOM 5440 C CA . ARG B 1 254 ? -1.055 75.669 -44.290 1.00 42.77 254 ARG B CA 1
ATOM 5441 C C . ARG B 1 254 ? -0.651 74.209 -44.373 1.00 42.17 254 ARG B C 1
ATOM 5442 O O . ARG B 1 254 ? -0.874 73.555 -45.399 1.00 42.10 254 ARG B O 1
ATOM 5450 N N . GLN B 1 255 ? -0.058 73.685 -43.308 1.00 41.31 255 GLN B N 1
ATOM 5451 C CA . GLN B 1 255 ? 0.188 72.246 -43.256 1.00 40.97 255 GLN B CA 1
ATOM 5452 C C . GLN B 1 255 ? -1.151 71.490 -43.200 1.00 40.17 255 GLN B C 1
ATOM 5453 O O . GLN B 1 255 ? -1.984 71.757 -42.333 1.00 40.15 255 GLN B O 1
ATOM 5459 N N . ILE B 1 256 ? -1.365 70.583 -44.154 1.00 39.19 256 ILE B N 1
ATOM 5460 C CA . ILE B 1 256 ? -2.563 69.743 -44.153 1.00 37.94 256 ILE B CA 1
ATOM 5461 C C . ILE B 1 256 ? -2.187 68.264 -44.095 1.00 37.00 256 ILE B C 1
ATOM 5462 O O . ILE B 1 256 ? -1.416 67.763 -44.925 1.00 36.96 256 ILE B O 1
ATOM 5467 N N . THR B 1 257 ? -2.712 67.594 -43.077 1.00 35.83 257 THR B N 1
ATOM 5468 C CA . THR B 1 257 ? -2.501 66.173 -42.862 1.00 34.94 257 THR B CA 1
ATOM 5469 C C . THR B 1 257 ? -3.851 65.506 -42.677 1.00 33.76 257 THR B C 1
ATOM 5470 O O . THR B 1 257 ? -4.853 66.183 -42.440 1.00 34.06 257 THR B O 1
ATOM 5474 N N . PHE B 1 258 ? -3.857 64.180 -42.776 1.00 32.22 258 PHE B N 1
ATOM 5475 C CA . PHE B 1 258 ? -5.063 63.379 -42.669 1.00 31.21 258 PHE B CA 1
ATOM 5476 C C . PHE B 1 258 ? -4.732 61.970 -42.215 1.00 30.79 258 PHE B C 1
ATOM 5477 O O . PHE B 1 258 ? -3.572 61.552 -42.218 1.00 30.86 258 PHE B O 1
ATOM 5485 N N . ASN B 1 259 ? -5.763 61.224 -41.843 1.00 30.30 259 ASN B N 1
ATOM 5486 C CA . ASN B 1 259 ? -5.619 59.787 -41.652 1.00 29.86 259 ASN B CA 1
ATOM 5487 C C . ASN B 1 259 ? -6.946 59.108 -42.002 1.00 30.00 259 ASN B C 1
ATOM 5488 O O . ASN B 1 259 ? -8.019 59.759 -42.050 1.00 29.86 259 ASN B O 1
ATOM 5493 N N . GLY B 1 260 ? -6.847 57.822 -42.305 1.00 29.46 260 GLY B N 1
ATOM 5494 C CA . GLY B 1 260 ? -7.982 57.007 -42.682 1.00 29.59 260 GLY B CA 1
ATOM 5495 C C . GLY B 1 260 ? -7.814 55.663 -42.017 1.00 29.73 260 GLY B C 1
ATOM 5496 O O . GLY B 1 260 ? -6.843 55.441 -41.269 1.00 29.42 260 GLY B O 1
ATOM 5497 N N . TYR B 1 261 ? -8.771 54.776 -42.269 1.00 29.59 261 TYR B N 1
ATOM 5498 C CA . TYR B 1 261 ? -8.674 53.401 -41.832 1.00 29.23 261 TYR B CA 1
ATOM 5499 C C . TYR B 1 261 ? -8.152 52.562 -43.007 1.00 29.04 261 TYR B C 1
ATOM 5500 O O . TYR B 1 261 ? -8.732 52.590 -44.100 1.00 28.94 261 TYR B O 1
ATOM 5509 N N . PRO B 1 262 ? -7.041 51.826 -42.783 1.00 28.76 262 PRO B N 1
ATOM 5510 C CA . PRO B 1 262 ? -6.266 51.193 -43.861 1.00 28.28 262 PRO B CA 1
ATOM 5511 C C . PRO B 1 262 ? -7.030 50.148 -44.663 1.00 28.27 262 PRO B C 1
ATOM 5512 O O . PRO B 1 262 ? -6.664 49.873 -45.813 1.00 28.20 262 PRO B O 1
ATOM 5516 N N . ALA B 1 263 ? -8.089 49.580 -44.082 1.00 27.52 263 ALA B N 1
ATOM 5517 C CA . ALA B 1 263 ? -8.939 48.654 -44.830 1.00 27.04 263 ALA B CA 1
ATOM 5518 C C . ALA B 1 263 ? -9.687 49.370 -45.960 1.00 26.85 263 ALA B C 1
ATOM 5519 O O . ALA B 1 263 ? -10.013 48.760 -46.971 1.00 26.57 263 ALA B O 1
ATOM 5521 N N . ASN B 1 264 ? -9.941 50.665 -45.797 1.00 26.82 264 ASN B N 1
ATOM 5522 C CA . ASN B 1 264 ? -10.665 51.410 -46.825 1.00 27.20 264 ASN B CA 1
ATOM 5523 C C . ASN B 1 264 ? -9.711 51.858 -47.932 1.00 27.55 264 ASN B C 1
ATOM 5524 O O . ASN B 1 264 ? -9.440 53.051 -48.103 1.00 27.40 264 ASN B O 1
ATOM 5529 N N . VAL B 1 265 ? -9.198 50.881 -48.675 1.00 28.71 265 VAL B N 1
ATOM 5530 C CA . VAL B 1 265 ? -8.160 51.142 -49.681 1.00 30.01 265 VAL B CA 1
ATOM 5531 C C . VAL B 1 265 ? -8.709 52.028 -50.807 1.00 30.51 265 VAL B C 1
ATOM 5532 O O . VAL B 1 265 ? -8.019 52.943 -51.268 1.00 30.77 265 VAL B O 1
ATOM 5536 N N . GLU B 1 266 ? -9.954 51.789 -51.220 1.00 30.85 266 GLU B N 1
ATOM 5537 C CA . GLU B 1 266 ? -10.542 52.613 -52.291 1.00 31.50 266 GLU B CA 1
ATOM 5538 C C . GLU B 1 266 ? -10.632 54.087 -51.955 1.00 30.83 266 GLU B C 1
ATOM 5539 O O . GLU B 1 266 ? -10.435 54.920 -52.840 1.00 31.44 266 GLU B O 1
ATOM 5545 N N . ARG B 1 267 ? -10.917 54.413 -50.693 1.00 29.86 267 ARG B N 1
ATOM 5546 C CA . ARG B 1 267 ? -10.909 55.806 -50.242 1.00 29.98 267 ARG B CA 1
ATOM 5547 C C . ARG B 1 267 ? -9.532 56.435 -50.432 1.00 29.91 267 ARG B C 1
ATOM 5548 O O . ARG B 1 267 ? -9.424 57.546 -50.924 1.00 29.80 267 ARG B O 1
ATOM 5556 N N . PHE B 1 268 ? -8.486 55.713 -50.042 1.00 30.59 268 PHE B N 1
ATOM 5557 C CA . PHE B 1 268 ? -7.108 56.153 -50.271 1.00 31.39 268 PHE B CA 1
ATOM 5558 C C . PHE B 1 268 ? -6.804 56.392 -51.770 1.00 31.96 268 PHE B C 1
ATOM 5559 O O . PHE B 1 268 ? -6.290 57.441 -52.121 1.00 31.54 268 PHE B O 1
ATOM 5567 N N . ALA B 1 269 ? -7.167 55.443 -52.637 1.00 32.79 269 ALA B N 1
ATOM 5568 C CA . ALA B 1 269 ? -7.001 55.615 -54.096 1.00 33.82 269 ALA B CA 1
ATOM 5569 C C . ALA B 1 269 ? -7.685 56.885 -54.643 1.00 34.86 269 ALA B C 1
ATOM 5570 O O . ALA B 1 269 ? -7.040 57.693 -55.337 1.00 34.67 269 ALA B O 1
ATOM 5572 N N . LYS B 1 270 ? -8.972 57.060 -54.316 1.00 35.45 270 LYS B N 1
ATOM 5573 C CA . LYS B 1 270 ? -9.750 58.229 -54.755 1.00 36.50 270 LYS B CA 1
ATOM 5574 C C . LYS B 1 270 ? -9.188 59.539 -54.203 1.00 36.84 270 LYS B C 1
ATOM 5575 O O . LYS B 1 270 ? -9.162 60.543 -54.915 1.00 36.63 270 LYS B O 1
ATOM 5581 N N . ILE B 1 271 ? -8.748 59.536 -52.943 1.00 37.49 271 ILE B N 1
ATOM 5582 C CA . ILE B 1 271 ? -8.060 60.711 -52.385 1.00 38.25 271 ILE B CA 1
ATOM 5583 C C . ILE B 1 271 ? -6.838 61.054 -53.246 1.00 39.31 271 ILE B C 1
ATOM 5584 O O . ILE B 1 271 ? -6.658 62.213 -53.638 1.00 39.63 271 ILE B O 1
ATOM 5589 N N . ILE B 1 272 ? -6.024 60.046 -53.559 1.00 40.20 272 ILE B N 1
ATOM 5590 C CA . ILE B 1 272 ? -4.841 60.237 -54.420 1.00 41.69 272 ILE B CA 1
ATOM 5591 C C . ILE B 1 272 ? -5.243 60.796 -55.786 1.00 42.36 272 ILE B C 1
ATOM 5592 O O . ILE B 1 272 ? -4.680 61.795 -56.253 1.00 42.87 272 ILE B O 1
ATOM 5597 N N . GLU B 1 273 ? -6.236 60.148 -56.391 1.00 43.28 273 GLU B N 1
ATOM 5598 C CA . GLU B 1 273 ? -6.816 60.539 -57.676 1.00 44.13 273 GLU B CA 1
ATOM 5599 C C . GLU B 1 273 ? -7.163 62.037 -57.780 1.00 43.72 273 GLU B C 1
ATOM 5600 O O . GLU B 1 273 ? -6.795 62.702 -58.756 1.00 44.07 273 GLU B O 1
ATOM 5606 N N . LYS B 1 274 ? -7.849 62.565 -56.767 1.00 43.30 274 LYS B N 1
ATOM 5607 C CA . LYS B 1 274 ? -8.450 63.901 -56.854 1.00 42.66 274 LYS B CA 1
ATOM 5608 C C . LYS B 1 274 ? -7.713 64.981 -56.075 1.00 42.01 274 LYS B C 1
ATOM 5609 O O . LYS B 1 274 ? -7.912 66.166 -56.342 1.00 42.09 274 LYS B O 1
ATOM 5615 N N . SER B 1 275 ? -6.874 64.591 -55.119 1.00 41.00 275 SER B N 1
ATOM 5616 C CA . SER B 1 275 ? -6.170 65.575 -54.285 1.00 40.50 275 SER B CA 1
ATOM 5617 C C . SER B 1 275 ? -5.331 66.535 -55.132 1.00 40.27 275 SER B C 1
ATOM 5618 O O . SER B 1 275 ? -4.553 66.091 -55.981 1.00 40.11 275 SER B O 1
ATOM 5621 N N . PRO B 1 276 ? -5.532 67.855 -54.938 1.00 40.04 276 PRO B N 1
ATOM 5622 C CA . PRO B 1 276 ? -4.699 68.870 -55.593 1.00 39.55 276 PRO B CA 1
ATOM 5623 C C . PRO B 1 276 ? -3.250 68.800 -55.115 1.00 38.93 276 PRO B C 1
ATOM 5624 O O . PRO B 1 276 ? -2.340 68.811 -55.952 1.00 39.06 276 PRO B O 1
ATOM 5628 N N . ARG B 1 277 ? -3.041 68.704 -53.797 1.00 37.94 277 ARG B N 1
ATOM 5629 C CA . ARG B 1 277 ? -1.696 68.467 -53.244 1.00 36.96 277 ARG B CA 1
ATOM 5630 C C . ARG B 1 277 ? -1.234 67.034 -53.511 1.00 36.64 277 ARG B C 1
ATOM 5631 O O . ARG B 1 277 ? -2.048 66.098 -53.585 1.00 37.08 277 ARG B O 1
ATOM 5639 N N . THR B 1 278 ? 0.071 66.856 -53.668 1.00 35.84 278 THR B N 1
ATOM 5640 C CA . THR B 1 278 ? 0.609 65.512 -53.834 1.00 35.12 278 THR B CA 1
ATOM 5641 C C . THR B 1 278 ? 0.343 64.745 -52.553 1.00 34.64 278 THR B C 1
ATOM 5642 O O . THR B 1 278 ? 0.590 65.251 -51.447 1.00 34.23 278 THR B O 1
ATOM 5646 N N . VAL B 1 279 ? -0.224 63.554 -52.707 1.00 33.66 279 VAL B N 1
ATOM 5647 C CA . VAL B 1 279 ? -0.520 62.714 -51.551 1.00 33.50 279 VAL B CA 1
ATOM 5648 C C . VAL B 1 279 ? 0.723 61.899 -51.182 1.00 33.21 279 VAL B C 1
ATOM 5649 O O . VAL B 1 279 ? 1.373 61.300 -52.058 1.00 32.20 279 VAL B O 1
ATOM 5653 N N . VAL B 1 280 ? 1.061 61.925 -49.887 1.00 32.50 280 VAL B N 1
ATOM 5654 C CA . VAL B 1 280 ? 2.162 61.135 -49.335 1.00 32.28 280 VAL B CA 1
ATOM 5655 C C . VAL B 1 280 ? 1.668 60.238 -48.188 1.00 32.39 280 VAL B C 1
ATOM 5656 O O . VAL B 1 280 ? 1.252 60.719 -47.131 1.00 32.34 280 VAL B O 1
ATOM 5660 N N . LEU B 1 281 ? 1.729 58.931 -48.394 1.00 32.26 281 LEU B N 1
ATOM 5661 C CA . LEU B 1 281 ? 1.271 58.006 -47.365 1.00 32.02 281 LEU B CA 1
ATOM 5662 C C . LEU B 1 281 ? 2.376 57.547 -46.420 1.00 32.62 281 LEU B C 1
ATOM 5663 O O . LEU B 1 281 ? 3.572 57.705 -46.705 1.00 31.81 281 LEU B O 1
ATOM 5668 N N . GLU B 1 282 ? 1.970 56.991 -45.279 1.00 32.60 282 GLU B N 1
ATOM 5669 C CA . GLU B 1 282 ? 2.894 56.225 -44.462 1.00 33.03 282 GLU B CA 1
ATOM 5670 C C . GLU B 1 282 ? 3.240 54.967 -45.269 1.00 32.99 282 GLU B C 1
ATOM 5671 O O . GLU B 1 282 ? 2.424 54.485 -46.082 1.00 32.82 282 GLU B O 1
ATOM 5677 N N . ALA B 1 283 ? 4.461 54.471 -45.071 1.00 32.81 283 ALA B N 1
ATOM 5678 C CA . ALA B 1 283 ? 5.049 53.429 -45.920 1.00 32.79 283 ALA B CA 1
ATOM 5679 C C . ALA B 1 283 ? 4.272 52.121 -45.967 1.00 32.71 283 ALA B C 1
ATOM 5680 O O . ALA B 1 283 ? 4.102 51.539 -47.041 1.00 32.55 283 ALA B O 1
ATOM 5682 N N . ASN B 1 284 ? 3.822 51.641 -44.815 1.00 32.60 284 ASN B N 1
ATOM 5683 C CA . ASN B 1 284 ? 2.968 50.452 -44.794 1.00 33.06 284 ASN B CA 1
ATOM 5684 C C . ASN B 1 284 ? 1.671 50.662 -45.586 1.00 32.76 284 ASN B C 1
ATOM 5685 O O . ASN B 1 284 ? 1.200 49.755 -46.271 1.00 33.31 284 ASN B O 1
ATOM 5690 N N . MET B 1 285 ? 1.102 51.861 -45.511 1.00 32.77 285 MET B N 1
ATOM 5691 C CA . MET B 1 285 ? -0.120 52.158 -46.276 1.00 32.50 285 MET B CA 1
ATOM 5692 C C . MET B 1 285 ? 0.208 52.208 -47.779 1.00 32.96 285 MET B C 1
ATOM 5693 O O . MET B 1 285 ? -0.524 51.638 -48.605 1.00 33.05 285 MET B O 1
ATOM 5698 N N . ALA B 1 286 ? 1.327 52.857 -48.115 1.00 33.58 286 ALA B N 1
ATOM 5699 C CA . ALA B 1 286 ? 1.845 52.879 -49.490 1.00 34.45 286 ALA B CA 1
ATOM 5700 C C . ALA B 1 286 ? 2.062 51.464 -50.049 1.00 35.01 286 ALA B C 1
ATOM 5701 O O . ALA B 1 286 ? 1.604 51.156 -51.140 1.00 34.99 286 ALA B O 1
ATOM 5703 N N . ALA B 1 287 ? 2.729 50.607 -49.283 1.00 36.11 287 ALA B N 1
ATOM 5704 C CA . ALA B 1 287 ? 2.902 49.196 -49.651 1.00 37.37 287 ALA B CA 1
ATOM 5705 C C . ALA B 1 287 ? 1.564 48.485 -49.865 1.00 38.08 287 ALA B C 1
ATOM 5706 O O . ALA B 1 287 ? 1.341 47.885 -50.918 1.00 38.44 287 ALA B O 1
ATOM 5708 N N . LEU B 1 288 ? 0.683 48.547 -48.864 1.00 39.12 288 LEU B N 1
ATOM 5709 C CA . LEU B 1 288 ? -0.685 48.043 -49.011 1.00 39.40 288 LEU B CA 1
ATOM 5710 C C . LEU B 1 288 ? -1.285 48.514 -50.342 1.00 39.94 288 LEU B C 1
ATOM 5711 O O . LEU B 1 288 ? -1.809 47.710 -51.116 1.00 39.88 288 LEU B O 1
ATOM 5716 N N . LEU B 1 289 ? -1.179 49.814 -50.611 1.00 40.74 289 LEU B N 1
ATOM 5717 C CA . LEU B 1 289 ? -1.719 50.404 -51.835 1.00 41.99 289 LEU B CA 1
ATOM 5718 C C . LEU B 1 289 ? -1.078 49.851 -53.115 1.00 42.93 289 LEU B C 1
ATOM 5719 O O . LEU B 1 289 ? -1.769 49.652 -54.126 1.00 43.32 289 LEU B O 1
ATOM 5724 N N . LEU B 1 290 ? 0.237 49.623 -53.069 1.00 43.78 290 LEU B N 1
ATOM 5725 C CA . LEU B 1 290 ? 0.957 49.011 -54.183 1.00 44.71 290 LEU B CA 1
ATOM 5726 C C . LEU B 1 290 ? 0.484 47.564 -54.390 1.00 45.67 290 LEU B C 1
ATOM 5727 O O . LEU B 1 290 ? 0.219 47.148 -55.519 1.00 45.59 290 LEU B O 1
ATOM 5732 N N . GLU B 1 291 ? 0.368 46.815 -53.295 1.00 46.82 291 GLU B N 1
ATOM 5733 C CA . GLU B 1 291 ? -0.010 45.406 -53.362 1.00 48.44 291 GLU B CA 1
ATOM 5734 C C . GLU B 1 291 ? -1.421 45.219 -53.917 1.00 49.06 291 GLU B C 1
ATOM 5735 O O . GLU B 1 291 ? -1.655 44.344 -54.763 1.00 49.39 291 GLU B O 1
ATOM 5741 N N . VAL B 1 292 ? -2.346 46.061 -53.457 1.00 49.58 292 VAL B N 1
ATOM 5742 C CA . VAL B 1 292 ? -3.761 45.958 -53.828 1.00 50.21 292 VAL B CA 1
ATOM 5743 C C . VAL B 1 292 ? -4.062 46.452 -55.241 1.00 50.50 292 VAL B C 1
ATOM 5744 O O . VAL B 1 292 ? -4.692 45.744 -56.021 1.00 50.75 292 VAL B O 1
ATOM 5748 N N . PHE B 1 293 ? -3.628 47.668 -55.563 1.00 50.87 293 PHE B N 1
ATOM 5749 C CA . PHE B 1 293 ? -4.019 48.282 -56.827 1.00 51.23 293 PHE B CA 1
ATOM 5750 C C . PHE B 1 293 ? -2.910 48.389 -57.883 1.00 51.35 293 PHE B C 1
ATOM 5751 O O . PHE B 1 293 ? -3.197 48.636 -59.059 1.00 51.37 293 PHE B O 1
ATOM 5759 N N . GLY B 1 294 ? -1.655 48.209 -57.468 1.00 51.30 294 GLY B N 1
ATOM 5760 C CA . GLY B 1 294 ? -0.508 48.518 -58.328 1.00 51.17 294 GLY B CA 1
ATOM 5761 C C . GLY B 1 294 ? -0.347 50.023 -58.490 1.00 51.09 294 GLY B C 1
ATOM 5762 O O . GLY B 1 294 ? 0.213 50.501 -59.477 1.00 51.38 294 GLY B O 1
ATOM 5763 N N . ILE B 1 295 ? -0.864 50.775 -57.525 1.00 50.70 295 ILE B N 1
ATOM 5764 C CA . ILE B 1 295 ? -0.761 52.216 -57.556 1.00 50.63 295 ILE B CA 1
ATOM 5765 C C . ILE B 1 295 ? 0.479 52.620 -56.768 1.00 50.46 295 ILE B C 1
ATOM 5766 O O . ILE B 1 295 ? 0.673 52.178 -55.625 1.00 50.54 295 ILE B O 1
ATOM 5771 N N . GLU B 1 296 ? 1.332 53.423 -57.404 1.00 49.90 296 GLU B N 1
ATOM 5772 C CA . GLU B 1 296 ? 2.548 53.915 -56.765 1.00 49.63 296 GLU B CA 1
ATOM 5773 C C . GLU B 1 296 ? 2.360 55.336 -56.239 1.00 48.83 296 GLU B C 1
ATOM 5774 O O . GLU B 1 296 ? 2.038 56.264 -56.992 1.00 49.10 296 GLU B O 1
ATOM 5780 N N . VAL B 1 297 ? 2.551 55.489 -54.933 1.00 47.56 297 VAL B N 1
ATOM 5781 C CA . VAL B 1 297 ? 2.355 56.770 -54.277 1.00 46.33 297 VAL B CA 1
ATOM 5782 C C . VAL B 1 297 ? 3.627 57.144 -53.533 1.00 45.73 297 VAL B C 1
ATOM 5783 O O . VAL B 1 297 ? 4.392 56.269 -53.106 1.00 45.57 297 VAL B O 1
ATOM 5787 N N . ARG B 1 298 ? 3.853 58.440 -53.373 1.00 44.96 298 ARG B N 1
ATOM 5788 C CA . ARG B 1 298 ? 4.936 58.901 -52.518 1.00 44.72 298 ARG B CA 1
ATOM 5789 C C . ARG B 1 298 ? 4.639 58.513 -51.074 1.00 44.23 298 ARG B C 1
ATOM 5790 O O . ARG B 1 298 ? 3.472 58.344 -50.700 1.00 43.99 298 ARG B O 1
ATOM 5798 N N . TYR B 1 299 ? 5.694 58.327 -50.285 1.00 43.53 299 TYR B N 1
ATOM 5799 C CA . TYR B 1 299 ? 5.564 57.766 -48.936 1.00 43.20 299 TYR B CA 1
ATOM 5800 C C . TYR B 1 299 ? 6.658 58.252 -48.017 1.00 42.88 299 TYR B C 1
ATOM 5801 O O . TYR B 1 299 ? 7.693 58.733 -48.478 1.00 42.87 299 TYR B O 1
ATOM 5810 N N . TYR B 1 300 ? 6.426 58.112 -46.718 1.00 42.54 300 TYR B N 1
ATOM 5811 C CA . TYR B 1 300 ? 7.442 58.389 -45.720 1.00 42.37 300 TYR B CA 1
ATOM 5812 C C . TYR B 1 300 ? 7.453 57.304 -44.648 1.00 42.71 300 TYR B C 1
ATOM 5813 O O . TYR B 1 300 ? 6.505 56.506 -44.542 1.00 43.32 300 TYR B O 1
ATOM 5822 N N . TYR B 1 301 ? 8.521 57.281 -43.851 1.00 42.61 301 TYR B N 1
ATOM 5823 C CA . TYR B 1 301 ? 8.648 56.339 -42.740 1.00 42.71 301 TYR B CA 1
ATOM 5824 C C . TYR B 1 301 ? 8.292 57.001 -41.412 1.00 43.03 301 TYR B C 1
ATOM 5825 O O . TYR B 1 301 ? 8.930 57.965 -41.002 1.00 42.85 301 TYR B O 1
ATOM 5834 N N . ALA B 1 302 ? 7.247 56.494 -40.764 1.00 44.08 302 ALA B N 1
ATOM 5835 C CA . ALA B 1 302 ? 6.800 57.027 -39.471 1.00 45.30 302 ALA B CA 1
ATOM 5836 C C . ALA B 1 302 ? 7.364 56.179 -38.327 1.00 46.35 302 ALA B C 1
ATOM 5837 O O . ALA B 1 302 ? 7.248 56.525 -37.147 1.00 46.26 302 ALA B O 1
ATOM 5839 N N . GLU B 1 303 ? 7.994 55.075 -38.711 1.00 47.68 303 GLU B N 1
ATOM 5840 C CA . GLU B 1 303 ? 8.474 54.049 -37.805 1.00 49.46 303 GLU B CA 1
ATOM 5841 C C . GLU B 1 303 ? 9.838 53.596 -38.340 1.00 49.77 303 GLU B C 1
ATOM 5842 O O . GLU B 1 303 ? 10.216 53.954 -39.467 1.00 49.44 303 GLU B O 1
ATOM 5848 N N . SER B 1 304 ? 10.568 52.812 -37.545 1.00 50.22 304 SER B N 1
ATOM 5849 C CA . SER B 1 304 ? 11.813 52.201 -38.013 1.00 50.82 304 SER B CA 1
ATOM 5850 C C . SER B 1 304 ? 11.541 51.093 -39.012 1.00 50.86 304 SER B C 1
ATOM 5851 O O . SER B 1 304 ? 10.451 50.506 -39.032 1.00 50.94 304 SER B O 1
ATOM 5854 N N . GLY B 1 305 ? 12.547 50.815 -39.833 1.00 51.03 305 GLY B N 1
ATOM 5855 C CA . GLY B 1 305 ? 12.466 49.764 -40.836 1.00 51.36 305 GLY B CA 1
ATOM 5856 C C . GLY B 1 305 ? 12.515 50.301 -42.254 1.00 51.54 305 GLY B C 1
ATOM 5857 O O . GLY B 1 305 ? 12.522 51.519 -42.485 1.00 52.23 305 GLY B O 1
ATOM 5858 N N . LYS B 1 306 ? 12.564 49.380 -43.205 1.00 51.05 306 LYS B N 1
ATOM 5859 C CA . LYS B 1 306 ? 12.399 49.699 -44.609 1.00 50.43 306 LYS B CA 1
ATOM 5860 C C . LYS B 1 306 ? 11.525 48.603 -45.175 1.00 49.74 306 LYS B C 1
ATOM 5861 O O . LYS B 1 306 ? 11.555 47.465 -44.704 1.00 49.31 306 LYS B O 1
ATOM 5867 N N . ILE B 1 307 ? 10.722 48.959 -46.168 1.00 49.18 307 ILE B N 1
ATOM 5868 C CA . ILE B 1 307 ? 9.910 47.993 -46.887 1.00 48.45 307 ILE B CA 1
ATOM 5869 C C . ILE B 1 307 ? 10.543 47.911 -48.260 1.00 48.46 307 ILE B C 1
ATOM 5870 O O . ILE B 1 307 ? 10.503 48.886 -49.018 1.00 48.26 307 ILE B O 1
ATOM 5875 N N . PRO B 1 308 ? 11.172 46.764 -48.566 1.00 48.58 308 PRO B N 1
ATOM 5876 C CA . PRO B 1 308 ? 11.919 46.527 -49.810 1.00 48.54 308 PRO B CA 1
ATOM 5877 C C . PRO B 1 308 ? 11.083 46.695 -51.078 1.00 48.48 308 PRO B C 1
ATOM 5878 O O . PRO B 1 308 ? 11.616 47.108 -52.113 1.00 48.70 308 PRO B O 1
ATOM 5882 N N . GLU B 1 309 ? 9.789 46.384 -50.993 1.00 48.16 309 GLU B N 1
ATOM 5883 C CA . GLU B 1 309 ? 8.905 46.425 -52.156 1.00 48.10 309 GLU B CA 1
ATOM 5884 C C . GLU B 1 309 ? 8.706 47.852 -52.673 1.00 47.57 309 GLU B C 1
ATOM 5885 O O . GLU B 1 309 ? 8.393 48.067 -53.851 1.00 47.44 309 GLU B O 1
ATOM 5891 N N . LEU B 1 310 ? 8.909 48.825 -51.791 1.00 47.26 310 LEU B N 1
ATOM 5892 C CA . LEU B 1 310 ? 8.745 50.226 -52.153 1.00 47.12 310 LEU B CA 1
ATOM 5893 C C . LEU B 1 310 ? 9.924 50.760 -52.968 1.00 47.42 310 LEU B C 1
ATOM 5894 O O . LEU B 1 310 ? 11.072 50.327 -52.797 1.00 47.89 310 LEU B O 1
ATOM 5899 N N . ASN B 1 311 ? 9.621 51.692 -53.863 1.00 47.22 311 ASN B N 1
ATOM 5900 C CA . ASN B 1 311 ? 10.616 52.360 -54.679 1.00 47.01 311 ASN B CA 1
ATOM 5901 C C . ASN B 1 311 ? 11.226 53.521 -53.878 1.00 46.74 311 ASN B C 1
ATOM 5902 O O . ASN B 1 311 ? 10.540 54.507 -53.598 1.00 46.58 311 ASN B O 1
ATOM 5907 N N . PRO B 1 312 ? 12.525 53.406 -53.513 1.00 46.39 312 PRO B N 1
ATOM 5908 C CA . PRO B 1 312 ? 13.197 54.387 -52.638 1.00 45.84 312 PRO B CA 1
ATOM 5909 C C . PRO B 1 312 ? 13.141 55.808 -53.177 1.00 45.45 312 PRO B C 1
ATOM 5910 O O . PRO B 1 312 ? 13.229 56.761 -52.403 1.00 45.38 312 PRO B O 1
ATOM 5914 N N . ALA B 1 313 ? 13.001 55.937 -54.498 1.00 45.33 313 ALA B N 1
ATOM 5915 C CA . ALA B 1 313 ? 12.919 57.236 -55.175 1.00 45.04 313 ALA B CA 1
ATOM 5916 C C . ALA B 1 313 ? 11.589 57.931 -54.889 1.00 45.04 313 ALA B C 1
ATOM 5917 O O . ALA B 1 313 ? 11.485 59.155 -55.018 1.00 44.94 313 ALA B O 1
ATOM 5919 N N . LEU B 1 314 ? 10.583 57.148 -54.488 1.00 44.89 314 LEU B N 1
ATOM 5920 C CA . LEU B 1 314 ? 9.279 57.699 -54.080 1.00 44.62 314 LEU B CA 1
ATOM 5921 C C . LEU B 1 314 ? 9.204 58.088 -52.593 1.00 44.25 314 LEU B C 1
ATOM 5922 O O . LEU B 1 314 ? 8.188 58.622 -52.146 1.00 44.32 314 LEU B O 1
ATOM 5927 N N . GLU B 1 315 ? 10.272 57.841 -51.834 1.00 43.57 315 GLU B N 1
ATOM 5928 C CA . GLU B 1 315 ? 10.320 58.286 -50.443 1.00 43.31 315 GLU B CA 1
ATOM 5929 C C . GLU B 1 315 ? 10.538 59.789 -50.332 1.00 43.27 315 GLU B C 1
ATOM 5930 O O . GLU B 1 315 ? 11.463 60.340 -50.922 1.00 43.41 315 GLU B O 1
ATOM 5936 N N . ILE B 1 316 ? 9.666 60.445 -49.578 1.00 43.34 316 ILE B N 1
ATOM 5937 C CA . ILE B 1 316 ? 9.885 61.818 -49.139 1.00 43.46 316 ILE B CA 1
ATOM 5938 C C . ILE B 1 316 ? 10.417 61.776 -47.697 1.00 43.68 316 ILE B C 1
ATOM 5939 O O . ILE B 1 316 ? 9.879 61.035 -46.866 1.00 43.74 316 ILE B O 1
ATOM 5944 N N . PRO B 1 317 ? 11.500 62.528 -47.403 1.00 43.82 317 PRO B N 1
ATOM 5945 C CA . PRO B 1 317 ? 11.980 62.654 -46.014 1.00 43.92 317 PRO B CA 1
ATOM 5946 C C . PRO B 1 317 ? 10.930 63.193 -45.039 1.00 43.92 317 PRO B C 1
ATOM 5947 O O . PRO B 1 317 ? 10.153 64.093 -45.381 1.00 43.57 317 PRO B O 1
ATOM 5951 N N . TYR B 1 318 ? 10.921 62.630 -43.833 1.00 44.12 318 TYR B N 1
ATOM 5952 C CA . TYR B 1 318 ? 9.992 63.028 -42.782 1.00 44.39 318 TYR B CA 1
ATOM 5953 C C . TYR B 1 318 ? 10.044 64.537 -42.478 1.00 44.61 318 TYR B C 1
ATOM 5954 O O . TYR B 1 318 ? 9.003 65.172 -42.271 1.00 44.53 318 TYR B O 1
ATOM 5963 N N . ASP B 1 319 ? 11.245 65.113 -42.482 1.00 44.76 319 ASP B N 1
ATOM 5964 C CA . ASP B 1 319 ? 11.401 66.530 -42.163 1.00 45.13 319 ASP B CA 1
ATOM 5965 C C . ASP B 1 319 ? 10.879 67.451 -43.258 1.00 44.91 319 ASP B C 1
ATOM 5966 O O . ASP B 1 319 ? 10.447 68.583 -42.977 1.00 44.55 319 ASP B O 1
ATOM 5971 N N . THR B 1 320 ? 10.921 66.969 -44.500 1.00 44.45 320 THR B N 1
ATOM 5972 C CA . THR B 1 320 ? 10.314 67.691 -45.616 1.00 44.16 320 THR B CA 1
ATOM 5973 C C . THR B 1 320 ? 8.821 67.839 -45.333 1.00 43.92 320 THR B C 1
ATOM 5974 O O . THR B 1 320 ? 8.253 68.922 -45.500 1.00 44.00 320 THR B O 1
ATOM 5978 N N . LEU B 1 321 ? 8.201 66.752 -44.875 1.00 43.47 321 LEU B N 1
ATOM 5979 C CA . LEU B 1 321 ? 6.788 66.776 -44.489 1.00 43.11 321 LEU B CA 1
ATOM 5980 C C . LEU B 1 321 ? 6.510 67.736 -43.324 1.00 43.06 321 LEU B C 1
ATOM 5981 O O . LEU B 1 321 ? 5.598 68.571 -43.415 1.00 43.25 321 LEU B O 1
ATOM 5986 N N . LEU B 1 322 ? 7.303 67.641 -42.254 1.00 42.54 322 LEU B N 1
ATOM 5987 C CA . LEU B 1 322 ? 7.111 68.498 -41.072 1.00 42.54 322 LEU B CA 1
ATOM 5988 C C . LEU B 1 322 ? 7.131 69.992 -41.395 1.00 42.59 322 LEU B C 1
ATOM 5989 O O . LEU B 1 322 ? 6.459 70.784 -40.730 1.00 42.89 322 LEU B O 1
ATOM 5994 N N . LYS B 1 323 ? 7.889 70.357 -42.429 1.00 42.56 323 LYS B N 1
ATOM 5995 C CA . LYS B 1 323 ? 8.014 71.743 -42.880 1.00 42.76 323 LYS B CA 1
ATOM 5996 C C . LYS B 1 323 ? 6.937 72.185 -43.876 1.00 42.52 323 LYS B C 1
ATOM 5997 O O . LYS B 1 323 ? 6.660 73.382 -43.989 1.00 42.61 323 LYS B O 1
ATOM 6003 N N . ASP B 1 324 ? 6.347 71.233 -44.603 1.00 41.76 324 ASP B N 1
ATOM 6004 C CA . ASP B 1 324 ? 5.452 71.558 -45.716 1.00 41.12 324 ASP B CA 1
ATOM 6005 C C . ASP B 1 324 ? 4.240 72.405 -45.315 1.00 40.74 324 ASP B C 1
ATOM 6006 O O . ASP B 1 324 ? 3.648 72.202 -44.245 1.00 40.15 324 ASP B O 1
ATOM 6011 N N . LYS B 1 325 ? 3.895 73.353 -46.188 1.00 39.76 325 LYS B N 1
ATOM 6012 C CA . LYS B 1 325 ? 2.681 74.152 -46.061 1.00 39.66 325 LYS B CA 1
ATOM 6013 C C . LYS B 1 325 ? 1.990 74.317 -47.411 1.00 39.54 325 LYS B C 1
ATOM 6014 O O . LYS B 1 325 ? 0.976 75.014 -47.500 1.00 39.44 325 LYS B O 1
ATOM 6020 N N . THR B 1 326 ? 2.515 73.658 -48.451 1.00 39.42 326 THR B N 1
ATOM 6021 C CA . THR B 1 326 ? 2.051 73.897 -49.827 1.00 39.85 326 THR B CA 1
ATOM 6022 C C . THR B 1 326 ? 1.851 72.670 -50.717 1.00 39.74 326 THR B C 1
ATOM 6023 O O . THR B 1 326 ? 0.846 72.584 -51.422 1.00 40.44 326 THR B O 1
ATOM 6027 N N . ASP B 1 327 ? 2.801 71.740 -50.701 1.00 39.31 327 ASP B N 1
ATOM 6028 C CA . ASP B 1 327 ? 2.872 70.689 -51.730 1.00 39.22 327 ASP B CA 1
ATOM 6029 C C . ASP B 1 327 ? 2.186 69.360 -51.379 1.00 38.59 327 ASP B C 1
ATOM 6030 O O . ASP B 1 327 ? 1.881 68.548 -52.273 1.00 38.86 327 ASP B O 1
ATOM 6035 N N . TYR B 1 328 ? 1.948 69.132 -50.090 1.00 37.31 328 TYR B N 1
ATOM 6036 C CA . TYR B 1 328 ? 1.624 67.785 -49.634 1.00 36.01 328 TYR B CA 1
ATOM 6037 C C . TYR B 1 328 ? 0.400 67.654 -48.733 1.00 35.17 328 TYR B C 1
ATOM 6038 O O . TYR B 1 328 ? 0.229 68.416 -47.775 1.00 34.68 328 TYR B O 1
ATOM 6047 N N . LEU B 1 329 ? -0.456 66.690 -49.066 1.00 33.67 329 LEU B N 1
ATOM 6048 C CA . LEU B 1 329 ? -1.435 66.171 -48.108 1.00 32.96 329 LEU B CA 1
ATOM 6049 C C . LEU B 1 329 ? -0.813 64.882 -47.609 1.00 31.98 329 LEU B C 1
ATOM 6050 O O . LEU B 1 329 ? -0.692 63.922 -48.377 1.00 31.14 329 LEU B O 1
ATOM 6055 N N . TRP B 1 330 ? -0.366 64.864 -46.356 1.00 30.88 330 TRP B N 1
ATOM 6056 C CA . TRP B 1 330 ? 0.333 63.668 -45.880 1.00 30.83 330 TRP B CA 1
ATOM 6057 C C . TRP B 1 330 ? -0.374 62.935 -44.744 1.00 30.79 330 TRP B C 1
ATOM 6058 O O . TRP B 1 330 ? -1.028 63.552 -43.913 1.00 31.09 330 TRP B O 1
ATOM 6069 N N . GLN B 1 331 ? -0.239 61.615 -44.731 1.00 30.47 331 GLN B N 1
ATOM 6070 C CA . GLN B 1 331 ? -0.911 60.780 -43.748 1.00 30.64 331 GLN B CA 1
ATOM 6071 C C . GLN B 1 331 ? -0.169 60.717 -42.414 1.00 30.83 331 GLN B C 1
ATOM 6072 O O . GLN B 1 331 ? 0.850 60.036 -42.318 1.00 31.09 331 GLN B O 1
ATOM 6078 N N . VAL B 1 332 ? -0.687 61.406 -41.393 1.00 30.76 332 VAL B N 1
ATOM 6079 C CA . VAL B 1 332 ? -0.040 61.438 -40.065 1.00 31.17 332 VAL B CA 1
ATOM 6080 C C . VAL B 1 332 ? -0.658 60.332 -39.208 1.00 32.03 332 VAL B C 1
ATOM 6081 O O . VAL B 1 332 ? -1.890 60.190 -39.176 1.00 31.37 332 VAL B O 1
ATOM 6085 N N . VAL B 1 333 ? 0.189 59.543 -38.551 1.00 32.70 333 VAL B N 1
ATOM 6086 C CA . VAL B 1 333 ? -0.272 58.382 -37.781 1.00 33.88 333 VAL B CA 1
ATOM 6087 C C . VAL B 1 333 ? 0.292 58.303 -36.349 1.00 34.99 333 VAL B C 1
ATOM 6088 O O . VAL B 1 333 ? -0.124 57.453 -35.557 1.00 34.53 333 VAL B O 1
ATOM 6092 N N . ASN B 1 334 ? 1.241 59.191 -36.038 1.00 36.29 334 ASN B N 1
ATOM 6093 C CA . ASN B 1 334 ? 1.952 59.222 -34.751 1.00 37.57 334 ASN B CA 1
ATOM 6094 C C . ASN B 1 334 ? 2.750 60.533 -34.633 1.00 38.70 334 ASN B C 1
ATOM 6095 O O . ASN B 1 334 ? 2.707 61.364 -35.539 1.00 38.79 334 ASN B O 1
ATOM 6100 N N . GLN B 1 335 ? 3.471 60.713 -33.530 1.00 40.06 335 GLN B N 1
ATOM 6101 C CA . GLN B 1 335 ? 4.356 61.873 -33.356 1.00 41.59 335 GLN B CA 1
ATOM 6102 C C . GLN B 1 335 ? 3.595 63.165 -33.652 1.00 42.30 335 GLN B C 1
ATOM 6103 O O . GLN B 1 335 ? 4.064 64.035 -34.411 1.00 42.91 335 GLN B O 1
ATOM 6109 N N . PHE B 1 336 ? 2.411 63.281 -33.049 1.00 43.00 336 PHE B N 1
ATOM 6110 C CA . PHE B 1 336 ? 1.469 64.355 -33.370 1.00 43.99 336 PHE B CA 1
ATOM 6111 C C . PHE B 1 336 ? 1.949 65.715 -32.891 1.00 44.30 336 PHE B C 1
ATOM 6112 O O . PHE B 1 336 ? 1.547 66.750 -33.427 1.00 44.35 336 PHE B O 1
ATOM 6120 N N . ASP B 1 337 ? 2.824 65.703 -31.893 1.00 45.26 337 ASP B N 1
ATOM 6121 C CA . ASP B 1 337 ? 3.421 66.933 -31.375 1.00 46.15 337 ASP B CA 1
ATOM 6122 C C . ASP B 1 337 ? 4.347 67.599 -32.407 1.00 45.93 337 ASP B C 1
ATOM 6123 O O . ASP B 1 337 ? 4.602 68.803 -32.331 1.00 45.97 337 ASP B O 1
ATOM 6128 N N . ASN B 1 338 ? 4.824 66.816 -33.376 1.00 45.82 338 ASN B N 1
ATOM 6129 C CA . ASN B 1 338 ? 5.656 67.347 -34.458 1.00 45.90 338 ASN B CA 1
ATOM 6130 C C . ASN B 1 338 ? 4.882 68.170 -35.494 1.00 46.22 338 ASN B C 1
ATOM 6131 O O . ASN B 1 338 ? 5.488 68.879 -36.311 1.00 46.53 338 ASN B O 1
ATOM 6136 N N . LEU B 1 339 ? 3.552 68.075 -35.456 1.00 46.17 339 LEU B N 1
ATOM 6137 C CA . LEU B 1 339 ? 2.688 68.846 -36.353 1.00 46.42 339 LEU B CA 1
ATOM 6138 C C . LEU B 1 339 ? 2.766 70.343 -36.069 1.00 46.70 339 LEU B C 1
ATOM 6139 O O . LEU B 1 339 ? 2.964 70.762 -34.921 1.00 46.87 339 LEU B O 1
ATOM 6144 N N . GLN B 1 340 ? 2.621 71.142 -37.122 1.00 46.92 340 GLN B N 1
ATOM 6145 C CA . GLN B 1 340 ? 2.720 72.597 -37.011 1.00 47.38 340 GLN B CA 1
ATOM 6146 C C . GLN B 1 340 ? 1.547 73.184 -36.244 1.00 47.50 340 GLN B C 1
ATOM 6147 O O . GLN B 1 340 ? 0.403 72.753 -36.428 1.00 47.37 340 GLN B O 1
ATOM 6153 N N . GLU B 1 341 ? 1.828 74.176 -35.399 1.00 47.43 341 GLU B N 1
ATOM 6154 C CA . GLU B 1 341 ? 0.756 74.948 -34.770 1.00 47.85 341 GLU B CA 1
ATOM 6155 C C . GLU B 1 341 ? -0.095 75.626 -35.855 1.00 47.08 341 GLU B C 1
ATOM 6156 O O . GLU B 1 341 ? 0.447 76.139 -36.845 1.00 47.53 341 GLU B O 1
ATOM 6162 N N . GLY B 1 342 ? -1.416 75.603 -35.678 1.00 46.12 342 GLY B N 1
ATOM 6163 C CA . GLY B 1 342 ? -2.336 76.246 -36.611 1.00 45.11 342 GLY B CA 1
ATOM 6164 C C . GLY B 1 342 ? -2.586 75.456 -37.886 1.00 44.60 342 GLY B C 1
ATOM 6165 O O . GLY B 1 342 ? -3.221 75.961 -38.819 1.00 44.33 342 GLY B O 1
ATOM 6166 N N . SER B 1 343 ? -2.104 74.212 -37.928 1.00 43.82 343 SER B N 1
ATOM 6167 C CA . SER B 1 343 ? -2.302 73.356 -39.101 1.00 43.24 343 SER B CA 1
ATOM 6168 C C . SER B 1 343 ? -3.714 72.738 -39.193 1.00 42.68 343 SER B C 1
ATOM 6169 O O . SER B 1 343 ? -4.553 72.906 -38.294 1.00 42.20 343 SER B O 1
ATOM 6172 N N . LEU B 1 344 ? -3.960 72.031 -40.296 1.00 41.63 344 LEU B N 1
ATOM 6173 C CA . LEU B 1 344 ? -5.242 71.382 -40.534 1.00 41.10 344 LEU B CA 1
ATOM 6174 C C . LEU B 1 344 ? -5.091 69.864 -40.597 1.00 40.64 344 LEU B C 1
ATOM 6175 O O . LEU B 1 344 ? -4.371 69.337 -41.454 1.00 40.80 344 LEU B O 1
ATOM 6180 N N . TYR B 1 345 ? -5.770 69.171 -39.677 1.00 40.10 345 TYR B N 1
ATOM 6181 C CA . TYR B 1 345 ? -5.810 67.709 -39.653 1.00 38.85 345 TYR B CA 1
ATOM 6182 C C . TYR B 1 345 ? -7.208 67.174 -39.993 1.00 38.27 345 TYR B C 1
ATOM 6183 O O . TYR B 1 345 ? -8.199 67.564 -39.377 1.00 38.31 345 TYR B O 1
ATOM 6192 N N . ILE B 1 346 ? -7.260 66.281 -40.979 1.00 37.13 346 ILE B N 1
ATOM 6193 C CA . ILE B 1 346 ? -8.504 65.671 -41.453 1.00 36.20 346 ILE B CA 1
ATOM 6194 C C . ILE B 1 346 ? -8.595 64.200 -40.996 1.00 35.74 346 ILE B C 1
ATOM 6195 O O . ILE B 1 346 ? -7.857 63.342 -41.475 1.00 34.86 346 ILE B O 1
ATOM 6200 N N . HIS B 1 347 ? -9.502 63.941 -40.053 1.00 35.32 347 HIS B N 1
ATOM 6201 C CA . HIS B 1 347 ? -9.733 62.618 -39.475 1.00 35.01 347 HIS B CA 1
ATOM 6202 C C . HIS B 1 347 ? -10.854 61.964 -40.268 1.00 34.89 347 HIS B C 1
ATOM 6203 O O . HIS B 1 347 ? -12.024 62.299 -40.074 1.00 34.93 347 HIS B O 1
ATOM 6210 N N . SER B 1 348 ? -10.507 61.058 -41.177 1.00 34.31 348 SER B N 1
ATOM 6211 C CA . SER B 1 348 ? -11.500 60.429 -42.046 1.00 34.17 348 SER B CA 1
ATOM 6212 C C . SER B 1 348 ? -11.680 58.939 -41.712 1.00 34.60 348 SER B C 1
ATOM 6213 O O . SER B 1 348 ? -11.197 58.055 -42.447 1.00 34.29 348 SER B O 1
ATOM 6216 N N . ASP B 1 349 ? -12.359 58.690 -40.588 1.00 34.65 349 ASP B N 1
ATOM 6217 C CA . ASP B 1 349 ? -12.681 57.339 -40.091 1.00 35.20 349 ASP B CA 1
ATOM 6218 C C . ASP B 1 349 ? -11.466 56.537 -39.573 1.00 35.59 349 ASP B C 1
ATOM 6219 O O . ASP B 1 349 ? -11.468 55.305 -39.562 1.00 35.30 349 ASP B O 1
ATOM 6224 N N . ALA B 1 350 ? -10.451 57.261 -39.110 1.00 36.29 350 ALA B N 1
ATOM 6225 C CA . ALA B 1 350 ? -9.246 56.660 -38.549 1.00 37.01 350 ALA B CA 1
ATOM 6226 C C . ALA B 1 350 ? -9.391 56.434 -37.036 1.00 37.75 350 ALA B C 1
ATOM 6227 O O . ALA B 1 350 ? -10.197 57.090 -36.385 1.00 37.46 350 ALA B O 1
ATOM 6229 N N . GLN B 1 351 ? -8.618 55.507 -36.483 1.00 38.95 351 GLN B N 1
ATOM 6230 C CA . GLN B 1 351 ? -8.573 55.329 -35.022 1.00 40.90 351 GLN B CA 1
ATOM 6231 C C . GLN B 1 351 ? -7.861 56.524 -34.376 1.00 41.65 351 GLN B C 1
ATOM 6232 O O . GLN B 1 351 ? -6.948 57.079 -34.981 1.00 41.37 351 GLN B O 1
ATOM 6238 N N . PRO B 1 352 ? -8.292 56.948 -33.167 1.00 43.03 352 PRO B N 1
ATOM 6239 C CA . PRO B 1 352 ? -9.452 56.479 -32.397 1.00 43.79 352 PRO B CA 1
ATOM 6240 C C . PRO B 1 352 ? -10.730 56.942 -33.083 1.00 44.41 352 PRO B C 1
ATOM 6241 O O . PRO B 1 352 ? -10.773 58.049 -33.613 1.00 44.41 352 PRO B O 1
ATOM 6245 N N . LEU B 1 353 ? -11.747 56.089 -33.090 1.00 45.16 353 LEU B N 1
ATOM 6246 C CA . LEU B 1 353 ? -12.938 56.308 -33.898 1.00 46.21 353 LEU B CA 1
ATOM 6247 C C . LEU B 1 353 ? -13.886 57.342 -33.283 1.00 47.41 353 LEU B C 1
ATOM 6248 O O . LEU B 1 353 ? -14.525 58.125 -34.001 1.00 47.10 353 LEU B O 1
ATOM 6253 N N . GLY B 1 354 ? -13.971 57.332 -31.954 1.00 48.79 354 GLY B N 1
ATOM 6254 C CA . GLY B 1 354 ? -14.932 58.162 -31.240 1.00 51.23 354 GLY B CA 1
ATOM 6255 C C . GLY B 1 354 ? -14.861 58.024 -29.734 1.00 52.89 354 GLY B C 1
ATOM 6256 O O . GLY B 1 354 ? -13.906 57.460 -29.192 1.00 52.91 354 GLY B O 1
ATOM 6257 N N . ASP B 1 355 ? -15.904 58.518 -29.067 1.00 54.95 355 ASP B N 1
ATOM 6258 C CA . ASP B 1 355 ? -15.949 58.639 -27.602 1.00 56.83 355 ASP B CA 1
ATOM 6259 C C . ASP B 1 355 ? -15.924 57.313 -26.846 1.00 58.06 355 ASP B C 1
ATOM 6260 O O . ASP B 1 355 ? -15.562 57.272 -25.664 1.00 58.35 355 ASP B O 1
ATOM 6265 N N . PHE B 1 356 ? -16.306 56.235 -27.532 1.00 59.34 356 PHE B N 1
ATOM 6266 C CA . PHE B 1 356 ? -16.290 54.883 -26.965 1.00 60.44 356 PHE B CA 1
ATOM 6267 C C . PHE B 1 356 ? -14.870 54.354 -26.798 1.00 61.03 356 PHE B C 1
ATOM 6268 O O . PHE B 1 356 ? -14.664 53.243 -26.299 1.00 61.15 356 PHE B O 1
ATOM 6276 N N . ASP B 1 357 ? -13.905 55.160 -27.244 1.00 61.64 357 ASP B N 1
ATOM 6277 C CA . ASP B 1 357 ? -12.485 54.887 -27.099 1.00 62.19 357 ASP B CA 1
ATOM 6278 C C . ASP B 1 357 ? -11.968 55.891 -26.077 1.00 62.49 357 ASP B C 1
ATOM 6279 O O . ASP B 1 357 ? -12.144 57.101 -26.260 1.00 62.71 357 ASP B O 1
ATOM 6284 N N . PRO B 1 358 ? -11.340 55.397 -24.989 1.00 62.83 358 PRO B N 1
ATOM 6285 C CA . PRO B 1 358 ? -10.823 56.277 -23.933 1.00 62.96 358 PRO B CA 1
ATOM 6286 C C . PRO B 1 358 ? -9.643 57.154 -24.390 1.00 62.94 358 PRO B C 1
ATOM 6287 O O . PRO B 1 358 ? -9.019 57.832 -23.562 1.00 62.90 358 PRO B O 1
ATOM 6291 N N . GLN B 1 359 ? -9.358 57.149 -25.694 1.00 62.72 359 GLN B N 1
ATOM 6292 C CA . GLN B 1 359 ? -8.204 57.861 -26.235 1.00 62.56 359 GLN B CA 1
ATOM 6293 C C . GLN B 1 359 ? -8.562 58.851 -27.355 1.00 61.99 359 GLN B C 1
ATOM 6294 O O . GLN B 1 359 ? -7.679 59.480 -27.938 1.00 62.01 359 GLN B O 1
ATOM 6300 N N . TYR B 1 360 ? -9.853 58.987 -27.644 1.00 61.18 360 TYR B N 1
ATOM 6301 C CA . TYR B 1 360 ? -10.338 59.968 -28.610 1.00 60.67 360 TYR B CA 1
ATOM 6302 C C . TYR B 1 360 ? -10.267 61.378 -28.027 1.00 61.08 360 TYR B C 1
ATOM 6303 O O . TYR B 1 360 ? -9.874 62.323 -28.717 1.00 61.04 360 TYR B O 1
ATOM 6312 N N . ARG B 1 361 ? -10.640 61.513 -26.755 1.00 61.39 361 ARG B N 1
ATOM 6313 C CA . ARG B 1 361 ? -10.641 62.815 -26.086 1.00 61.76 361 ARG B CA 1
ATOM 6314 C C . ARG B 1 361 ? -9.237 63.290 -25.707 1.00 61.73 361 ARG B C 1
ATOM 6315 O O . ARG B 1 361 ? -9.004 64.497 -25.586 1.00 61.96 361 ARG B O 1
ATOM 6323 N N . VAL B 1 362 ? -8.303 62.356 -25.519 1.00 61.60 362 VAL B N 1
ATOM 6324 C CA . VAL B 1 362 ? -6.911 62.745 -25.250 1.00 61.43 362 VAL B CA 1
ATOM 6325 C C . VAL B 1 362 ? -6.217 63.143 -26.556 1.00 61.21 362 VAL B C 1
ATOM 6326 O O . VAL B 1 362 ? -5.190 63.822 -26.545 1.00 61.49 362 VAL B O 1
ATOM 6330 N N . PHE B 1 363 ? -6.804 62.719 -27.673 1.00 60.84 363 PHE B N 1
ATOM 6331 C CA . PHE B 1 363 ? -6.273 62.985 -29.003 1.00 60.31 363 PHE B CA 1
ATOM 6332 C C . PHE B 1 363 ? -6.801 64.309 -29.542 1.00 59.89 363 PHE B C 1
ATOM 6333 O O . PHE B 1 363 ? -6.039 65.080 -30.125 1.00 59.67 363 PHE B O 1
ATOM 6341 N N . LEU B 1 364 ? -8.093 64.577 -29.337 1.00 59.36 364 LEU B N 1
ATOM 6342 C CA . LEU B 1 364 ? -8.701 65.832 -29.804 1.00 59.18 364 LEU B CA 1
ATOM 6343 C C . LEU B 1 364 ? -8.238 67.044 -28.993 1.00 59.08 364 LEU B C 1
ATOM 6344 O O . LEU B 1 364 ? -8.323 68.181 -29.471 1.00 58.77 364 LEU B O 1
ATOM 6349 N N . ASP B 1 365 ? -7.751 66.798 -27.776 1.00 58.98 365 ASP B N 1
ATOM 6350 C CA . ASP B 1 365 ? -7.326 67.885 -26.900 1.00 59.17 365 ASP B CA 1
ATOM 6351 C C . ASP B 1 365 ? -5.829 68.209 -27.031 1.00 58.91 365 ASP B C 1
ATOM 6352 O O . ASP B 1 365 ? -5.418 69.353 -26.812 1.00 58.90 365 ASP B O 1
ATOM 6357 N N . LEU B 1 366 ? -5.029 67.204 -27.395 1.00 58.59 366 LEU B N 1
ATOM 6358 C CA . LEU B 1 366 ? -3.631 67.421 -27.777 1.00 58.20 366 LEU B CA 1
ATOM 6359 C C . LEU B 1 366 ? -3.553 68.314 -29.024 1.00 57.84 366 LEU B C 1
ATOM 6360 O O . LEU B 1 366 ? -2.722 69.223 -29.096 1.00 57.89 366 LEU B O 1
ATOM 6365 N N . LEU B 1 367 ? -4.429 68.052 -29.992 1.00 57.42 367 LEU B N 1
ATOM 6366 C CA . LEU B 1 367 ? -4.523 68.853 -31.212 1.00 56.99 367 LEU B CA 1
ATOM 6367 C C . LEU B 1 367 ? -5.031 70.277 -30.945 1.00 56.91 367 LEU B C 1
ATOM 6368 O O . LEU B 1 367 ? -4.589 71.226 -31.596 1.00 56.87 367 LEU B O 1
ATOM 6373 N N . ALA B 1 368 ? -5.950 70.418 -29.987 1.00 56.91 368 ALA B N 1
ATOM 6374 C CA . ALA B 1 368 ? -6.490 71.728 -29.595 1.00 56.94 368 ALA B CA 1
ATOM 6375 C C . ALA B 1 368 ? -5.438 72.583 -28.886 1.00 57.00 368 ALA B C 1
ATOM 6376 O O . ALA B 1 368 ? -5.306 73.781 -29.177 1.00 57.06 368 ALA B O 1
ATOM 6378 N N . LYS B 1 369 ? -4.694 71.959 -27.969 1.00 56.77 369 LYS B N 1
ATOM 6379 C CA . LYS B 1 369 ? -3.560 72.591 -27.289 1.00 56.79 369 LYS B CA 1
ATOM 6380 C C . LYS B 1 369 ? -2.609 73.251 -28.289 1.00 56.34 369 LYS B C 1
ATOM 6381 O O . LYS B 1 369 ? -2.066 74.324 -28.024 1.00 56.27 369 LYS B O 1
ATOM 6387 N N . LYS B 1 370 ? -2.428 72.603 -29.440 1.00 55.72 370 LYS B N 1
ATOM 6388 C CA . LYS B 1 370 ? -1.496 73.075 -30.462 1.00 55.06 370 LYS B CA 1
ATOM 6389 C C . LYS B 1 370 ? -2.183 73.901 -31.539 1.00 54.51 370 LYS B C 1
ATOM 6390 O O . LYS B 1 370 ? -1.594 74.182 -32.577 1.00 54.65 370 LYS B O 1
ATOM 6396 N N . ASP B 1 371 ? -3.430 74.287 -31.282 1.00 53.95 371 ASP B N 1
ATOM 6397 C CA . ASP B 1 371 ? -4.221 75.112 -32.206 1.00 53.31 371 ASP B CA 1
ATOM 6398 C C . ASP B 1 371 ? -4.406 74.479 -33.605 1.00 52.64 371 ASP B C 1
ATOM 6399 O O . ASP B 1 371 ? -4.697 75.176 -34.587 1.00 52.87 371 ASP B O 1
ATOM 6404 N N . ILE B 1 372 ? -4.247 73.157 -33.684 1.00 51.45 372 ILE B N 1
ATOM 6405 C CA . ILE B 1 372 ? -4.554 72.415 -34.909 1.00 50.11 372 ILE B CA 1
ATOM 6406 C C . ILE B 1 372 ? -6.076 72.298 -35.055 1.00 49.51 372 ILE B C 1
ATOM 6407 O O . ILE B 1 372 ? -6.779 71.959 -34.096 1.00 49.69 372 ILE B O 1
ATOM 6412 N N . THR B 1 373 ? -6.572 72.634 -36.243 1.00 48.42 373 THR B N 1
ATOM 6413 C CA . THR B 1 373 ? -7.980 72.485 -36.580 1.00 47.61 373 THR B CA 1
ATOM 6414 C C . THR B 1 373 ? -8.272 71.016 -36.894 1.00 47.23 373 THR B C 1
ATOM 6415 O O . THR B 1 373 ? -7.641 70.416 -37.774 1.00 46.79 373 THR B O 1
ATOM 6419 N N . PHE B 1 374 ? -9.221 70.458 -36.139 1.00 46.55 374 PHE B N 1
ATOM 6420 C CA . PHE B 1 374 ? -9.698 69.094 -36.308 1.00 45.57 374 PHE B CA 1
ATOM 6421 C C . PHE B 1 374 ? -10.979 69.101 -37.130 1.00 45.01 374 PHE B C 1
ATOM 6422 O O . PHE B 1 374 ? -11.983 69.696 -36.732 1.00 45.23 374 PHE B O 1
ATOM 6430 N N . VAL B 1 375 ? -10.932 68.450 -38.286 1.00 44.03 375 VAL B N 1
ATOM 6431 C CA . VAL B 1 375 ? -12.107 68.272 -39.130 1.00 43.11 375 VAL B CA 1
ATOM 6432 C C . VAL B 1 375 ? -12.373 66.778 -39.242 1.00 42.57 375 VAL B C 1
ATOM 6433 O O . VAL B 1 375 ? -11.511 66.007 -39.688 1.00 42.00 375 VAL B O 1
ATOM 6437 N N . ARG B 1 376 ? -13.569 66.382 -38.817 1.00 41.63 376 ARG B N 1
ATOM 6438 C CA . ARG B 1 376 ? -14.035 65.021 -38.969 1.00 40.42 376 ARG B CA 1
ATOM 6439 C C . ARG B 1 376 ? -14.717 64.889 -40.324 1.00 39.41 376 ARG B C 1
ATOM 6440 O O . ARG B 1 376 ? -15.711 65.560 -40.601 1.00 39.68 376 ARG B O 1
ATOM 6448 N N . LEU B 1 377 ? -14.184 64.023 -41.175 1.00 37.86 377 LEU B N 1
ATOM 6449 C CA . LEU B 1 377 ? -14.773 63.815 -42.490 1.00 36.42 377 LEU B CA 1
ATOM 6450 C C . LEU B 1 377 ? -15.143 62.349 -42.582 1.00 35.69 377 LEU B C 1
ATOM 6451 O O . LEU B 1 377 ? -14.433 61.545 -43.209 1.00 35.21 377 LEU B O 1
ATOM 6456 N N . ALA B 1 378 ? -16.250 62.012 -41.912 1.00 34.61 378 ALA B N 1
ATOM 6457 C CA . ALA B 1 378 ? -16.703 60.627 -41.746 1.00 33.99 378 ALA B CA 1
ATOM 6458 C C . ALA B 1 378 ? -17.777 60.223 -42.754 1.00 33.33 378 ALA B C 1
ATOM 6459 O O . ALA B 1 378 ? -18.665 61.000 -43.080 1.00 33.35 378 ALA B O 1
ATOM 6461 N N . CYS B 1 379 ? -17.667 59.000 -43.246 1.00 32.42 379 CYS B N 1
ATOM 6462 C CA . CYS B 1 379 ? -18.678 58.396 -44.093 1.00 31.57 379 CYS B CA 1
ATOM 6463 C C . CYS B 1 379 ? -18.715 56.918 -43.692 1.00 31.19 379 CYS B C 1
ATOM 6464 O O . CYS B 1 379 ? -17.734 56.188 -43.876 1.00 30.18 379 CYS B O 1
ATOM 6467 N N . SER B 1 380 ? -19.842 56.500 -43.109 1.00 30.06 380 SER B N 1
ATOM 6468 C CA . SER B 1 380 ? -19.977 55.179 -42.522 1.00 29.24 380 SER B CA 1
ATOM 6469 C C . SER B 1 380 ? -19.880 54.062 -43.567 1.00 29.01 380 SER B C 1
ATOM 6470 O O . SER B 1 380 ? -20.116 54.274 -44.764 1.00 29.05 380 SER B O 1
ATOM 6473 N N . GLY B 1 381 ? -19.500 52.875 -43.106 1.00 28.05 381 GLY B N 1
ATOM 6474 C CA . GLY B 1 381 ? -19.481 51.704 -43.954 1.00 27.80 381 GLY B CA 1
ATOM 6475 C C . GLY B 1 381 ? -20.846 51.050 -43.954 1.00 27.66 381 GLY B C 1
ATOM 6476 O O . GLY B 1 381 ? -21.088 50.100 -44.701 1.00 27.89 381 GLY B O 1
ATOM 6477 N N . HIS B 1 382 ? -21.740 51.574 -43.120 1.00 27.48 382 HIS B N 1
ATOM 6478 C CA . HIS B 1 382 ? -23.010 50.912 -42.846 1.00 27.59 382 HIS B CA 1
ATOM 6479 C C . HIS B 1 382 ? -24.189 51.671 -43.433 1.00 27.63 382 HIS B C 1
ATOM 6480 O O . HIS B 1 382 ? -24.305 52.894 -43.268 1.00 27.41 382 HIS B O 1
ATOM 6487 N N . ALA B 1 383 ? -25.050 50.918 -44.109 1.00 27.63 383 ALA B N 1
ATOM 6488 C CA . ALA B 1 383 ? -26.263 51.446 -44.726 1.00 27.83 383 ALA B CA 1
ATOM 6489 C C . ALA B 1 383 ? -26.989 52.349 -43.740 1.00 28.03 383 ALA B C 1
ATOM 6490 O O . ALA B 1 383 ? -27.215 51.964 -42.583 1.00 27.53 383 ALA B O 1
ATOM 6492 N N . 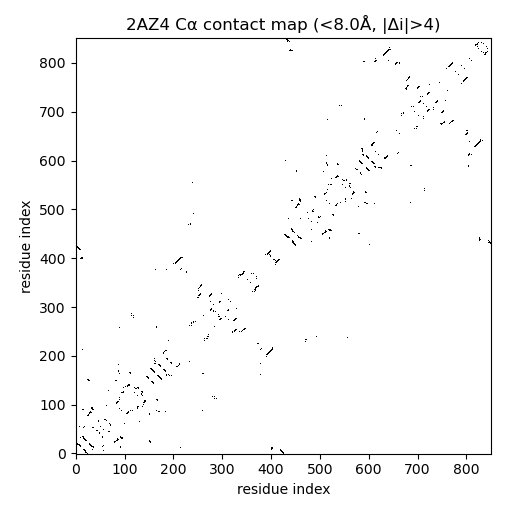ILE B 1 384 ? -27.320 53.554 -44.198 1.00 28.64 384 ILE B N 1
ATOM 6493 C CA . ILE B 1 384 ? -28.143 54.506 -43.427 1.00 29.56 384 ILE B CA 1
ATOM 6494 C C . ILE B 1 384 ? -29.538 53.895 -43.213 1.00 29.20 384 ILE B C 1
ATOM 6495 O O . ILE B 1 384 ? -29.925 53.003 -43.977 1.00 29.25 384 ILE B O 1
ATOM 6500 N N . PRO B 1 385 ? -30.273 54.340 -42.166 1.00 29.64 385 PRO B N 1
ATOM 6501 C CA . PRO B 1 385 ? -31.565 53.717 -41.834 1.00 30.39 385 PRO B CA 1
ATOM 6502 C C . PRO B 1 385 ? -32.557 53.608 -43.002 1.00 30.96 385 PRO B C 1
ATOM 6503 O O . PRO B 1 385 ? -33.230 52.585 -43.118 1.00 30.75 385 PRO B O 1
ATOM 6507 N N . GLU B 1 386 ? -32.615 54.610 -43.882 1.00 31.54 386 GLU B N 1
ATOM 6508 C CA . GLU B 1 386 ? -33.520 54.529 -45.036 1.00 32.05 386 GLU B CA 1
ATOM 6509 C C . GLU B 1 386 ? -32.993 53.581 -46.130 1.00 31.96 386 GLU B C 1
ATOM 6510 O O . GLU B 1 386 ? -33.769 53.022 -46.932 1.00 30.77 386 GLU B O 1
ATOM 6516 N N . ASP B 1 387 ? -31.670 53.395 -46.152 1.00 31.58 387 ASP B N 1
ATOM 6517 C CA . ASP B 1 387 ? -31.055 52.484 -47.117 1.00 31.40 387 ASP B CA 1
ATOM 6518 C C . ASP B 1 387 ? -31.203 51.050 -46.655 1.00 31.00 387 ASP B C 1
ATOM 6519 O O . ASP B 1 387 ? -31.300 50.143 -47.482 1.00 31.35 387 ASP B O 1
ATOM 6524 N N . LEU B 1 388 ? -31.268 50.849 -45.339 1.00 30.83 388 LEU B N 1
ATOM 6525 C CA . LEU B 1 388 ? -31.645 49.550 -44.784 1.00 31.27 388 LEU B CA 1
ATOM 6526 C C . LEU B 1 388 ? -33.041 49.102 -45.253 1.00 31.85 388 LEU B C 1
ATOM 6527 O O . LEU B 1 388 ? -33.231 47.955 -45.708 1.00 31.30 388 LEU B O 1
ATOM 6532 N N . ASP B 1 389 ? -34.012 50.011 -45.155 1.00 32.23 389 ASP B N 1
ATOM 6533 C CA . ASP B 1 389 ? -35.373 49.742 -45.626 1.00 33.11 389 ASP B CA 1
ATOM 6534 C C . ASP B 1 389 ? -35.420 49.503 -47.131 1.00 33.19 389 ASP B C 1
ATOM 6535 O O . ASP B 1 389 ? -36.123 48.611 -47.609 1.00 33.16 389 ASP B O 1
ATOM 6540 N N . LYS B 1 390 ? -34.644 50.297 -47.864 1.00 33.74 390 LYS B N 1
ATOM 6541 C CA . LYS B 1 390 ? -34.490 50.139 -49.302 1.00 34.34 390 LYS B CA 1
ATOM 6542 C C . LYS B 1 390 ? -33.997 48.733 -49.658 1.00 33.71 390 LYS B C 1
ATOM 6543 O O . LYS B 1 390 ? -34.497 48.108 -50.599 1.00 34.09 390 LYS B O 1
ATOM 6549 N N . ILE B 1 391 ? -33.034 48.227 -48.886 1.00 33.10 391 ILE B N 1
ATOM 6550 C CA . ILE B 1 391 ? -32.458 46.901 -49.135 1.00 32.24 391 ILE B CA 1
ATOM 6551 C C . ILE B 1 391 ? -33.503 45.810 -48.881 1.00 31.80 391 ILE B C 1
ATOM 6552 O O . ILE B 1 391 ? -33.676 44.903 -49.700 1.00 31.56 391 ILE B O 1
ATOM 6557 N N . ILE B 1 392 ? -34.211 45.907 -47.757 1.00 31.06 392 ILE B N 1
ATOM 6558 C CA . ILE B 1 392 ? -35.310 44.977 -47.465 1.00 31.57 392 ILE B CA 1
ATOM 6559 C C . ILE B 1 392 ? -36.434 45.025 -48.535 1.00 31.43 392 ILE B C 1
ATOM 6560 O O . ILE B 1 392 ? -36.969 43.989 -48.937 1.00 31.95 392 ILE B O 1
ATOM 6565 N N . ALA B 1 393 ? -36.750 46.226 -49.003 1.00 31.89 393 ALA B N 1
ATOM 6566 C CA . ALA B 1 393 ? -37.705 46.424 -50.107 1.00 32.75 393 ALA B CA 1
ATOM 6567 C C . ALA B 1 393 ? -37.301 45.721 -51.412 1.00 33.11 393 ALA B C 1
ATOM 6568 O O . ALA B 1 393 ? -38.151 45.215 -52.141 1.00 32.93 393 ALA B O 1
ATOM 6570 N N . LEU B 1 394 ? -36.008 45.717 -51.717 1.00 33.74 394 LEU B N 1
ATOM 6571 C CA . LEU B 1 394 ? -35.517 45.085 -52.942 1.00 33.91 394 LEU B CA 1
ATOM 6572 C C . LEU B 1 394 ? -35.493 43.569 -52.842 1.00 33.90 394 LEU B C 1
ATOM 6573 O O . LEU B 1 394 ? -35.719 42.858 -53.837 1.00 33.97 394 LEU B O 1
ATOM 6578 N N . ILE B 1 395 ? -35.250 43.076 -51.630 1.00 33.81 395 ILE B N 1
ATOM 6579 C CA . ILE B 1 395 ? -35.082 41.654 -51.407 1.00 33.61 395 ILE B CA 1
ATOM 6580 C C . ILE B 1 395 ? -36.422 40.974 -51.157 1.00 33.60 395 ILE B C 1
ATOM 6581 O O . ILE B 1 395 ? -36.638 39.826 -51.588 1.00 34.17 395 ILE B O 1
ATOM 6586 N N . GLU B 1 396 ? -37.310 41.692 -50.468 1.00 33.16 396 GLU B N 1
ATOM 6587 C CA . GLU B 1 396 ? -38.597 41.158 -50.020 1.00 32.90 396 GLU B CA 1
ATOM 6588 C C . GLU B 1 396 ? -38.360 39.814 -49.318 1.00 32.41 396 GLU B C 1
ATOM 6589 O O . GLU B 1 396 ? -38.798 38.763 -49.804 1.00 31.44 396 GLU B O 1
ATOM 6595 N N . PRO B 1 397 ? -37.645 39.848 -48.166 1.00 32.08 397 PRO B N 1
ATOM 6596 C CA . PRO B 1 397 ? -37.347 38.621 -47.428 1.00 31.97 397 PRO B CA 1
ATOM 6597 C C . PRO B 1 397 ? -38.619 37.961 -46.889 1.00 31.70 397 PRO B C 1
ATOM 6598 O O . PRO B 1 397 ? -39.518 38.664 -46.441 1.00 32.33 397 PRO B O 1
ATOM 6602 N N . GLN B 1 398 ? -38.698 36.632 -46.939 1.00 31.41 398 GLN B N 1
ATOM 6603 C CA . GLN B 1 398 ? -39.806 35.907 -46.298 1.00 31.57 398 GLN B CA 1
ATOM 6604 C C . GLN B 1 398 ? -39.698 36.028 -44.764 1.00 31.19 398 GLN B C 1
ATOM 6605 O O . GLN B 1 398 ? -40.688 36.247 -44.085 1.00 31.18 398 GLN B O 1
ATOM 6611 N N . VAL B 1 399 ? -38.485 35.866 -44.235 1.00 30.28 399 VAL B N 1
ATOM 6612 C CA . VAL B 1 399 ? -38.201 36.117 -42.814 1.00 29.67 399 VAL B CA 1
ATOM 6613 C C . VAL B 1 399 ? -36.943 36.995 -42.751 1.00 29.29 399 VAL B C 1
ATOM 6614 O O . VAL B 1 399 ? -35.975 36.761 -43.493 1.00 28.68 399 VAL B O 1
ATOM 6618 N N . LEU B 1 400 ? -36.983 38.006 -41.885 1.00 28.67 400 LEU B N 1
ATOM 6619 C CA . LEU B 1 400 ? -35.858 38.874 -41.608 1.00 28.26 400 LEU B CA 1
ATOM 6620 C C . LEU B 1 400 ? -35.266 38.587 -40.209 1.00 28.63 400 LEU B C 1
ATOM 6621 O O . LEU B 1 400 ? -35.994 38.451 -39.223 1.00 28.08 400 LEU B O 1
ATOM 6626 N N . VAL B 1 401 ? -33.938 38.480 -40.136 1.00 28.31 401 VAL B N 1
ATOM 6627 C CA . VAL B 1 401 ? -33.248 38.259 -38.868 1.00 27.74 401 VAL B CA 1
ATOM 6628 C C . VAL B 1 401 ? -32.233 39.377 -38.643 1.00 28.27 401 VAL B C 1
ATOM 6629 O O . VAL B 1 401 ? -31.102 39.295 -39.147 1.00 27.42 401 VAL B O 1
ATOM 6633 N N . PRO B 1 402 ? -32.634 40.431 -37.897 1.00 28.12 402 PRO B N 1
ATOM 6634 C CA . PRO B 1 402 ? -31.672 41.478 -37.586 1.00 28.42 402 PRO B CA 1
ATOM 6635 C C . PRO B 1 402 ? -30.547 40.895 -36.728 1.00 28.42 402 PRO B C 1
ATOM 6636 O O . PRO B 1 402 ? -30.807 40.101 -35.826 1.00 27.79 402 PRO B O 1
ATOM 6640 N N . ILE B 1 403 ? -29.307 41.235 -37.080 1.00 28.87 403 ILE B N 1
ATOM 6641 C CA . ILE B 1 403 ? -28.129 40.820 -36.320 1.00 29.29 403 ILE B CA 1
ATOM 6642 C C . ILE B 1 403 ? -27.182 42.002 -36.377 1.00 29.29 403 ILE B C 1
ATOM 6643 O O . ILE B 1 403 ? -27.452 42.967 -37.103 1.00 29.40 403 ILE B O 1
ATOM 6648 N N . HIS B 1 404 ? -26.090 41.955 -35.616 1.00 29.87 404 HIS B N 1
ATOM 6649 C CA . HIS B 1 404 ? -25.062 42.989 -35.729 1.00 30.13 404 HIS B CA 1
ATOM 6650 C C . HIS B 1 404 ? -25.700 44.369 -35.490 1.00 30.17 404 HIS B C 1
ATOM 6651 O O . HIS B 1 404 ? -25.486 45.338 -36.236 1.00 30.08 404 HIS B O 1
ATOM 6658 N N . THR B 1 405 ? -26.518 44.428 -34.446 1.00 29.95 405 THR B N 1
ATOM 6659 C CA . THR B 1 405 ? -27.287 45.618 -34.117 1.00 29.95 405 THR B CA 1
ATOM 6660 C C . THR B 1 405 ? -27.631 45.587 -32.635 1.00 30.16 405 THR B C 1
ATOM 6661 O O . THR B 1 405 ? -27.785 44.508 -32.046 1.00 29.86 405 THR B O 1
ATOM 6665 N N . LEU B 1 406 ? -27.733 46.771 -32.035 1.00 30.41 406 LEU B N 1
ATOM 6666 C CA . LEU B 1 406 ? -28.172 46.889 -30.646 1.00 30.64 406 LEU B CA 1
ATOM 6667 C C . LEU B 1 406 ? -29.698 47.087 -30.545 1.00 30.87 406 LEU B C 1
ATOM 6668 O O . LEU B 1 406 ? -30.288 46.937 -29.469 1.00 30.59 406 LEU B O 1
ATOM 6673 N N . LYS B 1 407 ? -30.333 47.411 -31.666 1.00 30.93 407 LYS B N 1
ATOM 6674 C CA . LYS B 1 407 ? -31.780 47.636 -31.680 1.00 31.76 407 LYS B CA 1
ATOM 6675 C C . LYS B 1 407 ? -32.489 46.884 -32.822 1.00 31.74 407 LYS B C 1
ATOM 6676 O O . LYS B 1 407 ? -32.988 47.505 -33.762 1.00 31.70 407 LYS B O 1
ATOM 6682 N N . PRO B 1 408 ? -32.534 45.535 -32.732 1.00 31.86 408 PRO B N 1
ATOM 6683 C CA . PRO B 1 408 ? -33.078 44.667 -33.780 1.00 32.06 408 PRO B CA 1
ATOM 6684 C C . PRO B 1 408 ? -34.577 44.890 -34.042 1.00 32.73 408 PRO B C 1
ATOM 6685 O O . PRO B 1 408 ? -35.053 44.741 -35.177 1.00 31.96 408 PRO B O 1
ATOM 6689 N N . GLU B 1 409 ? -35.306 45.265 -32.997 1.00 33.75 409 GLU B N 1
ATOM 6690 C CA . GLU B 1 409 ? -36.745 45.528 -33.104 1.00 34.70 409 GLU B CA 1
ATOM 6691 C C . GLU B 1 409 ? -37.076 46.739 -33.994 1.00 34.83 409 GLU B C 1
ATOM 6692 O O . GLU B 1 409 ? -38.231 46.907 -34.426 1.00 34.91 409 GLU B O 1
ATOM 6698 N N . LYS B 1 410 ? -36.071 47.566 -34.273 1.00 34.41 410 LYS B N 1
ATOM 6699 C CA . LYS B 1 410 ? -36.250 48.739 -35.127 1.00 34.73 410 LYS B CA 1
ATOM 6700 C C . LYS B 1 410 ? -36.141 48.415 -36.618 1.00 34.45 410 LYS B C 1
ATOM 6701 O O . LYS B 1 410 ? -36.478 49.254 -37.475 1.00 34.82 410 LYS B O 1
ATOM 6707 N N . LEU B 1 411 ? -35.658 47.216 -36.926 1.00 33.58 411 LEU B N 1
ATOM 6708 C CA . LEU B 1 411 ? -35.559 46.757 -38.306 1.00 33.48 411 LEU B CA 1
ATOM 6709 C C . LEU B 1 411 ? -36.803 45.944 -38.672 1.00 33.47 411 LEU B C 1
ATOM 6710 O O . LEU B 1 411 ? -37.043 44.859 -38.113 1.00 33.30 411 LEU B O 1
ATOM 6715 N N . GLU B 1 412 ? -37.589 46.475 -39.606 1.00 33.16 412 GLU B N 1
ATOM 6716 C CA . GLU B 1 412 ? -38.893 45.899 -39.936 1.00 33.98 412 GLU B CA 1
ATOM 6717 C C . GLU B 1 412 ? -38.942 45.195 -41.292 1.00 32.43 412 GLU B C 1
ATOM 6718 O O . GLU B 1 412 ? -38.291 45.602 -42.250 1.00 32.19 412 GLU B O 1
ATOM 6724 N N . ASN B 1 413 ? -39.740 44.138 -41.333 1.00 31.70 413 ASN B N 1
ATOM 6725 C CA . ASN B 1 413 ? -40.007 43.375 -42.524 1.00 30.83 413 ASN B CA 1
ATOM 6726 C C . ASN B 1 413 ? -41.487 43.479 -42.982 1.00 31.28 413 ASN B C 1
ATOM 6727 O O . ASN B 1 413 ? -42.311 42.633 -42.606 1.00 30.19 413 ASN B O 1
ATOM 6732 N N . PRO B 1 414 ? -41.816 44.508 -43.797 1.00 31.78 414 PRO B N 1
ATOM 6733 C CA . PRO B 1 414 ? -43.111 44.626 -44.476 1.00 32.71 414 PRO B CA 1
ATOM 6734 C C . PRO B 1 414 ? -43.527 43.402 -45.285 1.00 33.22 414 PRO B C 1
ATOM 6735 O O . PRO B 1 414 ? -44.733 43.211 -45.498 1.00 34.03 414 PRO B O 1
ATOM 6739 N N . TYR B 1 415 ? -42.563 42.584 -45.719 1.00 32.95 415 TYR B N 1
ATOM 6740 C CA . TYR B 1 415 ? -42.809 41.590 -46.774 1.00 32.86 415 TYR B CA 1
ATOM 6741 C C . TYR B 1 415 ? -42.965 40.174 -46.260 1.00 33.16 415 TYR B C 1
ATOM 6742 O O . TYR B 1 415 ? -43.073 39.213 -47.030 1.00 33.03 415 TYR B O 1
ATOM 6751 N N . GLY B 1 416 ? -42.957 40.037 -44.947 1.00 33.49 416 GLY B N 1
ATOM 6752 C CA . GLY B 1 416 ? -42.967 38.725 -44.350 1.00 34.00 416 GLY B CA 1
ATOM 6753 C C . GLY B 1 416 ? -42.761 38.868 -42.869 1.00 34.62 416 GLY B C 1
ATOM 6754 O O . GLY B 1 416 ? -43.088 39.894 -42.284 1.00 34.82 416 GLY B O 1
ATOM 6755 N N . GLU B 1 417 ? -42.206 37.829 -42.271 1.00 35.34 417 GLU B N 1
ATOM 6756 C CA . GLU B 1 417 ? -42.065 37.775 -40.838 1.00 36.06 417 GLU B CA 1
ATOM 6757 C C . GLU B 1 417 ? -40.674 38.222 -40.365 1.00 35.79 417 GLU B C 1
ATOM 6758 O O . GLU B 1 417 ? -39.830 38.657 -41.158 1.00 35.86 417 GLU B O 1
ATOM 6764 N N . ARG B 1 418 ? -40.452 38.135 -39.063 1.00 35.25 418 ARG B N 1
ATOM 6765 C CA . ARG B 1 418 ? -39.204 38.566 -38.473 1.00 34.76 418 ARG B CA 1
ATOM 6766 C C . ARG B 1 418 ? -38.917 37.646 -37.295 1.00 34.50 418 ARG B C 1
ATOM 6767 O O . ARG B 1 418 ? -39.834 37.188 -36.626 1.00 34.26 418 ARG B O 1
ATOM 6775 N N . ILE B 1 419 ? -37.644 37.339 -37.079 1.00 34.02 419 ILE B N 1
ATOM 6776 C CA . ILE B 1 419 ? -37.233 36.591 -35.895 1.00 33.89 419 ILE B CA 1
ATOM 6777 C C . ILE B 1 419 ? -36.170 37.423 -35.181 1.00 33.36 419 ILE B C 1
ATOM 6778 O O . ILE B 1 419 ? -35.208 37.886 -35.805 1.00 32.94 419 ILE B O 1
ATOM 6783 N N . LEU B 1 420 ? -36.372 37.646 -33.886 1.00 32.93 420 LEU B N 1
ATOM 6784 C CA . LEU B 1 420 ? -35.388 38.339 -33.059 1.00 32.39 420 LEU B CA 1
ATOM 6785 C C . LEU B 1 420 ? -34.615 37.296 -32.267 1.00 32.48 420 LEU B C 1
ATOM 6786 O O . LEU B 1 420 ? -35.074 36.841 -31.212 1.00 32.71 420 LEU B O 1
ATOM 6791 N N . PRO B 1 421 ? -33.425 36.917 -32.767 1.00 32.26 421 PRO B N 1
ATOM 6792 C CA . PRO B 1 421 ? -32.699 35.787 -32.192 1.00 31.94 421 PRO B CA 1
ATOM 6793 C C . PRO B 1 421 ? -32.112 36.117 -30.825 1.00 31.62 421 PRO B C 1
ATOM 6794 O O . PRO B 1 421 ? -31.841 37.278 -30.524 1.00 31.34 421 PRO B O 1
ATOM 6798 N N . GLU B 1 422 ? -31.962 35.094 -30.001 1.00 31.88 422 GLU B N 1
ATOM 6799 C CA . GLU B 1 422 ? -31.171 35.185 -28.782 1.00 32.63 422 GLU B CA 1
ATOM 6800 C C . GLU B 1 422 ? -29.821 34.513 -29.009 1.00 32.36 422 GLU B C 1
ATOM 6801 O O . GLU B 1 422 ? -29.684 33.667 -29.898 1.00 31.74 422 GLU B O 1
ATOM 6807 N N . ARG B 1 423 ? -28.825 34.883 -28.209 1.00 32.30 423 ARG B N 1
ATOM 6808 C CA . ARG B 1 423 ? -27.511 34.229 -28.304 1.00 32.14 423 ARG B CA 1
ATOM 6809 C C . ARG B 1 423 ? -27.656 32.714 -28.093 1.00 31.99 423 ARG B C 1
ATOM 6810 O O . ARG B 1 423 ? -28.322 32.268 -27.150 1.00 31.62 423 ARG B O 1
ATOM 6818 N N . GLY B 1 424 ? -27.059 31.934 -28.994 1.00 31.51 424 GLY B N 1
ATOM 6819 C CA . GLY B 1 424 ? -27.090 30.473 -28.898 1.00 32.05 424 GLY B CA 1
ATOM 6820 C C . GLY B 1 424 ? -28.316 29.833 -29.534 1.00 32.73 424 GLY B C 1
ATOM 6821 O O . GLY B 1 424 ? -28.385 28.618 -29.659 1.00 32.68 424 GLY B O 1
ATOM 6822 N N . GLU B 1 425 ? -29.270 30.656 -29.965 1.00 33.21 425 GLU B N 1
ATOM 6823 C CA . GLU B 1 425 ? -30.518 30.152 -30.520 1.00 34.25 425 GLU B CA 1
ATOM 6824 C C . GLU B 1 425 ? -30.344 29.418 -31.851 1.00 34.68 425 GLU B C 1
ATOM 6825 O O . GLU B 1 425 ? -29.62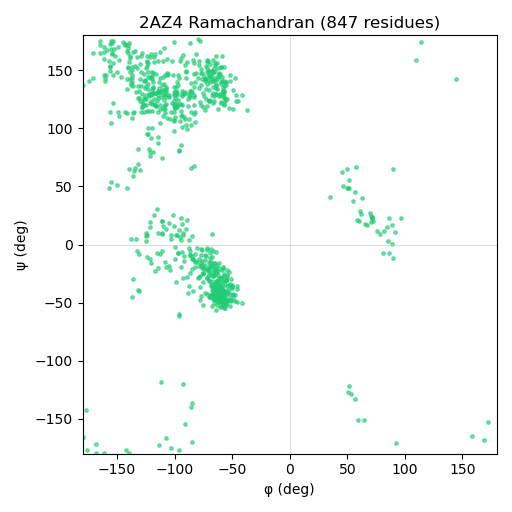3 29.878 -32.753 1.00 33.87 425 GLU B O 1
ATOM 6831 N N . GLN B 1 426 ? -31.024 28.276 -31.942 1.00 35.82 426 GLN B N 1
ATOM 6832 C CA . GLN B 1 426 ? -31.107 27.478 -33.161 1.00 37.34 426 GLN B CA 1
ATOM 6833 C C . GLN B 1 426 ? -32.464 27.624 -33.829 1.00 37.56 426 GLN B C 1
ATOM 6834 O O . GLN B 1 426 ? -33.509 27.467 -33.187 1.00 37.90 426 GLN B O 1
ATOM 6840 N N . ILE B 1 427 ? -32.428 27.934 -35.120 1.00 37.66 427 ILE B N 1
ATOM 6841 C CA . ILE B 1 427 ? -33.606 28.001 -35.968 1.00 37.90 427 ILE B CA 1
ATOM 6842 C C . ILE B 1 427 ? -33.569 26.779 -36.886 1.00 37.84 427 ILE B C 1
ATOM 6843 O O . ILE B 1 427 ? -32.544 26.506 -37.510 1.00 37.41 427 ILE B O 1
ATOM 6848 N N . VAL B 1 428 ? -34.673 26.040 -36.946 1.00 37.94 428 VAL B N 1
ATOM 6849 C CA . VAL B 1 428 ? -34.837 24.950 -37.913 1.00 38.29 428 VAL B CA 1
ATOM 6850 C C . VAL B 1 428 ? -35.737 25.429 -39.057 1.00 38.98 428 VAL B C 1
ATOM 6851 O O . VAL B 1 428 ? -36.890 25.844 -38.836 1.00 38.79 428 VAL B O 1
ATOM 6855 N N . LEU B 1 429 ? -35.217 25.372 -40.275 1.00 39.05 429 LEU B N 1
ATOM 6856 C CA . LEU B 1 429 ? -35.913 25.952 -41.415 1.00 40.14 429 LEU B CA 1
ATOM 6857 C C . LEU B 1 429 ? -37.133 25.140 -41.872 1.00 40.86 429 LEU B C 1
ATOM 6858 O O . LEU B 1 429 ? -37.238 23.931 -41.629 1.00 41.16 429 LEU B O 1
#

B-factor: mean 30.46, std 10.76, range [9.62, 75.6]